Protein AF-A0A923R6X6-F1 (afdb_monomer_lite)

Secondary structure (DSSP, 8-state):
--SHHHHHHHHHTTSS----B-----HHHHHHHHT-SS-S-SS-SSS-BHHHHTT-SEEEEE-S---B-TTGGG-TT-SEEEEE---S--B----TT-TT--EEEEES--S----TT-TT-SEEEEESS-------TT-TT-SEEE--SS--S----TT-TT--EEE--SS--S----TT-TT--EEE--SS--S----TT-TT-SEEE--SS--S----TT-TT--EEE--SS--S----TT-TT--EEE--SS--S----TT-TT--EEE--SS--S----TT-TT-SEEE--SS--S----TT-TT-SEEE--SS--S----TT-TT-SEEE--SS---SEEE-TT-TT--EEEE--TT--EEE-SS----TTEEE-SS-EEESSPPP-----------S--------B----EEE-TTS-EEEEEEEE-TT------TT--EEEEEEEEETTEEEEEEEE-----------PPP---PPPBS-SEE-TT---EEEE----TTEEEEEE--TTEEEES-TTSSEEEEEE-S---EEEEEEEEEEETTEE----EEEEEEEPPPP--EEEE---SSS-PPEEEEEES-SEEEEEES-TTEEES-SBSSSEEEEESSSS-EEEEEEEE-TTS-EEEEEEEEPPP-----EEEEEEE-SSTTEEEEEEES-SGGG--EEEEEETTTTEEEEEEE--TT----SS----EEETTEEEEEESS-SGGGS-EEEEEETTTTEEEEEEE--BTTTBEEE-S-PEEETTEEEEEEEE-STTSS-EEEEEETTTTEEEEEEE--BTTTBB---S--EEETTEEEEEESB-STTSS-EEEEEETTTTEEEEEEE--SSSS-EEE-SPPEEETTEEEEEEEESSGGG--EEEEEETTTTEEEEEEE--GGG-B--SSSS----EEETTEEEEE-SB-SGGG--EEEEEETTTTEEEEEEE-SS-B-S--EEETTEEEEEETTEEEEEETTTTEEEEEE-------EEES---S-B-S-S-PEEEEE--SS--SEEEEE--TTEEEEE-TTSSEEEEEE-TTPPSEEEEEEEEETTEEPPPEEEEE-B-------S---------------------EEEESSS-SSEEEEEESS---EEEEEEETTS-EEEEEE--SSEEEEE-TTSPSS-EEEEEEETTEEEEEEE-

Sequence (1180 aa):
MKTKLWFLGLIFSAFLSQAQIINIPDPVFKNIILTYSPKIDLNNNGEIEVTEAEQVFVLKIYSNGIANFLGLNYFKKLTNLEINGNNQLIANMDLTTMTLLKSLSLIGVTAFLNITKNTALTSLKITGQGIRALDLTNNSNLKILNLSRNQLTSLDITNLLGLTDLNLSDNQITALNTINLQALNFLDVSKNQIKSINVTGNPALLNLKCRDNLLTSIDLSNNSNLEHIELNQNQLTNLDISNLSKLKMLFCARNKLSTLNTTANLALTQLGLGYNLLSILDLSKNINLTNLDIESNNLTSINLSQNNKLELLATPNNLLTNIDLSSNVNLTTFYCSGGNNLLSLDLTKNSKLVSVQAGCPNLTQICVTALQNTTYWLKNAYASWSTTCRPTTIWDGAAWSAGIPNSGSIAIIKANYLTTANGNITCYDLSIGVGATLNVPVGGNVTVANNYVINGTSIKCGTIAVTGTTYGQNTTYQKITSAITGPISVCPYQTNAAFNVTSNPAATYTWTIPSAANIVGNATGNSISVNFNGTTIGSQTVSVIEKNGCGTNNQQVNLAVTVLPAPSVSISAQNPTCGNPPTTLTATGGATYVWSTTSYNVGLSSTTGNPIVATPTSNFGYNVSVKGTGSNGCTASATTSITPGVIGTPVIQNIIPGNSTTKLYGMTIGDGQYNKGTIFEWNLQTNVFTKKQDFNDGFSADDADEELRYYNGKFYGIKSWGGSNNMGILFEWNPTTNIMTKKIDFNGLVNGSYPDGSLLLVNGKFYGMTSAGGNNNLGTLFEWDPSNNVLTKKIDFNGVGNGASPISSLRMQNNICYGTTQGGGSFGAGVLFKYNISTNFLTKSIDFDGISKGSMPNNAPVYLNGKFYGTTRIGGSNDVGVLYEWDPVSNSVIKKVDFSGSAGYYGGVTGLSILTVFNGKLYGVTSSGGTNNSGSIFEYNPSGSLLTTKYNFDGIPTGGLSLVGGKFYGLCKNSIFEWNPTTNVFIKKQFITGAGSLVESLSDSYICYDLIPRNYSATITGSAVSWNWTMPAGANINSGGGTSSISVVYSAAAASGNITLTASNACGISNSVSYPITVNDCNASSGPNPRMDMSSESIIQGSNLIVGFNIYPNPSNGVFNISLENSAPATIVVTNLIGKEVLRTNVQNNTTPINLQDNAKGIYHVKIEGTKFSKVINLQ

pLDDT: mean 75.61, std 19.84, range [24.98, 98.88]

Structure (mmCIF, N/CA/C/O backbone):
data_AF-A0A923R6X6-F1
#
_entry.id   AF-A0A923R6X6-F1
#
loop_
_atom_site.group_PDB
_atom_site.id
_atom_site.type_symbol
_atom_site.label_atom_id
_atom_site.label_alt_id
_atom_site.label_comp_id
_atom_site.label_asym_id
_atom_site.label_entity_id
_atom_site.label_seq_id
_atom_site.pdbx_PDB_ins_code
_atom_site.Cartn_x
_atom_site.Cartn_y
_atom_site.Cartn_z
_atom_site.occupancy
_atom_site.B_iso_or_equiv
_atom_site.auth_seq_id
_atom_site.auth_comp_id
_atom_site.auth_asym_id
_atom_site.auth_atom_id
_atom_site.pdbx_PDB_model_num
ATOM 1 N N . MET A 1 1 ? 66.278 -15.755 -50.890 1.00 49.88 1 MET A N 1
ATOM 2 C CA . MET A 1 1 ? 64.884 -15.320 -50.615 1.00 49.88 1 MET A CA 1
ATOM 3 C C . MET A 1 1 ? 64.228 -15.958 -49.380 1.00 49.88 1 MET A C 1
ATOM 5 O O . MET A 1 1 ? 63.218 -15.428 -48.950 1.00 49.88 1 MET A O 1
ATOM 9 N N . LYS A 1 2 ? 64.773 -17.017 -48.750 1.00 48.47 2 LYS A N 1
ATOM 10 C CA . LYS A 1 2 ? 64.119 -17.673 -47.592 1.00 48.47 2 LYS A CA 1
ATOM 11 C C . LYS A 1 2 ? 64.419 -17.069 -46.206 1.00 48.47 2 LYS A C 1
ATOM 13 O O . LYS A 1 2 ? 63.647 -17.295 -45.288 1.00 48.47 2 LYS A O 1
ATOM 18 N N . THR A 1 3 ? 65.454 -16.241 -46.052 1.00 48.41 3 THR A N 1
ATOM 19 C CA . THR A 1 3 ? 65.794 -15.582 -44.770 1.00 48.41 3 THR A CA 1
ATOM 20 C C . THR A 1 3 ? 65.151 -14.203 -44.575 1.00 48.41 3 THR A C 1
ATOM 22 O O . THR A 1 3 ? 65.041 -13.742 -43.446 1.00 48.41 3 THR A O 1
ATOM 25 N N . LYS A 1 4 ? 64.636 -13.565 -45.640 1.00 46.53 4 LYS A N 1
ATOM 26 C CA . LYS A 1 4 ? 63.873 -12.302 -45.539 1.00 46.53 4 LYS A CA 1
ATOM 27 C C . LYS A 1 4 ? 62.386 -12.497 -45.197 1.00 46.53 4 LYS A C 1
ATOM 29 O O . LYS A 1 4 ? 61.771 -11.560 -44.708 1.00 46.53 4 LYS A O 1
ATOM 34 N N . LEU A 1 5 ? 61.822 -13.698 -45.384 1.00 48.38 5 LEU A N 1
ATOM 35 C CA . LEU A 1 5 ? 60.430 -13.989 -44.996 1.00 48.38 5 LEU A CA 1
ATOM 36 C C . LEU A 1 5 ? 60.259 -14.274 -43.496 1.00 48.38 5 LEU A C 1
ATOM 38 O O . LEU A 1 5 ? 59.205 -13.975 -42.951 1.00 48.38 5 LEU A O 1
ATOM 42 N N . TRP A 1 6 ? 61.285 -14.786 -42.812 1.00 48.75 6 TRP A N 1
ATOM 43 C CA . TRP A 1 6 ? 61.220 -15.009 -41.361 1.00 48.75 6 TRP A CA 1
ATOM 44 C C . TRP A 1 6 ? 61.336 -13.704 -40.566 1.00 48.75 6 TRP A C 1
ATOM 46 O O . TRP A 1 6 ? 60.659 -13.543 -39.558 1.00 48.75 6 TRP A O 1
ATOM 56 N N . PHE A 1 7 ? 62.104 -12.731 -41.067 1.00 48.81 7 PHE A N 1
ATOM 57 C CA . PHE A 1 7 ? 62.164 -11.392 -40.473 1.00 48.81 7 PHE A CA 1
ATOM 58 C C . PHE A 1 7 ? 60.881 -10.581 -40.727 1.00 48.81 7 PHE A C 1
ATOM 60 O O . PHE A 1 7 ? 60.444 -9.863 -39.837 1.00 48.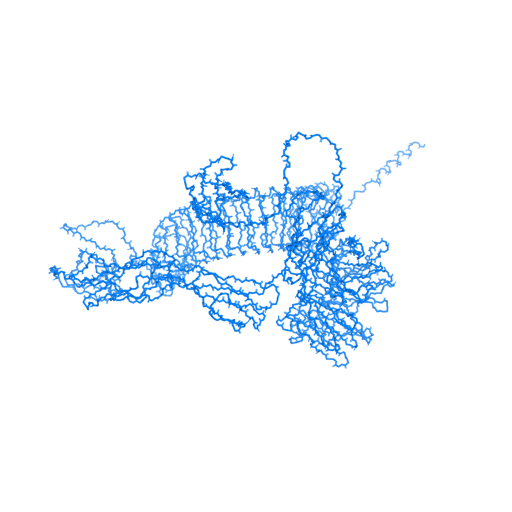81 7 PHE A O 1
ATOM 67 N N . LEU A 1 8 ? 60.217 -10.744 -41.883 1.00 47.03 8 LEU A N 1
ATOM 68 C CA . LEU A 1 8 ? 58.889 -10.151 -42.103 1.00 47.03 8 LEU A CA 1
ATOM 69 C C . LEU A 1 8 ? 57.783 -10.849 -41.293 1.00 47.03 8 LEU A C 1
ATOM 71 O O . LEU A 1 8 ? 56.864 -10.174 -40.848 1.00 47.03 8 LEU A O 1
ATOM 75 N N . GLY A 1 9 ? 57.884 -12.163 -41.061 1.00 48.97 9 GLY A N 1
ATOM 76 C CA . GLY A 1 9 ? 56.950 -12.911 -40.210 1.00 48.97 9 GLY A CA 1
ATOM 77 C C . GLY A 1 9 ? 57.043 -12.532 -38.727 1.00 48.97 9 GLY A C 1
ATOM 78 O O . GLY A 1 9 ? 56.012 -12.385 -38.080 1.00 48.97 9 GLY A O 1
ATOM 79 N N . LEU A 1 10 ? 58.256 -12.284 -38.216 1.00 48.31 10 LEU A N 1
ATOM 80 C CA . LEU A 1 10 ? 58.488 -11.797 -36.847 1.00 48.31 10 LEU A CA 1
ATOM 81 C C . LEU A 1 10 ? 58.120 -10.315 -36.657 1.00 48.31 10 LEU A C 1
ATOM 83 O O . LEU A 1 10 ? 57.727 -9.920 -35.561 1.00 48.31 10 LEU A O 1
ATOM 87 N N . ILE A 1 11 ? 58.189 -9.501 -37.717 1.00 48.09 11 ILE A N 1
ATOM 88 C CA . ILE A 1 11 ? 57.740 -8.099 -37.683 1.00 48.09 11 ILE A CA 1
ATOM 89 C C . ILE A 1 11 ? 56.208 -8.002 -37.834 1.00 48.09 11 ILE A C 1
ATOM 91 O O . ILE A 1 11 ? 55.604 -7.135 -37.213 1.00 48.09 11 ILE A O 1
ATOM 95 N N . PHE A 1 12 ? 55.541 -8.922 -38.545 1.00 43.62 12 PHE A N 1
ATOM 96 C CA . PHE A 1 12 ? 54.068 -8.960 -38.607 1.00 43.62 12 PHE A CA 1
ATOM 97 C C . PHE A 1 12 ? 53.404 -9.565 -37.358 1.00 43.62 12 PHE A C 1
ATOM 99 O O . PHE A 1 12 ? 52.270 -9.205 -37.051 1.00 43.62 12 PHE A O 1
ATOM 106 N N . SER A 1 13 ? 54.098 -10.414 -36.590 1.00 44.44 13 SER A N 1
ATOM 107 C CA . SER A 1 13 ? 53.620 -10.861 -35.270 1.00 44.44 13 SER A CA 1
ATOM 108 C C . SER A 1 13 ? 53.809 -9.818 -34.160 1.00 44.44 13 SER A C 1
ATOM 110 O O . SER A 1 13 ? 53.259 -9.985 -33.077 1.00 44.44 13 SER A O 1
ATOM 112 N N . ALA A 1 14 ? 54.569 -8.745 -34.411 1.00 42.97 14 ALA A N 1
ATOM 113 C CA . ALA A 1 14 ? 54.823 -7.671 -33.447 1.00 42.97 14 ALA A CA 1
ATOM 114 C C . ALA A 1 14 ? 53.847 -6.479 -33.566 1.00 42.97 14 ALA A C 1
ATOM 116 O O . ALA A 1 14 ? 53.934 -5.546 -32.773 1.00 42.97 14 ALA A O 1
ATOM 117 N N . PHE A 1 15 ? 52.910 -6.501 -34.523 1.00 45.09 15 PHE A N 1
ATOM 118 C CA . PHE A 1 15 ? 51.988 -5.383 -34.790 1.00 45.09 15 PHE A CA 1
ATOM 119 C C . PHE A 1 15 ? 50.495 -5.691 -34.587 1.00 45.09 15 PHE A C 1
ATOM 121 O O . PHE A 1 15 ? 49.652 -4.887 -34.976 1.00 45.09 15 PHE A O 1
ATOM 128 N N . LEU A 1 16 ? 50.135 -6.800 -33.931 1.00 44.31 16 LEU A N 1
ATOM 129 C CA . LEU A 1 16 ? 48.736 -7.116 -33.606 1.00 44.31 16 LEU A CA 1
ATOM 130 C C . LEU A 1 16 ? 48.580 -7.734 -32.209 1.00 44.31 16 LEU A C 1
ATOM 132 O O . LEU A 1 16 ? 48.160 -8.875 -32.066 1.00 44.31 16 LEU A O 1
ATOM 136 N N . SER A 1 17 ? 48.874 -6.956 -31.169 1.00 45.78 17 SER A N 1
ATOM 137 C CA . SER A 1 17 ? 48.115 -7.015 -29.911 1.00 45.78 17 SER A CA 1
ATOM 138 C C . SER A 1 17 ? 48.375 -5.745 -29.098 1.00 45.78 17 SER A C 1
ATOM 140 O O . SER A 1 17 ? 48.998 -5.780 -28.038 1.00 45.78 17 SER A O 1
ATOM 142 N N . GLN A 1 18 ? 47.933 -4.586 -29.591 1.00 53.16 18 GLN A N 1
ATOM 143 C CA . GLN A 1 18 ? 47.681 -3.507 -28.638 1.00 53.16 18 GLN A CA 1
ATOM 144 C C . GLN A 1 18 ? 46.533 -3.984 -27.747 1.00 53.16 18 GLN A C 1
ATOM 146 O O . GLN A 1 18 ? 45.474 -4.360 -28.255 1.00 53.16 18 GLN A O 1
ATOM 151 N N . ALA A 1 19 ? 46.782 -4.069 -26.439 1.00 64.88 19 ALA A N 1
ATOM 152 C CA . ALA A 1 19 ? 45.750 -4.409 -25.475 1.00 64.88 19 ALA A CA 1
ATOM 153 C C . ALA A 1 19 ? 44.595 -3.409 -25.637 1.00 64.88 19 ALA A C 1
ATOM 155 O O . ALA A 1 19 ? 44.815 -2.203 -25.758 1.00 64.88 19 ALA A O 1
ATOM 156 N N . GLN A 1 20 ? 43.364 -3.914 -25.741 1.00 87.50 20 GLN A N 1
ATOM 157 C CA . GLN A 1 20 ? 42.203 -3.061 -25.966 1.00 87.50 20 GLN A CA 1
ATOM 158 C C . GLN A 1 20 ? 41.977 -2.195 -24.721 1.00 87.50 20 GLN A C 1
ATOM 160 O O . GLN A 1 20 ? 41.595 -2.714 -23.673 1.00 87.50 20 GLN A O 1
ATOM 165 N N . ILE A 1 21 ? 42.206 -0.887 -24.846 1.00 91.56 21 ILE A N 1
ATOM 166 C CA . ILE A 1 21 ? 41.959 0.091 -23.781 1.00 91.56 21 ILE A CA 1
ATOM 167 C C . ILE A 1 21 ? 40.447 0.292 -23.619 1.00 91.56 21 ILE A C 1
ATOM 169 O O . ILE A 1 21 ? 39.709 0.447 -24.599 1.00 91.56 21 ILE A O 1
ATOM 173 N N . ILE A 1 22 ? 39.978 0.288 -22.375 1.00 93.06 22 ILE A N 1
ATOM 174 C CA . ILE A 1 22 ? 38.586 0.537 -22.008 1.00 93.06 22 ILE A CA 1
ATOM 175 C C . ILE A 1 22 ? 38.335 2.044 -22.003 1.00 93.06 22 ILE A C 1
ATOM 177 O O . ILE A 1 22 ? 39.015 2.808 -21.325 1.00 93.06 22 ILE A O 1
ATOM 181 N N . ASN A 1 23 ? 37.297 2.481 -22.715 1.00 90.56 23 ASN A N 1
ATOM 182 C CA . ASN A 1 23 ? 36.851 3.868 -22.648 1.00 90.56 23 ASN A CA 1
ATOM 183 C C . ASN A 1 23 ? 36.103 4.134 -21.329 1.00 90.56 23 ASN A C 1
ATOM 185 O O . ASN A 1 23 ? 34.959 3.702 -21.175 1.00 90.56 23 ASN A O 1
ATOM 189 N N . ILE A 1 24 ? 36.742 4.867 -20.415 1.00 91.69 24 ILE A N 1
ATOM 190 C CA . ILE A 1 24 ? 36.161 5.344 -19.154 1.00 91.69 24 ILE A CA 1
ATOM 191 C C . ILE A 1 24 ? 36.118 6.884 -19.198 1.00 91.69 24 ILE A C 1
ATOM 193 O O . ILE A 1 24 ? 37.084 7.534 -18.796 1.00 91.69 24 ILE A O 1
ATOM 197 N N . PRO A 1 25 ? 35.043 7.491 -19.738 1.00 88.69 25 PRO A N 1
ATOM 198 C CA . PRO A 1 25 ? 34.986 8.932 -20.001 1.00 88.69 25 PRO A CA 1
ATOM 199 C C . PRO A 1 25 ? 34.747 9.781 -18.748 1.00 88.69 25 PRO A C 1
ATOM 201 O O . PRO A 1 25 ? 35.024 10.978 -18.762 1.00 88.69 25 PRO A O 1
ATOM 204 N N . ASP A 1 26 ? 34.200 9.192 -17.681 1.00 88.94 26 ASP A N 1
ATOM 205 C CA . ASP A 1 26 ? 33.989 9.891 -16.418 1.00 88.94 26 ASP A CA 1
ATOM 206 C C . ASP A 1 26 ? 35.324 9.978 -15.654 1.00 88.94 26 ASP A C 1
ATOM 208 O O . ASP A 1 26 ? 35.896 8.939 -15.307 1.00 88.94 26 ASP A O 1
ATOM 212 N N . PRO A 1 27 ? 35.854 11.188 -15.395 1.00 90.44 27 PRO A N 1
ATOM 213 C CA . PRO A 1 27 ? 37.176 11.351 -14.799 1.00 90.44 27 PRO A CA 1
ATOM 214 C C . PRO A 1 27 ? 37.222 10.903 -13.335 1.00 90.44 27 PRO A C 1
ATOM 216 O O . PRO A 1 27 ? 38.266 10.438 -12.875 1.00 90.44 27 PRO A O 1
ATOM 219 N N . VAL A 1 28 ? 36.104 11.003 -12.605 1.00 90.06 28 VAL A N 1
ATOM 220 C CA . VAL A 1 28 ? 36.013 10.544 -11.214 1.00 90.06 28 VAL A CA 1
ATOM 221 C C . VAL A 1 28 ? 36.048 9.021 -11.194 1.00 90.06 28 VAL A C 1
ATOM 223 O O . VAL A 1 28 ? 36.833 8.436 -10.447 1.00 90.06 28 VAL A O 1
ATOM 226 N N . PHE A 1 29 ? 35.268 8.373 -12.063 1.00 90.25 29 PHE A N 1
ATOM 227 C CA . PHE A 1 29 ? 35.270 6.920 -12.199 1.00 90.25 29 PHE A CA 1
ATOM 228 C C . PHE A 1 29 ? 36.631 6.394 -12.676 1.00 90.25 29 PHE A C 1
ATOM 230 O O . PHE A 1 29 ? 37.175 5.488 -12.045 1.00 90.25 29 PHE A O 1
ATOM 237 N N . LYS A 1 30 ? 37.234 7.001 -13.711 1.00 92.81 30 LYS A N 1
ATOM 238 C CA . LYS A 1 30 ? 38.565 6.613 -14.212 1.00 92.81 30 LYS A CA 1
ATOM 239 C C . LYS A 1 30 ? 39.623 6.706 -13.113 1.00 92.81 30 LYS A C 1
ATOM 241 O O . LYS A 1 30 ? 40.359 5.747 -12.897 1.00 92.81 30 LYS A O 1
ATOM 246 N N . ASN A 1 31 ? 39.658 7.813 -12.368 1.00 92.19 31 ASN A N 1
ATOM 247 C CA . ASN A 1 31 ? 40.614 7.992 -11.275 1.00 92.19 31 ASN A CA 1
ATOM 248 C C . ASN A 1 31 ? 40.424 6.957 -10.153 1.00 92.19 31 ASN A C 1
ATOM 250 O O . ASN A 1 31 ? 41.405 6.438 -9.623 1.00 92.19 31 ASN A O 1
ATOM 254 N N . ILE A 1 32 ? 39.177 6.611 -9.813 1.00 91.12 32 ILE A N 1
ATOM 255 C CA . ILE A 1 32 ? 38.888 5.572 -8.812 1.00 91.12 32 ILE A CA 1
ATOM 256 C C . ILE A 1 32 ? 39.415 4.211 -9.261 1.00 91.12 32 ILE A C 1
ATOM 258 O O . ILE A 1 32 ? 40.013 3.511 -8.451 1.00 91.12 32 ILE A O 1
ATOM 262 N N . ILE A 1 33 ? 39.222 3.839 -10.529 1.00 93.94 33 ILE A N 1
ATOM 263 C CA . ILE A 1 33 ? 39.716 2.559 -11.051 1.00 93.94 33 ILE A CA 1
ATOM 264 C C . ILE A 1 33 ? 41.252 2.530 -11.099 1.00 93.94 33 ILE A C 1
ATOM 266 O O . ILE A 1 33 ? 41.847 1.539 -10.677 1.00 93.94 33 ILE A O 1
ATOM 270 N N . LEU A 1 34 ? 41.901 3.617 -11.532 1.00 93.62 34 LEU A N 1
ATOM 271 C CA . LEU A 1 34 ? 43.369 3.718 -11.587 1.00 93.62 34 LEU A CA 1
ATOM 272 C C . LEU A 1 34 ? 44.026 3.656 -10.199 1.00 93.62 34 LEU A C 1
ATOM 274 O O . LEU A 1 34 ? 45.098 3.077 -10.037 1.00 93.62 34 LEU A O 1
ATOM 278 N N . THR A 1 35 ? 43.377 4.238 -9.189 1.00 90.88 35 THR A N 1
ATOM 279 C CA . THR A 1 35 ? 43.885 4.290 -7.805 1.00 90.88 35 THR A CA 1
ATOM 280 C C . THR A 1 35 ? 43.327 3.181 -6.906 1.00 90.88 35 THR A C 1
ATOM 282 O O . THR A 1 35 ? 43.579 3.179 -5.699 1.00 90.88 35 THR A O 1
ATOM 285 N N . TYR A 1 36 ? 42.577 2.230 -7.475 1.00 93.19 36 TYR A N 1
ATOM 286 C CA . TYR A 1 36 ? 41.908 1.168 -6.726 1.00 93.19 36 TYR A CA 1
ATOM 287 C C . TYR A 1 36 ? 42.906 0.249 -6.002 1.00 93.19 36 TYR A C 1
ATOM 289 O O . TYR A 1 36 ? 44.009 -0.001 -6.487 1.00 93.19 36 TYR A O 1
ATOM 297 N N . SER A 1 37 ? 42.511 -0.283 -4.840 1.00 87.50 37 SER A N 1
ATOM 298 C CA . SER A 1 37 ? 43.300 -1.248 -4.064 1.00 87.50 37 SER A CA 1
ATOM 299 C C . SER A 1 37 ? 42.457 -2.493 -3.760 1.00 87.50 37 SER A C 1
ATOM 301 O O . SER A 1 37 ? 41.418 -2.363 -3.104 1.00 87.50 37 SER A O 1
ATOM 303 N N . PRO A 1 38 ? 42.862 -3.699 -4.211 1.00 88.50 38 PRO A N 1
ATOM 304 C CA . PRO A 1 38 ? 44.100 -4.028 -4.933 1.00 88.50 38 PRO A CA 1
ATOM 305 C C . PRO A 1 38 ? 44.170 -3.399 -6.331 1.00 88.50 38 PRO A C 1
ATOM 307 O O . PRO A 1 38 ? 43.146 -3.113 -6.941 1.00 88.50 38 PRO A O 1
ATOM 310 N N . LYS A 1 39 ? 45.390 -3.184 -6.825 1.00 92.31 39 LYS A N 1
ATOM 311 C CA . LYS A 1 39 ? 45.645 -2.423 -8.051 1.00 92.31 39 LYS A CA 1
ATOM 312 C C . LYS A 1 39 ? 45.024 -3.077 -9.294 1.00 92.31 39 LYS A C 1
ATOM 314 O O . LYS A 1 39 ? 45.233 -4.269 -9.503 1.00 92.31 39 LYS A O 1
ATOM 319 N N . ILE A 1 40 ? 44.291 -2.294 -10.098 1.00 94.88 40 ILE A N 1
ATOM 320 C CA . ILE A 1 40 ? 43.663 -2.750 -11.357 1.00 94.88 40 ILE A CA 1
ATOM 321 C C . ILE A 1 40 ? 44.554 -2.455 -12.568 1.00 94.88 40 ILE A C 1
ATOM 323 O O . ILE A 1 40 ? 44.769 -3.362 -13.356 1.00 94.88 40 ILE A O 1
ATOM 327 N N . ASP A 1 41 ? 45.094 -1.237 -12.693 1.00 92.38 41 ASP A N 1
ATOM 328 C CA . ASP A 1 41 ? 46.138 -0.904 -13.680 1.00 92.38 41 ASP A CA 1
ATOM 329 C C . ASP A 1 41 ? 47.415 -1.672 -13.298 1.00 92.38 41 ASP A C 1
ATOM 331 O O . ASP A 1 41 ? 48.162 -1.262 -12.404 1.00 92.38 41 ASP A O 1
ATOM 335 N N . LEU A 1 42 ? 47.651 -2.839 -13.887 1.00 90.00 42 LEU A N 1
ATOM 336 C CA . LEU A 1 42 ? 48.766 -3.712 -13.521 1.00 90.00 42 LEU A CA 1
ATOM 337 C C . LEU A 1 42 ? 50.076 -3.221 -14.137 1.00 90.00 42 LEU A C 1
ATOM 339 O O . LEU A 1 42 ? 51.143 -3.419 -13.546 1.00 90.00 42 LEU A O 1
ATOM 343 N N . ASN A 1 43 ? 50.005 -2.565 -15.294 1.00 89.31 43 ASN A N 1
ATOM 344 C CA . ASN A 1 43 ? 51.178 -2.167 -16.066 1.00 89.31 43 ASN A CA 1
ATOM 345 C C . ASN A 1 43 ? 51.653 -0.714 -15.805 1.00 89.31 43 ASN A C 1
ATOM 347 O O . ASN A 1 43 ? 52.743 -0.355 -16.252 1.00 89.31 43 ASN A O 1
ATOM 351 N N . ASN A 1 44 ? 50.927 0.065 -14.992 1.00 89.69 44 ASN A N 1
ATOM 352 C CA . ASN A 1 44 ? 51.180 1.477 -14.650 1.00 89.69 44 ASN A CA 1
ATOM 353 C C . ASN A 1 44 ? 51.144 2.446 -15.846 1.00 89.69 44 ASN A C 1
ATOM 355 O O . ASN A 1 44 ? 51.816 3.483 -15.801 1.00 89.69 44 ASN A O 1
ATOM 359 N N . ASN A 1 45 ? 50.421 2.142 -16.922 1.00 90.31 45 ASN A N 1
ATOM 360 C CA . ASN A 1 45 ? 50.388 3.026 -18.090 1.00 90.31 45 ASN A CA 1
ATOM 361 C C . ASN A 1 45 ? 49.340 4.151 -17.989 1.00 90.31 45 ASN A C 1
ATOM 363 O O . ASN A 1 45 ? 49.287 5.000 -18.882 1.00 90.31 45 ASN A O 1
ATOM 367 N N . GLY A 1 46 ? 48.550 4.200 -16.908 1.00 90.19 46 GLY A N 1
ATOM 368 C CA . GLY A 1 46 ? 47.525 5.227 -16.698 1.00 90.19 46 GLY A CA 1
ATOM 369 C C . GLY A 1 46 ? 46.231 4.996 -17.488 1.00 90.19 46 GLY A C 1
ATOM 370 O O . GLY A 1 46 ? 45.339 5.851 -17.476 1.00 90.19 46 GLY A O 1
ATOM 371 N N . GLU A 1 47 ? 46.109 3.849 -18.151 1.00 93.00 47 GLU A N 1
ATOM 372 C CA . GLU A 1 47 ? 44.919 3.363 -18.838 1.00 93.00 47 GLU A CA 1
ATOM 373 C C . GLU A 1 47 ? 44.472 2.028 -18.226 1.00 93.00 47 GLU A C 1
ATOM 375 O O . GLU A 1 47 ? 45.194 1.423 -17.444 1.00 93.00 47 GLU A O 1
ATOM 380 N N . ILE A 1 48 ? 43.245 1.594 -18.526 1.00 94.81 48 ILE A N 1
ATOM 381 C CA . ILE A 1 48 ? 42.743 0.284 -18.088 1.00 94.81 48 ILE A CA 1
ATOM 382 C C . ILE A 1 48 ? 42.438 -0.551 -19.316 1.00 94.81 48 ILE A C 1
ATOM 384 O O . ILE A 1 48 ? 41.660 -0.130 -20.178 1.00 94.81 48 ILE A O 1
ATOM 388 N N . GLU A 1 49 ? 42.995 -1.751 -19.386 1.00 93.94 49 GLU A N 1
ATOM 389 C CA . GLU A 1 49 ? 42.765 -2.665 -20.500 1.00 93.94 49 GLU A CA 1
ATOM 390 C C . GLU A 1 49 ? 41.719 -3.731 -20.178 1.00 93.94 49 GLU A C 1
ATOM 392 O O . GLU A 1 49 ? 41.496 -4.116 -19.028 1.00 93.94 49 GLU A O 1
ATOM 397 N N . VAL A 1 50 ? 41.090 -4.283 -21.221 1.00 93.00 50 VAL A N 1
ATOM 398 C CA . VAL A 1 50 ? 40.115 -5.380 -21.075 1.00 93.00 50 VAL A CA 1
ATOM 399 C C . VAL A 1 50 ? 40.711 -6.561 -20.298 1.00 93.00 50 VAL A C 1
ATOM 401 O O . VAL A 1 50 ? 40.038 -7.144 -19.449 1.00 93.00 50 VAL A O 1
ATOM 404 N N . THR A 1 51 ? 41.986 -6.882 -20.530 1.00 92.00 51 THR A N 1
ATOM 405 C CA . THR A 1 51 ? 42.705 -7.963 -19.835 1.00 92.00 51 THR A CA 1
ATOM 406 C C . THR A 1 51 ? 42.912 -7.708 -18.344 1.00 92.00 51 THR A C 1
ATOM 408 O O . THR A 1 51 ? 43.023 -8.667 -17.580 1.00 92.00 51 THR A O 1
ATOM 411 N N . GLU A 1 52 ? 42.967 -6.448 -17.921 1.00 94.62 52 GLU A N 1
ATOM 412 C CA . GLU A 1 52 ? 43.085 -6.059 -16.515 1.00 94.62 52 GLU A CA 1
ATOM 413 C C . GLU A 1 52 ? 41.715 -6.113 -15.831 1.00 94.62 52 GLU A C 1
ATOM 415 O O . GLU A 1 52 ? 41.557 -6.752 -14.789 1.00 94.62 52 GLU A O 1
ATOM 420 N N . ALA A 1 53 ? 40.681 -5.550 -16.468 1.00 93.56 53 ALA A N 1
ATOM 421 C CA . ALA A 1 53 ? 39.309 -5.594 -15.958 1.00 93.56 53 ALA A CA 1
ATOM 422 C C . ALA A 1 53 ? 38.773 -7.032 -15.799 1.00 93.56 53 ALA A C 1
ATOM 424 O O . ALA A 1 53 ? 38.061 -7.334 -14.838 1.00 93.56 53 ALA A O 1
ATOM 425 N N . GLU A 1 54 ? 39.150 -7.954 -16.694 1.00 91.50 54 GLU A N 1
ATOM 426 C CA . GLU A 1 54 ? 38.762 -9.374 -16.631 1.00 91.50 54 GLU A CA 1
ATOM 427 C C . GLU A 1 54 ? 39.470 -10.182 -15.520 1.00 91.50 54 GLU A C 1
ATOM 429 O O . GLU A 1 54 ? 39.184 -11.376 -15.351 1.00 91.50 54 GLU A O 1
ATOM 434 N N . GLN A 1 55 ? 40.363 -9.563 -14.739 1.00 92.00 55 GLN A N 1
ATOM 435 C CA . GLN A 1 55 ? 40.973 -10.154 -13.536 1.00 92.00 55 GLN A CA 1
ATOM 436 C C . GLN A 1 55 ? 40.290 -9.710 -12.234 1.00 92.00 55 GLN A C 1
ATOM 438 O O . GLN A 1 55 ? 40.576 -10.257 -11.167 1.00 92.00 55 GLN A O 1
ATOM 443 N N . VAL A 1 56 ? 39.363 -8.752 -12.299 1.00 95.62 56 VAL A N 1
ATOM 444 C CA . VAL A 1 56 ? 38.723 -8.177 -11.113 1.00 95.62 56 VAL A CA 1
ATOM 445 C C . VAL A 1 56 ? 37.482 -8.979 -10.719 1.00 95.62 56 VAL A C 1
ATOM 447 O O . VAL A 1 56 ? 36.535 -9.128 -11.491 1.00 95.62 56 VAL A O 1
ATOM 450 N N . PHE A 1 57 ? 37.466 -9.461 -9.474 1.00 96.06 57 PHE A N 1
ATOM 451 C CA . PHE A 1 57 ? 36.346 -10.221 -8.897 1.00 96.06 57 PHE A CA 1
ATOM 452 C C . PHE A 1 57 ? 35.480 -9.403 -7.934 1.00 96.06 57 PHE A C 1
ATOM 454 O O . PHE A 1 57 ? 34.320 -9.756 -7.702 1.00 96.06 57 PHE A O 1
ATOM 461 N N . VAL A 1 58 ? 36.036 -8.334 -7.360 1.00 96.25 58 VAL A N 1
ATOM 462 C CA . VAL A 1 58 ? 35.373 -7.469 -6.380 1.00 96.25 58 VAL A CA 1
ATOM 463 C C . VAL A 1 58 ? 35.696 -6.015 -6.692 1.00 96.25 58 VAL A C 1
ATOM 465 O O . VAL A 1 58 ? 36.870 -5.652 -6.758 1.00 96.25 58 VAL A O 1
ATOM 468 N N . LEU A 1 59 ? 34.663 -5.185 -6.813 1.00 94.50 59 LEU A N 1
ATOM 469 C CA . LEU A 1 59 ? 34.804 -3.749 -7.033 1.00 94.50 59 LEU A CA 1
ATOM 470 C C . LEU A 1 59 ? 33.931 -2.973 -6.043 1.00 94.50 59 LEU A C 1
ATOM 472 O O . LEU A 1 59 ? 32.736 -3.247 -5.918 1.00 94.50 59 LEU A O 1
ATOM 476 N N . LYS A 1 60 ? 34.541 -2.032 -5.318 1.00 93.00 60 LYS A N 1
ATOM 477 C CA . LYS A 1 60 ? 33.892 -1.216 -4.288 1.00 93.00 60 LYS A CA 1
ATOM 478 C C . LYS A 1 60 ? 34.155 0.266 -4.509 1.00 93.00 60 LYS A C 1
ATOM 480 O O . LYS A 1 60 ? 35.277 0.735 -4.374 1.00 93.00 60 LYS A O 1
ATOM 485 N N . ILE A 1 61 ? 33.119 1.023 -4.815 1.00 88.94 61 ILE A N 1
ATOM 486 C CA . ILE A 1 61 ? 33.229 2.430 -5.179 1.00 88.94 61 ILE A CA 1
ATOM 487 C C . ILE A 1 61 ? 32.538 3.254 -4.100 1.00 88.94 61 ILE A C 1
ATOM 489 O O . ILE A 1 61 ? 31.329 3.145 -3.918 1.00 88.94 61 ILE A O 1
ATOM 493 N N . TYR A 1 62 ? 33.311 4.079 -3.395 1.00 87.62 62 TYR A N 1
ATOM 494 C CA . TYR A 1 62 ? 32.824 4.995 -2.363 1.00 87.62 62 TYR A CA 1
ATOM 495 C C . TYR A 1 62 ? 33.139 6.429 -2.785 1.00 87.62 62 TYR A C 1
ATOM 497 O O . TYR A 1 62 ? 34.184 6.969 -2.429 1.00 87.62 62 TYR A O 1
ATOM 505 N N . SER A 1 63 ? 32.281 7.030 -3.605 1.00 78.94 63 SER A N 1
ATOM 506 C CA . SER A 1 63 ? 32.519 8.381 -4.119 1.00 78.94 63 SER A CA 1
ATOM 507 C C . SER A 1 63 ? 31.220 9.098 -4.450 1.00 78.94 63 SER A C 1
ATOM 509 O O . SER A 1 63 ? 30.235 8.452 -4.796 1.00 78.94 63 SER A O 1
ATOM 511 N N . ASN A 1 64 ? 31.255 10.429 -4.363 1.00 74.69 64 ASN A N 1
ATOM 512 C CA . ASN A 1 64 ? 30.216 11.318 -4.873 1.00 74.69 64 ASN A CA 1
ATOM 513 C C . ASN A 1 64 ? 30.654 11.890 -6.225 1.00 74.69 64 ASN A C 1
ATOM 515 O O . ASN A 1 64 ? 31.829 12.191 -6.423 1.00 74.69 64 ASN A O 1
ATOM 519 N N . GLY A 1 65 ? 29.695 12.122 -7.122 1.00 75.88 65 GLY A N 1
ATOM 520 C CA . GLY A 1 65 ? 29.935 12.868 -8.360 1.00 75.88 65 GLY A CA 1
ATOM 521 C C . GLY A 1 65 ? 30.378 12.030 -9.558 1.00 75.88 65 GLY A C 1
ATOM 522 O O . GLY A 1 65 ? 30.860 12.610 -10.525 1.00 75.88 65 GLY A O 1
ATOM 523 N N . ILE A 1 66 ? 30.196 10.704 -9.527 1.00 83.06 66 ILE A N 1
ATOM 524 C CA . ILE A 1 66 ? 30.272 9.887 -10.746 1.00 83.06 66 ILE A CA 1
ATOM 525 C C . ILE A 1 66 ? 28.975 10.102 -11.529 1.00 83.06 66 ILE A C 1
ATOM 527 O O . ILE A 1 66 ? 27.889 9.800 -11.031 1.00 83.06 66 ILE A O 1
ATOM 531 N N . ALA A 1 67 ? 29.085 10.626 -12.745 1.00 76.88 67 ALA A N 1
ATOM 532 C CA . ALA A 1 67 ? 27.954 10.886 -13.629 1.00 76.88 67 ALA A CA 1
ATOM 533 C C . ALA A 1 67 ? 27.638 9.692 -14.549 1.00 76.88 67 ALA A C 1
ATOM 535 O O . ALA A 1 67 ? 26.507 9.560 -15.020 1.00 76.88 67 ALA A O 1
ATOM 536 N N . ASN A 1 68 ? 28.622 8.828 -14.828 1.00 79.25 68 ASN A N 1
ATOM 537 C CA . ASN A 1 68 ? 28.490 7.725 -15.783 1.00 79.25 68 ASN A CA 1
ATOM 538 C C . ASN A 1 68 ? 29.423 6.544 -15.448 1.00 79.25 68 ASN A C 1
ATOM 540 O O . ASN A 1 68 ? 30.588 6.744 -15.114 1.00 79.25 68 ASN A O 1
ATOM 544 N N . PHE A 1 69 ? 28.930 5.314 -15.622 1.00 85.50 69 PHE A N 1
ATOM 545 C CA . PHE A 1 69 ? 29.691 4.067 -15.437 1.00 85.50 69 PHE A CA 1
ATOM 546 C C . PHE A 1 69 ? 30.116 3.392 -16.750 1.00 85.50 69 PHE A C 1
ATOM 548 O O . PHE A 1 69 ? 30.432 2.202 -16.760 1.00 85.50 69 PHE A O 1
ATOM 555 N N . LEU A 1 70 ? 30.138 4.112 -17.876 1.00 87.19 70 LEU A N 1
ATOM 556 C CA . LEU A 1 70 ? 30.656 3.564 -19.131 1.00 87.19 70 LEU A CA 1
ATOM 557 C C . LEU A 1 70 ? 32.072 2.991 -18.924 1.00 87.19 70 LEU A C 1
ATOM 559 O O . LEU A 1 70 ? 32.930 3.637 -18.325 1.00 87.19 70 LEU A O 1
ATOM 563 N N . GLY A 1 71 ? 32.279 1.757 -19.390 1.00 88.69 71 GLY A N 1
ATOM 564 C CA . GLY A 1 71 ? 33.490 0.968 -19.145 1.00 88.69 71 GLY A CA 1
ATOM 565 C C . GLY A 1 71 ? 33.322 -0.111 -18.066 1.00 88.69 71 GLY A C 1
ATOM 566 O O . GLY A 1 71 ? 34.033 -1.114 -18.087 1.00 88.69 71 GLY A O 1
ATOM 567 N N . LEU A 1 72 ? 32.331 0.016 -17.175 1.00 90.62 72 LEU A N 1
ATOM 568 C CA . LEU A 1 72 ? 32.057 -0.969 -16.120 1.00 90.62 72 LEU A CA 1
ATOM 569 C C . LEU A 1 72 ? 31.647 -2.349 -16.680 1.00 90.62 72 LEU A C 1
ATOM 571 O O . LEU A 1 72 ? 31.966 -3.384 -16.099 1.00 90.62 72 LEU A O 1
ATOM 575 N N . ASN A 1 73 ? 31.014 -2.393 -17.853 1.00 90.94 73 ASN A N 1
ATOM 576 C CA . ASN A 1 73 ? 30.584 -3.625 -18.523 1.00 90.94 73 ASN A CA 1
ATOM 577 C C . ASN A 1 73 ? 31.746 -4.545 -18.970 1.00 90.94 73 ASN A C 1
ATOM 579 O O . ASN A 1 73 ? 31.511 -5.704 -19.323 1.00 90.94 73 ASN A O 1
ATOM 583 N N . TYR A 1 74 ? 32.996 -4.076 -18.944 1.00 92.94 74 TYR A N 1
ATOM 584 C CA . TYR A 1 74 ? 34.173 -4.899 -19.251 1.00 92.94 74 TYR A CA 1
ATOM 585 C C . TYR A 1 74 ? 34.657 -5.744 -18.059 1.00 92.94 74 TYR A C 1
ATOM 587 O O . TYR A 1 74 ? 35.407 -6.700 -18.247 1.00 92.94 74 TYR A O 1
ATOM 595 N N . PHE A 1 75 ? 34.168 -5.479 -16.844 1.00 94.62 75 PHE A N 1
ATOM 596 C CA . PHE A 1 75 ? 34.517 -6.211 -15.622 1.00 94.62 75 PHE A CA 1
ATOM 597 C C . PHE A 1 75 ? 33.695 -7.511 -15.473 1.00 94.62 75 PHE A C 1
ATOM 599 O O . PHE A 1 75 ? 32.967 -7.727 -14.503 1.00 94.62 75 PHE A O 1
ATOM 606 N N . LYS A 1 76 ? 33.779 -8.403 -16.469 1.00 94.25 76 LYS A N 1
ATOM 607 C CA . LYS A 1 76 ? 32.876 -9.566 -16.633 1.00 94.25 76 LYS A CA 1
ATOM 608 C C . LYS A 1 76 ? 32.973 -10.627 -15.527 1.00 94.25 76 LYS A C 1
ATOM 610 O O . LYS A 1 76 ? 32.034 -11.400 -15.346 1.00 94.25 76 LYS A O 1
ATOM 615 N N . LYS A 1 77 ? 34.100 -10.695 -14.805 1.00 96.25 77 LYS A N 1
ATOM 616 C CA . LYS A 1 77 ? 34.331 -11.677 -13.727 1.00 96.25 77 LYS A CA 1
ATOM 617 C C . LYS A 1 77 ? 33.928 -11.184 -12.337 1.00 96.25 77 LYS A C 1
ATOM 619 O O . LYS A 1 77 ? 34.163 -11.893 -11.356 1.00 96.25 77 LYS A O 1
ATOM 624 N N . LEU A 1 78 ? 33.298 -10.011 -12.238 1.00 97.25 78 LEU A N 1
ATOM 625 C CA . LEU A 1 78 ? 32.809 -9.514 -10.959 1.00 97.25 78 LEU A CA 1
ATOM 626 C C . LEU A 1 78 ? 31.814 -10.486 -10.327 1.00 97.25 78 LEU A C 1
ATOM 628 O O . LEU A 1 78 ? 30.842 -10.923 -10.936 1.00 97.25 78 LEU A O 1
ATOM 632 N N . THR A 1 79 ? 32.072 -10.778 -9.057 1.00 97.88 79 THR A N 1
ATOM 633 C CA . THR A 1 79 ? 31.199 -11.553 -8.172 1.00 97.88 79 THR A CA 1
ATOM 634 C C . THR A 1 79 ? 30.584 -10.674 -7.088 1.00 97.88 79 THR A C 1
ATOM 636 O O . THR A 1 79 ? 29.503 -10.994 -6.594 1.00 97.88 79 THR A O 1
ATOM 639 N N . ASN A 1 80 ? 31.224 -9.547 -6.753 1.00 97.88 80 ASN A N 1
ATOM 640 C CA . ASN A 1 80 ? 30.708 -8.563 -5.809 1.00 97.88 80 ASN A CA 1
ATOM 641 C C . ASN A 1 80 ? 30.938 -7.136 -6.323 1.00 97.88 80 ASN A C 1
ATOM 643 O O . ASN A 1 80 ? 32.084 -6.740 -6.552 1.00 97.88 80 ASN A O 1
ATOM 647 N N . LEU A 1 81 ? 29.857 -6.370 -6.447 1.00 94.25 81 LEU A N 1
ATOM 648 C CA . LEU A 1 81 ? 29.880 -4.960 -6.823 1.00 94.25 81 LEU A CA 1
ATOM 649 C C . LEU A 1 81 ? 29.185 -4.134 -5.739 1.00 94.25 81 LEU A C 1
ATOM 651 O O . LEU A 1 81 ? 28.022 -4.372 -5.412 1.00 94.25 81 LEU A O 1
ATOM 655 N N . GLU A 1 82 ? 29.903 -3.163 -5.188 1.00 92.81 82 GLU A N 1
ATOM 656 C CA . GLU A 1 82 ? 29.383 -2.212 -4.209 1.00 92.81 82 GLU A CA 1
ATOM 657 C C . GLU A 1 82 ? 29.633 -0.792 -4.708 1.00 92.81 82 GLU A C 1
ATOM 659 O O . GLU A 1 82 ? 30.767 -0.435 -5.020 1.00 92.81 82 GLU A O 1
ATOM 664 N N . ILE A 1 83 ? 28.581 0.014 -4.799 1.00 87.94 83 ILE A N 1
ATOM 665 C CA . ILE A 1 83 ? 28.660 1.414 -5.212 1.00 87.94 83 ILE A CA 1
ATOM 666 C C . ILE A 1 83 ? 27.849 2.236 -4.215 1.00 87.94 83 ILE A C 1
ATOM 668 O O . ILE A 1 83 ? 26.619 2.167 -4.192 1.00 87.94 83 ILE A O 1
ATOM 672 N N . ASN A 1 84 ? 28.546 3.029 -3.407 1.00 84.31 84 ASN A N 1
ATOM 673 C CA . ASN A 1 84 ? 27.958 3.877 -2.380 1.00 84.31 84 ASN A CA 1
ATOM 674 C C . ASN A 1 84 ? 28.393 5.334 -2.579 1.00 84.31 84 ASN A C 1
ATOM 676 O O . ASN A 1 84 ? 29.569 5.619 -2.806 1.00 84.31 84 ASN A O 1
ATOM 680 N N . GLY A 1 85 ? 27.454 6.265 -2.409 1.00 66.38 85 GLY A N 1
ATOM 681 C CA . GLY A 1 85 ? 27.758 7.696 -2.336 1.00 66.38 85 GLY A CA 1
ATOM 682 C C . GLY A 1 85 ? 27.478 8.499 -3.604 1.00 66.38 85 GLY A C 1
ATOM 683 O O . GLY A 1 85 ? 27.851 9.658 -3.648 1.00 66.38 85 GLY A O 1
ATOM 684 N N . ASN A 1 86 ? 26.789 7.967 -4.616 1.00 62.62 86 ASN A N 1
ATOM 685 C CA . ASN A 1 86 ? 26.433 8.759 -5.799 1.00 62.62 86 ASN A CA 1
ATOM 686 C C . ASN A 1 86 ? 25.054 9.412 -5.642 1.00 62.62 86 ASN A C 1
ATOM 688 O O . ASN A 1 86 ? 24.028 8.836 -5.978 1.00 62.62 86 ASN A O 1
ATOM 692 N N . ASN A 1 87 ? 25.026 10.647 -5.141 1.00 55.53 87 ASN A N 1
ATOM 693 C CA . ASN A 1 87 ? 23.786 11.409 -4.924 1.00 55.53 87 ASN A CA 1
ATOM 694 C C . ASN A 1 87 ? 23.152 11.989 -6.212 1.00 55.53 87 ASN A C 1
ATOM 696 O O . ASN A 1 87 ? 22.202 12.764 -6.128 1.00 55.53 87 ASN A O 1
ATOM 700 N N . GLN A 1 88 ? 23.679 11.660 -7.395 1.00 57.12 88 GLN A N 1
ATOM 701 C CA . GLN A 1 88 ? 23.212 12.144 -8.701 1.00 57.12 88 GLN A CA 1
ATOM 702 C C . GLN A 1 88 ? 22.540 10.997 -9.471 1.00 57.12 88 GLN A C 1
ATOM 704 O O . GLN A 1 88 ? 22.905 9.843 -9.277 1.00 57.12 88 GLN A O 1
ATOM 709 N N . LEU A 1 89 ? 21.571 11.311 -10.340 1.00 56.12 89 LEU A N 1
ATOM 710 C CA . LEU A 1 89 ? 20.947 10.343 -11.253 1.00 56.12 89 LEU A CA 1
ATOM 711 C C . LEU A 1 89 ? 22.013 9.724 -12.168 1.00 56.12 89 LEU A C 1
ATOM 713 O O . LEU A 1 89 ? 22.551 10.403 -13.039 1.00 56.12 89 LEU A O 1
ATOM 717 N N . ILE A 1 90 ? 22.295 8.438 -11.988 1.00 60.72 90 ILE A N 1
ATOM 718 C CA . ILE A 1 90 ? 23.243 7.700 -12.820 1.00 60.72 90 ILE A CA 1
ATOM 719 C C . ILE A 1 90 ? 22.528 7.237 -14.097 1.00 60.72 90 ILE A C 1
ATOM 721 O O . ILE A 1 90 ? 21.607 6.418 -14.050 1.00 60.72 90 ILE A O 1
ATOM 725 N N . ALA A 1 91 ? 22.977 7.729 -15.250 1.00 54.31 91 ALA A N 1
ATOM 726 C CA . ALA A 1 91 ? 22.627 7.156 -16.547 1.00 54.31 91 ALA A CA 1
ATOM 727 C C . ALA A 1 91 ? 23.612 6.025 -16.910 1.00 54.31 91 ALA A C 1
ATOM 729 O O . ALA A 1 91 ? 24.795 6.093 -16.582 1.00 54.31 91 ALA A O 1
ATOM 730 N N . ASN A 1 92 ? 23.137 5.007 -17.638 1.00 61.16 92 ASN A N 1
ATOM 731 C CA . ASN A 1 92 ? 23.971 4.007 -18.329 1.00 61.16 92 ASN A CA 1
ATOM 732 C C . ASN A 1 92 ? 24.776 3.020 -17.452 1.00 61.16 92 ASN A C 1
ATOM 734 O O . ASN A 1 92 ? 25.849 2.572 -17.858 1.00 61.16 92 ASN A O 1
ATOM 738 N N . MET A 1 93 ? 24.262 2.616 -16.284 1.00 79.06 93 MET A N 1
ATOM 739 C CA . MET A 1 93 ? 24.814 1.456 -15.568 1.00 79.06 93 MET A CA 1
ATOM 740 C C . MET A 1 93 ? 24.351 0.150 -16.235 1.00 79.06 93 MET A C 1
ATOM 742 O O . MET A 1 93 ? 23.242 -0.323 -15.998 1.00 79.06 93 MET A O 1
ATOM 746 N N . ASP A 1 94 ? 25.207 -0.429 -17.076 1.00 80.62 94 ASP A N 1
ATOM 747 C CA . ASP A 1 94 ? 24.974 -1.732 -17.706 1.00 80.62 94 ASP A CA 1
ATOM 748 C C . ASP A 1 94 ? 25.681 -2.854 -16.930 1.00 80.62 94 ASP A C 1
ATOM 750 O O . ASP A 1 94 ? 26.909 -2.956 -16.929 1.00 80.62 94 ASP A O 1
ATOM 754 N N . LEU A 1 95 ? 24.889 -3.707 -16.273 1.00 89.69 95 LEU A N 1
ATOM 755 C CA . LEU A 1 95 ? 25.361 -4.880 -15.528 1.00 89.69 95 LEU A CA 1
ATOM 756 C C . LEU A 1 95 ? 25.176 -6.194 -16.301 1.00 89.69 95 LEU A C 1
ATOM 758 O O . LEU A 1 95 ? 25.486 -7.267 -15.774 1.00 89.69 95 LEU A O 1
ATOM 762 N N . THR A 1 96 ? 24.667 -6.148 -17.537 1.00 89.12 96 THR A N 1
ATOM 763 C CA . THR A 1 96 ? 24.209 -7.345 -18.262 1.00 89.12 96 THR A CA 1
ATOM 764 C C . THR A 1 96 ? 25.334 -8.319 -18.616 1.00 89.12 96 THR A C 1
ATOM 766 O O . THR A 1 96 ? 25.085 -9.512 -18.794 1.00 89.12 96 THR A O 1
ATOM 769 N N . THR A 1 97 ? 26.577 -7.840 -18.667 1.00 91.75 97 THR A N 1
ATOM 770 C CA . THR A 1 97 ? 27.772 -8.656 -18.920 1.00 91.75 97 THR A CA 1
ATOM 771 C C . THR A 1 97 ? 28.294 -9.373 -17.669 1.00 91.75 97 THR A C 1
ATOM 773 O O . THR A 1 97 ? 29.019 -10.363 -17.788 1.00 91.75 97 THR A O 1
ATOM 776 N N . MET A 1 98 ? 27.906 -8.932 -16.467 1.00 94.06 98 MET A N 1
ATOM 777 C CA . MET A 1 98 ? 28.373 -9.462 -15.177 1.00 94.06 98 MET A CA 1
ATOM 778 C C . MET A 1 98 ? 27.552 -10.678 -14.729 1.00 94.06 98 MET A C 1
ATOM 780 O O . MET A 1 98 ? 26.947 -10.706 -13.656 1.00 94.06 98 MET A O 1
ATOM 784 N N . THR A 1 99 ? 27.500 -11.709 -15.566 1.00 95.56 99 THR A N 1
ATOM 785 C CA . THR A 1 99 ? 26.667 -12.906 -15.332 1.00 95.56 99 THR A CA 1
ATOM 786 C C . THR A 1 99 ? 27.076 -13.720 -14.094 1.00 95.56 99 THR A C 1
ATOM 788 O O . THR A 1 99 ? 26.272 -14.489 -13.572 1.00 95.56 99 THR A O 1
ATOM 791 N N . LEU A 1 100 ? 28.297 -13.519 -13.581 1.00 96.81 100 LEU A N 1
ATOM 792 C CA . LEU A 1 100 ? 28.825 -14.164 -12.370 1.00 96.81 100 LEU A CA 1
ATOM 793 C C . LEU A 1 100 ? 28.557 -13.377 -11.074 1.00 96.81 100 LEU A C 1
ATOM 795 O O . LEU A 1 100 ? 28.997 -13.802 -10.000 1.00 96.81 100 LEU A O 1
ATOM 799 N N . LEU A 1 101 ? 27.854 -12.243 -11.155 1.00 97.81 101 LEU A N 1
ATOM 800 C CA . LEU A 1 101 ? 27.608 -11.366 -10.017 1.00 97.81 101 LEU A CA 1
ATOM 801 C C . LEU A 1 101 ? 26.720 -12.059 -8.976 1.00 97.81 101 LEU A C 1
ATOM 803 O O . LEU A 1 101 ? 25.576 -12.408 -9.255 1.00 97.81 101 LEU A O 1
ATOM 807 N N . LYS A 1 102 ? 27.253 -12.245 -7.764 1.00 98.31 102 LYS A N 1
ATOM 808 C CA . LYS A 1 102 ? 26.566 -12.881 -6.627 1.00 98.31 102 LYS A CA 1
ATOM 809 C C . LYS A 1 102 ? 26.017 -11.864 -5.635 1.00 98.31 102 LYS A C 1
ATOM 811 O O . LYS A 1 102 ? 25.014 -12.127 -4.978 1.00 98.31 102 LYS A O 1
ATOM 816 N N . SER A 1 103 ? 26.668 -10.713 -5.520 1.00 98.19 103 SER A N 1
ATOM 817 C CA . SER A 1 103 ? 26.274 -9.660 -4.594 1.00 98.19 103 SER A CA 1
ATOM 818 C C . SER A 1 103 ? 26.360 -8.293 -5.260 1.00 98.19 103 SER A C 1
ATOM 820 O O . SER A 1 103 ? 27.392 -7.931 -5.831 1.00 98.19 103 SER A O 1
ATOM 822 N N . LEU A 1 104 ? 25.256 -7.553 -5.186 1.00 94.69 104 LEU A N 1
ATOM 823 C CA . LEU A 1 104 ? 25.119 -6.200 -5.709 1.00 94.69 104 LEU A CA 1
ATOM 824 C C . LEU A 1 104 ? 24.585 -5.283 -4.607 1.00 94.69 104 LEU A C 1
ATOM 826 O O . LEU A 1 104 ? 23.519 -5.543 -4.042 1.00 94.69 104 LEU A O 1
ATOM 830 N N . SER A 1 105 ? 25.322 -4.212 -4.318 1.00 92.56 105 SER A N 1
ATOM 831 C CA . SER A 1 105 ? 24.923 -3.170 -3.373 1.00 92.56 105 SER A CA 1
ATOM 832 C C . SER A 1 105 ? 25.018 -1.792 -4.016 1.00 92.56 105 SER A C 1
ATOM 834 O O . SER A 1 105 ? 26.107 -1.388 -4.416 1.00 92.56 105 SER A O 1
ATOM 836 N N . LEU A 1 106 ? 23.898 -1.073 -4.088 1.00 86.88 106 LEU A N 1
ATOM 837 C CA . LEU A 1 106 ? 23.792 0.253 -4.700 1.00 86.88 106 LEU A CA 1
ATOM 838 C C . LEU A 1 106 ? 23.100 1.241 -3.747 1.00 86.88 106 LEU A C 1
ATOM 840 O O . LEU A 1 106 ? 21.945 1.036 -3.358 1.00 86.88 106 LEU A O 1
ATOM 844 N N . ILE A 1 107 ? 23.781 2.338 -3.403 1.00 80.62 107 ILE A N 1
ATOM 845 C CA . ILE A 1 107 ? 23.251 3.428 -2.563 1.00 80.62 107 ILE A CA 1
ATOM 846 C C . ILE A 1 107 ? 23.471 4.778 -3.274 1.00 80.62 107 ILE A C 1
ATOM 848 O O . ILE A 1 107 ? 24.615 5.216 -3.425 1.00 80.62 107 ILE A O 1
ATOM 852 N N . GLY A 1 108 ? 22.380 5.446 -3.678 1.00 65.75 108 GLY A N 1
ATOM 853 C CA . GLY A 1 108 ? 22.380 6.690 -4.474 1.00 65.75 108 GLY A CA 1
ATOM 854 C C . GLY A 1 108 ? 21.968 6.522 -5.957 1.00 65.75 108 GLY A C 1
ATOM 855 O O . GLY A 1 108 ? 22.318 5.521 -6.570 1.00 65.75 108 GLY A O 1
ATOM 856 N N . VAL A 1 109 ? 21.211 7.499 -6.481 1.00 56.56 109 VAL A N 1
ATOM 857 C CA . VAL A 1 109 ? 20.100 7.454 -7.472 1.00 56.56 109 VAL A CA 1
ATOM 858 C C . VAL A 1 109 ? 20.337 6.784 -8.850 1.00 56.56 109 VAL A C 1
ATOM 860 O O . VAL A 1 109 ? 21.170 7.212 -9.641 1.00 56.56 109 VAL A O 1
ATOM 863 N N . THR A 1 110 ? 19.437 5.861 -9.223 1.00 55.53 110 THR A N 1
ATOM 864 C CA . THR A 1 110 ? 19.148 5.343 -10.577 1.00 55.53 110 THR A CA 1
ATOM 865 C C . THR A 1 110 ? 17.633 5.146 -10.712 1.00 55.53 110 THR A C 1
ATOM 867 O O . THR A 1 110 ? 17.014 4.479 -9.889 1.00 55.53 110 THR A O 1
ATOM 870 N N . ALA A 1 111 ? 17.007 5.693 -11.759 1.00 52.62 111 ALA A N 1
ATOM 871 C CA . ALA A 1 111 ? 15.576 5.466 -12.014 1.00 52.62 111 ALA A CA 1
ATOM 872 C C . ALA A 1 111 ? 15.284 4.075 -12.621 1.00 52.62 111 ALA A C 1
ATOM 874 O O . ALA A 1 111 ? 14.131 3.646 -12.656 1.00 52.62 111 ALA A O 1
ATOM 875 N N . PHE A 1 112 ? 16.315 3.377 -13.115 1.00 63.44 112 PHE A N 1
ATOM 876 C CA . PHE A 1 112 ? 16.198 2.093 -13.800 1.00 63.44 112 PHE A CA 1
ATOM 877 C C . PHE A 1 112 ? 17.447 1.234 -13.578 1.00 63.44 112 PHE A C 1
ATOM 879 O O . PHE A 1 112 ? 18.570 1.718 -13.724 1.00 63.44 112 PHE A O 1
ATOM 886 N N . LEU A 1 113 ? 17.241 -0.047 -13.275 1.00 80.50 113 LEU A N 1
ATOM 887 C CA . LEU A 1 113 ? 18.295 -1.038 -13.093 1.00 80.50 113 LEU A CA 1
ATOM 888 C C . LEU A 1 113 ? 17.869 -2.353 -13.755 1.00 80.50 113 LEU A C 1
ATOM 890 O O . LEU A 1 113 ? 16.841 -2.923 -13.396 1.00 80.50 113 LEU A O 1
ATOM 894 N N . ASN A 1 114 ? 18.672 -2.853 -14.696 1.00 84.00 114 ASN A N 1
ATOM 895 C CA . ASN A 1 114 ? 18.440 -4.145 -15.340 1.00 84.00 114 ASN A CA 1
ATOM 896 C C . ASN A 1 114 ? 19.383 -5.208 -14.766 1.00 84.00 114 ASN A C 1
ATOM 898 O O . ASN A 1 114 ? 20.587 -5.164 -15.011 1.00 84.00 114 ASN A O 1
ATOM 902 N N . ILE A 1 115 ? 18.812 -6.183 -14.055 1.00 91.06 115 ILE A N 1
ATOM 903 C CA . ILE A 1 115 ? 19.532 -7.321 -13.457 1.00 91.06 115 ILE A CA 1
ATOM 904 C C . ILE A 1 115 ? 19.107 -8.684 -14.017 1.00 91.06 115 ILE A C 1
ATOM 906 O O . ILE A 1 115 ? 19.446 -9.735 -13.467 1.00 91.06 115 ILE A O 1
ATOM 910 N N . THR A 1 116 ? 18.391 -8.693 -15.143 1.00 90.81 116 THR A N 1
ATOM 911 C CA . THR A 1 116 ? 17.814 -9.916 -15.733 1.00 90.81 116 THR A CA 1
ATOM 912 C C . THR A 1 116 ? 18.861 -10.947 -16.162 1.00 90.81 116 THR A C 1
ATOM 914 O O . THR A 1 116 ? 18.547 -12.130 -16.283 1.00 90.81 116 THR A O 1
ATOM 917 N N . LYS A 1 117 ? 20.110 -10.518 -16.392 1.00 93.75 117 LYS A N 1
ATOM 918 C CA . LYS A 1 117 ? 21.245 -11.392 -16.738 1.00 93.75 117 LYS A CA 1
ATOM 919 C C . LYS A 1 117 ? 22.104 -11.787 -15.535 1.00 93.75 117 LYS A C 1
ATOM 921 O O . LYS A 1 117 ? 22.937 -12.681 -15.659 1.00 93.75 117 LYS A O 1
ATOM 926 N N . ASN A 1 118 ? 21.895 -11.176 -14.370 1.00 95.56 118 ASN A N 1
ATOM 927 C CA . ASN A 1 118 ? 22.651 -11.458 -13.149 1.00 95.56 118 ASN A CA 1
ATOM 928 C C . ASN A 1 118 ? 21.972 -12.589 -12.350 1.00 95.56 118 ASN A C 1
ATOM 930 O O . ASN A 1 118 ? 21.584 -12.433 -11.193 1.00 95.56 118 ASN A O 1
ATOM 934 N N . THR A 1 119 ? 21.795 -13.747 -12.988 1.00 96.19 119 THR A N 1
ATOM 935 C CA . THR A 1 119 ? 21.048 -14.895 -12.433 1.00 96.19 119 THR A CA 1
ATOM 936 C C . THR A 1 119 ? 21.759 -15.575 -11.254 1.00 96.19 119 THR A C 1
ATOM 938 O O . THR A 1 119 ? 21.141 -16.317 -10.488 1.00 96.19 119 THR A O 1
ATOM 941 N N . ALA A 1 120 ? 23.054 -15.297 -11.070 1.00 97.38 120 ALA A N 1
ATOM 942 C CA . ALA A 1 120 ? 23.864 -15.777 -9.954 1.00 97.38 120 ALA A CA 1
ATOM 943 C C . ALA A 1 120 ? 23.676 -14.976 -8.647 1.00 97.38 120 ALA A C 1
ATOM 945 O O . ALA A 1 120 ? 24.275 -15.345 -7.632 1.00 97.38 120 ALA A O 1
ATOM 946 N N . LEU A 1 121 ? 22.872 -13.902 -8.652 1.00 98.25 121 LEU A N 1
ATOM 947 C CA . LEU A 1 121 ? 22.659 -13.053 -7.478 1.00 98.25 121 LEU A CA 1
ATOM 948 C C . LEU A 1 121 ? 22.058 -13.842 -6.308 1.00 98.25 121 LEU A C 1
ATOM 950 O O . LEU A 1 121 ? 20.998 -14.452 -6.424 1.00 98.25 121 LEU A O 1
ATOM 954 N N . THR A 1 122 ? 22.725 -13.767 -5.157 1.00 98.44 122 THR A N 1
ATOM 955 C CA . THR A 1 122 ? 22.256 -14.287 -3.864 1.00 98.44 122 THR A CA 1
ATOM 956 C C . THR A 1 122 ? 21.977 -13.169 -2.859 1.00 98.44 122 THR A C 1
ATOM 958 O O . THR A 1 122 ? 21.215 -13.371 -1.912 1.00 98.44 122 THR A O 1
ATOM 961 N N . SER A 1 123 ? 22.553 -11.981 -3.067 1.00 98.44 123 SER A N 1
ATOM 962 C CA . SER A 1 123 ? 22.324 -10.788 -2.251 1.00 98.44 123 SER A CA 1
ATOM 963 C C . SER A 1 123 ? 22.131 -9.559 -3.135 1.00 98.44 123 SER A C 1
ATOM 965 O O . SER A 1 123 ? 23.025 -9.191 -3.898 1.00 98.44 123 SER A O 1
ATOM 967 N N . LEU A 1 124 ? 20.994 -8.888 -2.976 1.00 96.56 124 LEU A N 1
ATOM 968 C CA . LEU A 1 124 ? 20.673 -7.641 -3.659 1.00 96.56 124 LEU A CA 1
ATOM 969 C C . LEU A 1 124 ? 20.278 -6.575 -2.638 1.00 96.56 124 LEU A C 1
ATOM 971 O O . LEU A 1 124 ? 19.311 -6.742 -1.893 1.00 96.56 124 LEU A O 1
ATOM 975 N N . LYS A 1 125 ? 21.033 -5.478 -2.592 1.00 94.44 125 LYS A N 1
ATOM 976 C CA . LYS A 1 125 ? 20.791 -4.363 -1.672 1.00 94.44 125 LYS A CA 1
ATOM 977 C C . LYS A 1 125 ? 20.762 -3.061 -2.445 1.00 94.44 125 LYS A C 1
ATOM 979 O O . LYS A 1 125 ? 21.781 -2.607 -2.948 1.00 94.44 125 LYS A O 1
ATOM 984 N N . ILE A 1 126 ? 19.592 -2.462 -2.546 1.00 89.25 126 ILE A N 1
ATOM 985 C CA . ILE A 1 126 ? 19.392 -1.249 -3.313 1.00 89.25 126 ILE A CA 1
ATOM 986 C C . ILE A 1 126 ? 18.538 -0.291 -2.492 1.00 89.25 126 ILE A C 1
ATOM 988 O O . ILE A 1 126 ? 17.337 -0.498 -2.346 1.00 89.25 126 ILE A O 1
ATOM 992 N N . THR A 1 127 ? 19.148 0.760 -1.948 1.00 86.44 127 THR A N 1
ATOM 993 C CA . THR A 1 127 ? 18.448 1.696 -1.056 1.00 86.44 127 THR A CA 1
ATOM 994 C C . THR A 1 127 ? 18.541 3.133 -1.550 1.00 86.44 127 THR A C 1
ATOM 996 O O . THR A 1 127 ? 19.570 3.554 -2.084 1.00 86.44 127 THR A O 1
ATOM 999 N N . GLY A 1 128 ? 17.454 3.897 -1.395 1.00 73.88 128 GLY A N 1
ATOM 1000 C CA . GLY A 1 128 ? 17.449 5.325 -1.727 1.00 73.88 128 GLY A CA 1
ATOM 1001 C C . GLY A 1 128 ? 17.528 5.638 -3.224 1.00 73.88 128 GLY A C 1
ATOM 1002 O O . GLY A 1 128 ? 18.076 6.677 -3.583 1.00 73.88 128 GLY A O 1
ATOM 1003 N N . GLN A 1 129 ? 17.039 4.755 -4.103 1.00 69.94 129 GLN A N 1
ATOM 1004 C CA . GLN A 1 129 ? 17.166 4.912 -5.560 1.00 69.94 129 GLN A CA 1
ATOM 1005 C C . GLN A 1 129 ? 15.946 5.543 -6.235 1.00 69.94 129 GLN A C 1
ATOM 1007 O O . GLN A 1 129 ? 16.008 5.899 -7.406 1.00 69.94 129 GLN A O 1
ATOM 1012 N N . GLY A 1 130 ? 14.814 5.647 -5.533 1.00 75.12 130 GLY A N 1
ATOM 1013 C CA . GLY A 1 130 ? 13.548 6.015 -6.171 1.00 75.12 130 GLY A CA 1
ATOM 1014 C C . GLY A 1 130 ? 13.032 4.944 -7.138 1.00 75.12 130 GLY A C 1
ATOM 1015 O O . GLY A 1 130 ? 12.218 5.255 -8.004 1.00 75.12 130 GLY A O 1
ATOM 1016 N N . ILE A 1 131 ? 13.486 3.692 -6.990 1.00 79.56 131 ILE A N 1
ATOM 1017 C CA . ILE A 1 131 ? 13.003 2.566 -7.796 1.00 79.56 131 ILE A CA 1
ATOM 1018 C C . ILE A 1 131 ? 11.497 2.419 -7.594 1.00 79.56 131 ILE A C 1
ATOM 1020 O O . ILE A 1 131 ? 11.022 2.310 -6.464 1.00 79.56 131 ILE A O 1
ATOM 1024 N N . ARG A 1 132 ? 10.760 2.403 -8.705 1.00 83.88 132 ARG A N 1
ATOM 1025 C CA . ARG A 1 132 ? 9.300 2.223 -8.729 1.00 83.88 132 ARG A CA 1
ATOM 1026 C C . ARG A 1 132 ? 8.878 0.803 -9.078 1.00 83.88 132 ARG A C 1
ATOM 1028 O O . ARG A 1 132 ? 7.822 0.359 -8.643 1.00 83.88 132 ARG A O 1
ATOM 1035 N N . ALA A 1 133 ? 9.719 0.099 -9.828 1.00 83.06 133 ALA A N 1
ATOM 1036 C CA . ALA A 1 133 ? 9.542 -1.296 -10.196 1.00 83.06 133 ALA A CA 1
ATOM 1037 C C . ALA A 1 133 ? 10.910 -1.952 -10.400 1.00 83.06 133 ALA A C 1
ATOM 1039 O O . ALA A 1 133 ? 11.868 -1.291 -10.805 1.00 83.06 133 ALA A O 1
ATOM 1040 N N . LEU A 1 134 ? 10.988 -3.253 -10.138 1.00 88.44 134 LEU A N 1
ATOM 1041 C CA . LEU A 1 134 ? 12.181 -4.056 -10.366 1.00 88.44 134 LEU A CA 1
ATOM 1042 C C . LEU A 1 134 ? 11.756 -5.457 -10.801 1.00 88.44 134 LEU A C 1
ATOM 1044 O O . LEU A 1 134 ? 10.959 -6.095 -10.116 1.00 88.44 134 LEU A O 1
ATOM 1048 N N . ASP A 1 135 ? 12.288 -5.921 -11.928 1.00 87.81 135 ASP A N 1
ATOM 1049 C CA . ASP A 1 135 ? 12.073 -7.289 -12.395 1.00 87.81 135 ASP A CA 1
ATOM 1050 C C . ASP A 1 135 ? 13.058 -8.240 -11.701 1.00 87.81 135 ASP A C 1
ATOM 1052 O O . ASP A 1 135 ? 14.275 -8.090 -11.833 1.00 87.81 135 ASP A O 1
ATOM 1056 N N . LEU A 1 136 ? 12.512 -9.208 -10.961 1.00 93.88 136 LEU A N 1
ATOM 1057 C CA . LEU A 1 136 ? 13.248 -10.239 -10.221 1.00 93.88 136 LEU A CA 1
ATOM 1058 C C . LEU A 1 136 ? 13.007 -11.654 -10.769 1.00 93.88 136 LEU A C 1
ATOM 1060 O O . LEU A 1 136 ? 13.439 -12.633 -10.155 1.00 93.88 136 LEU A O 1
ATOM 1064 N N . THR A 1 137 ? 12.345 -11.786 -11.924 1.00 90.56 137 THR A N 1
ATOM 1065 C CA . THR A 1 137 ? 11.881 -13.076 -12.469 1.00 90.56 137 THR A CA 1
ATOM 1066 C C . THR A 1 137 ? 13.017 -14.089 -12.645 1.00 90.56 137 THR A C 1
ATOM 1068 O O . THR A 1 137 ? 12.830 -15.281 -12.416 1.00 90.56 137 THR A O 1
ATOM 1071 N N . ASN A 1 138 ? 14.221 -13.619 -12.990 1.00 91.44 138 ASN A N 1
ATOM 1072 C CA . ASN A 1 138 ? 15.393 -14.467 -13.242 1.00 91.44 138 ASN A CA 1
ATOM 1073 C C . ASN A 1 138 ? 16.374 -14.553 -12.056 1.00 91.44 138 ASN A C 1
ATOM 1075 O O . ASN A 1 138 ? 17.473 -15.093 -12.202 1.00 91.44 138 ASN A O 1
ATOM 1079 N N . ASN A 1 139 ? 16.011 -14.025 -10.883 1.00 95.62 139 ASN A N 1
ATOM 1080 C CA . ASN A 1 139 ? 16.895 -13.931 -9.715 1.00 95.62 139 ASN A CA 1
ATOM 1081 C C . ASN A 1 139 ? 16.468 -14.887 -8.582 1.00 95.62 139 ASN A C 1
ATOM 1083 O O . ASN A 1 139 ? 16.544 -14.547 -7.405 1.00 95.62 139 ASN A O 1
ATOM 1087 N N . SER A 1 140 ? 16.047 -16.109 -8.923 1.00 95.56 140 SER A N 1
ATOM 1088 C CA . SER A 1 140 ? 15.529 -17.113 -7.972 1.00 95.56 140 SER A CA 1
ATOM 1089 C C . SER A 1 140 ? 16.532 -17.584 -6.905 1.00 95.56 140 SER A C 1
ATOM 1091 O O . SER A 1 140 ? 16.130 -18.159 -5.896 1.00 95.56 140 SER A O 1
ATOM 1093 N N . ASN A 1 141 ? 17.829 -17.318 -7.094 1.00 96.56 141 ASN A N 1
ATOM 1094 C CA . ASN A 1 141 ? 18.894 -17.643 -6.139 1.00 96.56 141 ASN A CA 1
ATOM 1095 C C . ASN A 1 141 ? 19.022 -16.637 -4.978 1.00 96.56 141 ASN A C 1
ATOM 1097 O O . ASN A 1 141 ? 19.862 -16.834 -4.091 1.00 96.56 141 ASN A O 1
ATOM 1101 N N . LEU A 1 142 ? 18.223 -15.563 -4.976 1.00 98.38 142 LEU A N 1
ATOM 1102 C CA . LEU A 1 142 ? 18.259 -14.542 -3.935 1.00 98.38 142 LEU A CA 1
ATOM 1103 C C . LEU A 1 142 ? 17.922 -15.123 -2.557 1.00 98.38 142 LEU A C 1
ATOM 1105 O O . LEU A 1 142 ? 16.904 -15.780 -2.361 1.00 98.38 142 LEU A O 1
ATOM 1109 N N . LYS A 1 143 ? 18.789 -14.810 -1.593 1.00 98.44 143 LYS A N 1
ATOM 1110 C CA . LYS A 1 143 ? 18.616 -15.088 -0.161 1.00 98.44 143 LYS A CA 1
ATOM 1111 C C . LYS A 1 143 ? 18.381 -13.806 0.630 1.00 98.44 143 LYS A C 1
ATOM 1113 O O . LYS A 1 143 ? 17.585 -13.795 1.560 1.00 98.44 143 LYS A O 1
ATOM 1118 N N . ILE A 1 144 ? 19.040 -12.721 0.224 1.00 98.69 144 ILE A N 1
ATOM 1119 C CA . ILE A 1 144 ? 18.935 -11.406 0.857 1.00 98.69 144 ILE A CA 1
ATOM 1120 C C . ILE A 1 144 ? 18.435 -10.401 -0.176 1.00 98.69 144 ILE A C 1
ATOM 1122 O O . ILE A 1 144 ? 19.097 -10.180 -1.194 1.00 98.69 144 ILE A O 1
ATOM 1126 N N . LEU A 1 145 ? 17.306 -9.759 0.115 1.00 98.44 145 LEU A N 1
ATOM 1127 C CA . LEU A 1 145 ? 16.736 -8.687 -0.693 1.00 98.44 145 LEU A CA 1
ATOM 1128 C C . LEU A 1 145 ? 16.425 -7.477 0.189 1.00 98.44 145 LEU A C 1
ATOM 1130 O O . LEU A 1 145 ? 15.551 -7.521 1.052 1.00 98.44 145 LEU A O 1
ATOM 1134 N N . ASN A 1 146 ? 17.134 -6.376 -0.040 1.00 97.44 146 ASN A N 1
ATOM 1135 C CA . ASN A 1 146 ? 16.858 -5.098 0.605 1.00 97.44 146 ASN A CA 1
ATOM 1136 C C . ASN A 1 146 ? 16.575 -4.044 -0.463 1.00 97.44 146 ASN A C 1
ATOM 1138 O O . ASN A 1 146 ? 17.497 -3.621 -1.153 1.00 97.44 146 ASN A O 1
ATOM 1142 N N . LEU A 1 147 ? 15.319 -3.616 -0.561 1.00 95.12 147 LEU A N 1
ATOM 1143 C CA . LEU A 1 147 ? 14.861 -2.532 -1.431 1.00 95.12 147 LEU A CA 1
ATOM 1144 C C . LEU A 1 147 ? 14.266 -1.376 -0.612 1.00 95.12 147 LEU A C 1
ATOM 1146 O O . LEU A 1 147 ? 13.330 -0.708 -1.056 1.00 95.12 147 LEU A O 1
ATOM 1150 N N . SER A 1 148 ? 14.769 -1.154 0.603 1.00 95.25 148 SER A N 1
ATOM 1151 C CA . SER A 1 148 ? 14.252 -0.104 1.484 1.00 95.25 148 SER A CA 1
ATOM 1152 C C . SER A 1 148 ? 14.501 1.313 0.957 1.00 95.25 148 SER A C 1
ATOM 1154 O O . SER A 1 148 ? 15.481 1.562 0.249 1.00 95.25 148 SER A O 1
ATOM 1156 N N . ARG A 1 149 ? 13.641 2.265 1.342 1.00 91.81 149 ARG A N 1
ATOM 1157 C CA . ARG A 1 149 ? 13.725 3.686 0.944 1.00 91.81 149 ARG A CA 1
ATOM 1158 C C . ARG A 1 149 ? 13.654 3.872 -0.574 1.00 91.81 149 ARG A C 1
ATOM 1160 O O . ARG A 1 149 ? 14.500 4.542 -1.165 1.00 91.81 149 ARG A O 1
ATOM 1167 N N . ASN A 1 150 ? 12.672 3.245 -1.211 1.00 88.69 150 ASN A N 1
ATOM 1168 C CA . ASN A 1 150 ? 12.395 3.390 -2.642 1.00 88.69 150 ASN A CA 1
ATOM 1169 C C . ASN A 1 150 ? 10.955 3.899 -2.858 1.00 88.69 150 ASN A C 1
ATOM 1171 O O . ASN A 1 150 ? 10.356 4.496 -1.966 1.00 88.69 150 ASN A O 1
ATOM 1175 N N . GLN A 1 151 ? 10.420 3.760 -4.070 1.00 88.06 151 GLN A N 1
ATOM 1176 C CA . GLN A 1 151 ? 9.071 4.200 -4.448 1.00 88.06 151 GLN A CA 1
ATOM 1177 C C . GLN A 1 151 ? 8.237 3.022 -4.982 1.00 88.06 151 GLN A C 1
ATOM 1179 O O . GLN A 1 151 ? 7.383 3.210 -5.847 1.00 88.06 151 GLN A O 1
ATOM 1184 N N . LEU A 1 152 ? 8.503 1.800 -4.505 1.00 89.38 152 LEU A N 1
ATOM 1185 C CA . LEU A 1 152 ? 7.796 0.598 -4.947 1.00 89.38 152 LEU A CA 1
ATOM 1186 C C . LEU A 1 152 ? 6.336 0.648 -4.495 1.00 89.38 152 LEU A C 1
ATOM 1188 O O . LEU A 1 152 ? 6.065 0.805 -3.307 1.00 89.38 152 LEU A O 1
ATOM 1192 N N . THR A 1 153 ? 5.404 0.455 -5.424 1.00 87.25 153 THR A N 1
ATOM 1193 C CA . THR A 1 153 ? 3.969 0.285 -5.123 1.00 87.25 153 THR A CA 1
ATOM 1194 C C . THR A 1 153 ? 3.553 -1.186 -5.079 1.00 87.25 153 THR A C 1
ATOM 1196 O O . THR A 1 153 ? 2.563 -1.547 -4.439 1.00 87.25 153 THR A O 1
ATOM 1199 N N . SER A 1 154 ? 4.332 -2.044 -5.739 1.00 88.81 154 SER A N 1
ATOM 1200 C CA . SER A 1 154 ? 4.192 -3.498 -5.764 1.00 88.81 154 SER A CA 1
ATOM 1201 C C . SER A 1 154 ? 5.549 -4.149 -6.039 1.00 88.81 154 SER A C 1
ATOM 1203 O O . SER A 1 154 ? 6.479 -3.493 -6.514 1.00 88.81 154 SER A O 1
ATOM 1205 N N . LEU A 1 155 ? 5.668 -5.435 -5.716 1.00 94.19 155 LEU A N 1
ATOM 1206 C CA . LEU A 1 155 ? 6.840 -6.244 -6.030 1.00 94.19 155 LEU A CA 1
ATOM 1207 C C . LEU A 1 155 ? 6.428 -7.714 -6.108 1.00 94.19 155 LEU A C 1
ATOM 1209 O O . LEU A 1 155 ? 5.830 -8.232 -5.163 1.00 94.19 155 LEU A O 1
ATOM 1213 N N . ASP A 1 156 ? 6.768 -8.383 -7.208 1.00 90.62 156 ASP A N 1
ATOM 1214 C CA . ASP A 1 156 ? 6.619 -9.833 -7.298 1.00 90.62 156 ASP A CA 1
ATOM 1215 C C . ASP A 1 156 ? 7.873 -10.524 -6.751 1.00 90.62 156 ASP A C 1
ATOM 1217 O O . ASP A 1 156 ? 8.985 -10.340 -7.246 1.00 90.62 156 ASP A O 1
ATOM 1221 N N . ILE A 1 157 ? 7.673 -11.312 -5.699 1.00 95.62 157 ILE A N 1
ATOM 1222 C CA . ILE A 1 157 ? 8.704 -12.101 -5.018 1.00 95.62 157 ILE A CA 1
ATOM 1223 C C . ILE A 1 157 ? 8.329 -13.583 -4.938 1.00 95.62 157 ILE A C 1
ATOM 1225 O O . ILE A 1 157 ? 8.994 -14.353 -4.248 1.00 95.62 157 ILE A O 1
ATOM 1229 N N . THR A 1 158 ? 7.264 -14.002 -5.621 1.00 90.75 158 THR A N 1
ATOM 1230 C CA . THR A 1 158 ? 6.670 -15.338 -5.452 1.00 90.75 158 THR A CA 1
ATOM 1231 C C . THR A 1 158 ? 7.610 -16.479 -5.849 1.00 90.75 158 THR A C 1
ATOM 1233 O O . THR A 1 158 ? 7.520 -17.567 -5.282 1.00 90.75 158 THR A O 1
ATOM 1236 N N . ASN A 1 159 ? 8.557 -16.213 -6.753 1.00 89.62 159 ASN A N 1
ATOM 1237 C CA . ASN A 1 159 ? 9.563 -17.172 -7.218 1.00 89.62 159 ASN A CA 1
ATOM 1238 C C . ASN A 1 159 ? 10.849 -17.199 -6.368 1.00 89.62 159 ASN A C 1
ATOM 1240 O O . ASN A 1 159 ? 11.740 -18.010 -6.626 1.00 89.62 159 ASN A O 1
ATOM 1244 N N . LEU A 1 160 ? 10.974 -16.344 -5.347 1.00 96.44 160 LEU A N 1
ATOM 1245 C CA . LEU A 1 160 ? 12.182 -16.228 -4.517 1.00 96.44 160 LEU A CA 1
ATOM 1246 C C . LEU A 1 160 ? 12.156 -17.211 -3.334 1.00 96.44 160 LEU A C 1
ATOM 1248 O O . LEU A 1 160 ? 12.310 -16.828 -2.179 1.00 96.44 160 LEU A O 1
ATOM 1252 N N . LEU A 1 161 ? 11.947 -18.500 -3.607 1.00 95.38 161 LEU A N 1
ATOM 1253 C CA . LEU A 1 161 ? 11.677 -19.521 -2.579 1.00 95.38 161 LEU A CA 1
ATOM 1254 C C . LEU A 1 161 ? 12.811 -19.703 -1.549 1.00 95.38 161 LEU A C 1
ATOM 1256 O O . LEU A 1 161 ? 12.570 -20.175 -0.440 1.00 95.38 161 LEU A O 1
ATOM 1260 N N . GLY A 1 162 ? 14.044 -19.332 -1.911 1.00 96.31 162 GLY A N 1
ATOM 1261 C CA . GLY A 1 162 ? 15.222 -19.378 -1.039 1.00 96.31 162 GLY A CA 1
ATOM 1262 C C . GLY A 1 162 ? 15.453 -18.122 -0.190 1.00 96.31 162 GLY A C 1
ATOM 1263 O O . GLY A 1 162 ? 16.487 -18.042 0.476 1.00 96.31 162 GLY A O 1
ATOM 1264 N N . LEU A 1 163 ? 14.542 -17.144 -0.228 1.00 98.44 163 LEU A N 1
ATOM 1265 C CA . LEU A 1 163 ? 14.706 -15.859 0.446 1.00 98.44 163 LEU A CA 1
ATOM 1266 C C . LEU A 1 163 ? 14.624 -16.009 1.972 1.00 98.44 163 LEU A C 1
ATOM 1268 O O . LEU A 1 163 ? 13.628 -16.498 2.502 1.00 98.44 163 LEU A O 1
ATOM 1272 N N . THR A 1 164 ? 15.666 -15.558 2.672 1.00 98.56 164 THR A N 1
ATOM 1273 C CA . THR A 1 164 ? 15.777 -15.599 4.139 1.00 98.56 164 THR A CA 1
ATOM 1274 C C . THR A 1 164 ? 15.587 -14.226 4.778 1.00 98.56 164 THR A C 1
ATOM 1276 O O . THR A 1 164 ? 15.054 -14.138 5.885 1.00 98.56 164 THR A O 1
ATOM 1279 N N . ASP A 1 165 ? 15.968 -13.158 4.073 1.00 98.81 165 ASP A N 1
ATOM 1280 C CA . ASP A 1 165 ? 15.973 -11.790 4.586 1.00 98.81 165 ASP A CA 1
ATOM 1281 C C . ASP A 1 165 ? 15.335 -10.844 3.567 1.00 98.81 165 ASP A C 1
ATOM 1283 O O . ASP A 1 165 ? 15.893 -10.605 2.490 1.00 98.81 165 ASP A O 1
ATOM 1287 N N . LEU A 1 166 ? 14.180 -10.279 3.923 1.00 98.69 166 LEU A N 1
ATOM 1288 C CA . LEU A 1 166 ? 13.446 -9.329 3.093 1.00 98.69 166 LEU A CA 1
ATOM 1289 C C . LEU A 1 166 ? 13.251 -8.001 3.824 1.00 98.69 166 LEU A C 1
ATOM 1291 O O . LEU A 1 166 ? 12.597 -7.940 4.863 1.00 98.69 166 LEU A O 1
ATOM 1295 N N . ASN A 1 167 ? 13.779 -6.923 3.248 1.00 98.62 167 ASN A N 1
ATOM 1296 C CA . ASN A 1 167 ? 13.534 -5.562 3.712 1.00 98.62 167 ASN A CA 1
ATOM 1297 C C . ASN A 1 167 ? 12.970 -4.699 2.577 1.00 98.62 167 ASN A C 1
ATOM 1299 O O . ASN A 1 167 ? 13.680 -4.357 1.631 1.00 98.62 167 ASN A O 1
ATOM 1303 N N . LEU A 1 168 ? 11.698 -4.332 2.705 1.00 98.19 168 LEU A N 1
ATOM 1304 C CA . LEU A 1 168 ? 10.952 -3.444 1.812 1.00 98.19 168 LEU A CA 1
ATOM 1305 C C . LEU A 1 168 ? 10.462 -2.186 2.545 1.00 98.19 168 LEU A C 1
ATOM 1307 O O . LEU A 1 168 ? 9.517 -1.534 2.099 1.00 98.19 168 LEU A O 1
ATOM 1311 N N . SER A 1 169 ? 11.078 -1.845 3.678 1.00 98.31 169 SER A N 1
ATOM 1312 C CA . SER A 1 169 ? 10.657 -0.698 4.482 1.00 98.31 169 SER A CA 1
ATOM 1313 C C . SER A 1 169 ? 10.783 0.634 3.735 1.00 98.31 169 SER A C 1
ATOM 1315 O O . SER A 1 169 ? 11.677 0.801 2.906 1.00 98.31 169 SER A O 1
ATOM 1317 N N . ASP A 1 170 ? 9.920 1.600 4.055 1.00 96.69 170 ASP A N 1
ATOM 1318 C CA . ASP A 1 170 ? 9.942 2.953 3.476 1.00 96.69 170 ASP A CA 1
ATOM 1319 C C . ASP A 1 170 ? 9.740 2.918 1.945 1.00 96.69 170 ASP A C 1
ATOM 1321 O O . ASP A 1 170 ? 10.636 3.214 1.151 1.00 96.69 170 ASP A O 1
ATOM 1325 N N . ASN A 1 171 ? 8.559 2.439 1.547 1.00 95.44 171 ASN A N 1
ATOM 1326 C CA . ASN A 1 171 ? 8.081 2.327 0.166 1.00 95.44 171 ASN A CA 1
ATOM 1327 C C . ASN A 1 171 ? 6.585 2.719 0.113 1.00 95.44 171 ASN A C 1
ATOM 1329 O O . ASN A 1 171 ? 6.052 3.348 1.027 1.00 95.44 171 ASN A O 1
ATOM 1333 N N . GLN A 1 172 ? 5.887 2.392 -0.977 1.00 93.69 172 GLN A N 1
ATOM 1334 C CA . GLN A 1 172 ? 4.465 2.689 -1.189 1.00 93.69 172 GLN A CA 1
ATOM 1335 C C . GLN A 1 172 ? 3.649 1.406 -1.432 1.00 93.69 172 GLN A C 1
ATOM 1337 O O . GLN A 1 172 ? 2.625 1.431 -2.116 1.00 93.69 172 GLN A O 1
ATOM 1342 N N . ILE A 1 173 ? 4.102 0.270 -0.891 1.00 94.88 173 ILE A N 1
ATOM 1343 C CA . ILE A 1 173 ? 3.501 -1.043 -1.137 1.00 94.88 173 ILE A CA 1
ATOM 1344 C C . ILE A 1 173 ? 2.135 -1.123 -0.460 1.00 94.88 173 ILE A C 1
ATOM 1346 O O . ILE A 1 173 ? 1.999 -0.844 0.731 1.00 94.88 173 ILE A O 1
ATOM 1350 N N . THR A 1 174 ? 1.120 -1.538 -1.214 1.00 88.12 174 THR A N 1
ATOM 1351 C CA . THR A 1 174 ? -0.259 -1.686 -0.712 1.00 88.12 174 THR A CA 1
ATOM 1352 C C . THR A 1 174 ? -0.632 -3.137 -0.405 1.00 88.1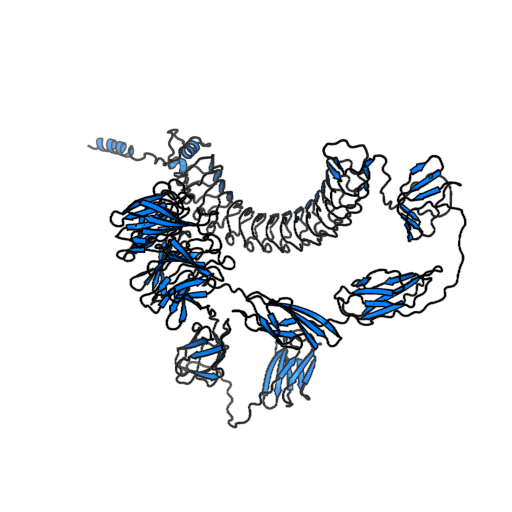2 174 THR A C 1
ATOM 1354 O O . THR A 1 174 ? -1.470 -3.394 0.462 1.00 88.12 174 THR A O 1
ATOM 1357 N N . ALA A 1 175 ? 0.014 -4.090 -1.082 1.00 88.00 175 ALA A N 1
ATOM 1358 C CA . ALA A 1 175 ? -0.149 -5.523 -0.882 1.00 88.00 175 ALA A CA 1
ATOM 1359 C C . ALA A 1 175 ? 1.164 -6.255 -1.188 1.00 88.00 175 ALA A C 1
ATOM 1361 O O . ALA A 1 175 ? 1.899 -5.875 -2.099 1.00 88.00 175 ALA A O 1
ATOM 1362 N N . LEU A 1 176 ? 1.438 -7.320 -0.435 1.00 95.38 176 LEU A N 1
ATOM 1363 C CA . LEU A 1 176 ? 2.614 -8.166 -0.612 1.00 95.38 176 LEU A CA 1
ATOM 1364 C C . LEU A 1 176 ? 2.227 -9.629 -0.401 1.00 95.38 176 LEU A C 1
ATOM 1366 O O . LEU A 1 176 ? 1.566 -9.956 0.585 1.00 95.38 176 LEU A O 1
ATOM 1370 N N . ASN A 1 177 ? 2.655 -10.504 -1.309 1.00 93.19 177 ASN A N 1
ATOM 1371 C CA . ASN A 1 177 ? 2.435 -11.940 -1.188 1.00 93.19 177 ASN A CA 1
ATOM 1372 C C . ASN A 1 177 ? 3.713 -12.644 -0.714 1.00 93.19 177 ASN A C 1
ATOM 1374 O O . ASN A 1 177 ? 4.676 -12.755 -1.470 1.00 93.19 177 ASN A O 1
ATOM 1378 N N . THR A 1 178 ? 3.704 -13.147 0.522 1.00 95.12 178 THR A N 1
ATOM 1379 C CA . THR A 1 178 ? 4.829 -13.883 1.122 1.00 95.12 178 THR A CA 1
ATOM 1380 C C . THR A 1 178 ? 4.539 -15.372 1.318 1.00 95.12 178 THR A C 1
ATOM 1382 O O . THR A 1 178 ? 5.376 -16.077 1.877 1.00 95.12 178 THR A O 1
ATOM 1385 N N . ILE A 1 179 ? 3.388 -15.884 0.861 1.00 92.06 179 ILE A N 1
ATOM 1386 C CA . ILE A 1 179 ? 2.840 -17.176 1.314 1.00 92.06 179 ILE A CA 1
ATOM 1387 C C . ILE A 1 179 ? 3.748 -18.387 1.038 1.00 92.06 179 ILE A C 1
ATOM 1389 O O . ILE A 1 179 ? 3.733 -19.350 1.794 1.00 92.06 179 ILE A O 1
ATOM 1393 N N . ASN A 1 180 ? 4.570 -18.333 -0.013 1.00 90.50 180 ASN A N 1
ATOM 1394 C CA . ASN A 1 180 ? 5.443 -19.441 -0.417 1.00 90.50 180 ASN A CA 1
ATOM 1395 C C . ASN A 1 180 ? 6.890 -19.308 0.094 1.00 90.50 180 ASN A C 1
ATOM 1397 O O . ASN A 1 180 ? 7.729 -20.156 -0.205 1.00 90.50 180 ASN A O 1
ATOM 1401 N N . LEU A 1 181 ? 7.208 -18.261 0.861 1.00 96.31 181 LEU A N 1
ATOM 1402 C CA . LEU A 1 181 ? 8.573 -17.965 1.311 1.00 96.31 181 LEU A CA 1
ATOM 1403 C C . LEU A 1 181 ? 8.885 -18.680 2.634 1.00 96.31 181 LEU A C 1
ATOM 1405 O O . LEU A 1 181 ? 8.996 -18.061 3.693 1.00 96.31 181 LEU A O 1
ATOM 1409 N N . GLN A 1 182 ? 8.994 -20.006 2.585 1.00 96.06 182 GLN A N 1
ATOM 1410 C CA . GLN A 1 182 ? 9.121 -20.845 3.786 1.00 96.06 182 GLN A CA 1
ATOM 1411 C C . GLN A 1 182 ? 10.444 -20.647 4.544 1.00 96.06 182 GLN A C 1
ATOM 1413 O O . GLN A 1 182 ? 10.491 -20.870 5.751 1.00 96.06 182 GLN A O 1
ATOM 1418 N N . ALA A 1 183 ? 11.504 -20.217 3.850 1.00 97.38 183 ALA A N 1
ATOM 1419 C CA . ALA A 1 183 ? 12.826 -19.966 4.427 1.00 97.38 183 ALA A CA 1
ATOM 1420 C C . ALA A 1 183 ? 12.973 -18.569 5.066 1.00 97.38 183 ALA A C 1
ATOM 1422 O O . ALA A 1 183 ? 14.047 -18.242 5.575 1.00 97.38 183 ALA A O 1
ATOM 1423 N N . LEU A 1 184 ? 11.924 -17.739 5.025 1.00 98.44 184 LEU A N 1
ATOM 1424 C CA . LEU A 1 184 ? 11.986 -16.345 5.449 1.00 98.44 184 LEU A CA 1
ATOM 1425 C C . LEU A 1 184 ? 12.130 -16.234 6.974 1.00 98.44 184 LEU A C 1
ATOM 1427 O O . LEU A 1 184 ? 11.220 -16.598 7.717 1.00 98.44 184 LEU A O 1
ATOM 1431 N N . ASN A 1 185 ? 13.262 -15.689 7.425 1.00 98.31 185 ASN A N 1
ATOM 1432 C CA . ASN A 1 185 ? 13.611 -15.500 8.837 1.00 98.31 185 ASN A CA 1
ATOM 1433 C C . ASN A 1 185 ? 13.387 -14.052 9.296 1.00 98.31 185 ASN A C 1
ATOM 1435 O O . ASN A 1 185 ? 13.031 -13.809 10.452 1.00 98.31 185 ASN A O 1
ATOM 1439 N N . PHE A 1 186 ? 13.610 -13.095 8.395 1.00 98.81 186 PHE A N 1
ATOM 1440 C CA . PHE A 1 186 ? 13.488 -11.664 8.649 1.00 98.81 186 PHE A CA 1
ATOM 1441 C C . PHE A 1 186 ? 12.582 -11.018 7.601 1.00 98.81 186 PHE A C 1
ATOM 1443 O O . PHE A 1 186 ? 12.850 -11.115 6.400 1.00 98.81 186 PHE A O 1
ATOM 1450 N N . LEU A 1 187 ? 11.542 -10.324 8.065 1.00 98.75 187 LEU A N 1
ATOM 1451 C CA . LEU A 1 187 ? 10.641 -9.541 7.226 1.00 98.75 187 LEU A CA 1
ATOM 1452 C C . LEU A 1 187 ? 10.457 -8.137 7.804 1.00 98.75 187 LEU A C 1
ATOM 1454 O O . LEU A 1 187 ? 9.907 -7.981 8.892 1.00 98.75 187 LEU A O 1
ATOM 1458 N N . ASP A 1 188 ? 10.861 -7.121 7.044 1.00 98.81 188 ASP A N 1
ATOM 1459 C CA . ASP A 1 188 ? 10.578 -5.718 7.343 1.00 98.81 188 ASP A CA 1
ATOM 1460 C C . ASP A 1 188 ? 9.823 -5.057 6.189 1.00 98.81 188 ASP A C 1
ATOM 1462 O O . ASP A 1 188 ? 10.361 -4.859 5.099 1.00 98.81 188 ASP A O 1
ATOM 1466 N N . VAL A 1 189 ? 8.564 -4.711 6.444 1.00 98.50 189 VAL A N 1
ATOM 1467 C CA . VAL A 1 189 ? 7.662 -3.984 5.536 1.00 98.50 189 VAL A CA 1
ATOM 1468 C C . VAL A 1 189 ? 7.180 -2.676 6.167 1.00 98.50 189 VAL A C 1
ATOM 1470 O O . VAL A 1 189 ? 6.132 -2.140 5.799 1.00 98.50 189 VAL A O 1
ATOM 1473 N N . SER A 1 190 ? 7.926 -2.150 7.139 1.00 98.75 190 SER A N 1
ATOM 1474 C CA . SER A 1 190 ? 7.543 -0.942 7.872 1.00 98.75 190 SER A CA 1
ATOM 1475 C C . SER A 1 190 ? 7.445 0.290 6.962 1.00 98.75 190 SER A C 1
ATOM 1477 O O . SER A 1 190 ? 8.187 0.382 5.989 1.00 98.75 190 SER A O 1
ATOM 1479 N N . LYS A 1 191 ? 6.594 1.271 7.286 1.00 97.81 191 LYS A N 1
ATOM 1480 C CA . LYS A 1 191 ? 6.377 2.497 6.490 1.00 97.81 191 LYS A CA 1
ATOM 1481 C C . LYS A 1 191 ? 5.947 2.192 5.053 1.00 97.81 191 LYS A C 1
ATOM 1483 O O . LYS A 1 191 ? 6.641 2.520 4.091 1.00 97.81 191 LYS A O 1
ATOM 1488 N N . ASN A 1 192 ? 4.815 1.514 4.932 1.00 97.94 192 ASN A N 1
ATOM 1489 C CA . ASN A 1 192 ? 4.151 1.217 3.665 1.00 97.94 192 ASN A CA 1
ATOM 1490 C C . ASN A 1 192 ? 2.648 1.524 3.804 1.00 97.94 192 ASN A C 1
ATOM 1492 O O . ASN A 1 192 ? 2.212 2.173 4.753 1.00 97.94 192 ASN A O 1
ATOM 1496 N N . GLN A 1 193 ? 1.837 1.093 2.840 1.00 94.69 193 GLN A N 1
ATOM 1497 C CA . GLN A 1 193 ? 0.387 1.308 2.819 1.00 94.69 193 GLN A CA 1
ATOM 1498 C C . GLN A 1 193 ? -0.380 -0.022 2.925 1.00 94.69 193 GLN A C 1
ATOM 1500 O O . GLN A 1 193 ? -1.484 -0.162 2.390 1.00 94.69 193 GLN A O 1
ATOM 1505 N N . ILE A 1 194 ? 0.204 -1.018 3.603 1.00 96.44 194 ILE A N 1
ATOM 1506 C CA . ILE A 1 194 ? -0.333 -2.381 3.676 1.00 96.44 194 ILE A CA 1
ATOM 1507 C C . ILE A 1 194 ? -1.525 -2.423 4.632 1.00 96.44 194 ILE A C 1
ATOM 1509 O O . ILE A 1 194 ? -1.413 -2.075 5.807 1.00 96.44 194 ILE A O 1
ATOM 1513 N N . LYS A 1 195 ? -2.670 -2.891 4.128 1.00 93.12 195 LYS A N 1
ATOM 1514 C CA . LYS A 1 195 ? -3.913 -3.059 4.909 1.00 93.12 195 LYS A CA 1
ATOM 1515 C C . LYS A 1 195 ? -4.057 -4.448 5.528 1.00 93.12 195 LYS A C 1
ATOM 1517 O O . LYS A 1 195 ? -4.696 -4.605 6.563 1.00 93.12 195 LYS A O 1
ATOM 1522 N N . SER A 1 196 ? -3.466 -5.451 4.889 1.00 94.12 196 SER A N 1
ATOM 1523 C CA . SER A 1 196 ? -3.459 -6.840 5.341 1.00 94.12 196 SER A CA 1
ATOM 1524 C C . SER A 1 196 ? -2.223 -7.543 4.798 1.00 94.12 196 SER A C 1
ATOM 1526 O O . SER A 1 196 ? -1.883 -7.359 3.629 1.00 94.12 196 SER A O 1
ATOM 1528 N N . ILE A 1 197 ? -1.594 -8.381 5.616 1.00 95.88 197 ILE A N 1
ATOM 1529 C CA . ILE A 1 197 ? -0.483 -9.241 5.207 1.00 95.88 197 ILE A CA 1
ATOM 1530 C C . ILE A 1 197 ? -0.712 -10.648 5.752 1.00 95.88 197 ILE A C 1
ATOM 1532 O O . ILE A 1 197 ? -1.097 -10.809 6.909 1.00 95.88 197 ILE A O 1
ATOM 1536 N N . ASN A 1 198 ? -0.497 -11.660 4.913 1.00 95.50 198 ASN A N 1
ATOM 1537 C CA . ASN A 1 198 ? -0.602 -13.056 5.319 1.00 95.50 198 ASN A CA 1
ATOM 1538 C C . ASN A 1 198 ? 0.798 -13.647 5.505 1.00 95.50 198 ASN A C 1
ATOM 1540 O O . ASN A 1 198 ? 1.474 -13.942 4.523 1.00 95.50 198 ASN A O 1
ATOM 1544 N N . VAL A 1 199 ? 1.197 -13.845 6.761 1.00 97.69 199 VAL A N 1
ATOM 1545 C CA . VAL A 1 199 ? 2.500 -14.418 7.136 1.00 97.69 199 VAL A CA 1
ATOM 1546 C C . VAL A 1 199 ? 2.419 -15.887 7.570 1.00 97.69 199 VAL A C 1
ATOM 1548 O O . VAL A 1 199 ? 3.417 -16.474 7.991 1.00 97.69 199 VAL A O 1
ATOM 1551 N N . THR A 1 200 ? 1.252 -16.526 7.439 1.00 96.88 200 THR A N 1
ATOM 1552 C CA . THR A 1 200 ? 1.027 -17.911 7.901 1.00 96.88 200 THR A CA 1
ATOM 1553 C C . THR A 1 200 ? 1.825 -18.960 7.118 1.00 96.88 200 THR A C 1
ATOM 1555 O O . THR A 1 200 ? 2.025 -20.071 7.606 1.00 96.88 200 THR A O 1
ATOM 1558 N N . GLY A 1 201 ? 2.315 -18.603 5.926 1.00 94.62 201 GLY A N 1
ATOM 1559 C CA . GLY A 1 201 ? 3.215 -19.416 5.104 1.00 94.62 201 GLY A CA 1
ATOM 1560 C C . GLY A 1 201 ? 4.704 -19.259 5.437 1.00 94.62 201 GLY A C 1
ATOM 1561 O O . GLY A 1 201 ? 5.548 -19.843 4.760 1.00 94.62 201 GLY A O 1
ATOM 1562 N N . ASN A 1 202 ? 5.046 -18.481 6.473 1.00 98.00 202 ASN A N 1
ATOM 1563 C CA . ASN A 1 202 ? 6.425 -18.146 6.847 1.00 98.00 202 ASN A CA 1
ATOM 1564 C C . ASN A 1 202 ? 6.802 -18.691 8.249 1.00 98.00 202 ASN A C 1
ATOM 1566 O O . ASN A 1 202 ? 7.078 -17.913 9.169 1.00 98.00 202 ASN A O 1
ATOM 1570 N N . PRO A 1 203 ? 6.822 -20.022 8.461 1.00 97.25 203 PRO A N 1
ATOM 1571 C CA . PRO A 1 203 ? 7.021 -20.624 9.788 1.00 97.25 203 PRO A CA 1
ATOM 1572 C C . PRO A 1 203 ? 8.436 -20.435 10.366 1.00 97.25 203 PRO A C 1
ATOM 1574 O O . PRO A 1 203 ? 8.649 -20.622 11.567 1.00 97.25 203 PRO A O 1
ATOM 1577 N N . ALA A 1 204 ? 9.411 -20.068 9.528 1.00 98.06 204 ALA A N 1
ATOM 1578 C CA . ALA A 1 204 ? 10.786 -19.799 9.938 1.00 98.06 204 ALA A CA 1
ATOM 1579 C C . ALA A 1 204 ? 11.003 -18.378 10.500 1.00 98.06 204 ALA A C 1
ATOM 1581 O O . ALA A 1 204 ? 12.085 -18.098 11.015 1.00 98.06 204 ALA A O 1
ATOM 1582 N N . LEU A 1 205 ? 9.996 -17.490 10.449 1.00 98.62 205 LEU A N 1
ATOM 1583 C CA . LEU A 1 205 ? 10.151 -16.098 10.881 1.00 98.62 205 LEU A CA 1
ATOM 1584 C C . LEU A 1 205 ? 10.620 -15.991 12.338 1.00 98.62 205 LEU A C 1
ATOM 1586 O O . LEU A 1 205 ? 9.986 -16.509 13.257 1.00 98.62 205 LEU A O 1
ATOM 1590 N N . LEU A 1 206 ? 11.706 -15.240 12.527 1.00 98.75 206 LEU A N 1
ATOM 1591 C CA . LEU A 1 206 ? 12.276 -14.858 13.820 1.00 98.75 206 LEU A CA 1
ATOM 1592 C C . LEU A 1 206 ? 11.989 -13.385 14.139 1.00 98.75 206 LEU A C 1
ATOM 1594 O O . LEU A 1 206 ? 11.797 -13.026 15.303 1.00 98.75 206 LEU A O 1
ATOM 1598 N N . ASN A 1 207 ? 11.960 -12.534 13.107 1.00 98.75 207 ASN A N 1
ATOM 1599 C CA . ASN A 1 207 ? 11.765 -11.092 13.223 1.00 98.75 207 ASN A CA 1
ATOM 1600 C C . ASN A 1 207 ? 10.740 -10.595 12.198 1.00 98.75 207 ASN A C 1
ATOM 1602 O O . ASN A 1 207 ? 10.930 -10.769 10.990 1.00 98.75 207 ASN A O 1
ATOM 1606 N N . LEU A 1 208 ? 9.680 -9.961 12.697 1.00 98.75 208 LEU A N 1
ATOM 1607 C CA . LEU A 1 208 ? 8.623 -9.364 11.892 1.00 98.75 208 LEU A CA 1
ATOM 1608 C C . LEU A 1 208 ? 8.461 -7.884 12.237 1.00 98.75 208 LEU A C 1
ATOM 1610 O O . LEU A 1 208 ? 8.100 -7.536 13.364 1.00 98.75 208 LEU A O 1
ATOM 1614 N N . LYS A 1 209 ? 8.655 -7.017 11.244 1.00 98.81 209 LYS A N 1
ATOM 1615 C CA . LYS A 1 209 ? 8.447 -5.573 11.368 1.00 98.81 209 LYS A CA 1
ATOM 1616 C C . LYS A 1 209 ? 7.436 -5.083 10.342 1.00 98.81 209 LYS A C 1
ATOM 1618 O O . LYS A 1 209 ? 7.689 -5.100 9.140 1.00 98.81 209 LYS A O 1
ATOM 1623 N N . CYS A 1 210 ? 6.303 -4.602 10.835 1.00 98.12 210 CYS A N 1
ATOM 1624 C CA . CYS A 1 210 ? 5.219 -4.026 10.041 1.00 98.12 210 CYS A CA 1
ATOM 1625 C C . CYS A 1 210 ? 4.775 -2.670 10.610 1.00 98.12 210 CYS A C 1
ATOM 1627 O O . CYS A 1 210 ? 3.593 -2.322 10.544 1.00 98.12 210 CYS A O 1
ATOM 1629 N N . ARG A 1 211 ? 5.694 -1.903 11.208 1.00 98.31 211 ARG A N 1
ATOM 1630 C CA . ARG A 1 211 ? 5.384 -0.590 11.792 1.00 98.31 211 ARG A CA 1
ATOM 1631 C C . ARG A 1 211 ? 4.863 0.381 10.725 1.00 98.31 211 ARG A C 1
ATOM 1633 O O . ARG A 1 211 ? 5.338 0.330 9.600 1.00 98.31 211 ARG A O 1
ATOM 1640 N N . ASP A 1 212 ? 3.989 1.315 11.097 1.00 98.06 212 ASP A N 1
ATOM 1641 C CA . ASP A 1 212 ? 3.548 2.427 10.235 1.00 98.06 212 ASP A CA 1
ATOM 1642 C C . ASP A 1 212 ? 2.942 1.907 8.921 1.00 98.06 212 ASP A C 1
ATOM 1644 O O . ASP A 1 212 ? 3.507 2.022 7.833 1.00 98.06 212 ASP A O 1
ATOM 1648 N N . ASN A 1 213 ? 1.824 1.204 9.083 1.00 98.25 213 ASN A N 1
ATOM 1649 C CA . ASN A 1 213 ? 1.014 0.616 8.022 1.00 98.25 213 ASN A CA 1
ATOM 1650 C C . ASN A 1 213 ? -0.474 0.811 8.377 1.00 98.25 213 ASN A C 1
ATOM 1652 O O . ASN A 1 213 ? -0.837 1.571 9.278 1.00 98.25 213 ASN A O 1
ATOM 1656 N N . LEU A 1 214 ? -1.367 0.144 7.649 1.00 96.31 214 LEU A N 1
ATOM 1657 C CA . LEU A 1 214 ? -2.816 0.255 7.814 1.00 96.31 214 LEU A CA 1
ATOM 1658 C C . LEU A 1 214 ? -3.444 -1.068 8.285 1.00 96.31 214 LEU A C 1
ATOM 1660 O O . LEU A 1 214 ? -4.613 -1.323 7.988 1.00 96.31 214 LEU A O 1
ATOM 1664 N N . LEU A 1 215 ? -2.688 -1.913 9.000 1.00 97.75 215 LEU A N 1
ATOM 1665 C CA . LEU A 1 215 ? -3.158 -3.230 9.441 1.00 97.75 215 LEU A CA 1
ATOM 1666 C C . LEU A 1 215 ? -4.285 -3.101 10.470 1.00 97.75 215 LEU A C 1
ATOM 1668 O O . LEU A 1 215 ? -4.134 -2.426 11.487 1.00 97.75 215 LEU A O 1
ATOM 1672 N N . THR A 1 216 ? -5.396 -3.797 10.232 1.00 95.50 216 THR A N 1
ATOM 1673 C CA . THR A 1 216 ? -6.515 -3.922 11.187 1.00 95.50 216 THR A CA 1
ATOM 1674 C C . THR A 1 216 ? -6.493 -5.242 11.956 1.00 95.50 216 THR A C 1
ATOM 1676 O O . THR A 1 216 ? -7.035 -5.324 13.056 1.00 95.50 216 THR A O 1
ATOM 1679 N N . SER A 1 217 ? -5.838 -6.260 11.398 1.00 97.06 217 SER A N 1
ATOM 1680 C CA . SER A 1 217 ? -5.593 -7.565 12.014 1.00 97.06 217 SER A CA 1
ATOM 1681 C C . SER A 1 217 ? -4.322 -8.188 11.431 1.00 97.06 217 SER A C 1
ATOM 1683 O O . SER A 1 217 ? -3.854 -7.780 10.363 1.00 97.06 217 SER A O 1
ATOM 1685 N N . ILE A 1 218 ? -3.766 -9.170 12.136 1.00 97.69 218 ILE A N 1
ATOM 1686 C CA . ILE A 1 218 ? -2.675 -10.013 11.651 1.00 97.69 218 ILE A CA 1
ATOM 1687 C C . ILE A 1 218 ? -2.807 -11.407 12.266 1.00 97.69 218 ILE A C 1
ATOM 1689 O O . ILE A 1 218 ? -3.058 -11.532 13.463 1.00 97.69 218 ILE A O 1
ATOM 1693 N N . ASP A 1 219 ? -2.659 -12.443 11.442 1.00 97.44 219 ASP A N 1
ATOM 1694 C CA . ASP A 1 219 ? -2.646 -13.836 11.891 1.00 97.44 219 ASP A CA 1
ATOM 1695 C C . ASP A 1 219 ? -1.197 -14.313 12.040 1.00 97.44 219 ASP A C 1
ATOM 1697 O O . ASP A 1 219 ? -0.434 -14.309 11.072 1.00 97.44 219 ASP A O 1
ATOM 1701 N N . LEU A 1 220 ? -0.835 -14.698 13.265 1.00 98.00 220 LEU A N 1
ATOM 1702 C CA . LEU A 1 220 ? 0.497 -15.174 13.652 1.00 98.00 220 LEU A CA 1
ATOM 1703 C C . LEU A 1 220 ? 0.491 -16.650 14.086 1.00 98.00 220 LEU A C 1
ATOM 1705 O O . LEU A 1 220 ? 1.464 -17.132 14.673 1.00 98.00 220 LEU A O 1
ATOM 1709 N N . SER A 1 221 ? -0.600 -17.377 13.828 1.00 96.06 221 SER A N 1
ATOM 1710 C CA . SER A 1 221 ? -0.835 -18.734 14.344 1.00 96.06 221 SER A CA 1
ATOM 1711 C C . SER A 1 221 ? 0.248 -19.748 13.956 1.00 96.06 221 SER A C 1
ATOM 1713 O O . SER A 1 221 ? 0.574 -20.620 14.762 1.00 96.06 221 SER A O 1
ATOM 1715 N N . ASN A 1 222 ? 0.856 -19.591 12.776 1.00 95.25 222 ASN A N 1
ATOM 1716 C CA . ASN A 1 222 ? 1.905 -20.471 12.249 1.00 95.25 222 ASN A CA 1
ATOM 1717 C C . ASN A 1 222 ? 3.338 -19.946 12.457 1.00 95.25 222 ASN A C 1
ATOM 1719 O O . ASN A 1 222 ? 4.289 -20.543 11.952 1.00 95.25 222 ASN A O 1
ATOM 1723 N N . ASN A 1 223 ? 3.532 -18.850 13.197 1.00 98.12 223 ASN A N 1
ATOM 1724 C CA . ASN A 1 223 ? 4.835 -18.189 13.337 1.00 98.12 223 ASN A CA 1
ATOM 1725 C C . ASN A 1 223 ? 5.467 -18.407 14.726 1.00 98.12 223 ASN A C 1
ATOM 1727 O O . ASN A 1 223 ? 6.004 -17.483 15.332 1.00 98.12 223 ASN A O 1
ATOM 1731 N N . SER A 1 224 ? 5.430 -19.640 15.240 1.00 97.25 224 SER A N 1
ATOM 1732 C CA . SER A 1 224 ? 5.862 -19.997 16.609 1.00 97.25 224 SER A CA 1
ATOM 1733 C C . SER A 1 224 ? 7.349 -19.753 16.922 1.00 97.25 224 SER A C 1
ATOM 1735 O O . SER A 1 224 ? 7.752 -19.798 18.087 1.00 97.25 224 SER A O 1
ATOM 1737 N N . ASN A 1 225 ? 8.173 -19.480 15.905 1.00 98.12 225 ASN A N 1
ATOM 1738 C CA . ASN A 1 225 ? 9.587 -19.141 16.061 1.00 98.12 225 ASN A CA 1
ATOM 1739 C C . ASN A 1 225 ? 9.861 -17.647 16.293 1.00 98.12 225 ASN A C 1
ATOM 1741 O O . ASN A 1 225 ? 11.006 -17.301 16.582 1.00 98.12 225 ASN A O 1
ATOM 1745 N N . LEU A 1 226 ? 8.847 -16.777 16.211 1.00 98.75 226 LEU A N 1
ATOM 1746 C CA . LEU A 1 226 ? 9.028 -15.335 16.370 1.00 98.75 226 LEU A CA 1
ATOM 1747 C C . LEU A 1 226 ? 9.633 -14.980 17.735 1.00 98.75 226 LEU A C 1
ATOM 1749 O O . LEU A 1 226 ? 9.111 -15.350 18.788 1.00 98.75 226 LEU A O 1
ATOM 1753 N N . GLU A 1 227 ? 10.710 -14.196 17.700 1.00 98.75 227 GLU A N 1
ATOM 1754 C CA . GLU A 1 227 ? 11.379 -13.644 18.881 1.00 98.75 227 GLU A CA 1
ATOM 1755 C C . GLU A 1 227 ? 11.180 -12.126 19.004 1.00 98.75 227 GLU A C 1
ATOM 1757 O O . GLU A 1 227 ? 11.195 -11.595 20.118 1.00 98.75 227 GLU A O 1
ATOM 1762 N N . HIS A 1 228 ? 10.984 -11.426 17.881 1.00 98.81 228 HIS A N 1
ATOM 1763 C CA . HIS A 1 228 ? 10.829 -9.972 17.822 1.00 98.81 228 HIS A CA 1
ATOM 1764 C C . HIS A 1 228 ? 9.698 -9.569 16.869 1.00 98.81 228 HIS A C 1
ATOM 1766 O O . HIS A 1 228 ? 9.713 -9.928 15.690 1.00 98.81 228 HIS A O 1
ATOM 1772 N N . ILE A 1 229 ? 8.739 -8.798 17.385 1.00 98.81 229 ILE A N 1
ATOM 1773 C CA . ILE A 1 229 ? 7.614 -8.242 16.632 1.00 98.81 229 ILE A CA 1
ATOM 1774 C C . ILE A 1 229 ? 7.528 -6.719 16.818 1.00 98.81 229 ILE A C 1
ATOM 1776 O O . ILE A 1 229 ? 7.420 -6.230 17.945 1.00 98.81 229 ILE A O 1
ATOM 1780 N N . GLU A 1 230 ? 7.491 -5.979 15.707 1.00 98.75 230 GLU A N 1
ATOM 1781 C CA . GLU A 1 230 ? 7.191 -4.542 15.658 1.00 98.75 230 GLU A CA 1
ATOM 1782 C C . GLU A 1 230 ? 5.917 -4.274 14.835 1.00 98.75 230 GLU A C 1
ATOM 1784 O O . GLU A 1 230 ? 5.917 -4.363 13.609 1.00 98.75 230 GLU A O 1
ATOM 1789 N N . LEU A 1 231 ? 4.830 -3.892 15.507 1.00 98.69 231 LEU A N 1
ATOM 1790 C CA . LEU A 1 231 ? 3.505 -3.583 14.943 1.00 98.69 231 LEU A CA 1
ATOM 1791 C C . LEU A 1 231 ? 3.041 -2.152 15.264 1.00 98.69 231 LEU A C 1
ATOM 1793 O O . LEU A 1 231 ? 1.858 -1.829 15.137 1.00 98.69 231 LEU A O 1
ATOM 1797 N N . ASN A 1 232 ? 3.957 -1.283 15.699 1.00 98.38 232 ASN A N 1
ATOM 1798 C CA . ASN A 1 232 ? 3.637 0.090 16.091 1.00 98.38 232 ASN A CA 1
ATOM 1799 C C . ASN A 1 232 ? 2.927 0.873 14.969 1.00 98.38 232 ASN A C 1
ATOM 1801 O O . ASN A 1 232 ? 3.247 0.670 13.803 1.00 98.38 232 ASN A O 1
ATOM 1805 N N . GLN A 1 233 ? 2.065 1.836 15.309 1.00 98.00 233 GLN A N 1
ATOM 1806 C CA . GLN A 1 233 ? 1.392 2.716 14.336 1.00 98.00 233 GLN A CA 1
ATOM 1807 C C . GLN A 1 233 ? 0.599 1.922 13.285 1.00 98.00 233 GLN A C 1
ATOM 1809 O O . GLN A 1 233 ? 0.867 1.997 12.090 1.00 98.00 233 GLN A O 1
ATOM 1814 N N . ASN A 1 234 ? -0.369 1.139 13.754 1.00 98.44 234 ASN A N 1
ATOM 1815 C CA . ASN A 1 234 ? -1.340 0.428 12.925 1.00 98.44 234 ASN A CA 1
ATOM 1816 C C . ASN A 1 234 ? -2.755 0.680 13.481 1.00 98.44 234 ASN A C 1
ATOM 1818 O O . ASN A 1 234 ? -2.994 1.631 14.229 1.00 98.44 234 ASN A O 1
ATOM 1822 N N . GLN A 1 235 ? -3.730 -0.132 13.081 1.00 97.00 235 GLN A N 1
ATOM 1823 C CA . GLN A 1 235 ? -5.129 -0.012 13.490 1.00 97.00 235 GLN A CA 1
ATOM 1824 C C . GLN A 1 235 ? -5.649 -1.301 14.144 1.00 97.00 235 GLN A C 1
ATOM 1826 O O . GLN A 1 235 ? -6.851 -1.567 14.091 1.00 97.00 235 GLN A O 1
ATOM 1831 N N . LEU A 1 236 ? -4.760 -2.092 14.757 1.00 98.06 236 LEU A N 1
ATOM 1832 C CA . LEU A 1 236 ? -5.092 -3.382 15.363 1.00 98.06 236 LEU A CA 1
ATOM 1833 C C . LEU A 1 236 ? -6.044 -3.202 16.547 1.00 98.06 236 LEU A C 1
ATOM 1835 O O . LEU A 1 236 ? -5.750 -2.444 17.473 1.00 98.06 236 LEU A O 1
ATOM 1839 N N . THR A 1 237 ? -7.165 -3.921 16.535 1.00 95.44 237 THR A N 1
ATOM 1840 C CA . THR A 1 237 ? -8.121 -3.968 17.658 1.00 95.44 237 THR A CA 1
ATOM 1841 C C . THR A 1 237 ? -7.912 -5.179 18.560 1.00 95.44 237 THR A C 1
ATOM 1843 O O . THR A 1 237 ? -8.306 -5.166 19.723 1.00 95.44 237 THR A O 1
ATOM 1846 N N . ASN A 1 238 ? -7.288 -6.227 18.026 1.00 95.25 238 ASN A N 1
ATOM 1847 C CA . ASN A 1 238 ? -6.921 -7.449 18.725 1.00 95.25 238 ASN A CA 1
ATOM 1848 C C . ASN A 1 238 ? -5.552 -7.942 18.236 1.00 95.25 238 ASN A C 1
ATOM 1850 O O . ASN A 1 238 ? -5.089 -7.582 17.153 1.00 95.25 238 ASN A O 1
ATOM 1854 N N . LEU A 1 239 ? -4.897 -8.750 19.065 1.00 98.31 239 LEU A N 1
ATOM 1855 C CA . LEU A 1 239 ? -3.643 -9.406 18.729 1.00 98.31 239 LEU A CA 1
ATOM 1856 C C . LEU A 1 239 ? -3.541 -10.707 19.530 1.00 98.31 239 LEU A C 1
ATOM 1858 O O . LEU A 1 239 ? -3.536 -10.671 20.761 1.00 98.31 239 LEU A O 1
ATOM 1862 N N . ASP A 1 240 ? -3.468 -11.839 18.832 1.00 97.75 240 ASP A N 1
ATOM 1863 C CA . ASP A 1 240 ? -3.224 -13.144 19.448 1.00 97.75 240 ASP A CA 1
ATOM 1864 C C . ASP A 1 240 ? -1.738 -13.503 19.343 1.00 97.75 240 ASP A C 1
ATOM 1866 O O . ASP A 1 240 ? -1.170 -13.580 18.254 1.00 97.75 240 ASP A O 1
ATOM 1870 N N . ILE A 1 241 ? -1.111 -13.704 20.500 1.00 98.31 241 ILE A N 1
ATOM 1871 C CA . ILE A 1 241 ? 0.296 -14.098 20.647 1.00 98.31 241 ILE A CA 1
ATOM 1872 C C . ILE A 1 241 ? 0.449 -15.392 21.456 1.00 98.31 241 ILE A C 1
ATOM 1874 O O . ILE A 1 241 ? 1.555 -15.726 21.882 1.00 98.31 241 ILE A O 1
ATOM 1878 N N . SER A 1 242 ? -0.640 -16.130 21.683 1.00 96.31 242 SER A N 1
ATOM 1879 C CA . SER A 1 242 ? -0.665 -17.304 22.565 1.00 96.31 242 SER A CA 1
ATOM 1880 C C . SER A 1 242 ? 0.291 -18.424 22.131 1.00 96.31 242 SER A C 1
ATOM 1882 O O . SER A 1 242 ? 0.875 -19.097 22.977 1.00 96.31 242 SER A O 1
ATOM 1884 N N . ASN A 1 243 ? 0.534 -18.566 20.825 1.00 94.12 243 ASN A N 1
ATOM 1885 C CA . ASN A 1 243 ? 1.441 -19.577 20.265 1.00 94.12 243 ASN A CA 1
ATOM 1886 C C . ASN A 1 243 ? 2.920 -19.139 20.208 1.00 94.12 243 ASN A C 1
ATOM 1888 O O . ASN A 1 243 ? 3.773 -19.899 19.746 1.00 94.12 243 ASN A O 1
ATOM 1892 N N . LEU A 1 244 ? 3.253 -17.926 20.666 1.00 98.25 244 LEU A N 1
ATOM 1893 C CA . LEU A 1 244 ? 4.576 -17.314 20.485 1.00 98.25 244 LEU A CA 1
ATOM 1894 C C . LEU A 1 244 ? 5.445 -17.441 21.747 1.00 98.25 244 LEU A C 1
ATOM 1896 O O . LEU A 1 244 ? 5.838 -16.452 22.369 1.00 98.25 244 LEU A O 1
ATOM 1900 N N . SER A 1 245 ? 5.749 -18.674 22.153 1.00 96.56 245 SER A N 1
ATOM 1901 C CA . SER A 1 245 ? 6.477 -18.962 23.403 1.00 96.56 245 SER A CA 1
ATOM 1902 C C . SER A 1 245 ? 7.933 -18.470 23.418 1.00 96.56 245 SER A C 1
ATOM 1904 O O . SER A 1 245 ? 8.496 -18.255 24.494 1.00 96.56 245 SER A O 1
ATOM 1906 N N . LYS A 1 246 ? 8.535 -18.249 22.240 1.00 98.50 246 LYS A N 1
ATOM 1907 C CA . LYS A 1 246 ? 9.895 -17.703 22.069 1.00 98.50 246 LYS A CA 1
ATOM 1908 C C . LYS A 1 246 ? 9.947 -16.172 22.000 1.00 98.50 246 LYS A C 1
ATOM 1910 O O . LYS A 1 246 ? 11.042 -15.617 21.911 1.00 98.50 246 LYS A O 1
ATOM 1915 N N . LEU A 1 247 ? 8.801 -15.489 22.056 1.00 98.81 247 LEU A N 1
ATOM 1916 C CA . LEU A 1 247 ? 8.717 -14.039 21.901 1.00 98.81 247 LEU A CA 1
ATOM 1917 C C . LEU A 1 247 ? 9.448 -13.319 23.042 1.00 98.81 247 LEU A C 1
ATOM 1919 O O . LEU A 1 247 ? 9.071 -13.444 24.207 1.00 98.81 247 LEU A O 1
ATOM 1923 N N . LYS A 1 248 ? 10.481 -12.546 22.692 1.00 98.81 248 LYS A N 1
ATOM 1924 C CA . LYS A 1 248 ? 11.300 -11.748 23.619 1.00 98.81 248 LYS A CA 1
ATOM 1925 C C . LYS A 1 248 ? 10.922 -10.270 23.579 1.00 98.81 248 LYS A C 1
ATOM 1927 O O . LYS A 1 248 ? 10.948 -9.608 24.613 1.00 98.81 248 LYS A O 1
ATOM 1932 N N . MET A 1 249 ? 10.568 -9.756 22.400 1.00 98.88 249 MET A N 1
ATOM 1933 C CA . MET A 1 249 ? 10.282 -8.337 22.180 1.00 98.88 249 MET A CA 1
ATOM 1934 C C . MET A 1 249 ? 8.971 -8.148 21.418 1.00 98.88 249 MET A C 1
ATOM 1936 O O . MET A 1 249 ? 8.824 -8.651 20.302 1.00 98.88 249 MET A O 1
ATOM 1940 N N . LEU A 1 250 ? 8.046 -7.391 22.009 1.00 98.81 250 LEU A N 1
ATOM 1941 C CA . LEU A 1 250 ? 6.797 -6.978 21.371 1.00 98.81 250 LEU A CA 1
ATOM 1942 C C . LEU A 1 250 ? 6.620 -5.464 21.484 1.00 98.81 250 LEU A C 1
ATOM 1944 O O . LEU A 1 250 ? 6.428 -4.935 22.579 1.00 98.81 250 LEU A O 1
ATOM 1948 N N . PHE A 1 251 ? 6.607 -4.785 20.340 1.00 98.75 251 PHE A N 1
ATOM 1949 C CA . PHE A 1 251 ? 6.269 -3.369 20.243 1.00 98.75 251 PHE A CA 1
ATOM 1950 C C . PHE A 1 251 ? 5.000 -3.187 19.412 1.00 98.75 251 PHE A C 1
ATOM 1952 O O . PHE A 1 251 ? 5.008 -3.396 18.202 1.00 98.75 251 PHE A O 1
ATOM 1959 N N . CYS A 1 252 ? 3.903 -2.800 20.057 1.00 98.25 252 CYS A N 1
ATOM 1960 C CA . CYS A 1 252 ? 2.576 -2.652 19.456 1.00 98.25 252 CYS A CA 1
ATOM 1961 C C . CYS A 1 252 ? 1.912 -1.315 19.845 1.00 98.25 252 CYS A C 1
ATOM 1963 O O . CYS A 1 252 ? 0.692 -1.213 19.998 1.00 98.25 252 CYS A O 1
ATOM 1965 N N . ALA A 1 253 ? 2.716 -0.269 20.028 1.00 98.44 253 ALA A N 1
ATOM 1966 C CA . ALA A 1 253 ? 2.246 1.053 20.416 1.00 98.44 253 ALA A CA 1
ATOM 1967 C C . ALA A 1 253 ? 1.456 1.758 19.296 1.00 98.44 253 ALA A C 1
ATOM 1969 O O . ALA A 1 253 ? 1.700 1.517 18.114 1.00 98.44 253 ALA A O 1
ATOM 1970 N N . ARG A 1 254 ? 0.557 2.689 19.641 1.00 98.25 254 ARG A N 1
ATOM 1971 C CA . ARG A 1 254 ? -0.304 3.427 18.689 1.00 98.25 254 ARG A CA 1
ATOM 1972 C C . ARG A 1 254 ? -1.159 2.476 17.846 1.00 98.25 254 ARG A C 1
ATOM 1974 O O . ARG A 1 254 ? -1.085 2.486 16.619 1.00 98.25 254 ARG A O 1
ATOM 1981 N N . ASN A 1 255 ? -1.942 1.655 18.537 1.00 98.50 255 ASN A N 1
ATOM 1982 C CA . ASN A 1 255 ? -2.969 0.775 17.979 1.00 98.50 255 ASN A CA 1
ATOM 1983 C C . ASN A 1 255 ? -4.301 1.031 18.712 1.00 98.50 255 ASN A C 1
ATOM 1985 O O . ASN A 1 255 ? -4.489 2.075 19.339 1.00 98.50 255 ASN A O 1
ATOM 1989 N N . LYS A 1 256 ? -5.266 0.117 18.590 1.00 97.56 256 LYS A N 1
ATOM 1990 C CA . LYS A 1 256 ? -6.591 0.201 19.222 1.00 97.56 256 LYS A CA 1
ATOM 1991 C C . LYS A 1 256 ? -6.858 -1.011 20.124 1.00 97.56 256 LYS A C 1
ATOM 1993 O O . LYS A 1 256 ? -8.008 -1.425 20.263 1.00 97.56 256 LYS A O 1
ATOM 1998 N N . LEU A 1 257 ? -5.812 -1.600 20.712 1.00 97.75 257 LEU A N 1
ATOM 1999 C CA . LEU A 1 257 ? -5.942 -2.782 21.566 1.00 97.75 257 LEU A CA 1
ATOM 2000 C C . LEU A 1 257 ? -6.648 -2.419 22.875 1.00 97.75 257 LEU A C 1
ATOM 2002 O O . LEU A 1 257 ? -6.188 -1.541 23.602 1.00 97.75 257 LEU A O 1
ATOM 2006 N N . SER A 1 258 ? -7.740 -3.113 23.192 1.00 94.94 258 SER A N 1
ATOM 2007 C CA . SER A 1 258 ? -8.444 -2.992 24.480 1.00 94.94 258 SER A CA 1
ATOM 2008 C C . SER A 1 258 ? -8.020 -4.050 25.499 1.00 94.94 258 SER A C 1
ATOM 2010 O O . SER A 1 258 ? -8.165 -3.850 26.703 1.00 94.94 258 SER A O 1
ATOM 2012 N N . THR A 1 259 ? -7.463 -5.167 25.025 1.00 94.50 259 THR A N 1
ATOM 2013 C CA . THR A 1 259 ? -6.920 -6.256 25.845 1.00 94.50 259 THR A CA 1
ATOM 2014 C C . THR A 1 259 ? -5.705 -6.878 25.157 1.00 94.50 259 THR A C 1
ATOM 2016 O O . THR A 1 259 ? -5.560 -6.784 23.936 1.00 94.50 259 THR A O 1
ATOM 2019 N N . LEU A 1 260 ? -4.839 -7.524 25.939 1.00 97.75 260 LEU A N 1
ATOM 2020 C CA . LEU A 1 260 ? -3.757 -8.373 25.444 1.00 97.75 260 LEU A CA 1
ATOM 2021 C C . LEU A 1 260 ? -3.460 -9.465 26.477 1.00 97.75 260 LEU A C 1
ATOM 2023 O O . LEU A 1 260 ? -3.285 -9.164 27.656 1.00 97.75 260 LEU A O 1
ATOM 2027 N N . ASN A 1 261 ? -3.386 -10.721 26.035 1.00 95.81 261 ASN A N 1
ATOM 2028 C CA . ASN A 1 261 ? -3.003 -11.847 26.885 1.00 95.81 261 ASN A CA 1
ATOM 2029 C C . ASN A 1 261 ? -1.539 -12.231 26.624 1.00 95.81 261 ASN A C 1
ATOM 2031 O O . ASN A 1 261 ? -1.221 -12.748 25.557 1.00 95.81 261 ASN A O 1
ATOM 2035 N N . THR A 1 262 ? -0.669 -12.010 27.610 1.00 97.00 262 THR A N 1
ATOM 2036 C CA . THR A 1 262 ? 0.776 -12.294 27.539 1.00 97.00 262 THR A CA 1
ATOM 2037 C C . THR A 1 262 ? 1.191 -13.546 28.321 1.00 97.00 262 THR A C 1
ATOM 2039 O O . THR A 1 262 ? 2.386 -13.825 28.462 1.00 97.00 262 THR A O 1
ATOM 2042 N N . THR A 1 263 ? 0.234 -14.310 28.863 1.00 96.12 263 THR A N 1
ATOM 2043 C CA . THR A 1 263 ? 0.505 -15.396 29.827 1.00 96.12 263 THR A CA 1
ATOM 2044 C C . THR A 1 263 ? 1.329 -16.552 29.255 1.00 96.12 263 THR A C 1
ATOM 2046 O O . THR A 1 263 ? 2.059 -17.201 30.003 1.00 96.12 263 THR A O 1
ATOM 2049 N N . ALA A 1 264 ? 1.259 -16.785 27.941 1.00 94.38 264 ALA A N 1
ATOM 2050 C CA . ALA A 1 264 ? 2.036 -17.813 27.246 1.00 94.38 264 ALA A CA 1
ATOM 2051 C C . ALA A 1 264 ? 3.459 -17.354 26.856 1.00 94.38 264 ALA A C 1
ATOM 2053 O O . ALA A 1 264 ? 4.323 -18.177 26.551 1.00 94.38 264 ALA A O 1
ATOM 2054 N N . ASN A 1 265 ? 3.738 -16.047 26.886 1.00 98.25 265 ASN A N 1
ATOM 2055 C CA . ASN A 1 265 ? 4.976 -15.452 26.370 1.00 98.25 265 ASN A CA 1
ATOM 2056 C C . ASN A 1 265 ? 6.017 -15.281 27.489 1.00 98.25 265 ASN A C 1
ATOM 2058 O O . ASN A 1 265 ? 6.421 -14.174 27.855 1.00 98.25 265 ASN A O 1
ATOM 2062 N N . LEU A 1 266 ? 6.445 -16.407 28.062 1.00 97.69 266 LEU A N 1
ATOM 2063 C CA . LEU A 1 266 ? 7.328 -16.459 29.240 1.00 97.69 266 LEU A CA 1
ATOM 2064 C C . LEU A 1 266 ? 8.737 -15.884 28.985 1.00 97.69 266 LEU A C 1
ATOM 2066 O O . LEU A 1 266 ? 9.449 -15.521 29.927 1.00 97.69 266 LEU A O 1
ATOM 2070 N N . ALA A 1 267 ? 9.140 -15.803 27.714 1.00 98.44 267 ALA A N 1
ATOM 2071 C CA . ALA A 1 267 ? 10.428 -15.272 27.280 1.00 98.44 267 ALA A CA 1
ATOM 2072 C C . ALA A 1 267 ? 10.457 -13.738 27.119 1.00 98.44 267 ALA A C 1
ATOM 2074 O O . ALA A 1 267 ? 11.530 -13.202 26.844 1.00 98.44 267 ALA A O 1
ATOM 2075 N N . LEU A 1 268 ? 9.329 -13.030 27.299 1.00 98.75 268 LEU A N 1
ATOM 2076 C CA . LEU A 1 268 ? 9.262 -11.576 27.109 1.00 98.75 268 LEU A CA 1
ATOM 2077 C C . LEU A 1 268 ? 10.236 -10.832 28.032 1.00 98.75 268 LEU A C 1
ATOM 2079 O O . LEU A 1 268 ? 10.181 -10.969 29.256 1.00 98.75 268 LEU A O 1
ATOM 2083 N N . THR A 1 269 ? 11.082 -10.000 27.424 1.00 98.75 269 THR A N 1
ATOM 2084 C CA . THR A 1 269 ? 12.007 -9.077 28.094 1.00 98.75 269 THR A CA 1
ATOM 2085 C C . THR A 1 269 ? 11.653 -7.617 27.822 1.00 98.75 269 THR A C 1
ATOM 2087 O O . THR A 1 269 ? 11.839 -6.778 28.703 1.00 98.75 269 THR A O 1
ATOM 2090 N N . GLN A 1 270 ? 11.082 -7.303 26.653 1.00 98.81 270 GLN A N 1
ATOM 2091 C CA . GLN A 1 270 ? 10.646 -5.947 26.306 1.00 98.81 270 GLN A CA 1
ATOM 2092 C C . GLN A 1 270 ? 9.208 -5.940 25.790 1.00 98.81 270 GLN A C 1
ATOM 2094 O O . GLN A 1 270 ? 8.863 -6.677 24.862 1.00 98.81 270 GLN A O 1
ATOM 2099 N N . LEU A 1 271 ? 8.382 -5.080 26.383 1.00 98.81 271 LEU A N 1
ATOM 2100 C CA . LEU A 1 271 ? 6.974 -4.935 26.034 1.00 98.81 271 LEU A CA 1
ATOM 2101 C C . LEU A 1 271 ? 6.609 -3.453 25.918 1.00 98.81 271 LEU A C 1
ATOM 2103 O O . LEU A 1 271 ? 6.619 -2.730 26.912 1.00 98.81 271 LEU A O 1
ATOM 2107 N N . GLY A 1 272 ? 6.282 -3.011 24.704 1.00 98.62 272 GLY A N 1
ATOM 2108 C CA . GLY A 1 272 ? 5.802 -1.659 24.424 1.00 98.62 272 GLY A CA 1
ATOM 2109 C C . GLY A 1 272 ? 4.381 -1.672 23.875 1.00 98.62 272 GLY A C 1
ATOM 2110 O O . GLY A 1 272 ? 4.144 -2.122 22.757 1.00 98.62 272 GLY A O 1
ATOM 2111 N N . LEU A 1 273 ? 3.436 -1.155 24.653 1.00 98.62 273 LEU A N 1
ATOM 2112 C CA . LEU A 1 273 ? 2.000 -1.102 24.365 1.00 98.62 273 LEU A CA 1
ATOM 2113 C C . LEU A 1 273 ? 1.447 0.326 24.467 1.00 98.62 273 LEU A C 1
ATOM 2115 O O . LEU A 1 273 ? 0.236 0.511 24.605 1.00 98.62 273 LEU A O 1
ATOM 2119 N N . GLY A 1 274 ? 2.315 1.338 24.404 1.00 98.19 274 GLY A N 1
ATOM 2120 C CA . GLY A 1 274 ? 1.914 2.730 24.567 1.00 98.19 274 GLY A CA 1
ATOM 2121 C C . GLY A 1 274 ? 0.843 3.185 23.561 1.00 98.19 274 GLY A C 1
ATOM 2122 O O . GLY A 1 274 ? 0.797 2.684 22.442 1.00 98.19 274 GLY A O 1
ATOM 2123 N N . TYR A 1 275 ? -0.004 4.155 23.904 1.00 98.38 275 TYR A N 1
ATOM 2124 C CA . TYR A 1 275 ? -1.060 4.684 23.025 1.00 98.38 275 TYR A CA 1
ATOM 2125 C C . TYR A 1 275 ? -2.011 3.581 22.514 1.00 98.38 275 TYR A C 1
ATOM 2127 O O . TYR A 1 275 ? -2.140 3.366 21.307 1.00 98.38 275 TYR A O 1
ATOM 2135 N N . ASN A 1 276 ? -2.647 2.868 23.443 1.00 98.50 276 ASN A N 1
ATOM 2136 C CA . ASN A 1 276 ? -3.694 1.872 23.189 1.00 98.50 276 ASN A CA 1
ATOM 2137 C C . ASN A 1 276 ? -4.916 2.165 24.089 1.00 98.50 276 ASN A C 1
ATOM 2139 O O . ASN A 1 276 ? -5.063 3.270 24.608 1.00 98.50 276 ASN A O 1
ATOM 2143 N N . LEU A 1 277 ? -5.835 1.208 24.236 1.00 96.81 277 LEU A N 1
ATOM 2144 C CA . LEU A 1 277 ? -7.076 1.338 25.008 1.00 96.81 277 LEU A CA 1
ATOM 2145 C C . LEU A 1 277 ? -7.146 0.330 26.171 1.00 96.81 277 LEU A C 1
ATOM 2147 O O . LEU A 1 277 ? -8.243 -0.016 26.613 1.00 96.81 277 LEU A O 1
ATOM 2151 N N . LEU A 1 278 ? -6.001 -0.167 26.655 1.00 96.00 278 LEU A N 1
ATOM 2152 C CA . LEU A 1 278 ? -5.942 -1.211 27.682 1.00 96.00 278 LEU A CA 1
ATOM 2153 C C . LEU A 1 278 ? -6.471 -0.692 29.022 1.00 96.00 278 LEU A C 1
ATOM 2155 O O . LEU A 1 278 ? -5.969 0.302 29.540 1.00 96.00 278 LEU A O 1
ATOM 2159 N N . SER A 1 279 ? -7.443 -1.390 29.610 1.00 91.38 279 SER A N 1
ATOM 2160 C CA . SER A 1 279 ? -7.935 -1.116 30.971 1.00 91.38 279 SER A CA 1
ATOM 2161 C C . SER A 1 279 ? -7.397 -2.093 32.017 1.00 91.38 279 SER A C 1
ATOM 2163 O O . SER A 1 279 ? -7.418 -1.796 33.210 1.00 91.38 279 SER A O 1
ATOM 2165 N N . ILE A 1 280 ? -6.909 -3.258 31.579 1.00 88.44 280 ILE A N 1
ATOM 2166 C CA . ILE A 1 280 ? -6.322 -4.313 32.412 1.00 88.44 280 ILE A CA 1
ATOM 2167 C C . ILE A 1 280 ? -5.127 -4.907 31.660 1.00 88.44 280 ILE A C 1
ATOM 2169 O O . ILE A 1 280 ? -5.184 -5.080 30.442 1.00 88.44 280 ILE A O 1
ATOM 2173 N N . LEU A 1 281 ? -4.064 -5.246 32.391 1.00 94.88 281 LEU A N 1
ATOM 2174 C CA . LEU A 1 281 ? -2.908 -5.970 31.873 1.00 94.88 281 LEU A CA 1
ATOM 2175 C C . LEU A 1 281 ? -2.332 -6.872 32.974 1.00 94.88 281 LEU A C 1
ATOM 2177 O O . LEU A 1 281 ? -1.959 -6.381 34.039 1.00 94.88 281 LEU A O 1
ATOM 2181 N N . ASP A 1 282 ? -2.271 -8.181 32.723 1.00 93.69 282 ASP A N 1
ATOM 2182 C CA . ASP A 1 282 ? -1.654 -9.158 33.629 1.00 93.69 282 ASP A CA 1
ATOM 2183 C C . ASP A 1 282 ? -0.241 -9.502 33.148 1.00 93.69 282 ASP A C 1
ATOM 2185 O O . ASP A 1 282 ? -0.069 -10.060 32.069 1.00 93.69 282 ASP A O 1
ATOM 2189 N N . LEU A 1 283 ? 0.766 -9.182 33.964 1.00 97.19 283 LEU A N 1
ATOM 2190 C CA . LEU A 1 283 ? 2.182 -9.454 33.691 1.00 97.19 283 LEU A CA 1
ATOM 2191 C C . LEU A 1 283 ? 2.790 -10.477 34.660 1.00 97.19 283 LEU A C 1
ATOM 2193 O O . LEU A 1 283 ? 4.014 -10.640 34.703 1.00 97.19 283 LEU A O 1
ATOM 2197 N N . SER A 1 284 ? 1.958 -11.191 35.426 1.00 95.50 284 SER A N 1
ATOM 2198 C CA . SER A 1 284 ? 2.390 -12.118 36.484 1.00 95.50 284 SER A CA 1
ATOM 2199 C C . SER A 1 284 ? 3.261 -13.275 35.983 1.00 95.50 284 SER A C 1
ATOM 2201 O O . SER A 1 284 ? 4.047 -13.835 36.747 1.00 95.50 284 SER A O 1
ATOM 2203 N N . LYS A 1 285 ? 3.142 -13.636 34.700 1.00 96.69 285 LYS A N 1
ATOM 2204 C CA . LYS A 1 285 ? 3.940 -14.691 34.054 1.00 96.69 285 LYS A CA 1
ATOM 2205 C C . LYS A 1 285 ? 5.177 -14.167 33.324 1.00 96.69 285 LYS A C 1
ATOM 2207 O O . LYS A 1 285 ? 6.082 -14.945 33.031 1.00 96.69 285 LYS A O 1
ATOM 2212 N N . ASN A 1 286 ? 5.268 -12.863 33.071 1.00 98.25 286 ASN A N 1
ATOM 2213 C CA . ASN A 1 286 ? 6.355 -12.251 32.304 1.00 98.25 286 ASN A CA 1
ATOM 2214 C C . ASN A 1 286 ? 7.508 -11.815 33.231 1.00 98.25 286 ASN A C 1
ATOM 2216 O O . ASN A 1 286 ? 7.940 -10.661 33.244 1.00 98.25 286 ASN A O 1
ATOM 2220 N N . ILE A 1 287 ? 8.016 -12.758 34.029 1.00 97.62 287 ILE A N 1
ATOM 2221 C CA . ILE A 1 287 ? 9.033 -12.529 35.077 1.00 97.62 287 ILE A CA 1
ATOM 2222 C C . ILE A 1 287 ? 10.398 -12.070 34.534 1.00 97.62 287 ILE A C 1
ATOM 2224 O O . ILE A 1 287 ? 11.263 -11.635 35.291 1.00 97.62 287 ILE A O 1
ATOM 2228 N N . ASN A 1 288 ? 10.610 -12.192 33.220 1.00 98.25 288 ASN A N 1
ATOM 2229 C CA . ASN A 1 288 ? 11.845 -11.805 32.544 1.00 98.25 288 ASN A CA 1
ATOM 2230 C C . ASN A 1 288 ? 11.829 -10.370 31.992 1.00 98.25 288 ASN A C 1
ATOM 2232 O O . ASN A 1 288 ? 12.833 -9.955 31.416 1.00 98.25 288 ASN A O 1
ATOM 2236 N N . LEU A 1 289 ? 10.740 -9.612 32.180 1.00 98.62 289 LEU A N 1
ATOM 2237 C CA . LEU A 1 289 ? 10.633 -8.233 31.700 1.00 98.62 289 LEU A CA 1
ATOM 2238 C C . LEU A 1 289 ? 11.704 -7.326 32.319 1.00 98.62 289 LEU A C 1
ATOM 2240 O O . LEU A 1 289 ? 11.794 -7.200 33.540 1.00 98.62 289 LEU A O 1
ATOM 2244 N N . THR A 1 290 ? 12.459 -6.655 31.452 1.00 98.69 290 THR A N 1
ATOM 2245 C CA . THR A 1 290 ? 13.426 -5.600 31.781 1.00 98.69 290 THR A CA 1
ATOM 2246 C C . THR A 1 290 ? 12.912 -4.222 31.362 1.00 98.69 290 THR A C 1
ATOM 2248 O O . THR A 1 290 ? 13.204 -3.232 32.029 1.00 98.69 290 THR A O 1
ATOM 2251 N N . ASN A 1 291 ? 12.096 -4.144 30.303 1.00 98.75 291 ASN A N 1
ATOM 2252 C CA . ASN A 1 291 ? 11.562 -2.888 29.777 1.00 98.75 291 ASN A CA 1
ATOM 2253 C C . ASN A 1 291 ? 10.050 -2.993 29.570 1.00 98.75 291 ASN A C 1
ATOM 2255 O O . ASN A 1 291 ? 9.578 -3.850 28.817 1.00 98.75 291 ASN A O 1
ATOM 2259 N N . LEU A 1 292 ? 9.306 -2.089 30.202 1.00 98.75 292 LEU A N 1
ATOM 2260 C CA . LEU A 1 292 ? 7.860 -1.982 30.052 1.00 98.75 292 LEU A CA 1
ATOM 2261 C C . LEU A 1 292 ? 7.467 -0.545 29.716 1.00 98.75 292 LEU A C 1
ATOM 2263 O O . LEU A 1 292 ? 7.712 0.367 30.504 1.00 98.75 292 LEU A O 1
ATOM 2267 N N . ASP A 1 293 ? 6.819 -0.366 28.571 1.00 98.50 293 ASP A N 1
ATOM 2268 C CA . ASP A 1 293 ? 6.170 0.882 28.176 1.00 98.50 293 ASP A CA 1
ATOM 2269 C C . ASP A 1 293 ? 4.675 0.640 27.953 1.00 98.50 293 ASP A C 1
ATOM 2271 O O . ASP A 1 293 ? 4.268 -0.092 27.053 1.00 98.50 293 ASP A O 1
ATOM 2275 N N . ILE A 1 294 ? 3.857 1.255 28.800 1.00 98.12 294 ILE A N 1
ATOM 2276 C CA . ILE A 1 294 ? 2.391 1.214 28.773 1.00 98.12 294 ILE A CA 1
ATOM 2277 C C . ILE A 1 294 ? 1.810 2.634 28.813 1.00 98.12 294 ILE A C 1
ATOM 2279 O O . ILE A 1 294 ? 0.705 2.840 29.317 1.00 98.12 294 ILE A O 1
ATOM 2283 N N . GLU A 1 295 ? 2.544 3.622 28.292 1.00 97.62 295 GLU A N 1
ATOM 2284 C CA . GLU A 1 295 ? 2.097 5.017 28.187 1.00 97.62 295 GLU A CA 1
ATOM 2285 C C . GLU A 1 295 ? 0.706 5.146 27.535 1.00 97.62 295 GLU A C 1
ATOM 2287 O O . GLU A 1 295 ? 0.371 4.390 26.631 1.00 97.62 295 GLU A O 1
ATOM 2292 N N . SER A 1 296 ? -0.093 6.145 27.916 1.00 97.69 296 SER A N 1
ATOM 2293 C CA . SER A 1 296 ? -1.332 6.520 27.213 1.00 97.69 296 SER A CA 1
ATOM 2294 C C . SER A 1 296 ? -2.277 5.329 26.999 1.00 97.69 296 SER A C 1
ATOM 2296 O O . SER A 1 296 ? -2.577 4.949 25.867 1.00 97.69 296 SER A O 1
ATOM 2298 N N . ASN A 1 297 ? -2.700 4.719 28.104 1.00 97.94 297 ASN A N 1
ATOM 2299 C CA . ASN A 1 297 ? -3.707 3.659 28.173 1.00 97.94 297 ASN A CA 1
ATOM 2300 C C . ASN A 1 297 ? -4.765 4.029 29.236 1.00 97.94 297 ASN A C 1
ATOM 2302 O O . ASN A 1 297 ? -4.735 5.117 29.810 1.00 97.94 297 ASN A O 1
ATOM 2306 N N . ASN A 1 298 ? -5.712 3.132 29.513 1.00 95.38 298 ASN A N 1
ATOM 2307 C CA . ASN A 1 298 ? -6.809 3.347 30.463 1.00 95.38 298 ASN A CA 1
ATOM 2308 C C . ASN A 1 298 ? -6.628 2.540 31.766 1.00 95.38 298 ASN A C 1
ATOM 2310 O O . ASN A 1 298 ? -7.614 2.166 32.404 1.00 95.38 298 ASN A O 1
ATOM 2314 N N . LEU A 1 299 ? -5.387 2.227 32.161 1.00 92.50 299 LEU A N 1
ATOM 2315 C CA . LEU A 1 299 ? -5.109 1.384 33.329 1.00 92.50 299 LEU A CA 1
ATOM 2316 C C . LEU A 1 299 ? -5.381 2.140 34.635 1.00 92.50 299 LEU A C 1
ATOM 2318 O O . LEU A 1 299 ? -4.824 3.214 34.861 1.00 92.50 299 LEU A O 1
ATOM 2322 N N . THR A 1 300 ? -6.180 1.552 35.527 1.00 89.44 300 THR A N 1
ATOM 2323 C CA . THR A 1 300 ? -6.438 2.084 36.883 1.00 89.44 300 THR A CA 1
ATOM 2324 C C . THR A 1 300 ? -5.499 1.509 37.943 1.00 89.44 300 THR A C 1
ATOM 2326 O O . THR A 1 300 ? -5.293 2.108 38.997 1.00 89.44 300 THR A O 1
ATOM 2329 N N . SER A 1 301 ? -4.919 0.342 37.666 1.00 88.25 301 SER A N 1
ATOM 2330 C CA . SER A 1 301 ? -3.944 -0.347 38.511 1.00 88.25 301 SER A CA 1
ATOM 2331 C C . SER A 1 301 ? -3.044 -1.233 37.657 1.00 88.25 301 SER A C 1
ATOM 2333 O O . SER A 1 301 ? -3.475 -1.721 36.611 1.00 88.25 301 SER A O 1
ATOM 2335 N N . ILE A 1 302 ? -1.834 -1.507 38.138 1.00 93.00 302 ILE A N 1
ATOM 2336 C CA . ILE A 1 302 ? -0.918 -2.476 37.535 1.00 93.00 302 ILE A CA 1
ATOM 2337 C C . ILE A 1 302 ? -0.185 -3.233 38.645 1.00 93.00 302 ILE A C 1
ATOM 2339 O O . ILE A 1 302 ? 0.287 -2.622 39.602 1.00 93.00 302 ILE A O 1
ATOM 2343 N N . ASN A 1 303 ? -0.111 -4.562 38.536 1.00 91.94 303 ASN A N 1
ATOM 2344 C CA . ASN A 1 303 ? 0.660 -5.389 39.463 1.00 91.94 303 ASN A CA 1
ATOM 2345 C C . ASN A 1 303 ? 2.009 -5.746 38.830 1.00 91.94 303 ASN A C 1
ATOM 2347 O O . ASN A 1 303 ? 2.046 -6.456 37.828 1.00 91.94 303 ASN A O 1
ATOM 2351 N N . LEU A 1 304 ? 3.096 -5.268 39.438 1.00 95.38 304 LEU A N 1
ATOM 2352 C CA . LEU A 1 304 ? 4.470 -5.476 38.973 1.00 95.38 304 LEU A CA 1
ATOM 2353 C C . LEU A 1 304 ? 5.318 -6.309 39.948 1.00 95.38 304 LEU A C 1
ATOM 2355 O O . LEU A 1 304 ? 6.543 -6.363 39.810 1.00 95.38 304 LEU A O 1
ATOM 2359 N N . SER A 1 305 ? 4.691 -6.975 40.927 1.00 94.25 305 SER A N 1
ATOM 2360 C CA . SER A 1 305 ? 5.398 -7.660 42.020 1.00 94.25 305 SER A CA 1
ATOM 2361 C C . SER A 1 305 ? 6.283 -8.820 41.544 1.00 94.25 305 SER A C 1
ATOM 2363 O O . SER A 1 305 ? 7.268 -9.159 42.192 1.00 94.25 305 SER A O 1
ATOM 2365 N N . GLN A 1 306 ? 5.948 -9.427 40.401 1.00 94.88 306 GLN A N 1
ATOM 2366 C CA . GLN A 1 306 ? 6.702 -10.537 39.805 1.00 94.88 306 GLN A CA 1
ATOM 2367 C C . GLN A 1 306 ? 7.772 -10.070 38.802 1.00 94.88 306 GLN A C 1
ATOM 2369 O O . GLN A 1 306 ? 8.625 -10.856 38.394 1.00 94.88 306 GLN A O 1
ATOM 2374 N N . ASN A 1 307 ? 7.768 -8.794 38.403 1.00 97.81 307 ASN A N 1
ATOM 2375 C CA . ASN A 1 307 ? 8.642 -8.254 37.356 1.00 97.81 307 ASN A CA 1
ATOM 2376 C C . ASN A 1 307 ? 9.903 -7.611 37.970 1.00 97.81 307 ASN A C 1
ATOM 2378 O O . ASN A 1 307 ? 10.243 -6.453 37.720 1.00 97.81 307 ASN A O 1
ATOM 2382 N N . ASN A 1 308 ? 10.603 -8.365 38.820 1.00 96.12 308 ASN A N 1
ATOM 2383 C CA . ASN A 1 308 ? 11.749 -7.885 39.607 1.00 96.12 308 ASN A CA 1
ATOM 2384 C C . ASN A 1 308 ? 13.010 -7.557 38.775 1.00 96.12 308 ASN A C 1
ATOM 2386 O O . ASN A 1 308 ? 13.939 -6.923 39.283 1.00 96.12 308 ASN A O 1
ATOM 2390 N N . LYS A 1 309 ? 13.040 -7.955 37.497 1.00 98.31 309 LYS A N 1
ATOM 2391 C CA . LYS A 1 309 ? 14.097 -7.616 36.533 1.00 98.31 309 LYS A CA 1
ATOM 2392 C C . LYS A 1 309 ? 13.866 -6.292 35.800 1.00 98.31 309 LYS A C 1
ATOM 2394 O O . LYS A 1 309 ? 14.719 -5.920 35.004 1.00 98.31 309 LYS A O 1
ATOM 2399 N N . LEU A 1 310 ? 12.764 -5.579 36.058 1.00 98.44 310 LEU A N 1
ATOM 2400 C CA . LEU A 1 310 ? 12.488 -4.299 35.402 1.00 98.44 310 LEU A CA 1
ATOM 2401 C C . LEU A 1 310 ? 13.595 -3.275 35.680 1.00 98.44 310 LEU A C 1
ATOM 2403 O O . LEU A 1 310 ? 13.906 -2.976 36.832 1.00 98.44 310 LEU A O 1
ATOM 2407 N N . GLU A 1 311 ? 14.131 -2.715 34.601 1.00 98.50 311 GLU A N 1
ATOM 2408 C CA . GLU A 1 311 ? 15.131 -1.646 34.567 1.00 98.50 311 GLU A CA 1
ATOM 2409 C C . GLU A 1 311 ? 14.517 -0.334 34.057 1.00 98.50 311 GLU A C 1
ATOM 2411 O O . GLU A 1 311 ? 14.871 0.739 34.549 1.00 98.50 311 GLU A O 1
ATOM 2416 N N . LEU A 1 312 ? 13.564 -0.412 33.119 1.00 98.31 312 LEU A N 1
ATOM 2417 C CA . LEU A 1 312 ? 12.818 0.731 32.591 1.00 98.31 312 LEU A CA 1
ATOM 2418 C C . LEU A 1 312 ? 11.313 0.496 32.706 1.00 98.31 312 LEU A C 1
ATOM 2420 O O . LEU A 1 312 ? 10.791 -0.502 32.203 1.00 98.31 312 LEU A O 1
ATOM 2424 N N . LEU A 1 313 ? 10.619 1.459 33.310 1.00 98.44 313 LEU A N 1
ATOM 2425 C CA . LEU A 1 313 ? 9.163 1.475 33.411 1.00 98.44 313 LEU A CA 1
ATOM 2426 C C . LEU A 1 313 ? 8.598 2.828 32.963 1.00 98.44 313 LEU A C 1
ATOM 2428 O O . LEU A 1 313 ? 8.843 3.851 33.605 1.00 98.44 313 LEU A O 1
ATOM 2432 N N . ALA A 1 314 ? 7.802 2.825 31.897 1.00 97.94 314 ALA A N 1
ATOM 2433 C CA . ALA A 1 314 ? 7.038 3.972 31.426 1.00 97.94 314 ALA A CA 1
ATOM 2434 C C . ALA A 1 314 ? 5.532 3.704 31.568 1.00 97.94 314 ALA A C 1
ATOM 2436 O O . ALA A 1 314 ? 4.970 2.797 30.962 1.00 97.94 314 ALA A O 1
ATOM 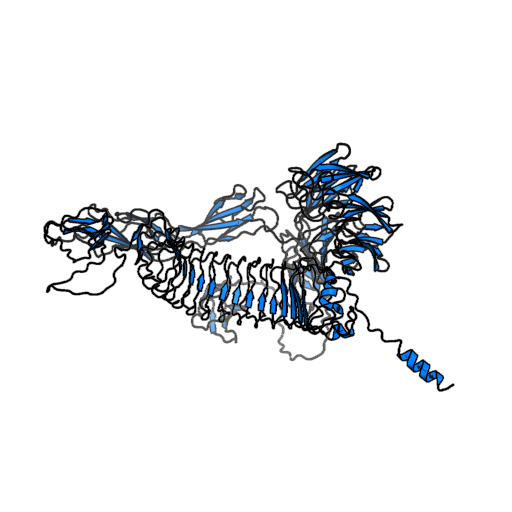2437 N N . THR A 1 315 ? 4.881 4.514 32.397 1.00 96.94 315 THR A N 1
ATOM 2438 C CA . THR A 1 315 ? 3.437 4.506 32.679 1.00 96.94 315 THR A CA 1
ATOM 2439 C C . THR A 1 315 ? 2.728 5.864 32.494 1.00 96.94 315 THR A C 1
ATOM 2441 O O . THR A 1 315 ? 1.637 6.027 33.055 1.00 96.94 315 THR A O 1
ATOM 2444 N N . PRO A 1 316 ? 3.280 6.872 31.776 1.00 96.06 316 PRO A N 1
ATOM 2445 C CA . PRO A 1 316 ? 2.642 8.181 31.717 1.00 96.06 316 PRO A CA 1
ATOM 2446 C C . PRO A 1 316 ? 1.257 8.122 31.061 1.00 96.06 316 PRO A C 1
ATOM 2448 O O . PRO A 1 316 ? 0.976 7.232 30.264 1.00 96.06 316 PRO A O 1
ATOM 2451 N N . ASN A 1 317 ? 0.384 9.069 31.397 1.00 95.38 317 ASN A N 1
ATOM 2452 C CA . ASN A 1 317 ? -0.968 9.205 30.839 1.00 95.38 317 ASN A CA 1
ATOM 2453 C C . ASN A 1 317 ? -1.859 7.953 30.983 1.00 95.38 317 ASN A C 1
ATOM 2455 O O . ASN A 1 317 ? -2.512 7.539 30.033 1.00 95.38 317 ASN A O 1
ATOM 2459 N N . ASN A 1 318 ? -1.895 7.355 32.174 1.00 94.62 318 ASN A N 1
ATOM 2460 C CA . ASN A 1 318 ? -2.883 6.334 32.549 1.00 94.62 318 ASN A CA 1
ATOM 2461 C C . ASN A 1 318 ? -3.869 6.893 33.589 1.00 94.62 318 ASN A C 1
ATOM 2463 O O . ASN A 1 318 ? -3.961 8.104 33.758 1.00 94.62 318 ASN A O 1
ATOM 2467 N N . LEU A 1 319 ? -4.615 6.031 34.285 1.00 92.31 319 LEU A N 1
ATOM 2468 C CA . LEU A 1 319 ? -5.543 6.392 35.362 1.00 92.31 319 LEU A CA 1
ATOM 2469 C C . LEU A 1 319 ? -5.114 5.790 36.713 1.00 92.31 319 LEU A C 1
ATOM 2471 O O . LEU A 1 319 ? -5.955 5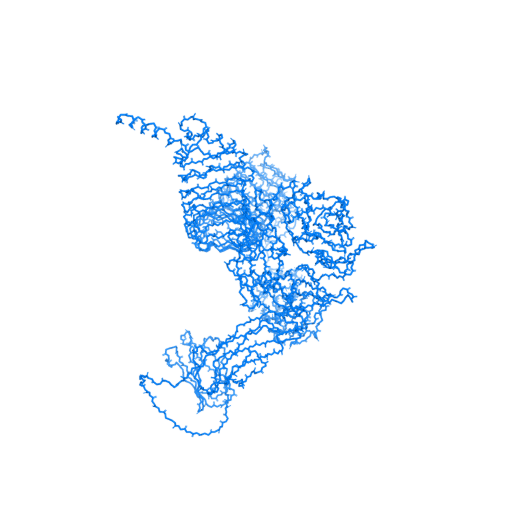.578 37.589 1.00 92.31 319 LEU A O 1
ATOM 2475 N N . LEU A 1 320 ? -3.818 5.506 36.896 1.00 88.81 320 LEU A N 1
ATOM 2476 C CA . LEU A 1 320 ? -3.304 4.809 38.078 1.00 88.81 320 LEU A CA 1
ATOM 2477 C C . LEU A 1 320 ? -3.538 5.629 39.350 1.00 88.81 320 LEU A C 1
ATOM 2479 O O . LEU A 1 320 ? -3.119 6.784 39.431 1.00 88.81 320 LEU A O 1
ATOM 2483 N N . THR A 1 321 ? -4.163 5.029 40.362 1.00 85.88 321 THR A N 1
ATOM 2484 C CA . THR A 1 321 ? -4.357 5.660 41.684 1.00 85.88 321 THR A CA 1
ATOM 2485 C C . THR A 1 321 ? -3.268 5.284 42.686 1.00 85.88 321 THR A C 1
ATOM 2487 O O . THR A 1 321 ? -3.026 6.003 43.654 1.00 85.88 321 THR A O 1
ATOM 2490 N N . ASN A 1 322 ? -2.603 4.152 42.462 1.00 82.31 322 ASN A N 1
ATOM 2491 C CA . ASN A 1 322 ? -1.442 3.694 43.212 1.00 82.31 322 ASN A CA 1
ATOM 2492 C C . ASN A 1 322 ? -0.492 2.920 42.287 1.00 82.31 322 ASN A C 1
ATOM 2494 O O . ASN A 1 322 ? -0.882 2.484 41.202 1.00 82.31 322 ASN A O 1
ATOM 2498 N N . ILE A 1 323 ? 0.757 2.775 42.722 1.00 89.06 323 ILE A N 1
ATOM 2499 C CA . ILE A 1 323 ? 1.735 1.891 42.094 1.00 89.06 323 ILE A CA 1
ATOM 2500 C C . ILE A 1 323 ? 2.704 1.393 43.168 1.00 89.06 323 ILE A C 1
ATOM 2502 O O . ILE A 1 323 ? 3.272 2.195 43.908 1.00 89.06 323 ILE A O 1
ATOM 2506 N N . ASP A 1 324 ? 2.853 0.074 43.280 1.00 89.19 324 ASP A N 1
ATOM 2507 C CA . ASP A 1 324 ? 3.829 -0.555 44.171 1.00 89.19 324 ASP A CA 1
ATOM 2508 C C . ASP A 1 324 ? 5.060 -0.965 43.361 1.00 89.19 324 ASP A C 1
ATOM 2510 O O . ASP A 1 324 ? 4.970 -1.796 42.458 1.00 89.19 324 ASP A O 1
ATOM 2514 N N . LEU A 1 325 ? 6.201 -0.354 43.687 1.00 94.56 325 LEU A N 1
ATOM 2515 C CA . LEU A 1 325 ? 7.493 -0.596 43.042 1.00 94.56 325 LEU A CA 1
ATOM 2516 C C . LEU A 1 325 ? 8.505 -1.267 43.980 1.00 94.56 325 LEU A C 1
ATOM 2518 O O . LEU A 1 325 ? 9.691 -1.358 43.648 1.00 94.56 325 LEU A O 1
ATOM 2522 N N . SER A 1 326 ? 8.061 -1.749 45.146 1.00 92.19 326 SER A N 1
ATOM 2523 C CA . SER A 1 326 ? 8.925 -2.312 46.193 1.00 92.19 326 SER A CA 1
ATOM 2524 C C . SER A 1 326 ? 9.739 -3.524 45.729 1.00 92.19 326 SER A C 1
ATOM 2526 O O . SER A 1 326 ? 10.873 -3.715 46.170 1.00 92.19 326 SER A O 1
ATOM 2528 N N . SER A 1 327 ? 9.182 -4.313 44.806 1.00 93.31 327 SER A N 1
ATOM 2529 C CA . SER A 1 327 ? 9.823 -5.499 44.225 1.00 93.31 327 SER A CA 1
ATOM 2530 C C . SER A 1 327 ? 10.699 -5.182 43.002 1.00 93.31 327 SER A C 1
ATOM 2532 O O . SER A 1 327 ? 11.522 -6.005 42.599 1.00 93.31 327 SER A O 1
ATOM 2534 N N . ASN A 1 328 ? 10.577 -3.988 42.412 1.00 97.12 328 ASN A N 1
ATOM 2535 C CA . ASN A 1 328 ? 11.276 -3.588 41.182 1.00 97.12 328 ASN A CA 1
ATOM 2536 C C . ASN A 1 328 ? 12.605 -2.878 41.502 1.00 97.12 328 ASN A C 1
ATOM 2538 O O . ASN A 1 328 ? 12.900 -1.780 41.026 1.00 97.12 328 ASN A O 1
ATOM 2542 N N . VAL A 1 329 ? 13.424 -3.516 42.339 1.00 95.62 329 VAL A N 1
ATOM 2543 C CA . VAL A 1 329 ? 14.683 -2.964 42.881 1.00 95.62 329 VAL A CA 1
ATOM 2544 C C . VAL A 1 329 ? 15.753 -2.675 41.817 1.00 95.62 329 VAL A C 1
ATOM 2546 O O . VAL A 1 329 ? 16.732 -1.986 42.096 1.00 95.62 329 VAL A O 1
ATOM 2549 N N . ASN A 1 330 ? 15.579 -3.199 40.599 1.00 97.12 330 ASN A N 1
ATOM 2550 C CA . ASN A 1 330 ? 16.496 -3.001 39.479 1.00 97.12 330 ASN A CA 1
ATOM 2551 C C . ASN A 1 330 ? 16.183 -1.775 38.607 1.00 97.12 330 ASN A C 1
ATOM 2553 O O . ASN A 1 330 ? 16.965 -1.486 37.703 1.00 97.12 330 ASN A O 1
ATOM 2557 N N . LEU A 1 331 ? 15.103 -1.033 38.888 1.00 97.38 331 LEU A N 1
ATOM 2558 C CA . LEU A 1 331 ? 14.722 0.135 38.094 1.00 97.38 331 LEU A CA 1
ATOM 2559 C C . LEU A 1 331 ? 15.839 1.184 38.063 1.00 97.38 331 LEU A C 1
ATOM 2561 O O . LEU A 1 331 ? 16.290 1.663 39.102 1.00 97.38 331 LEU A O 1
ATOM 2565 N N . THR A 1 332 ? 16.230 1.573 36.852 1.00 96.25 332 THR A N 1
ATOM 2566 C CA . THR A 1 332 ? 17.150 2.680 36.565 1.00 96.25 332 THR A CA 1
ATOM 2567 C C . THR A 1 332 ? 16.409 3.891 36.003 1.00 96.25 332 THR A C 1
ATOM 2569 O O . THR A 1 332 ? 16.825 5.030 36.223 1.00 96.25 332 THR A O 1
ATOM 2572 N N . THR A 1 333 ? 15.284 3.660 35.321 1.00 95.75 333 THR A N 1
ATOM 2573 C CA . THR A 1 333 ? 14.467 4.700 34.690 1.00 95.75 333 THR A CA 1
ATOM 2574 C C . THR A 1 333 ? 12.987 4.487 34.989 1.00 95.75 333 THR A C 1
ATOM 2576 O O . THR A 1 333 ? 12.446 3.412 34.723 1.00 95.75 333 THR A O 1
ATOM 2579 N N . PHE A 1 334 ? 12.316 5.519 35.506 1.00 95.88 334 PHE A N 1
ATOM 2580 C CA . PHE A 1 334 ? 10.884 5.472 35.801 1.00 95.88 334 PHE A CA 1
ATOM 2581 C C . PHE A 1 334 ? 10.142 6.736 35.351 1.00 95.88 334 PHE A C 1
ATOM 2583 O O . PHE A 1 334 ? 10.415 7.841 35.826 1.00 95.88 334 PHE A O 1
ATOM 2590 N N . TYR A 1 335 ? 9.155 6.569 34.472 1.00 95.62 335 TYR A N 1
ATOM 2591 C CA . TYR A 1 335 ? 8.284 7.639 33.988 1.00 95.62 335 TYR A CA 1
ATOM 2592 C C . TYR A 1 335 ? 6.826 7.347 34.359 1.00 95.62 335 TYR A C 1
ATOM 2594 O O . TYR A 1 335 ? 6.282 6.305 33.995 1.00 95.62 335 TYR A O 1
ATOM 2602 N N . CYS A 1 336 ? 6.172 8.268 35.067 1.00 91.88 336 CYS A N 1
ATOM 2603 C CA . CYS A 1 336 ? 4.759 8.159 35.452 1.00 91.88 336 CYS A CA 1
ATOM 2604 C C . CYS A 1 336 ? 3.972 9.473 35.323 1.00 91.88 336 CYS A C 1
ATOM 2606 O O . CYS A 1 336 ? 2.856 9.572 35.824 1.00 91.88 336 CYS A O 1
ATOM 2608 N N . SER A 1 337 ? 4.532 10.485 34.659 1.00 88.38 337 SER A N 1
ATOM 2609 C CA . SER A 1 337 ? 3.927 11.812 34.472 1.00 88.38 337 SER A CA 1
ATOM 2610 C C . SER A 1 337 ? 2.602 11.798 33.693 1.00 88.38 337 SER A C 1
ATOM 2612 O O . SER A 1 337 ? 2.373 10.928 32.865 1.00 88.38 337 SER A O 1
ATOM 2614 N N . GLY A 1 338 ? 1.744 12.803 33.919 1.00 82.25 338 GLY A N 1
ATOM 2615 C CA . GLY A 1 338 ? 0.512 13.015 33.137 1.00 82.25 338 GLY A CA 1
ATOM 2616 C C . GLY A 1 338 ? -0.581 11.950 33.338 1.00 82.25 338 GLY A C 1
ATOM 2617 O O . GLY A 1 338 ? -0.287 10.779 33.548 1.00 82.25 338 GLY A O 1
ATOM 2618 N N . GLY A 1 339 ? -1.857 12.359 33.318 1.00 83.50 339 GLY A N 1
ATOM 2619 C CA . GLY A 1 339 ? -3.066 11.508 33.407 1.00 83.50 339 GLY A CA 1
ATOM 2620 C C . GLY A 1 339 ? -3.291 10.712 34.707 1.00 83.50 339 GLY A C 1
ATOM 2621 O O . GLY A 1 339 ? -4.428 10.603 35.159 1.00 83.50 339 GLY A O 1
ATOM 2622 N N . ASN A 1 340 ? -2.230 10.194 35.330 1.00 91.12 340 ASN A N 1
ATOM 2623 C CA . ASN A 1 340 ? -2.288 9.353 36.518 1.00 91.12 340 ASN A CA 1
ATOM 2624 C C . ASN A 1 340 ? -2.780 10.128 37.745 1.00 91.12 340 ASN A C 1
ATOM 2626 O O . ASN A 1 340 ? -2.459 11.301 37.949 1.00 91.12 340 ASN A O 1
ATOM 2630 N N . ASN A 1 341 ? -3.486 9.426 38.625 1.00 88.19 341 ASN A N 1
ATOM 2631 C CA . ASN A 1 341 ? -4.122 9.962 39.826 1.00 88.19 341 ASN A CA 1
ATOM 2632 C C . ASN A 1 341 ? -3.382 9.559 41.115 1.00 88.19 341 ASN A C 1
ATOM 2634 O O . ASN A 1 341 ? -4.006 9.369 42.158 1.00 88.19 341 ASN A O 1
ATOM 2638 N N . LEU A 1 342 ? -2.053 9.421 41.053 1.00 86.19 342 LEU A N 1
ATOM 2639 C CA . LEU A 1 342 ? -1.223 9.088 42.213 1.00 86.19 342 LEU A CA 1
ATOM 2640 C C . LEU A 1 342 ? -1.229 10.237 43.232 1.00 86.19 342 LEU A C 1
ATOM 2642 O O . LEU A 1 342 ? -0.932 11.374 42.873 1.00 86.19 342 LEU A O 1
ATOM 2646 N N . LEU A 1 343 ? -1.499 9.930 44.505 1.00 85.31 343 LEU A N 1
ATOM 2647 C CA . LEU A 1 343 ? -1.393 10.892 45.618 1.00 85.31 343 LEU A CA 1
ATOM 2648 C C . LEU A 1 343 ? 0.007 10.916 46.244 1.00 85.31 343 LEU A C 1
ATOM 2650 O O . LEU A 1 343 ? 0.494 11.964 46.678 1.00 85.31 343 LEU A O 1
ATOM 2654 N N . SER A 1 344 ? 0.660 9.757 46.261 1.00 84.19 344 SER A N 1
ATOM 2655 C CA . SER A 1 344 ? 1.976 9.516 46.850 1.00 84.19 344 SER A CA 1
ATOM 2656 C C . SER A 1 344 ? 2.723 8.451 46.053 1.00 84.19 344 SER A C 1
ATOM 2658 O O . SER A 1 344 ? 2.092 7.568 45.469 1.00 84.19 344 SER A O 1
ATOM 2660 N N . LEU A 1 345 ? 4.053 8.499 46.076 1.00 88.94 345 LEU A N 1
ATOM 2661 C CA . LEU A 1 345 ? 4.916 7.554 45.370 1.00 88.94 345 LEU A CA 1
ATOM 2662 C C . LEU A 1 345 ? 6.088 7.130 46.262 1.00 88.94 345 LEU A C 1
ATOM 2664 O O . LEU A 1 345 ? 6.835 7.993 46.716 1.00 88.94 345 LEU A O 1
ATOM 2668 N N . ASP A 1 346 ? 6.263 5.826 46.488 1.00 89.50 346 ASP A N 1
ATOM 2669 C CA . ASP A 1 346 ? 7.389 5.261 47.246 1.00 89.50 346 ASP A CA 1
ATOM 2670 C C . ASP A 1 346 ? 8.462 4.695 46.312 1.00 89.50 346 ASP A C 1
ATOM 2672 O O . ASP A 1 346 ? 8.210 3.747 45.574 1.00 89.50 346 ASP A O 1
ATOM 2676 N N . LEU A 1 347 ? 9.656 5.294 46.354 1.00 91.88 347 LEU A N 1
ATOM 2677 C CA . LEU A 1 347 ? 10.839 4.883 45.594 1.00 91.88 347 LEU A CA 1
ATOM 2678 C C . LEU A 1 347 ? 11.984 4.418 46.511 1.00 91.88 347 LEU A C 1
ATOM 2680 O O . LEU A 1 347 ? 13.124 4.270 46.066 1.00 91.88 347 LEU A O 1
ATOM 2684 N N . THR A 1 348 ? 11.725 4.194 47.804 1.00 90.00 348 THR A N 1
ATOM 2685 C CA . THR A 1 348 ? 12.771 3.894 48.800 1.00 90.00 348 THR A CA 1
ATOM 2686 C C . THR A 1 348 ? 13.499 2.571 48.549 1.00 90.00 348 THR A C 1
ATOM 2688 O O . THR A 1 348 ? 14.626 2.386 49.009 1.00 90.00 348 THR A O 1
ATOM 2691 N N . LYS A 1 349 ? 12.881 1.649 47.802 1.00 91.81 349 LYS A N 1
ATOM 2692 C CA . LYS A 1 349 ? 13.473 0.359 47.412 1.00 91.81 349 LYS A CA 1
ATOM 2693 C C . LYS A 1 349 ? 14.185 0.396 46.058 1.00 91.81 349 LYS A C 1
ATOM 2695 O O . LYS A 1 349 ? 14.887 -0.552 45.719 1.00 91.81 349 LYS A O 1
ATOM 2700 N N . ASN A 1 350 ? 14.061 1.483 45.299 1.00 93.06 350 ASN A N 1
ATOM 2701 C CA . ASN A 1 350 ? 14.553 1.592 43.925 1.00 93.06 350 ASN A CA 1
ATOM 2702 C C . ASN A 1 350 ? 15.879 2.371 43.881 1.00 93.06 350 ASN A C 1
ATOM 2704 O O . ASN A 1 350 ? 16.004 3.405 43.228 1.00 93.06 350 ASN A O 1
ATOM 2708 N N . SER A 1 351 ? 16.890 1.877 44.601 1.00 90.56 351 SER A N 1
ATOM 2709 C CA . SER A 1 351 ? 18.177 2.569 44.800 1.00 90.56 351 SER A CA 1
ATOM 2710 C C . SER A 1 351 ? 19.029 2.733 43.536 1.00 90.56 351 SER A C 1
ATOM 2712 O O . SER A 1 351 ? 19.996 3.490 43.558 1.00 90.56 351 SER A O 1
ATOM 2714 N N . LYS A 1 352 ? 18.685 2.041 42.442 1.00 93.69 352 LYS A N 1
ATOM 2715 C CA . LYS A 1 352 ? 19.373 2.135 41.146 1.00 93.69 352 LYS A CA 1
ATOM 2716 C C . LYS A 1 352 ? 18.808 3.217 40.218 1.00 93.69 352 LYS A C 1
ATOM 2718 O O . LYS A 1 352 ? 19.340 3.386 39.123 1.00 93.69 352 LYS A O 1
ATOM 2723 N N . LEU A 1 353 ? 17.757 3.938 40.622 1.00 92.19 353 LEU A N 1
ATOM 2724 C CA . LEU A 1 353 ? 17.140 4.970 39.791 1.00 92.19 353 LEU A CA 1
ATOM 2725 C C . LEU A 1 353 ? 18.133 6.094 39.466 1.00 92.19 353 LEU A C 1
ATOM 2727 O O . LEU A 1 353 ? 18.711 6.719 40.351 1.00 92.19 353 LEU A O 1
ATOM 2731 N N . VAL A 1 354 ? 18.273 6.383 38.176 1.00 91.50 354 VAL A N 1
ATOM 2732 C CA . VAL A 1 354 ? 19.074 7.485 37.627 1.00 91.50 354 VAL A CA 1
ATOM 2733 C C . VAL A 1 354 ? 18.168 8.561 37.028 1.00 91.50 354 VAL A C 1
ATOM 2735 O O . VAL A 1 354 ? 18.470 9.747 37.155 1.00 91.50 354 VAL A O 1
ATOM 2738 N N . SER A 1 355 ? 17.030 8.179 36.437 1.00 91.12 355 SER A N 1
ATOM 2739 C CA . SER A 1 355 ? 16.059 9.105 35.841 1.00 91.12 355 SER A CA 1
ATOM 2740 C C . SER A 1 355 ? 14.640 8.838 36.341 1.00 91.12 355 SER A C 1
ATOM 2742 O O . SER A 1 355 ? 14.158 7.705 36.296 1.00 91.12 355 SER A O 1
ATOM 2744 N N . VAL A 1 356 ? 13.963 9.898 36.795 1.00 91.50 356 VAL A N 1
ATOM 2745 C CA . VAL A 1 356 ? 12.579 9.842 37.283 1.00 91.50 356 VAL A CA 1
ATOM 2746 C C . VAL A 1 356 ? 11.777 11.002 36.703 1.00 91.50 356 VAL A C 1
ATOM 2748 O O . VAL A 1 356 ? 12.173 12.157 36.831 1.00 91.50 356 VAL A O 1
ATOM 2751 N N . GLN A 1 357 ? 10.619 10.720 36.109 1.00 91.25 357 GLN A N 1
ATOM 2752 C CA . GLN A 1 357 ? 9.642 11.746 35.727 1.00 91.25 357 GLN A CA 1
ATOM 2753 C C . GLN A 1 357 ? 8.289 11.452 36.375 1.00 91.25 357 GLN A C 1
ATOM 2755 O O . GLN A 1 357 ? 7.485 10.684 35.850 1.00 91.25 357 GLN A O 1
ATOM 2760 N N . ALA A 1 358 ? 8.026 12.094 37.512 1.00 86.88 358 ALA A N 1
ATOM 2761 C CA . ALA A 1 358 ? 6.844 11.894 38.349 1.00 86.88 358 ALA A CA 1
ATOM 2762 C C . ALA A 1 358 ? 5.918 13.125 38.368 1.00 86.88 358 ALA A C 1
ATOM 2764 O O . ALA A 1 358 ? 5.443 13.579 39.406 1.00 86.88 358 ALA A O 1
ATOM 2765 N N . GLY A 1 359 ? 5.662 13.710 37.198 1.00 84.44 359 GLY A N 1
ATOM 2766 C CA . GLY A 1 359 ? 4.775 14.867 37.027 1.00 84.44 359 GLY A CA 1
ATOM 2767 C C . GLY A 1 359 ? 3.276 14.530 37.017 1.00 84.44 359 GLY A C 1
ATOM 2768 O O . GLY A 1 359 ? 2.579 14.969 36.107 1.00 84.44 359 GLY A O 1
ATOM 2769 N N . CYS A 1 360 ? 2.769 13.713 37.947 1.00 86.19 360 CYS A N 1
ATOM 2770 C CA . CYS A 1 360 ? 1.323 13.420 38.041 1.00 86.19 360 CYS A CA 1
ATOM 2771 C C . CYS A 1 360 ? 0.558 14.634 38.603 1.00 86.19 360 CYS A C 1
ATOM 2773 O O . CYS A 1 360 ? 1.081 15.241 39.530 1.00 86.19 360 CYS A O 1
ATOM 2775 N N . PRO A 1 361 ? -0.663 14.984 38.162 1.00 85.31 361 PRO A N 1
ATOM 2776 C CA . PRO A 1 361 ? -1.378 16.174 38.652 1.00 85.31 361 PRO A CA 1
ATOM 2777 C C . PRO A 1 361 ? -1.645 16.211 40.167 1.00 85.31 361 PRO A C 1
ATOM 2779 O O . PRO A 1 361 ? -1.518 17.268 40.778 1.00 85.31 361 PRO A O 1
ATOM 2782 N N . ASN A 1 362 ? -1.966 15.063 40.777 1.00 84.75 362 ASN A N 1
ATOM 2783 C CA . ASN A 1 362 ? -2.420 14.971 42.176 1.00 84.75 362 ASN A CA 1
ATOM 2784 C C . ASN A 1 362 ? -1.330 14.523 43.169 1.00 84.75 362 ASN A C 1
ATOM 2786 O O . ASN A 1 362 ? -1.612 14.301 44.346 1.00 84.75 362 ASN A O 1
ATOM 2790 N N . LEU A 1 363 ? -0.087 14.372 42.710 1.00 87.00 363 LEU A N 1
ATOM 2791 C CA . LEU A 1 363 ? 0.999 13.841 43.530 1.00 87.00 363 LEU A CA 1
ATOM 2792 C C . LEU A 1 363 ? 1.502 14.901 44.513 1.00 87.00 363 LEU A C 1
ATOM 2794 O O . LEU A 1 363 ? 1.890 15.995 44.107 1.00 87.00 363 LEU A O 1
ATOM 2798 N N . THR A 1 364 ? 1.523 14.562 45.800 1.00 85.75 364 THR A N 1
ATOM 2799 C CA . THR A 1 364 ? 1.902 15.484 46.890 1.00 85.75 364 THR A CA 1
ATOM 2800 C C . THR A 1 364 ? 3.201 15.084 47.591 1.00 85.75 364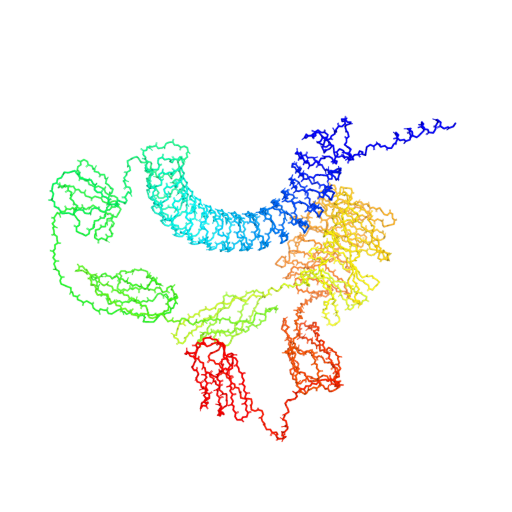 THR A C 1
ATOM 2802 O O . THR A 1 364 ? 3.920 15.940 48.112 1.00 85.75 364 THR A O 1
ATOM 2805 N N . GLN A 1 365 ? 3.562 13.798 47.556 1.00 85.75 365 GLN A N 1
ATOM 2806 C CA . GLN A 1 365 ? 4.745 13.274 48.237 1.00 85.75 365 GLN A CA 1
ATOM 2807 C C . GLN A 1 365 ? 5.460 12.217 47.394 1.00 85.75 365 GLN A C 1
ATOM 2809 O O . GLN A 1 365 ? 4.831 11.287 46.887 1.00 85.75 365 GLN A O 1
ATOM 2814 N N . ILE A 1 366 ? 6.785 12.341 47.294 1.00 89.12 366 ILE A N 1
ATOM 2815 C CA . ILE A 1 366 ? 7.663 11.329 46.704 1.00 89.12 366 ILE A CA 1
ATOM 2816 C C . ILE A 1 366 ? 8.706 10.907 47.731 1.00 89.12 366 ILE A C 1
ATOM 2818 O O . ILE A 1 366 ? 9.430 11.730 48.295 1.00 89.12 366 ILE A O 1
ATOM 2822 N N . CYS A 1 367 ? 8.766 9.605 47.950 1.00 87.38 367 CYS A N 1
ATOM 2823 C CA . CYS A 1 367 ? 9.495 8.963 49.019 1.00 87.38 367 CYS A CA 1
ATOM 2824 C C . CYS A 1 367 ? 10.830 8.399 48.547 1.00 87.38 367 CYS A C 1
ATOM 2826 O O . CYS A 1 367 ? 10.862 7.577 47.636 1.00 87.38 367 CYS A O 1
ATOM 2828 N N . VAL A 1 368 ? 11.929 8.849 49.156 1.00 87.88 368 VAL A N 1
ATOM 2829 C CA . VAL A 1 368 ? 13.307 8.531 48.741 1.00 87.88 368 VAL A CA 1
ATOM 2830 C C . VAL A 1 368 ? 14.214 8.304 49.952 1.00 87.88 368 VAL A C 1
ATOM 2832 O O . VAL A 1 368 ? 13.978 8.851 51.024 1.00 87.88 368 VAL A O 1
ATOM 2835 N N . THR A 1 369 ? 15.281 7.517 49.801 1.00 83.94 369 THR A N 1
ATOM 2836 C CA . THR A 1 369 ? 16.241 7.232 50.893 1.00 83.94 369 THR A CA 1
ATOM 2837 C C . THR A 1 369 ? 17.202 8.387 51.186 1.00 83.94 369 THR A C 1
ATOM 2839 O O . THR A 1 369 ? 17.720 8.491 52.293 1.00 83.94 369 THR A O 1
ATOM 2842 N N . ALA A 1 370 ? 17.421 9.276 50.219 1.00 79.94 370 ALA A N 1
ATOM 2843 C CA . ALA A 1 370 ? 18.188 10.509 50.364 1.00 79.94 370 ALA A CA 1
ATOM 2844 C C . ALA A 1 370 ? 17.614 11.577 49.424 1.00 79.94 370 ALA A C 1
ATOM 2846 O O . ALA A 1 370 ? 17.084 11.232 48.365 1.00 79.94 370 ALA A O 1
ATOM 2847 N N . LEU A 1 371 ? 17.716 12.860 49.796 1.00 68.56 371 LEU A N 1
ATOM 2848 C CA . LEU A 1 371 ? 17.294 13.971 48.938 1.00 68.56 371 LEU A CA 1
ATOM 2849 C C . LEU A 1 371 ? 18.120 13.956 47.646 1.00 68.56 371 LEU A C 1
ATOM 2851 O O . LEU A 1 371 ? 19.333 14.148 47.674 1.00 68.56 371 LEU A O 1
ATOM 2855 N N . GLN A 1 372 ? 17.453 13.697 46.524 1.00 65.12 372 GLN A N 1
ATOM 2856 C CA . GLN A 1 372 ? 18.095 13.591 45.219 1.00 65.12 372 GLN A CA 1
ATOM 2857 C C . GLN A 1 372 ? 18.211 14.981 44.592 1.00 65.12 372 GLN A C 1
ATOM 2859 O O . GLN A 1 372 ? 17.204 15.657 44.385 1.00 65.12 372 GLN A O 1
ATOM 2864 N N . ASN A 1 373 ? 19.435 15.404 44.281 1.00 55.38 373 ASN A N 1
ATOM 2865 C CA . ASN A 1 373 ? 19.696 16.577 43.452 1.00 55.38 373 ASN A CA 1
ATOM 2866 C C . ASN A 1 373 ? 20.352 16.107 42.156 1.00 55.38 373 ASN A C 1
ATOM 2868 O O . ASN A 1 373 ? 21.573 15.978 42.077 1.00 55.38 373 ASN A O 1
ATOM 2872 N N . THR A 1 374 ? 19.535 15.775 41.162 1.00 58.34 374 THR A N 1
ATOM 2873 C CA . THR A 1 374 ? 20.031 15.328 39.862 1.00 58.34 374 THR A CA 1
ATOM 2874 C C . THR A 1 374 ? 19.214 15.965 38.745 1.00 58.34 374 THR A C 1
ATOM 2876 O O . THR A 1 374 ? 18.002 16.157 38.843 1.00 58.34 374 THR A O 1
ATOM 2879 N N . THR A 1 375 ? 19.898 16.286 37.650 1.00 72.44 375 THR A N 1
ATOM 2880 C CA . THR A 1 375 ? 19.366 16.950 36.449 1.00 72.44 375 THR A CA 1
ATOM 2881 C C . THR A 1 375 ? 18.187 16.211 35.792 1.00 72.44 375 THR A C 1
ATOM 2883 O O . THR A 1 375 ? 17.477 16.797 34.982 1.00 72.44 375 THR A O 1
ATOM 2886 N N . TYR A 1 376 ? 17.947 14.942 36.142 1.00 77.38 376 TYR A N 1
ATOM 2887 C CA . TYR A 1 376 ? 16.999 14.047 35.464 1.00 77.38 376 TYR A CA 1
ATOM 2888 C C . TYR A 1 376 ? 15.846 13.555 36.350 1.00 77.38 376 TYR A C 1
ATOM 2890 O O . TYR A 1 376 ? 15.169 12.590 35.985 1.00 77.38 376 TYR A O 1
ATOM 2898 N N . TRP A 1 377 ? 15.637 14.186 37.511 1.00 86.81 377 TRP A N 1
ATOM 2899 C CA . TRP A 1 377 ? 14.534 13.887 38.426 1.00 86.81 377 TRP A CA 1
ATOM 2900 C C . TRP A 1 377 ? 13.522 15.033 38.414 1.00 86.81 377 TRP A C 1
ATOM 2902 O O . TRP A 1 377 ? 13.731 16.090 39.008 1.00 86.81 377 TRP A O 1
ATOM 2912 N N . LEU A 1 378 ? 12.412 14.817 37.713 1.00 86.50 378 LEU A N 1
ATOM 2913 C CA . LEU A 1 378 ? 11.346 15.793 37.516 1.00 86.50 378 LEU A CA 1
ATOM 2914 C C . LEU A 1 378 ? 10.089 15.380 38.285 1.00 86.50 378 LEU A C 1
ATOM 2916 O O . LEU A 1 378 ? 9.695 14.215 38.296 1.00 86.50 378 LEU A O 1
ATOM 2920 N N . LYS A 1 379 ? 9.426 16.361 38.895 1.00 87.50 379 LYS A N 1
ATOM 2921 C CA . LYS A 1 379 ? 8.156 16.218 39.621 1.00 87.50 379 LYS A CA 1
ATOM 2922 C C . LYS A 1 379 ? 7.235 17.393 39.294 1.00 87.50 379 LYS A C 1
ATOM 2924 O O . LYS A 1 379 ? 7.677 18.381 38.711 1.00 87.50 379 LYS A O 1
ATOM 2929 N N . ASN A 1 380 ? 5.969 17.307 39.694 1.00 85.19 380 ASN A N 1
ATOM 2930 C CA . ASN A 1 380 ? 5.064 18.454 39.608 1.00 85.19 380 ASN A CA 1
ATOM 2931 C C . ASN A 1 380 ? 5.455 19.565 40.627 1.00 85.19 380 ASN A C 1
ATOM 2933 O O . ASN A 1 380 ? 6.318 19.376 41.496 1.00 85.19 380 ASN A O 1
ATOM 2937 N N . ALA A 1 381 ? 4.796 20.725 40.539 1.00 84.56 381 ALA A N 1
ATOM 2938 C CA . ALA A 1 381 ? 5.055 21.871 41.417 1.00 84.56 381 ALA A CA 1
ATOM 2939 C C . ALA A 1 381 ? 4.666 21.648 42.897 1.00 84.56 381 ALA A C 1
ATOM 2941 O O . ALA A 1 381 ? 5.302 22.216 43.780 1.00 84.56 381 ALA A O 1
ATOM 2942 N N . TYR A 1 382 ? 3.662 20.812 43.174 1.00 82.56 382 TYR A N 1
ATOM 2943 C CA . TYR A 1 382 ? 3.071 20.571 44.499 1.00 82.56 382 TYR A CA 1
ATOM 2944 C C . TYR A 1 382 ? 3.699 19.397 45.271 1.00 82.56 382 TYR A C 1
ATOM 2946 O O . TYR A 1 382 ? 3.591 19.327 46.492 1.00 82.56 382 TYR A O 1
ATOM 2954 N N . ALA A 1 383 ? 4.361 18.472 44.578 1.00 84.62 383 ALA A N 1
ATOM 2955 C CA . ALA A 1 383 ? 4.971 17.288 45.155 1.00 84.62 383 ALA A CA 1
ATOM 2956 C C . ALA A 1 383 ? 6.219 17.667 45.955 1.00 84.62 383 ALA A C 1
ATOM 2958 O O . ALA A 1 383 ? 7.032 18.474 45.505 1.00 84.62 383 ALA A O 1
ATOM 2959 N N . SER A 1 384 ? 6.424 17.052 47.114 1.00 84.69 384 SER A N 1
ATOM 2960 C CA . SER A 1 384 ? 7.623 17.239 47.938 1.00 84.69 384 SER A CA 1
ATOM 2961 C C . SER A 1 384 ? 8.477 15.971 47.974 1.00 84.69 384 SER A C 1
ATOM 2963 O O . SER A 1 384 ? 7.950 14.860 48.025 1.00 84.69 384 SER A O 1
ATOM 2965 N N . TRP A 1 385 ? 9.803 16.134 47.938 1.00 86.44 385 TRP A N 1
ATOM 2966 C CA . TRP A 1 385 ? 10.732 15.040 48.224 1.00 86.44 385 TRP A CA 1
ATOM 2967 C C . TRP A 1 385 ? 10.772 14.810 49.732 1.00 86.44 385 TRP A C 1
ATOM 2969 O O . TRP A 1 385 ? 10.944 15.760 50.496 1.00 86.44 385 TRP A O 1
ATOM 2979 N N . SER A 1 386 ? 10.619 13.562 50.163 1.00 83.88 386 SER A N 1
ATOM 2980 C CA . SER A 1 386 ? 10.547 13.208 51.577 1.00 83.88 386 SER A CA 1
ATOM 2981 C C . SER A 1 386 ? 11.432 12.001 51.872 1.00 83.88 386 SER A C 1
ATOM 2983 O O . SER A 1 386 ? 11.298 10.953 51.246 1.00 83.88 386 SER A O 1
ATOM 2985 N N . THR A 1 387 ? 12.343 12.164 52.834 1.00 78.00 387 THR A N 1
ATOM 2986 C CA . THR A 1 387 ? 13.110 11.069 53.455 1.00 78.00 387 THR A CA 1
ATOM 2987 C C . THR A 1 387 ? 12.406 10.512 54.694 1.00 78.00 387 THR A C 1
ATOM 2989 O O . THR A 1 387 ? 12.639 9.379 55.101 1.00 78.00 387 THR A O 1
ATOM 2992 N N . THR A 1 388 ? 11.492 11.291 55.274 1.00 69.00 388 THR A N 1
ATOM 2993 C CA . THR A 1 388 ? 10.564 10.904 56.341 1.00 69.00 388 THR A CA 1
ATOM 2994 C C . THR A 1 388 ? 9.261 10.409 55.734 1.00 69.00 388 THR A C 1
ATOM 2996 O O . THR A 1 388 ? 8.183 10.987 55.888 1.00 69.00 388 THR A O 1
ATOM 2999 N N . CYS A 1 389 ? 9.385 9.317 54.995 1.00 60.88 389 CYS A N 1
ATOM 3000 C CA . CYS A 1 389 ? 8.256 8.656 54.381 1.00 60.88 389 CYS A CA 1
ATOM 3001 C C . CYS A 1 389 ? 7.249 8.218 55.431 1.00 60.88 389 CYS A C 1
ATOM 3003 O O . CYS A 1 389 ? 7.551 7.392 56.289 1.00 60.88 389 CYS A O 1
ATOM 3005 N N . ARG A 1 390 ? 6.029 8.751 55.341 1.00 50.72 390 ARG A N 1
ATOM 3006 C CA . ARG A 1 390 ? 4.887 8.080 55.953 1.00 50.72 390 ARG A CA 1
ATOM 3007 C C . ARG A 1 390 ? 4.647 6.825 55.112 1.00 50.72 390 ARG A C 1
ATOM 3009 O O . ARG A 1 390 ? 4.409 6.977 53.914 1.00 50.72 390 ARG A O 1
ATOM 3016 N N . PRO A 1 391 ? 4.796 5.616 55.673 1.00 40.88 391 PRO A N 1
ATOM 3017 C CA . PRO A 1 391 ? 4.741 4.393 54.892 1.00 40.88 391 PRO A CA 1
ATOM 3018 C C . PRO A 1 391 ? 3.427 4.317 54.110 1.00 40.88 391 PRO A C 1
ATOM 3020 O O . PRO A 1 391 ? 2.342 4.231 54.669 1.00 40.88 391 PRO A O 1
ATOM 3023 N N . THR A 1 392 ? 3.489 4.315 52.784 1.00 38.25 392 THR A N 1
ATOM 3024 C CA . THR A 1 392 ? 2.312 3.981 51.964 1.00 38.25 392 THR A CA 1
ATOM 3025 C C . THR A 1 392 ? 2.101 2.471 51.884 1.00 38.25 392 THR A C 1
ATOM 3027 O O . THR A 1 392 ? 1.249 2.011 51.128 1.00 38.25 392 THR A O 1
ATOM 3030 N N . THR A 1 393 ? 2.808 1.689 52.713 1.00 34.03 393 THR A N 1
ATOM 3031 C CA . THR A 1 393 ? 2.572 0.256 52.840 1.00 34.03 393 THR A CA 1
ATOM 3032 C C . THR A 1 393 ? 1.124 0.017 53.246 1.00 34.03 393 THR A C 1
ATOM 3034 O O . THR A 1 393 ? 0.712 0.218 54.390 1.00 34.03 393 THR A O 1
ATOM 3037 N N . ILE A 1 394 ? 0.357 -0.502 52.295 1.00 33.31 394 ILE A N 1
ATOM 3038 C CA . ILE A 1 394 ? -0.582 -1.571 52.587 1.00 33.31 394 ILE A CA 1
ATOM 3039 C C . ILE A 1 394 ? 0.275 -2.703 53.160 1.00 33.31 394 ILE A C 1
ATOM 3041 O O . ILE A 1 394 ? 0.934 -3.417 52.417 1.00 33.31 394 ILE A O 1
ATOM 3045 N N . TRP A 1 395 ? 0.378 -2.762 54.487 1.00 27.67 395 TRP A N 1
ATOM 3046 C CA . TRP A 1 395 ? 1.101 -3.819 55.178 1.00 27.67 395 TRP A CA 1
ATOM 3047 C C . TRP A 1 395 ? 0.221 -5.071 55.165 1.00 27.67 395 TRP A C 1
ATOM 3049 O O . TRP A 1 395 ? -0.836 -5.108 55.793 1.00 27.67 395 TRP A O 1
ATOM 3059 N N . ASP A 1 396 ? 0.649 -6.063 54.400 1.00 33.84 396 ASP A N 1
ATOM 3060 C CA . ASP A 1 396 ? 0.237 -7.458 54.492 1.00 33.84 396 ASP A CA 1
ATOM 3061 C C . ASP A 1 396 ? 1.298 -8.164 55.364 1.00 33.84 396 ASP A C 1
ATOM 3063 O O . ASP A 1 396 ? 2.442 -8.310 54.949 1.00 33.84 396 ASP A O 1
ATOM 3067 N N . GLY A 1 397 ? 0.929 -8.452 56.620 1.00 33.12 397 GLY A N 1
ATOM 3068 C CA . GLY A 1 397 ? 1.497 -9.467 57.525 1.00 33.12 397 GLY A CA 1
ATOM 3069 C C . GLY A 1 397 ? 3.018 -9.567 57.771 1.00 33.12 397 GLY A C 1
ATOM 3070 O O . GLY A 1 397 ? 3.738 -10.162 56.982 1.00 33.12 397 GLY A O 1
ATOM 3071 N N . ALA A 1 398 ? 3.481 -9.193 58.979 1.00 29.47 398 ALA A N 1
ATOM 3072 C CA . ALA A 1 398 ? 3.915 -10.120 60.056 1.00 29.47 398 ALA A CA 1
ATOM 3073 C C . ALA A 1 398 ? 4.966 -9.514 61.030 1.00 29.47 398 ALA A C 1
ATOM 3075 O O . ALA A 1 398 ? 6.040 -9.084 60.632 1.00 29.47 398 ALA A O 1
ATOM 3076 N N . ALA A 1 399 ? 4.614 -9.555 62.325 1.00 39.66 399 ALA A N 1
ATOM 3077 C CA . ALA A 1 399 ? 5.407 -9.575 63.570 1.00 39.66 399 ALA A CA 1
ATOM 3078 C C . ALA A 1 399 ? 6.721 -8.761 63.728 1.00 39.66 399 ALA A C 1
ATOM 3080 O O . ALA A 1 399 ? 7.761 -9.104 63.178 1.00 39.66 399 ALA A O 1
ATOM 3081 N N . TRP A 1 400 ? 6.733 -7.852 64.719 1.00 25.48 400 TRP A N 1
ATOM 3082 C CA . TRP A 1 400 ? 7.851 -7.761 65.672 1.00 25.48 400 TRP A CA 1
ATOM 3083 C C . TRP A 1 400 ? 7.350 -7.465 67.091 1.00 25.48 400 TRP A C 1
ATOM 3085 O O . TRP A 1 400 ? 6.602 -6.521 67.335 1.00 25.48 400 TRP A O 1
ATOM 3095 N N . SER A 1 401 ? 7.774 -8.316 68.020 1.00 40.09 401 SER A N 1
ATOM 3096 C CA . SER A 1 401 ? 7.509 -8.296 69.455 1.00 40.09 401 SER A CA 1
ATOM 3097 C C . SER A 1 401 ? 8.579 -7.508 70.213 1.00 40.09 401 SER A C 1
ATOM 3099 O O . SER A 1 401 ? 9.764 -7.812 70.079 1.00 40.09 401 SER A O 1
ATOM 3101 N N . ALA A 1 402 ? 8.170 -6.594 71.094 1.00 25.33 402 ALA A N 1
ATOM 3102 C CA . ALA A 1 402 ? 8.970 -6.197 72.252 1.00 25.33 402 ALA A CA 1
ATOM 3103 C C . ALA A 1 402 ? 8.053 -5.751 73.410 1.00 25.33 402 ALA A C 1
ATOM 3105 O O . ALA A 1 402 ? 7.610 -4.612 73.454 1.00 25.33 402 ALA A O 1
ATOM 3106 N N . GLY A 1 403 ? 7.776 -6.695 74.322 1.00 35.25 403 GLY A N 1
ATOM 3107 C CA . GLY A 1 403 ? 7.469 -6.478 75.745 1.00 35.25 403 GLY A CA 1
ATOM 3108 C C . GLY A 1 403 ? 6.158 -5.784 76.142 1.00 35.25 403 GLY A C 1
ATOM 3109 O O . GLY A 1 403 ? 6.143 -4.568 76.256 1.00 35.25 403 GLY A O 1
ATOM 3110 N N . ILE A 1 404 ? 5.116 -6.575 76.459 1.00 29.23 404 ILE A N 1
ATOM 3111 C CA . ILE A 1 404 ? 4.235 -6.546 77.665 1.00 29.23 404 ILE A CA 1
ATOM 3112 C C . ILE A 1 404 ? 3.177 -7.679 77.504 1.00 29.23 404 ILE A C 1
ATOM 3114 O O . ILE A 1 404 ? 2.748 -7.932 76.376 1.00 29.23 404 ILE A O 1
ATOM 3118 N N . PRO A 1 405 ? 2.782 -8.426 78.562 1.00 31.11 405 PRO A N 1
ATOM 3119 C CA . PRO A 1 405 ? 2.117 -9.725 78.428 1.00 31.11 405 PRO A CA 1
ATOM 3120 C C . PRO A 1 405 ? 0.578 -9.664 78.344 1.00 31.11 405 PRO A C 1
ATOM 3122 O O . PRO A 1 405 ? -0.073 -8.964 79.110 1.00 31.11 405 PRO A O 1
ATOM 3125 N N . ASN A 1 406 ? 0.039 -10.510 77.457 1.00 30.80 406 ASN A N 1
ATOM 3126 C CA . ASN A 1 406 ? -1.273 -11.180 77.451 1.00 30.80 406 ASN A CA 1
ATOM 3127 C C . ASN A 1 406 ? -2.566 -10.362 77.670 1.00 30.80 406 ASN A C 1
ATOM 3129 O O . ASN A 1 406 ? -3.041 -10.203 78.789 1.00 30.80 406 ASN A O 1
ATOM 3133 N N . SER A 1 407 ? -3.275 -10.059 76.576 1.00 29.12 407 SER A N 1
ATOM 3134 C CA . SER A 1 407 ? -4.536 -10.747 76.212 1.00 29.12 407 SER A CA 1
ATOM 3135 C C . SER A 1 407 ? -5.134 -10.186 74.907 1.00 29.12 407 SER A C 1
ATOM 3137 O O . SER A 1 407 ? -5.400 -8.999 74.794 1.00 29.12 407 SER A O 1
ATOM 3139 N N . GLY A 1 408 ? -5.341 -11.074 73.927 1.00 29.83 408 GLY A N 1
ATOM 3140 C CA . GLY A 1 408 ? -6.421 -11.011 72.931 1.00 29.83 408 GLY A CA 1
ATOM 3141 C C . GLY A 1 408 ? -6.461 -9.858 71.916 1.00 29.83 408 GLY A C 1
ATOM 3142 O O . GLY A 1 408 ? -7.084 -8.838 72.164 1.00 29.83 408 GLY A O 1
ATOM 3143 N N . SER A 1 409 ? -5.948 -10.137 70.713 1.00 32.19 409 SER A N 1
ATOM 3144 C CA . SER A 1 409 ? -6.435 -9.643 69.408 1.00 32.19 409 SER A CA 1
ATOM 3145 C C . SER A 1 409 ? -6.500 -8.126 69.170 1.00 32.19 409 SER A C 1
ATOM 3147 O O . SER A 1 409 ? -7.533 -7.493 69.359 1.00 32.19 409 SER A O 1
ATOM 3149 N N . ILE A 1 410 ? -5.437 -7.568 68.579 1.00 30.02 410 ILE A N 1
ATOM 3150 C CA . ILE A 1 410 ? -5.471 -6.244 67.939 1.00 30.02 410 ILE A CA 1
ATOM 3151 C C . ILE A 1 410 ? -5.169 -6.418 66.445 1.00 30.02 410 ILE A C 1
ATOM 3153 O O . ILE A 1 410 ? -4.032 -6.678 66.060 1.00 30.02 410 ILE A O 1
ATOM 3157 N N . ALA A 1 411 ? -6.193 -6.265 65.601 1.00 30.06 411 ALA A N 1
ATOM 3158 C CA . ALA A 1 411 ? -6.050 -6.120 64.154 1.00 30.06 411 ALA A CA 1
ATOM 3159 C C . ALA A 1 411 ? -6.178 -4.632 63.786 1.00 30.06 411 ALA A C 1
ATOM 3161 O O . ALA A 1 411 ? -7.279 -4.120 63.592 1.00 30.06 411 ALA A O 1
ATOM 3162 N N . ILE A 1 412 ? -5.045 -3.929 63.706 1.00 35.72 412 ILE A N 1
ATOM 3163 C CA . ILE A 1 412 ? -4.956 -2.618 63.046 1.00 35.72 412 ILE A CA 1
ATOM 3164 C C . ILE A 1 412 ? -4.621 -2.895 61.579 1.00 35.72 412 ILE A C 1
ATOM 3166 O O . ILE A 1 412 ? -3.557 -3.429 61.285 1.00 35.72 412 ILE A O 1
ATOM 3170 N N . ILE A 1 413 ? -5.537 -2.569 60.661 1.00 42.44 413 ILE A N 1
ATOM 3171 C CA . ILE A 1 413 ? -5.419 -2.962 59.243 1.00 42.44 413 ILE A CA 1
ATOM 3172 C C . ILE A 1 413 ? -4.656 -1.911 58.411 1.00 42.44 413 ILE A C 1
ATOM 3174 O O . ILE A 1 413 ? -4.131 -2.255 57.358 1.00 42.44 413 ILE A O 1
ATOM 3178 N N . LYS A 1 414 ? -4.543 -0.647 58.861 1.00 39.38 414 LYS A N 1
ATOM 3179 C CA . LYS A 1 414 ? -3.724 0.413 58.224 1.00 39.38 414 LYS A CA 1
ATOM 3180 C C . LYS A 1 414 ? -3.708 1.697 59.043 1.00 39.38 414 LYS A C 1
ATOM 3182 O O . LYS A 1 414 ? -4.783 2.167 59.410 1.00 39.38 414 LYS A O 1
ATOM 3187 N N . ALA A 1 415 ? -2.538 2.319 59.202 1.00 35.28 415 ALA A N 1
ATOM 3188 C CA . ALA A 1 415 ? -2.461 3.747 59.500 1.00 35.28 415 ALA A CA 1
ATOM 3189 C C . ALA A 1 415 ? -1.059 4.354 59.310 1.00 35.28 415 ALA A C 1
ATOM 3191 O O . ALA A 1 415 ? -0.041 3.724 59.583 1.00 35.28 415 ALA A O 1
ATOM 3192 N N . ASN A 1 416 ? -1.048 5.628 58.901 1.00 36.09 416 ASN A N 1
ATOM 3193 C CA . ASN A 1 416 ? 0.109 6.521 58.875 1.00 36.09 416 ASN A CA 1
ATOM 3194 C C . ASN A 1 416 ? -0.045 7.580 59.972 1.00 36.09 416 ASN A C 1
ATOM 3196 O O . ASN A 1 416 ? -0.949 8.412 59.878 1.00 36.09 416 ASN A O 1
ATOM 3200 N N . TYR A 1 417 ? 0.826 7.584 60.985 1.00 40.72 417 TYR A N 1
ATOM 3201 C CA . TYR A 1 417 ? 0.709 8.477 62.148 1.00 40.72 417 TYR A CA 1
ATOM 3202 C C . TYR A 1 417 ? 1.888 9.467 62.277 1.00 40.72 417 TYR A C 1
ATOM 3204 O O . TYR A 1 417 ? 2.994 9.204 61.813 1.00 40.72 417 TYR A O 1
ATOM 3212 N N . LEU A 1 418 ? 1.654 10.618 62.924 1.00 35.97 418 LEU A N 1
ATOM 3213 C CA . LEU A 1 418 ? 2.670 11.388 63.666 1.00 35.97 418 LEU A CA 1
ATOM 3214 C C . LEU A 1 418 ? 2.172 11.472 65.110 1.00 35.97 418 LEU A C 1
ATOM 3216 O O . LEU A 1 418 ? 1.015 11.835 65.329 1.00 35.97 418 LEU A O 1
ATOM 3220 N N . THR A 1 419 ? 3.044 11.197 66.073 1.00 39.66 419 THR A N 1
ATOM 3221 C CA . THR A 1 419 ? 2.813 11.508 67.486 1.00 39.66 419 THR A CA 1
ATOM 3222 C C . THR A 1 419 ? 3.386 12.885 67.798 1.00 39.66 419 THR A C 1
ATOM 3224 O O . THR A 1 419 ? 4.533 13.171 67.458 1.00 39.66 419 THR A O 1
ATOM 3227 N N . THR A 1 420 ? 2.612 13.734 68.471 1.00 43.16 420 THR A N 1
ATOM 3228 C CA . THR A 1 420 ? 3.150 14.929 69.145 1.00 43.16 420 THR A CA 1
ATOM 3229 C C . THR A 1 420 ? 3.377 14.618 70.626 1.00 43.16 420 THR A C 1
ATOM 3231 O O . THR A 1 420 ? 2.769 13.688 71.156 1.00 43.16 420 THR A O 1
ATOM 3234 N N . ALA A 1 421 ? 4.247 15.381 71.298 1.00 39.03 421 ALA A N 1
ATOM 3235 C CA . ALA A 1 421 ? 4.731 15.136 72.667 1.00 39.03 421 ALA A CA 1
ATOM 3236 C C . ALA A 1 421 ? 3.644 15.032 73.767 1.00 39.03 421 ALA A C 1
ATOM 3238 O O . ALA A 1 421 ? 3.961 14.691 74.901 1.00 39.03 421 ALA A O 1
ATOM 3239 N N . ASN A 1 422 ? 2.368 15.261 73.434 1.00 44.22 422 ASN A N 1
ATOM 3240 C CA . ASN A 1 422 ? 1.239 15.297 74.367 1.00 44.22 422 ASN A CA 1
ATOM 3241 C C . ASN A 1 422 ? 0.240 14.131 74.181 1.00 44.22 422 ASN A C 1
ATOM 3243 O O . ASN A 1 422 ? -0.884 14.212 74.663 1.00 44.22 422 ASN A O 1
ATOM 3247 N N . GLY A 1 423 ? 0.599 13.062 73.455 1.00 47.84 423 GLY A N 1
ATOM 3248 C CA . GLY A 1 423 ? -0.235 11.850 73.346 1.00 47.84 423 GLY A CA 1
ATOM 3249 C C . GLY A 1 423 ? -1.416 11.920 72.362 1.00 47.84 423 GLY A C 1
ATOM 3250 O O . GLY A 1 423 ? -2.202 10.979 72.296 1.00 47.84 423 GLY A O 1
ATOM 3251 N N . ASN A 1 424 ? -1.528 12.992 71.568 1.00 46.03 424 ASN A N 1
ATOM 3252 C CA . ASN A 1 424 ? -2.521 13.123 70.493 1.00 46.03 424 ASN A CA 1
ATOM 3253 C C . ASN A 1 424 ? -2.039 12.464 69.190 1.00 46.03 424 ASN A C 1
ATOM 3255 O O . ASN A 1 424 ? -0.861 12.577 68.828 1.00 46.03 424 ASN A O 1
ATOM 3259 N N . ILE A 1 425 ? -2.964 11.824 68.468 1.00 51.06 425 ILE A N 1
ATOM 3260 C CA . ILE A 1 425 ? -2.687 11.006 67.278 1.00 51.06 425 ILE A CA 1
ATOM 3261 C C . ILE A 1 425 ? -3.410 11.587 66.051 1.00 51.06 425 ILE A C 1
ATOM 3263 O O . ILE A 1 425 ? -4.632 11.723 66.059 1.00 51.06 425 ILE A O 1
ATOM 3267 N N . THR A 1 426 ? -2.679 11.868 64.964 1.00 48.38 426 THR A N 1
ATOM 3268 C CA . THR A 1 426 ? -3.262 12.395 63.708 1.00 48.38 426 THR A CA 1
ATOM 3269 C C . THR A 1 426 ? -3.017 11.457 62.518 1.00 48.38 426 THR A C 1
ATOM 3271 O O . THR A 1 426 ? -1.859 11.172 62.189 1.00 48.38 426 THR A O 1
ATOM 3274 N N . CYS A 1 427 ? -4.088 11.025 61.837 1.00 45.78 427 CYS A N 1
ATOM 3275 C CA . CYS A 1 427 ? -4.083 10.099 60.687 1.00 45.78 427 CYS A CA 1
ATOM 3276 C C . CYS A 1 427 ? -4.621 10.769 59.416 1.00 45.78 427 CYS A C 1
ATOM 3278 O O . CYS A 1 427 ? -5.452 11.669 59.499 1.00 45.78 427 CYS A O 1
ATOM 3280 N N . TYR A 1 428 ? -4.223 10.283 58.236 1.00 44.09 428 TYR A N 1
ATOM 3281 C CA . TYR A 1 428 ? -4.863 10.688 56.975 1.00 44.09 428 TYR A CA 1
ATOM 3282 C C . TYR A 1 428 ? -6.129 9.870 56.687 1.00 44.09 428 TYR A C 1
ATOM 3284 O O . TYR A 1 428 ? -7.183 10.468 56.508 1.00 44.09 428 TYR A O 1
ATOM 3292 N N . ASP A 1 429 ? -6.050 8.537 56.775 1.00 45.59 429 ASP A N 1
ATOM 3293 C CA . ASP A 1 429 ? -7.196 7.619 56.719 1.00 45.59 429 ASP A CA 1
ATOM 3294 C C . ASP A 1 429 ? -7.103 6.581 57.854 1.00 45.59 429 ASP A C 1
ATOM 3296 O O . ASP A 1 429 ? -5.999 6.159 58.213 1.00 45.59 429 ASP A O 1
ATOM 3300 N N . LEU A 1 430 ? -8.240 6.177 58.436 1.00 48.94 430 LEU A N 1
ATOM 3301 C CA . LEU A 1 430 ? -8.309 5.251 59.583 1.00 48.94 430 LEU A CA 1
ATOM 3302 C C . LEU A 1 430 ? -9.344 4.145 59.331 1.00 48.94 430 LEU A C 1
ATOM 3304 O O . LEU A 1 430 ? -10.501 4.451 59.074 1.00 48.94 430 LEU A O 1
ATOM 3308 N N . SER A 1 431 ? -8.974 2.865 59.434 1.00 47.41 431 SER A N 1
ATOM 3309 C CA . SER A 1 431 ? -9.909 1.744 59.225 1.00 47.41 431 SER A CA 1
ATOM 3310 C C . SER A 1 431 ? -9.860 0.747 60.386 1.00 47.41 431 SER A C 1
ATOM 3312 O O . SER A 1 431 ? -8.815 0.148 60.642 1.00 47.41 431 SER A O 1
ATOM 3314 N N . ILE A 1 432 ? -10.981 0.593 61.100 1.00 50.06 432 ILE A N 1
ATOM 3315 C CA . ILE A 1 432 ? -11.128 -0.268 62.284 1.00 50.06 432 ILE A CA 1
ATOM 3316 C C . ILE A 1 432 ? -12.109 -1.399 61.952 1.00 50.06 432 ILE A C 1
ATOM 3318 O O . ILE A 1 432 ? -13.271 -1.157 61.609 1.00 50.06 432 ILE A O 1
ATOM 3322 N N . GLY A 1 433 ? -11.617 -2.637 62.023 1.00 42.28 433 GLY A N 1
ATOM 3323 C CA . GLY A 1 433 ? -12.405 -3.845 61.781 1.00 42.28 433 GLY A CA 1
ATOM 3324 C C . GLY A 1 433 ? -13.342 -4.195 62.940 1.00 42.28 433 GLY A C 1
ATOM 3325 O O . GLY A 1 433 ? -13.164 -3.737 64.070 1.00 42.28 433 GLY A O 1
ATOM 3326 N N . VAL A 1 434 ? -14.330 -5.048 62.660 1.00 39.75 434 VAL A N 1
ATOM 3327 C CA . VAL A 1 434 ? -15.306 -5.519 63.655 1.00 39.75 434 VAL A CA 1
ATOM 3328 C C . VAL A 1 434 ? -14.585 -6.256 64.786 1.00 39.75 434 VAL A C 1
ATOM 3330 O O . VAL A 1 434 ? -13.923 -7.261 64.546 1.00 39.75 434 VAL A O 1
ATOM 3333 N N . GLY A 1 435 ? -14.716 -5.745 66.015 1.00 39.41 435 GLY A N 1
ATOM 3334 C CA . GLY A 1 435 ? -14.109 -6.323 67.220 1.00 39.41 435 GLY A CA 1
ATOM 3335 C C . GLY A 1 435 ? -12.698 -5.826 67.567 1.00 39.41 435 GLY A C 1
ATOM 3336 O O . GLY A 1 435 ? -12.115 -6.340 68.516 1.00 39.41 435 GLY A O 1
ATOM 3337 N N . ALA A 1 436 ? -12.145 -4.841 66.847 1.00 40.44 436 ALA A N 1
ATOM 3338 C CA . ALA A 1 436 ? -10.833 -4.263 67.152 1.00 40.44 436 ALA A CA 1
ATOM 3339 C C . ALA A 1 436 ? -10.917 -3.087 68.149 1.00 40.44 436 ALA A C 1
ATOM 3341 O O . ALA A 1 436 ? -11.784 -2.219 68.032 1.00 40.44 436 ALA A O 1
ATOM 3342 N N . THR A 1 437 ? -9.981 -3.027 69.101 1.00 40.78 437 THR A N 1
ATOM 3343 C CA . THR A 1 437 ? -9.838 -1.945 70.093 1.00 40.78 437 THR A CA 1
ATOM 3344 C C . THR A 1 437 ? -8.625 -1.059 69.791 1.00 40.78 437 THR A C 1
ATOM 3346 O O . THR A 1 437 ? -7.520 -1.547 69.560 1.00 40.78 437 THR A O 1
ATOM 3349 N N . LEU A 1 438 ? -8.829 0.264 69.813 1.00 44.22 438 LEU A N 1
ATOM 3350 C CA . LEU A 1 438 ? -7.779 1.283 69.691 1.00 44.22 438 LEU A CA 1
ATOM 3351 C C . LEU A 1 438 ? -7.562 1.940 71.064 1.00 44.22 438 LEU A C 1
ATOM 3353 O O . LEU A 1 438 ? -8.428 2.676 71.531 1.00 44.22 438 LEU A O 1
ATOM 3357 N N . ASN A 1 439 ? -6.419 1.683 71.706 1.00 45.56 439 ASN A N 1
ATOM 3358 C CA . ASN A 1 439 ? -6.090 2.258 73.015 1.00 45.56 439 ASN A CA 1
ATOM 3359 C C . ASN A 1 439 ? -5.332 3.585 72.857 1.00 45.56 439 ASN A C 1
ATOM 3361 O O . ASN A 1 439 ? -4.251 3.620 72.271 1.00 45.56 439 ASN A O 1
ATOM 3365 N N . VAL A 1 440 ? -5.888 4.664 73.412 1.00 44.97 440 VAL A N 1
ATOM 3366 C CA . VAL A 1 440 ? -5.295 6.013 73.441 1.00 44.97 440 VAL A CA 1
ATOM 3367 C C . VAL A 1 440 ? -5.052 6.398 74.910 1.00 44.97 440 VAL A C 1
ATOM 3369 O O . VAL A 1 440 ? -5.893 6.062 75.748 1.00 44.97 440 VAL A O 1
ATOM 3372 N N . PRO A 1 441 ? -3.933 7.062 75.270 1.00 43.38 441 PRO A N 1
ATOM 3373 C CA . PRO A 1 441 ? -3.700 7.521 76.640 1.00 43.38 441 PRO A CA 1
ATOM 3374 C C . PRO A 1 441 ? -4.840 8.419 77.136 1.00 43.38 441 PRO A C 1
ATOM 3376 O O . PRO A 1 441 ? -5.412 9.185 76.361 1.00 43.38 441 PRO A O 1
ATOM 3379 N N . VAL A 1 442 ? -5.164 8.339 78.429 1.00 42.22 442 VAL A N 1
ATOM 3380 C CA . VAL A 1 442 ? -6.252 9.117 79.044 1.00 42.22 442 VAL A CA 1
ATOM 3381 C C . VAL A 1 442 ? -6.034 10.614 78.784 1.00 42.22 442 VAL A C 1
ATOM 3383 O O . VAL A 1 442 ? -5.044 11.184 79.234 1.00 42.22 442 VAL A O 1
ATOM 3386 N N . GLY A 1 443 ? -6.957 11.234 78.039 1.00 44.66 443 GLY A N 1
ATOM 3387 C CA . GLY A 1 443 ? -6.904 12.648 77.640 1.00 44.66 443 GLY A CA 1
ATOM 3388 C C . GLY A 1 443 ? -6.373 12.928 76.224 1.00 44.66 443 GLY A C 1
ATOM 3389 O O . GLY A 1 443 ? -6.353 14.089 75.822 1.00 44.66 443 GLY A O 1
ATOM 3390 N N . GLY A 1 444 ? -5.967 11.905 75.463 1.00 44.56 444 GLY A N 1
ATOM 3391 C CA . GLY A 1 444 ? -5.524 12.042 74.071 1.00 44.56 444 GLY A CA 1
ATOM 3392 C C . GLY A 1 444 ? -6.674 12.013 73.052 1.00 44.56 444 GLY A C 1
ATOM 3393 O O . GLY A 1 444 ? -7.607 11.222 73.173 1.00 44.56 444 GLY A O 1
ATOM 3394 N N . ASN A 1 445 ? -6.587 12.851 72.017 1.00 50.72 445 ASN A N 1
ATOM 3395 C CA . ASN A 1 445 ? -7.535 12.934 70.901 1.00 50.72 445 ASN A CA 1
ATOM 3396 C C . ASN A 1 445 ? -6.984 12.256 69.634 1.00 50.72 445 ASN A C 1
ATOM 3398 O O . ASN A 1 445 ? -5.782 12.334 69.353 1.00 50.72 445 ASN A O 1
ATOM 3402 N N . VAL A 1 446 ? -7.880 11.650 68.842 1.00 50.31 446 VAL A N 1
ATOM 3403 C CA . VAL A 1 446 ? -7.567 11.101 67.512 1.00 50.31 446 VAL A CA 1
ATOM 3404 C C . VAL A 1 446 ? -8.222 11.957 66.430 1.00 50.31 446 VAL A C 1
ATOM 3406 O O . VAL A 1 446 ? -9.445 12.112 66.398 1.00 50.31 446 VAL A O 1
ATOM 3409 N N . THR A 1 447 ? -7.407 12.490 65.523 1.00 51.19 447 THR A N 1
ATOM 3410 C CA . THR A 1 447 ? -7.855 13.371 64.434 1.00 51.19 447 THR A CA 1
ATOM 3411 C C . THR A 1 447 ? -7.591 12.708 63.082 1.00 51.19 447 THR A C 1
ATOM 3413 O O . THR A 1 447 ? -6.448 12.353 62.789 1.00 51.19 447 THR A O 1
ATOM 3416 N N . VAL A 1 448 ? -8.623 12.548 62.241 1.00 50.88 448 VAL A N 1
ATOM 3417 C CA . VAL A 1 448 ? -8.511 11.923 60.905 1.00 50.88 448 VAL A CA 1
ATOM 3418 C C . VAL A 1 448 ? -8.801 12.947 59.810 1.00 50.88 448 VAL A C 1
ATOM 3420 O O . VAL A 1 448 ? -9.853 13.583 59.827 1.00 50.88 448 VAL A O 1
ATOM 3423 N N . ALA A 1 449 ? -7.868 13.114 58.871 1.00 41.47 449 ALA A N 1
ATOM 3424 C CA . ALA A 1 449 ? -7.879 14.216 57.909 1.00 41.47 449 ALA A CA 1
ATOM 3425 C C . ALA A 1 449 ? -8.723 13.978 56.644 1.00 41.47 449 ALA A C 1
ATOM 3427 O O . ALA A 1 449 ? -9.171 14.968 56.074 1.00 41.47 449 ALA A O 1
ATOM 3428 N N . ASN A 1 450 ? -8.963 12.725 56.223 1.00 47.59 450 ASN A N 1
ATOM 3429 C CA . ASN A 1 450 ? -9.722 12.396 55.005 1.00 47.59 450 ASN A CA 1
ATOM 3430 C C . ASN A 1 450 ? -10.922 11.470 55.286 1.00 47.59 450 ASN A C 1
ATOM 3432 O O . ASN A 1 450 ? -12.049 11.943 55.416 1.00 47.59 450 ASN A O 1
ATOM 3436 N N . ASN A 1 451 ? -10.723 10.153 55.387 1.00 45.47 451 ASN A N 1
ATOM 3437 C CA . ASN A 1 451 ? -11.818 9.213 55.631 1.00 45.47 451 ASN A CA 1
ATOM 3438 C C . ASN A 1 451 ? -11.504 8.298 56.813 1.00 45.47 451 ASN A C 1
ATOM 3440 O O . ASN A 1 451 ? -10.397 7.775 56.946 1.00 45.47 451 ASN A O 1
ATOM 3444 N N . TYR A 1 452 ? -12.502 8.041 57.656 1.00 44.38 452 TYR A N 1
ATOM 3445 C CA . TYR A 1 452 ? -12.422 6.940 58.610 1.00 44.38 452 TYR A CA 1
ATOM 3446 C C . TYR A 1 452 ? -13.534 5.921 58.362 1.00 44.38 452 TYR A C 1
ATOM 3448 O O . TYR A 1 452 ? -14.634 6.264 57.926 1.00 44.38 452 TYR A O 1
ATOM 3456 N N . VAL A 1 453 ? -13.208 4.649 58.585 1.00 46.75 453 VAL A N 1
ATOM 3457 C CA . VAL A 1 453 ? -14.070 3.493 58.362 1.00 46.75 453 VAL A CA 1
ATOM 3458 C C . VAL A 1 453 ? -14.161 2.713 59.662 1.00 46.75 453 VAL A C 1
ATOM 3460 O O . VAL A 1 453 ? -13.175 2.130 60.107 1.00 46.75 453 VAL A O 1
ATOM 3463 N N . ILE A 1 454 ? -15.346 2.682 60.263 1.00 49.62 454 ILE A N 1
ATOM 3464 C CA . ILE A 1 454 ? -15.645 1.816 61.410 1.00 49.62 454 ILE A CA 1
ATOM 3465 C C . ILE A 1 454 ? -16.600 0.746 60.906 1.00 49.62 454 ILE A C 1
ATOM 3467 O O . ILE A 1 454 ? -17.647 1.071 60.342 1.00 49.62 454 ILE A O 1
ATOM 3471 N N . ASN A 1 455 ? -16.234 -0.528 61.064 1.00 45.94 455 ASN A N 1
ATOM 3472 C CA . ASN A 1 455 ? -17.083 -1.663 60.683 1.00 45.94 455 ASN A CA 1
ATOM 3473 C C . ASN A 1 455 ? -17.610 -1.572 59.234 1.00 45.94 455 ASN A C 1
ATOM 3475 O O . ASN A 1 455 ? -18.763 -1.900 58.958 1.00 45.94 455 ASN A O 1
ATOM 3479 N N . GLY A 1 456 ? -16.771 -1.087 58.310 1.00 45.22 456 GLY A N 1
ATOM 3480 C CA . GLY A 1 456 ? -17.078 -1.028 56.877 1.00 45.22 456 GLY A CA 1
ATOM 3481 C C . GLY A 1 456 ? -17.887 0.185 56.399 1.00 45.22 456 GLY A C 1
ATOM 3482 O O . GLY A 1 456 ? -18.284 0.202 55.239 1.00 45.22 456 GLY A O 1
ATOM 3483 N N . THR A 1 457 ? -18.118 1.204 57.237 1.00 36.66 457 THR A N 1
ATOM 3484 C CA . THR A 1 457 ? -18.847 2.429 56.837 1.00 36.66 457 THR A CA 1
ATOM 3485 C C . THR A 1 457 ? -17.898 3.625 56.712 1.00 36.66 457 THR A C 1
ATOM 3487 O O . THR A 1 457 ? -17.295 4.007 57.710 1.00 36.66 457 THR A O 1
ATOM 3490 N N . SER A 1 458 ? -17.766 4.226 55.521 1.00 33.62 458 SER A N 1
ATOM 3491 C CA . SER A 1 458 ? -16.972 5.453 55.306 1.00 33.62 458 SER A CA 1
ATOM 3492 C C . SER A 1 458 ? -17.699 6.704 55.800 1.00 33.62 458 SER A C 1
ATOM 3494 O O . SER A 1 458 ? -18.841 6.951 55.415 1.00 33.62 458 SER A O 1
ATOM 3496 N N . ILE A 1 459 ? -17.010 7.524 56.596 1.00 39.34 459 ILE A N 1
ATOM 3497 C CA . ILE A 1 459 ? -17.510 8.800 57.129 1.00 39.34 459 ILE A CA 1
ATOM 3498 C C . ILE A 1 459 ? -16.483 9.912 56.824 1.00 39.34 459 ILE A C 1
ATOM 3500 O O . ILE A 1 459 ? -15.276 9.659 56.840 1.00 39.34 459 ILE A O 1
ATOM 3504 N N . LYS A 1 460 ? -16.952 11.139 56.531 1.00 34.16 460 LYS A N 1
ATOM 3505 C CA . LYS A 1 460 ? -16.094 12.325 56.304 1.00 34.16 460 LYS A CA 1
ATOM 3506 C C . LYS A 1 460 ? -15.455 12.841 57.608 1.00 34.16 460 LYS A C 1
ATOM 3508 O O . LYS A 1 460 ? -16.024 12.679 58.684 1.00 34.16 460 LYS A O 1
ATOM 3513 N N . CYS A 1 461 ? -14.284 13.468 57.473 1.00 31.97 461 CYS A N 1
ATOM 3514 C CA . CYS A 1 461 ? -13.345 13.915 58.516 1.00 31.97 461 CYS A CA 1
ATOM 3515 C C . CYS A 1 461 ? -13.968 14.573 59.770 1.00 31.97 461 CYS A C 1
ATOM 3517 O O . CYS A 1 461 ? -14.855 15.419 59.657 1.00 31.97 461 CYS A O 1
ATOM 3519 N N . GLY A 1 462 ? -13.411 14.268 60.954 1.00 43.34 462 GLY A N 1
ATOM 3520 C CA . GLY A 1 462 ? -13.750 14.891 62.243 1.00 43.34 462 GLY A CA 1
ATOM 3521 C C . GLY A 1 462 ? -12.870 14.401 63.407 1.00 43.34 462 GLY A C 1
ATOM 3522 O O . GLY A 1 462 ? -12.147 13.411 63.275 1.00 43.34 462 GLY A O 1
ATOM 3523 N N . THR A 1 463 ? -12.912 15.102 64.546 1.00 37.69 463 THR A N 1
ATOM 3524 C CA . THR A 1 463 ? -12.207 14.721 65.787 1.00 37.69 463 THR A CA 1
ATOM 3525 C C . THR A 1 463 ? -13.023 13.674 66.544 1.00 37.69 463 THR A C 1
ATOM 3527 O O . THR A 1 463 ? -14.179 13.931 66.882 1.00 37.69 463 THR A O 1
ATOM 3530 N N . ILE A 1 464 ? -12.441 12.507 66.831 1.00 44.41 464 ILE A N 1
ATOM 3531 C CA . ILE A 1 464 ? -13.111 11.447 67.597 1.00 44.41 464 ILE A CA 1
ATOM 3532 C C . ILE A 1 464 ? -12.680 11.566 69.062 1.00 44.41 464 ILE A C 1
ATOM 3534 O O . ILE A 1 464 ? -11.525 11.303 69.398 1.00 44.41 464 ILE A O 1
ATOM 3538 N N . ALA A 1 465 ? -13.613 11.960 69.933 1.00 38.41 465 ALA A N 1
ATOM 3539 C CA . ALA A 1 465 ? -13.434 11.912 71.382 1.00 38.41 465 ALA A CA 1
ATOM 3540 C C . ALA A 1 465 ? -13.895 10.540 71.895 1.00 38.41 465 ALA A C 1
ATOM 3542 O O . ALA A 1 465 ? -15.075 10.204 71.801 1.00 38.41 465 ALA A O 1
ATOM 3543 N N . VAL A 1 466 ? -12.969 9.732 72.413 1.00 37.38 466 VAL A N 1
ATOM 3544 C CA . VAL A 1 466 ? -13.290 8.410 72.965 1.00 37.38 466 VAL A CA 1
ATOM 3545 C C . VAL A 1 466 ? -13.541 8.552 74.465 1.00 37.38 466 VAL A C 1
ATOM 3547 O O . VAL A 1 466 ? -12.601 8.628 75.253 1.00 37.38 466 VAL A O 1
ATOM 3550 N N . THR A 1 467 ? -14.807 8.575 74.878 1.00 33.66 467 THR A N 1
ATOM 3551 C CA . THR A 1 467 ? -15.196 8.320 76.271 1.00 33.66 467 THR A CA 1
ATOM 3552 C C . THR A 1 467 ? -15.629 6.862 76.381 1.00 33.66 467 THR A C 1
ATOM 3554 O O . THR A 1 467 ? -16.557 6.411 75.716 1.00 33.66 467 THR A O 1
ATOM 3557 N N . GLY A 1 468 ? -14.875 6.084 77.158 1.00 35.44 468 GLY A N 1
ATOM 3558 C CA . GLY A 1 468 ? -15.050 4.639 77.244 1.00 35.44 468 GLY A CA 1
ATOM 3559 C C . GLY A 1 468 ? -16.433 4.240 77.751 1.00 35.44 468 GLY A C 1
ATOM 3560 O O . GLY A 1 468 ? -16.886 4.744 78.773 1.00 35.44 468 GLY A O 1
ATOM 3561 N N . THR A 1 469 ? -17.090 3.317 77.048 1.00 29.77 469 THR A N 1
ATOM 3562 C CA . THR A 1 469 ? -17.899 2.223 77.616 1.00 29.77 469 THR A CA 1
ATOM 3563 C C . THR A 1 469 ? -18.402 1.300 76.503 1.00 29.77 469 THR A C 1
ATOM 3565 O O . THR A 1 469 ? -18.780 1.727 75.415 1.00 29.77 469 THR A O 1
ATOM 3568 N N . THR A 1 470 ? -18.355 0.003 76.789 1.00 33.06 470 THR A N 1
ATOM 3569 C CA . THR A 1 470 ? -18.890 -1.123 76.017 1.00 33.06 470 THR A CA 1
ATOM 3570 C C . THR A 1 470 ? -20.384 -0.956 75.719 1.00 33.06 470 THR A C 1
ATOM 3572 O O . THR A 1 470 ? -21.151 -0.618 76.615 1.00 33.06 470 THR A O 1
ATOM 3575 N N . TYR A 1 471 ? -20.819 -1.271 74.493 1.00 26.27 471 TYR A N 1
ATOM 3576 C CA . TYR A 1 471 ? -22.244 -1.357 74.151 1.00 26.27 471 TYR A CA 1
ATOM 3577 C C . TYR A 1 471 ? -22.573 -2.715 73.530 1.00 26.27 471 TYR A C 1
ATOM 3579 O O . TYR A 1 471 ? -22.225 -3.003 72.387 1.00 26.27 471 TYR A O 1
ATOM 3587 N N . GLY A 1 472 ? -23.269 -3.541 74.305 1.00 34.84 472 GLY A N 1
ATOM 3588 C CA . GLY A 1 472 ? -24.099 -4.625 73.805 1.00 34.84 472 GLY A CA 1
ATOM 3589 C C . GLY A 1 472 ? -25.510 -4.418 74.338 1.00 34.84 472 GLY A C 1
ATOM 3590 O O . GLY A 1 472 ? -25.663 -4.224 75.538 1.00 34.84 472 GLY A O 1
ATOM 3591 N N . GLN A 1 473 ? -26.521 -4.458 73.470 1.00 26.64 473 GLN A N 1
ATOM 3592 C CA . GLN A 1 473 ? -27.894 -4.813 73.835 1.00 26.64 473 GLN A CA 1
ATOM 3593 C C . GLN A 1 473 ? -28.654 -5.338 72.609 1.00 26.64 473 GLN A C 1
ATOM 3595 O O . GLN A 1 473 ? -28.585 -4.778 71.516 1.00 26.64 473 GLN A O 1
ATOM 3600 N N . ASN A 1 474 ? -29.382 -6.427 72.852 1.00 30.92 474 ASN A N 1
ATOM 3601 C CA . ASN A 1 474 ? -30.358 -7.071 71.978 1.00 30.92 474 ASN A CA 1
ATOM 3602 C C . ASN A 1 474 ? -31.583 -6.168 71.768 1.00 30.92 474 ASN A C 1
ATOM 3604 O O . ASN A 1 474 ? -32.156 -5.696 72.747 1.00 30.92 474 ASN A O 1
ATOM 3608 N N . THR A 1 475 ? -32.072 -6.041 70.530 1.00 28.48 475 THR A N 1
ATOM 3609 C CA . THR A 1 475 ? -33.488 -5.729 70.260 1.00 28.48 475 THR A CA 1
ATOM 3610 C C . THR A 1 475 ? -34.008 -6.565 69.093 1.00 28.48 475 THR A C 1
ATOM 3612 O O . THR A 1 475 ? -33.328 -6.806 68.099 1.00 28.48 475 THR A O 1
ATOM 3615 N N . THR A 1 476 ? -35.213 -7.086 69.287 1.00 29.91 476 THR A N 1
ATOM 3616 C CA . THR A 1 476 ? -35.871 -8.136 68.514 1.00 29.91 476 THR A CA 1
ATOM 3617 C C . THR A 1 476 ? -36.341 -7.645 67.143 1.00 29.91 476 THR A C 1
ATOM 3619 O O . THR A 1 476 ? -36.955 -6.590 67.011 1.00 29.91 476 THR A O 1
ATOM 3622 N N . TYR A 1 477 ? -36.071 -8.462 66.125 1.00 30.81 477 TYR A N 1
ATOM 3623 C CA . TYR A 1 477 ? -36.320 -8.216 64.706 1.00 30.81 477 TYR A CA 1
ATOM 3624 C C . TYR A 1 477 ? -37.820 -8.337 64.356 1.00 30.81 477 TYR A C 1
ATOM 3626 O O . TYR A 1 477 ? -38.388 -9.425 64.459 1.00 30.81 477 TYR A O 1
ATOM 3634 N N . GLN A 1 478 ? -38.475 -7.256 63.913 1.00 38.12 478 GLN A N 1
ATOM 3635 C CA . GLN A 1 478 ? -39.800 -7.328 63.275 1.00 38.12 478 GLN A CA 1
ATOM 3636 C C . GLN A 1 478 ? -39.636 -7.494 61.758 1.00 38.12 478 GLN A C 1
ATOM 3638 O O . GLN A 1 478 ? -39.007 -6.686 61.080 1.00 38.12 478 GLN A O 1
ATOM 3643 N N . LYS A 1 479 ? -40.186 -8.597 61.247 1.00 42.94 479 LYS A N 1
ATOM 3644 C CA . LYS A 1 479 ? -40.100 -9.066 59.863 1.00 42.94 479 LYS A CA 1
ATOM 3645 C C . LYS A 1 479 ? -40.991 -8.220 58.944 1.00 42.94 479 LYS A C 1
ATOM 3647 O O . LYS A 1 479 ? -42.211 -8.335 59.016 1.00 42.94 479 LYS A O 1
ATOM 3652 N N . ILE A 1 480 ? -40.399 -7.449 58.033 1.00 43.47 480 ILE A N 1
ATOM 3653 C CA . ILE A 1 480 ? -41.119 -6.817 56.915 1.00 43.47 480 ILE A CA 1
ATOM 3654 C C . ILE A 1 480 ? -40.958 -7.710 55.675 1.00 43.47 480 ILE A C 1
ATOM 3656 O O . ILE A 1 480 ? -39.861 -8.150 55.343 1.00 43.47 480 ILE A O 1
ATOM 3660 N N . THR A 1 481 ? -42.083 -8.071 55.055 1.00 53.25 481 THR A N 1
ATOM 3661 C CA . THR A 1 481 ? -42.208 -9.019 53.924 1.00 53.25 481 THR A CA 1
ATOM 3662 C C . THR A 1 481 ? -42.790 -8.330 52.691 1.00 53.25 481 THR A C 1
ATOM 3664 O O . THR A 1 481 ? -43.623 -8.893 51.984 1.00 53.25 481 THR A O 1
ATOM 3667 N N . SER A 1 482 ? -42.405 -7.080 52.430 1.00 61.88 482 SER A N 1
ATOM 3668 C CA . SER A 1 482 ? -42.859 -6.405 51.216 1.00 61.88 482 SER A CA 1
ATOM 3669 C C . SER A 1 482 ? -42.204 -7.060 49.995 1.00 61.88 482 SER A C 1
ATOM 3671 O O . SER A 1 482 ? -40.983 -7.112 49.860 1.00 61.88 482 SER A O 1
ATOM 3673 N N . ALA A 1 483 ? -43.032 -7.618 49.110 1.00 75.62 483 ALA A N 1
ATOM 3674 C CA . ALA A 1 483 ? -42.576 -8.150 47.833 1.00 75.62 483 ALA A CA 1
ATOM 3675 C C . ALA A 1 483 ? -42.043 -7.009 46.951 1.00 75.62 483 ALA A C 1
ATOM 3677 O O . ALA A 1 483 ? -42.581 -5.899 46.966 1.00 75.62 483 ALA A O 1
ATOM 3678 N N . ILE A 1 484 ? -41.005 -7.286 46.157 1.00 86.50 484 ILE A N 1
ATOM 3679 C CA . ILE A 1 484 ? -40.547 -6.349 45.128 1.00 86.50 484 ILE A CA 1
ATOM 3680 C C . ILE A 1 484 ? -41.654 -6.232 44.073 1.00 86.50 484 ILE A C 1
ATOM 3682 O O . ILE A 1 484 ? -42.108 -7.231 43.518 1.00 86.50 484 ILE A O 1
ATOM 3686 N N . THR A 1 485 ? -42.064 -5.004 43.777 1.00 84.56 485 THR A N 1
ATOM 3687 C CA . THR A 1 485 ? -43.005 -4.665 42.704 1.00 84.56 485 THR A CA 1
ATOM 3688 C C . THR A 1 485 ? -42.247 -4.033 41.543 1.00 84.56 485 THR A C 1
ATOM 3690 O O . THR A 1 485 ? -41.446 -3.119 41.733 1.00 84.56 485 THR A O 1
ATOM 3693 N N . GLY A 1 486 ? -42.469 -4.535 40.333 1.00 85.50 486 GLY A N 1
ATOM 3694 C CA . GLY A 1 486 ? -41.780 -4.097 39.122 1.00 85.50 486 GLY A CA 1
ATOM 3695 C C . GLY A 1 486 ? -42.097 -5.020 37.943 1.00 85.50 486 GLY A C 1
ATOM 3696 O O . GLY A 1 486 ? -42.856 -5.981 38.104 1.00 85.50 486 GLY A O 1
ATOM 3697 N N . PRO A 1 487 ? -41.553 -4.745 36.748 1.00 82.44 487 PRO A N 1
ATOM 3698 C CA . PRO A 1 487 ? -41.792 -5.579 35.578 1.00 82.44 487 PRO A CA 1
ATOM 3699 C C . PRO A 1 487 ? -41.179 -6.977 35.761 1.00 82.44 487 PRO A C 1
ATOM 3701 O O . PRO A 1 487 ? -39.974 -7.113 35.959 1.00 82.44 487 PRO A O 1
ATOM 3704 N N . ILE A 1 488 ? -42.007 -8.022 35.652 1.00 82.94 488 ILE A N 1
ATOM 3705 C CA . ILE A 1 488 ? -41.574 -9.438 35.674 1.00 82.94 488 ILE A CA 1
ATOM 3706 C C . ILE A 1 488 ? -40.981 -9.906 34.336 1.00 82.94 488 ILE A C 1
ATOM 3708 O O . ILE A 1 488 ? -40.384 -10.977 34.242 1.00 82.94 488 ILE A O 1
ATOM 3712 N N . SER A 1 489 ? -41.136 -9.091 33.296 1.00 80.56 489 SER A N 1
ATOM 3713 C CA . SER A 1 489 ? -40.608 -9.321 31.958 1.00 80.56 489 SER A CA 1
ATOM 3714 C C . SER A 1 489 ? -40.095 -8.009 31.379 1.00 80.56 489 SER A C 1
ATOM 3716 O O . SER A 1 489 ? -40.819 -7.011 31.382 1.00 80.56 489 SER A O 1
ATOM 3718 N N . VAL A 1 490 ? -38.858 -8.015 30.887 1.00 82.25 490 VAL A N 1
ATOM 3719 C CA . VAL A 1 490 ? -38.184 -6.843 30.306 1.00 82.25 490 VAL A CA 1
ATOM 3720 C C . VAL A 1 490 ? -37.517 -7.212 28.985 1.00 82.25 490 VAL A C 1
ATOM 3722 O O . VAL A 1 490 ? -37.227 -8.383 28.731 1.00 82.25 490 VAL A O 1
ATOM 3725 N N . CYS A 1 491 ? -37.263 -6.219 28.139 1.00 81.81 491 CYS A N 1
ATOM 3726 C CA . CYS A 1 491 ? -36.537 -6.417 26.886 1.00 81.81 491 CYS A CA 1
ATOM 3727 C C . CYS A 1 491 ? -35.031 -6.143 27.061 1.00 81.81 491 CYS A C 1
ATOM 3729 O O . CYS A 1 491 ? -34.643 -5.368 27.941 1.00 81.81 491 CYS A O 1
ATOM 3731 N N . PRO A 1 492 ? -34.164 -6.726 26.212 1.00 76.94 492 PRO A N 1
ATOM 3732 C CA . PRO A 1 492 ? -32.756 -6.356 26.139 1.00 76.94 492 PRO A CA 1
ATOM 3733 C C . PRO A 1 492 ? -32.619 -4.846 25.914 1.00 76.94 492 PRO A C 1
ATOM 3735 O O . PRO A 1 492 ? -33.364 -4.279 25.113 1.00 76.94 492 PRO A O 1
ATOM 3738 N N . TYR A 1 493 ? -31.683 -4.198 26.611 1.00 78.31 493 TYR A N 1
ATOM 3739 C CA . TYR A 1 493 ? -31.449 -2.745 26.534 1.00 78.31 493 TYR A CA 1
ATOM 3740 C C . TYR A 1 493 ? -32.582 -1.866 27.086 1.00 78.31 493 TYR A C 1
ATOM 3742 O O . TYR A 1 493 ? -32.586 -0.655 26.860 1.00 78.31 493 TYR A O 1
ATOM 3750 N N . GLN A 1 494 ? -33.541 -2.431 27.829 1.00 81.69 494 GLN A N 1
ATOM 3751 C CA . GLN A 1 494 ? -34.583 -1.639 28.480 1.00 81.69 494 GLN A CA 1
ATOM 3752 C C . GLN A 1 494 ? -33.986 -0.736 29.570 1.00 81.69 494 GLN A C 1
ATOM 3754 O O . GLN A 1 494 ? -33.348 -1.205 30.515 1.00 81.69 494 GLN A O 1
ATOM 3759 N N . THR A 1 495 ? -34.232 0.570 29.447 1.00 83.12 495 THR A N 1
ATOM 3760 C CA . THR A 1 495 ? -33.787 1.598 30.396 1.00 83.12 495 THR A CA 1
ATOM 3761 C C . THR A 1 495 ? -34.897 2.003 31.362 1.00 83.12 495 THR A C 1
ATOM 3763 O O . THR A 1 495 ? -36.069 2.019 30.984 1.00 83.12 495 THR A O 1
ATOM 3766 N N . ASN A 1 496 ? -34.521 2.420 32.571 1.00 84.06 496 ASN A N 1
ATOM 3767 C CA . ASN A 1 496 ? -35.404 2.967 33.606 1.00 84.06 496 ASN A CA 1
ATOM 3768 C C . ASN A 1 496 ? -36.543 2.023 34.041 1.00 84.06 496 ASN A C 1
ATOM 3770 O O . ASN A 1 496 ? -37.646 2.475 34.350 1.00 84.06 496 ASN A O 1
ATOM 3774 N N . ALA A 1 497 ? -36.297 0.710 34.090 1.00 84.88 497 ALA A N 1
ATOM 3775 C CA . ALA A 1 497 ? -37.245 -0.225 34.691 1.00 84.88 497 ALA A CA 1
ATOM 3776 C C . ALA A 1 497 ? -37.300 0.009 36.210 1.00 84.88 497 ALA A C 1
ATOM 3778 O O . ALA A 1 497 ? -36.300 -0.180 36.904 1.00 84.88 497 ALA A O 1
ATOM 3779 N N . ALA A 1 498 ? -38.451 0.453 36.717 1.00 88.75 498 ALA A N 1
ATOM 3780 C CA . ALA A 1 498 ? -38.624 0.785 38.127 1.00 88.75 498 ALA A CA 1
ATOM 3781 C C . ALA A 1 498 ? -38.972 -0.459 38.959 1.00 88.75 498 ALA A C 1
ATOM 3783 O O . ALA A 1 498 ? -39.960 -1.143 38.678 1.00 88.75 498 ALA A O 1
ATOM 3784 N N . PHE A 1 499 ? -38.190 -0.709 40.009 1.00 89.12 499 PHE A N 1
ATOM 3785 C CA . PHE A 1 499 ? -38.454 -1.732 41.020 1.00 89.12 499 PHE A CA 1
ATOM 3786 C C . PHE A 1 499 ? -38.606 -1.073 42.387 1.00 89.12 499 PHE A C 1
ATOM 3788 O O . PHE A 1 499 ? -37.808 -0.216 42.761 1.00 89.12 499 PHE A O 1
ATOM 3795 N N . ASN A 1 500 ? -39.634 -1.466 43.133 1.00 88.56 500 ASN A N 1
ATOM 3796 C CA . ASN A 1 500 ? -40.022 -0.812 44.377 1.00 88.56 500 ASN A CA 1
ATOM 3797 C C . ASN A 1 500 ? -40.339 -1.838 45.462 1.00 88.56 500 ASN A C 1
ATOM 3799 O O . ASN A 1 500 ? -40.947 -2.874 45.191 1.00 88.56 500 ASN A O 1
ATOM 3803 N N . VAL A 1 501 ? -40.017 -1.496 46.701 1.00 84.25 501 VAL A N 1
ATOM 3804 C CA . VAL A 1 501 ? -40.585 -2.113 47.903 1.00 84.25 501 VAL A CA 1
ATOM 3805 C C . VAL A 1 501 ? -41.288 -1.049 48.740 1.00 84.25 501 VAL A C 1
ATOM 3807 O O . VAL A 1 501 ? -41.012 0.150 48.622 1.00 84.25 501 VAL A O 1
ATOM 3810 N N . THR A 1 502 ? -42.241 -1.472 49.568 1.00 80.31 502 THR A N 1
ATOM 3811 C CA . THR A 1 502 ? -42.964 -0.575 50.477 1.00 80.31 502 THR A CA 1
ATOM 3812 C C . THR A 1 502 ? -41.974 0.184 51.362 1.00 80.31 502 THR A C 1
ATOM 3814 O O . THR A 1 502 ? -41.099 -0.426 51.968 1.00 80.31 502 THR A O 1
ATOM 3817 N N . SER A 1 503 ? -42.101 1.512 51.417 1.00 71.81 503 SER A N 1
ATOM 3818 C CA . SER A 1 503 ? -41.175 2.377 52.153 1.00 71.81 503 SER A CA 1
ATOM 3819 C C . SER A 1 503 ? -41.278 2.181 53.668 1.00 71.81 503 SER A C 1
ATOM 3821 O O . SER A 1 503 ? -42.347 2.359 54.251 1.00 71.81 503 SER A O 1
ATOM 3823 N N . ASN A 1 504 ? -40.149 1.866 54.297 1.00 69.12 504 ASN A N 1
ATOM 3824 C CA . ASN A 1 504 ? -39.910 1.932 55.736 1.00 69.12 504 ASN A CA 1
ATOM 3825 C C . ASN A 1 504 ? -38.947 3.100 56.051 1.00 69.12 504 ASN A C 1
ATOM 3827 O O . ASN A 1 504 ? -37.771 3.018 55.685 1.00 69.12 504 ASN A O 1
ATOM 3831 N N . PRO A 1 505 ? -39.405 4.162 56.746 1.00 61.97 505 PRO A N 1
ATOM 3832 C CA . PRO A 1 505 ? -38.606 5.356 57.048 1.00 61.97 505 PRO A CA 1
ATOM 3833 C C . PRO A 1 505 ? -37.349 5.107 57.897 1.00 61.97 505 PRO A C 1
ATOM 3835 O O . PRO A 1 505 ? -36.458 5.951 57.919 1.00 61.97 505 PRO A O 1
ATOM 3838 N N . ALA A 1 506 ? -37.279 3.977 58.610 1.00 58.66 506 ALA A N 1
ATOM 3839 C CA . ALA A 1 506 ? -36.173 3.631 59.506 1.00 58.66 506 ALA A CA 1
ATOM 3840 C C . ALA A 1 506 ? -35.178 2.618 58.901 1.00 58.66 506 ALA A C 1
ATOM 3842 O O . ALA A 1 506 ? -34.302 2.115 59.613 1.00 58.66 506 ALA A O 1
ATOM 3843 N N . ALA A 1 507 ? -35.317 2.291 57.611 1.00 65.69 507 ALA A N 1
ATOM 3844 C CA . ALA A 1 507 ? -34.521 1.273 56.937 1.00 65.69 507 ALA A CA 1
ATOM 3845 C C . ALA A 1 507 ? -33.731 1.809 55.736 1.00 65.69 507 ALA A C 1
ATOM 3847 O O . ALA A 1 507 ? -34.134 2.732 55.034 1.00 65.69 507 ALA A O 1
ATOM 3848 N N . THR A 1 508 ? -32.597 1.165 55.494 1.00 69.44 508 THR A N 1
ATOM 3849 C CA . THR A 1 508 ? -31.751 1.295 54.307 1.00 69.44 508 THR A CA 1
ATOM 3850 C C . THR A 1 508 ? -31.880 0.027 53.471 1.00 69.44 508 THR A C 1
ATOM 3852 O O . THR A 1 508 ? -32.002 -1.068 54.023 1.00 69.44 508 THR A O 1
ATOM 3855 N N . TYR A 1 509 ? -31.858 0.154 52.147 1.00 79.19 509 TYR A N 1
ATOM 3856 C CA . TYR A 1 509 ? -32.068 -0.969 51.231 1.00 79.19 509 TYR A CA 1
ATOM 3857 C C . TYR A 1 509 ? -30.786 -1.251 50.463 1.00 79.19 509 TYR A C 1
ATOM 3859 O O . TYR A 1 509 ? -30.145 -0.336 49.950 1.00 79.19 509 TYR A O 1
ATOM 3867 N N . THR A 1 510 ? -30.408 -2.522 50.382 1.00 82.62 510 THR A N 1
ATOM 3868 C CA . THR A 1 510 ? -29.305 -2.989 49.540 1.00 82.62 510 THR A CA 1
ATOM 3869 C C . THR A 1 510 ? -29.887 -3.800 48.401 1.00 82.62 510 THR A C 1
ATOM 3871 O O . THR A 1 510 ? -30.382 -4.908 48.607 1.00 82.62 510 THR A O 1
ATOM 3874 N N . TRP A 1 511 ? -29.842 -3.241 47.198 1.00 86.56 511 TRP A N 1
ATOM 3875 C CA . TRP A 1 511 ? -30.334 -3.902 45.999 1.00 86.56 511 TRP A CA 1
ATOM 3876 C C . TRP A 1 511 ? -29.230 -4.717 45.328 1.00 86.56 511 TRP A C 1
ATOM 3878 O O . TRP A 1 511 ? -28.098 -4.260 45.190 1.00 86.56 511 TRP A O 1
ATOM 3888 N N . THR A 1 512 ? -29.573 -5.921 44.882 1.00 86.00 512 THR A N 1
ATOM 3889 C CA . THR A 1 512 ? -28.741 -6.751 44.006 1.00 86.00 512 THR A CA 1
ATOM 3890 C C . THR A 1 512 ? -29.461 -6.909 42.677 1.00 86.00 512 THR A C 1
ATOM 3892 O O . THR A 1 512 ? -30.644 -7.237 42.631 1.00 86.00 512 THR A O 1
ATOM 3895 N N . ILE A 1 513 ? -28.747 -6.652 41.592 1.00 87.50 513 ILE A N 1
ATOM 3896 C CA . ILE A 1 513 ? -29.256 -6.717 40.222 1.00 87.50 513 ILE A CA 1
ATOM 3897 C C . ILE A 1 513 ? -28.400 -7.698 39.409 1.00 87.50 513 ILE A C 1
ATOM 3899 O O . ILE A 1 513 ? -27.285 -8.027 39.826 1.00 87.50 513 ILE A O 1
ATOM 3903 N N . PRO A 1 514 ? -28.872 -8.152 38.239 1.00 81.94 514 PRO A N 1
ATOM 3904 C CA . PRO A 1 514 ? -28.081 -9.008 37.361 1.00 81.94 514 PRO A CA 1
ATOM 3905 C C . PRO A 1 514 ? -26.786 -8.326 36.890 1.00 81.94 514 PRO A C 1
ATOM 3907 O O . PRO A 1 514 ? -26.767 -7.120 36.665 1.00 81.94 514 PRO A O 1
ATOM 3910 N N . SER A 1 515 ? -25.722 -9.104 36.656 1.00 76.31 515 SER A N 1
ATOM 3911 C CA . SER A 1 515 ? -24.396 -8.602 36.238 1.00 76.31 515 SER A CA 1
ATOM 3912 C C . SER A 1 515 ? -24.396 -7.826 34.915 1.00 76.31 515 SER A C 1
ATOM 3914 O O . SER A 1 515 ? -23.512 -7.009 34.677 1.00 76.31 515 SER A O 1
ATOM 3916 N N . ALA A 1 516 ? -25.398 -8.059 34.064 1.00 73.19 516 ALA A N 1
ATOM 3917 C CA . ALA A 1 516 ? -25.611 -7.355 32.802 1.00 73.19 516 ALA A CA 1
ATOM 3918 C C . ALA A 1 516 ? -26.532 -6.119 32.931 1.00 73.19 516 ALA A C 1
ATOM 3920 O O . ALA A 1 516 ? -27.056 -5.639 31.925 1.00 73.19 516 ALA A O 1
ATOM 3921 N N . ALA A 1 517 ? -26.770 -5.616 34.146 1.00 82.19 517 ALA A N 1
ATOM 3922 C CA . ALA A 1 517 ? -27.599 -4.447 34.430 1.00 82.19 517 ALA A CA 1
ATOM 3923 C C . ALA A 1 517 ? -26.870 -3.445 35.344 1.00 82.19 517 ALA A C 1
ATOM 3925 O O . ALA A 1 517 ? -25.905 -3.796 36.020 1.00 82.19 517 ALA A O 1
ATOM 3926 N N . ASN A 1 518 ? -27.338 -2.195 35.388 1.00 87.56 518 ASN A N 1
ATOM 3927 C CA . ASN A 1 518 ? -26.870 -1.187 36.344 1.00 87.56 518 ASN A CA 1
ATOM 3928 C C . ASN A 1 518 ? -28.044 -0.403 36.952 1.00 87.56 518 ASN A C 1
ATOM 3930 O O . ASN A 1 518 ? -29.040 -0.139 36.280 1.00 87.56 518 ASN A O 1
ATOM 3934 N N . ILE A 1 519 ? -27.909 0.006 38.215 1.00 87.56 519 ILE A N 1
ATOM 3935 C CA . ILE A 1 519 ? -28.840 0.948 38.851 1.00 87.56 519 ILE A CA 1
ATOM 3936 C C . ILE A 1 519 ? -28.527 2.366 38.357 1.00 87.56 519 ILE A C 1
ATOM 3938 O O . ILE A 1 519 ? -27.363 2.739 38.196 1.00 87.56 519 ILE A O 1
ATOM 3942 N N . VAL A 1 520 ? -29.575 3.149 38.110 1.00 80.75 520 VAL A N 1
ATOM 3943 C CA . VAL A 1 520 ? -29.517 4.567 37.749 1.00 80.75 520 VAL A CA 1
ATOM 3944 C C . VAL A 1 520 ? -29.967 5.388 38.957 1.00 80.75 520 VAL A C 1
ATOM 3946 O O . VAL A 1 520 ? -31.104 5.262 39.408 1.00 80.75 520 VAL A O 1
ATOM 3949 N N . GLY A 1 521 ? -29.083 6.238 39.484 1.00 74.56 521 GLY A N 1
ATOM 3950 C CA . GLY A 1 521 ? -29.382 7.110 40.627 1.00 74.56 521 GLY A CA 1
ATOM 3951 C C . GLY A 1 521 ? -29.087 6.483 41.997 1.00 74.56 521 GLY A C 1
ATOM 3952 O O . GLY A 1 521 ? -28.124 5.735 42.152 1.00 74.56 521 GLY A O 1
ATOM 3953 N N . ASN A 1 522 ? -29.871 6.845 43.020 1.00 69.12 522 ASN A N 1
ATOM 3954 C CA . ASN A 1 522 ? -29.616 6.449 44.410 1.00 69.12 522 ASN A CA 1
ATOM 3955 C C . ASN A 1 522 ? -29.975 4.972 44.661 1.00 69.12 522 ASN A C 1
ATOM 3957 O O . ASN A 1 522 ? -31.147 4.612 44.683 1.00 69.12 522 ASN A O 1
ATOM 3961 N N . ALA A 1 523 ? -28.967 4.139 44.929 1.00 70.81 523 ALA A N 1
ATOM 3962 C CA . ALA A 1 523 ? -29.125 2.705 45.177 1.00 70.81 523 ALA A CA 1
ATOM 3963 C C . ALA A 1 523 ? -29.551 2.334 46.614 1.00 70.81 523 ALA A C 1
ATOM 3965 O O . ALA A 1 523 ? -29.683 1.150 46.911 1.00 70.81 523 ALA A O 1
ATOM 3966 N N . THR A 1 524 ? -29.739 3.312 47.510 1.00 72.81 524 THR A N 1
ATOM 3967 C CA . THR A 1 524 ? -30.015 3.069 48.944 1.00 72.81 524 THR A CA 1
ATOM 3968 C C . THR A 1 524 ? -31.477 3.278 49.361 1.00 72.81 524 THR A C 1
ATOM 3970 O O . THR A 1 524 ? -31.835 3.003 50.508 1.00 72.81 524 THR A O 1
ATOM 3973 N N . GLY A 1 525 ? -32.331 3.753 48.446 1.00 78.88 525 GLY A N 1
ATOM 3974 C CA . GLY A 1 525 ? -33.758 3.994 48.688 1.00 78.88 525 GLY A CA 1
ATOM 3975 C C . GLY A 1 525 ? -34.640 2.748 48.530 1.00 78.88 525 GLY A C 1
ATOM 3976 O O . GLY A 1 525 ? -34.212 1.716 48.015 1.00 78.88 525 GLY A O 1
ATOM 3977 N N . ASN A 1 526 ? -35.917 2.861 48.914 1.00 84.25 526 ASN A N 1
ATOM 3978 C CA . ASN A 1 526 ? -36.924 1.796 48.762 1.00 84.25 526 ASN A CA 1
ATOM 3979 C C . ASN A 1 526 ? -37.381 1.584 47.296 1.00 84.25 526 ASN A C 1
ATOM 3981 O O . ASN A 1 526 ? -38.290 0.800 47.030 1.00 84.25 526 ASN A O 1
ATOM 3985 N N . SER A 1 527 ? -36.770 2.294 46.348 1.00 85.75 527 SER A N 1
ATOM 3986 C CA . SER A 1 527 ? -37.020 2.225 44.909 1.00 85.75 527 SER A CA 1
ATOM 3987 C C . SER A 1 527 ? -35.704 2.373 44.157 1.00 85.75 527 SER A C 1
ATOM 3989 O O . SER A 1 527 ? -34.869 3.202 44.527 1.00 85.75 527 SER A O 1
ATOM 3991 N N . ILE A 1 528 ? -35.541 1.588 43.095 1.00 88.56 528 ILE A N 1
ATOM 3992 C CA . ILE A 1 528 ? -34.441 1.716 42.140 1.00 88.56 528 ILE A CA 1
ATOM 3993 C C . ILE A 1 528 ? -34.968 1.769 40.708 1.00 88.56 528 ILE A C 1
ATOM 3995 O O . ILE A 1 528 ? -35.975 1.151 40.365 1.00 88.56 528 ILE A O 1
ATOM 3999 N N . SER A 1 529 ? -34.235 2.476 39.852 1.00 88.81 529 SER A N 1
ATOM 4000 C CA . SER A 1 529 ? -34.369 2.374 38.398 1.00 88.81 529 SER A CA 1
ATOM 4001 C C . SER A 1 529 ? -33.213 1.548 37.851 1.00 88.81 529 SER A C 1
ATOM 4003 O O . SER A 1 529 ? -32.058 1.824 38.173 1.00 88.81 529 SER A O 1
ATOM 4005 N N . VAL A 1 530 ? -33.510 0.533 37.042 1.00 87.75 530 VAL A N 1
ATOM 4006 C CA . VAL A 1 530 ? -32.510 -0.389 36.486 1.00 87.75 530 VAL A CA 1
ATOM 4007 C C . VAL A 1 530 ? -32.461 -0.260 34.967 1.00 87.75 530 VAL A C 1
ATOM 4009 O O . VAL A 1 530 ? -33.496 -0.300 34.297 1.00 87.75 530 VAL A O 1
ATOM 4012 N N . ASN A 1 531 ? -31.248 -0.141 34.430 1.00 86.00 531 ASN A N 1
ATOM 4013 C CA . ASN A 1 531 ? -30.960 -0.284 33.007 1.00 86.00 531 ASN A CA 1
ATOM 4014 C C . ASN A 1 531 ? -30.399 -1.685 32.749 1.00 86.00 531 ASN A C 1
ATOM 4016 O O . ASN A 1 531 ? -29.387 -2.066 33.337 1.00 86.00 531 ASN A O 1
ATOM 4020 N N . PHE A 1 532 ? -31.046 -2.453 31.877 1.00 83.88 532 PHE A N 1
ATOM 4021 C CA . PHE A 1 532 ? -30.587 -3.782 31.471 1.00 83.88 532 PHE A CA 1
ATOM 4022 C C . PHE A 1 532 ? -29.709 -3.646 30.225 1.00 83.88 532 PHE A C 1
ATOM 4024 O O . PHE A 1 532 ? -30.237 -3.470 29.140 1.00 83.88 532 PHE A O 1
ATOM 4031 N N . ASN A 1 533 ? -28.383 -3.732 30.343 1.00 71.69 533 ASN A N 1
ATOM 4032 C CA . ASN A 1 533 ? -27.433 -3.368 29.277 1.00 71.69 533 ASN A CA 1
ATOM 4033 C C . ASN A 1 533 ? -26.868 -4.557 28.475 1.00 71.69 533 ASN A C 1
ATOM 4035 O O . ASN A 1 533 ? -25.847 -4.408 27.804 1.00 71.69 533 ASN A O 1
ATOM 4039 N N . GLY A 1 534 ? -27.479 -5.743 28.548 1.00 65.50 534 GLY A N 1
ATOM 4040 C CA . GLY A 1 534 ? -26.915 -6.961 27.957 1.00 65.50 534 GLY A CA 1
ATOM 4041 C C . GLY A 1 534 ? -27.867 -7.775 27.088 1.00 65.50 534 GLY A C 1
ATOM 4042 O O . GLY A 1 534 ? -29.080 -7.578 27.091 1.00 65.50 534 GLY A O 1
ATOM 4043 N N . THR A 1 535 ? -27.279 -8.734 26.370 1.00 61.41 535 THR A N 1
ATOM 4044 C CA . THR A 1 535 ? -27.955 -9.723 25.514 1.00 61.41 535 THR A CA 1
ATOM 4045 C C . THR A 1 535 ? -28.350 -11.003 26.253 1.00 61.41 535 THR A C 1
ATOM 4047 O O . THR A 1 535 ? -28.853 -11.926 25.622 1.00 61.41 535 THR A O 1
ATOM 4050 N N . THR A 1 536 ? -28.112 -11.107 27.564 1.00 64.25 536 THR A N 1
ATOM 4051 C CA . THR A 1 536 ? -28.386 -12.324 28.340 1.00 64.25 536 THR A CA 1
ATOM 4052 C C . THR A 1 536 ? -29.893 -12.591 28.405 1.00 64.25 536 THR A C 1
ATOM 4054 O O . THR A 1 536 ? -30.623 -11.889 29.102 1.00 64.25 536 THR A O 1
ATOM 4057 N N . ILE A 1 537 ? -30.354 -13.596 27.658 1.00 69.19 537 ILE A N 1
ATOM 4058 C CA . ILE A 1 537 ? -31.761 -14.012 27.569 1.00 69.19 537 ILE A CA 1
ATOM 4059 C C . ILE A 1 537 ? -32.045 -15.052 28.655 1.00 69.19 537 ILE A C 1
ATOM 4061 O O . ILE A 1 537 ? -31.229 -15.945 28.880 1.00 69.19 537 ILE A O 1
ATOM 4065 N N . GLY A 1 538 ? -33.206 -14.959 29.305 1.00 71.31 538 GLY A N 1
ATOM 4066 C CA . GLY A 1 538 ? -33.631 -15.917 30.329 1.00 71.31 538 GLY A CA 1
ATOM 4067 C C . GLY A 1 538 ? -34.028 -15.272 31.655 1.00 71.31 538 GLY A C 1
ATOM 4068 O O . GLY A 1 538 ? -34.144 -14.051 31.767 1.00 71.31 538 GLY A O 1
ATOM 4069 N N . SER A 1 539 ? -34.298 -16.116 32.652 1.00 75.81 539 SER A N 1
ATOM 4070 C CA . SER A 1 539 ? -34.738 -15.687 33.982 1.00 75.81 539 SER A CA 1
ATOM 4071 C C . SER A 1 539 ? -33.574 -15.103 34.774 1.00 75.81 539 SER A C 1
ATOM 4073 O O . SER A 1 539 ? -32.644 -15.817 35.137 1.00 75.81 539 SER A O 1
ATOM 4075 N N . GLN A 1 540 ? -33.668 -13.818 35.087 1.00 81.50 540 GLN A N 1
ATOM 4076 C CA . GLN A 1 540 ? -32.752 -13.088 35.952 1.00 81.50 540 GLN A CA 1
ATOM 4077 C C . GLN A 1 540 ? -33.422 -12.812 37.304 1.00 81.50 540 GLN A C 1
ATOM 4079 O O . GLN A 1 540 ? -34.633 -12.978 37.445 1.00 81.50 540 GLN A O 1
ATOM 4084 N N . THR A 1 541 ? -32.658 -12.354 38.296 1.00 85.06 541 THR A N 1
ATOM 4085 C CA . THR A 1 541 ? -33.203 -12.029 39.622 1.00 85.06 541 THR A CA 1
ATOM 4086 C C . THR A 1 541 ? -32.832 -10.606 40.015 1.00 85.06 541 THR A C 1
ATOM 4088 O O . THR A 1 541 ? -31.658 -10.238 39.986 1.00 85.06 541 THR A O 1
ATOM 4091 N N . VAL A 1 542 ? -33.835 -9.813 40.393 1.00 86.75 542 VAL A N 1
ATOM 4092 C CA . VAL A 1 542 ? -33.649 -8.563 41.139 1.00 86.75 542 VAL A CA 1
ATOM 4093 C C . VAL A 1 542 ? -33.949 -8.860 42.595 1.00 86.75 542 VAL A C 1
ATOM 4095 O O . VAL A 1 542 ? -34.974 -9.466 42.908 1.00 86.75 542 VAL A O 1
ATOM 4098 N N . SER A 1 543 ? -33.065 -8.435 43.483 1.00 85.81 543 SER A N 1
ATOM 4099 C CA . SER A 1 543 ? -33.176 -8.738 44.900 1.00 85.81 543 SER A CA 1
ATOM 4100 C C . SER A 1 543 ? -32.963 -7.518 45.767 1.00 85.81 543 SER A C 1
ATOM 4102 O O . SER A 1 543 ? -32.239 -6.599 45.389 1.00 85.81 543 SER A O 1
ATOM 4104 N N . VAL A 1 544 ? -33.538 -7.535 46.963 1.00 86.12 544 VAL A N 1
ATOM 4105 C CA . VAL A 1 544 ? -33.323 -6.484 47.955 1.00 86.12 544 VAL A CA 1
ATOM 4106 C C . VAL A 1 544 ? -33.182 -7.072 49.350 1.00 86.12 544 VAL A C 1
ATOM 4108 O O . VAL A 1 544 ? -33.854 -8.041 49.712 1.00 86.12 544 VAL A O 1
ATOM 4111 N N . ILE A 1 545 ? -32.283 -6.471 50.121 1.00 79.81 545 ILE A N 1
ATOM 4112 C CA . ILE A 1 545 ? -32.099 -6.717 51.547 1.00 79.81 545 ILE A CA 1
ATOM 4113 C C . ILE A 1 545 ? -32.396 -5.410 52.282 1.00 79.81 545 ILE A C 1
ATOM 4115 O O . ILE A 1 545 ? -31.789 -4.379 51.996 1.00 79.81 545 ILE A O 1
ATOM 4119 N N . GLU A 1 546 ? -33.326 -5.455 53.231 1.00 73.00 546 GLU A N 1
ATOM 4120 C CA . GLU A 1 546 ? -33.647 -4.333 54.114 1.00 73.00 546 GLU A CA 1
ATOM 4121 C C . GLU A 1 546 ? -32.774 -4.392 55.381 1.00 73.00 546 GLU A C 1
ATOM 4123 O O . GLU A 1 546 ? -32.627 -5.445 56.013 1.00 73.00 546 GLU A O 1
ATOM 4128 N N . LYS A 1 547 ? -32.180 -3.255 55.757 1.00 67.00 547 LYS A N 1
ATOM 4129 C CA . LYS A 1 547 ? -31.346 -3.091 56.953 1.00 67.00 547 LYS A CA 1
ATOM 4130 C C . LYS A 1 547 ? -31.811 -1.880 57.750 1.00 67.00 547 LYS A C 1
ATOM 4132 O O . LYS A 1 547 ? -31.743 -0.757 57.255 1.00 67.00 547 LYS A O 1
ATOM 4137 N N . ASN A 1 548 ? -32.211 -2.084 58.999 1.00 54.97 548 ASN A N 1
ATOM 4138 C CA . ASN A 1 548 ? -32.517 -1.000 59.934 1.00 54.97 548 ASN A CA 1
ATOM 4139 C C . ASN A 1 548 ? -31.476 -0.943 61.068 1.00 54.97 548 ASN A C 1
ATOM 4141 O O . ASN A 1 548 ? -30.531 -1.737 61.112 1.00 54.97 548 ASN A O 1
ATOM 4145 N N . GLY A 1 549 ? -31.653 -0.002 61.999 1.00 43.69 549 GLY A N 1
ATOM 4146 C CA . GLY A 1 549 ? -30.775 0.181 63.162 1.00 43.69 549 GLY A CA 1
ATOM 4147 C C . GLY A 1 549 ? -30.672 -1.019 64.121 1.00 43.69 549 GLY A C 1
ATOM 4148 O O . GLY A 1 549 ? -29.835 -0.984 65.016 1.00 43.69 549 GLY A O 1
ATOM 4149 N N . CYS A 1 550 ? -31.468 -2.078 63.930 1.00 39.22 550 CYS A N 1
ATOM 4150 C CA . CYS A 1 550 ? -31.494 -3.291 64.756 1.00 39.22 550 CYS A CA 1
ATOM 4151 C C . CYS A 1 550 ? -30.793 -4.507 64.097 1.00 39.22 550 CYS A C 1
ATOM 4153 O O . CYS A 1 550 ? -30.723 -5.567 64.717 1.00 39.22 550 CYS A O 1
ATOM 4155 N N . GLY A 1 551 ? -30.269 -4.389 62.864 1.00 48.56 551 GLY A N 1
ATOM 4156 C CA . GLY A 1 551 ? -29.515 -5.441 62.150 1.00 48.56 551 GLY A CA 1
ATOM 4157 C C . GLY A 1 551 ? -29.956 -5.658 60.691 1.00 48.56 551 GLY A C 1
ATOM 4158 O O . GLY A 1 551 ? -30.898 -5.025 60.216 1.00 48.56 551 GLY A O 1
ATOM 4159 N N . THR A 1 552 ? -29.284 -6.559 59.963 1.00 47.59 552 THR A N 1
ATOM 4160 C CA . THR A 1 552 ? -29.612 -6.956 58.573 1.00 47.59 552 THR A CA 1
ATOM 4161 C C . THR A 1 552 ? -30.529 -8.178 58.546 1.00 47.59 552 THR A C 1
ATOM 4163 O O . THR A 1 552 ? -30.254 -9.167 59.225 1.00 47.59 552 THR A O 1
ATOM 4166 N N . ASN A 1 553 ? -31.584 -8.151 57.730 1.00 50.97 553 ASN A N 1
ATOM 4167 C CA . ASN A 1 553 ? -32.408 -9.327 57.499 1.00 50.97 553 ASN A CA 1
ATOM 4168 C C . ASN A 1 553 ? -31.641 -10.196 56.504 1.00 50.97 553 ASN A C 1
ATOM 4170 O O . ASN A 1 553 ? -31.547 -9.839 55.335 1.00 50.97 553 ASN A O 1
ATOM 4174 N N . ASN A 1 554 ? -31.074 -11.328 56.922 1.00 54.38 554 ASN A N 1
ATOM 4175 C CA . ASN A 1 554 ? -30.384 -12.224 55.982 1.00 54.38 554 ASN A CA 1
ATOM 4176 C C . ASN A 1 554 ? -31.351 -12.923 54.996 1.00 54.38 554 ASN A C 1
ATOM 4178 O O . ASN A 1 554 ? -30.921 -13.758 54.204 1.00 54.38 554 ASN A O 1
ATOM 4182 N N . GLN A 1 555 ? -32.652 -12.611 55.030 1.00 57.78 555 GLN A N 1
ATOM 4183 C CA . GLN A 1 555 ? -33.628 -13.080 54.050 1.00 57.78 555 GLN A CA 1
ATOM 4184 C C . GLN A 1 555 ? -33.739 -12.085 52.890 1.00 57.78 555 GLN A C 1
ATOM 4186 O O . GLN A 1 555 ? -34.442 -11.081 52.963 1.00 57.78 555 GLN A O 1
ATOM 4191 N N . GLN A 1 556 ? -33.025 -12.394 51.813 1.00 72.38 556 GLN A N 1
ATOM 4192 C CA . GLN A 1 556 ? -33.084 -11.698 50.533 1.00 72.38 556 GLN A CA 1
ATOM 4193 C C . GLN A 1 556 ? -34.465 -11.895 49.883 1.00 72.38 556 GLN A C 1
ATOM 4195 O O . GLN A 1 556 ? -34.881 -13.029 49.635 1.00 72.38 556 GLN A O 1
ATOM 4200 N N . VAL A 1 557 ? -35.174 -10.802 49.588 1.00 81.50 557 VAL A N 1
ATOM 4201 C CA . VAL A 1 557 ? -36.408 -10.854 48.788 1.00 81.50 557 VAL A CA 1
ATOM 4202 C C . VAL A 1 557 ? -36.010 -10.856 47.319 1.00 81.50 557 VAL A C 1
ATOM 4204 O O . VAL A 1 557 ? -35.204 -10.026 46.910 1.00 81.50 557 VAL A O 1
ATOM 4207 N N . ASN A 1 558 ? -36.564 -11.781 46.535 1.00 85.25 558 ASN A N 1
ATOM 4208 C CA . ASN A 1 558 ? -36.218 -11.994 45.131 1.00 85.25 558 ASN A CA 1
ATOM 4209 C C . ASN A 1 558 ? -37.438 -11.785 44.232 1.00 85.25 558 ASN A C 1
ATOM 4211 O O . ASN A 1 558 ? -38.515 -12.305 44.515 1.00 85.25 558 ASN A O 1
ATOM 4215 N N . LEU A 1 559 ? -37.238 -11.094 43.115 1.00 86.44 559 LEU A N 1
ATOM 4216 C CA . LEU A 1 559 ? -38.162 -11.041 41.992 1.00 86.44 559 LEU A CA 1
ATOM 4217 C C . LEU A 1 559 ? -37.476 -11.648 40.776 1.00 86.44 559 LEU A C 1
ATOM 4219 O O . LEU A 1 559 ? -36.441 -11.150 40.327 1.00 86.44 559 LEU A O 1
ATOM 4223 N N . ALA A 1 560 ? -38.063 -12.717 40.245 1.00 84.06 560 ALA A N 1
ATOM 4224 C CA . ALA A 1 560 ? -37.655 -13.254 38.959 1.00 84.06 560 ALA A CA 1
ATOM 4225 C C . ALA A 1 560 ? -38.101 -12.289 37.850 1.00 84.06 560 ALA A C 1
ATOM 4227 O O . ALA A 1 560 ? -39.282 -11.958 37.737 1.00 84.06 560 ALA A O 1
ATOM 4228 N N . VAL A 1 561 ? -37.146 -11.840 37.044 1.00 83.44 561 VAL A N 1
ATOM 4229 C CA . VAL A 1 561 ? -37.350 -10.953 35.901 1.00 83.44 561 VAL A CA 1
ATOM 4230 C C . VAL A 1 561 ? -36.852 -11.678 34.661 1.00 83.44 561 VAL A C 1
ATOM 4232 O O . VAL A 1 561 ? -35.659 -11.938 34.524 1.00 83.44 561 VAL A O 1
ATOM 4235 N N . THR A 1 562 ? -37.751 -12.020 33.744 1.00 81.12 562 THR A N 1
ATOM 4236 C CA . THR A 1 562 ? -37.375 -12.709 32.503 1.00 81.12 562 THR A CA 1
ATOM 4237 C C . THR A 1 562 ? -37.007 -11.693 31.429 1.00 81.12 562 THR A C 1
ATOM 4239 O O . THR A 1 562 ? -37.839 -10.875 31.033 1.00 81.12 562 THR A O 1
ATOM 4242 N N . VAL A 1 563 ? -35.772 -11.755 30.928 1.00 79.56 563 VAL A N 1
ATOM 4243 C CA . VAL A 1 563 ? -35.367 -10.983 29.747 1.00 79.56 563 VAL A CA 1
ATOM 4244 C C . VAL A 1 563 ? -35.870 -11.723 28.513 1.00 79.56 563 VAL A C 1
ATOM 4246 O O . VAL A 1 563 ? -35.384 -12.810 28.187 1.00 79.56 563 VAL A O 1
ATOM 4249 N N . LEU A 1 564 ? -36.886 -11.160 27.864 1.00 78.75 564 LEU A N 1
ATOM 4250 C CA . LEU A 1 564 ? -37.534 -11.759 26.703 1.00 78.75 564 LEU A CA 1
ATOM 4251 C C . LEU A 1 564 ? -36.658 -11.588 25.452 1.00 78.75 564 LEU A C 1
ATOM 4253 O O . LEU A 1 564 ? -36.068 -10.526 25.265 1.00 78.75 564 LEU A O 1
ATOM 4257 N N . PRO A 1 565 ? -36.573 -12.589 24.560 1.00 75.38 565 PRO A N 1
ATOM 4258 C CA . PRO A 1 565 ? -35.807 -12.449 23.329 1.00 75.38 565 PRO A CA 1
ATOM 4259 C C . PRO A 1 565 ? -36.367 -11.306 22.476 1.00 75.38 565 PRO A C 1
ATOM 4261 O O . PRO A 1 565 ? -37.565 -11.263 22.187 1.00 75.38 565 PRO A O 1
ATOM 4264 N N . ALA A 1 566 ? -35.500 -10.379 22.065 1.00 72.19 566 ALA A N 1
ATOM 4265 C CA . ALA A 1 566 ? -35.869 -9.368 21.085 1.00 72.19 566 ALA A CA 1
ATOM 4266 C C . ALA A 1 566 ? -36.024 -10.017 19.694 1.00 72.19 566 ALA A C 1
ATOM 4268 O O . ALA A 1 566 ? -35.275 -10.945 19.373 1.00 72.19 566 ALA A O 1
ATOM 4269 N N . PRO A 1 567 ? -36.966 -9.548 18.856 1.00 77.88 567 PRO A N 1
ATOM 4270 C CA . PRO A 1 567 ? -37.082 -10.018 17.479 1.00 77.88 567 PRO A CA 1
ATOM 4271 C C . PRO A 1 567 ? -35.782 -9.762 16.698 1.00 77.88 567 PRO A C 1
ATOM 4273 O O . PRO A 1 567 ? -35.192 -8.687 16.807 1.00 77.88 567 PRO A O 1
ATOM 4276 N N . SER A 1 568 ? -35.344 -10.712 15.870 1.00 78.94 568 SER A N 1
ATOM 4277 C CA . SER A 1 568 ? -34.203 -10.513 14.964 1.00 78.94 568 SER A CA 1
ATOM 4278 C C . SER A 1 568 ? -34.639 -9.725 13.731 1.00 78.94 568 SER A C 1
ATOM 4280 O O . SER A 1 568 ? -34.889 -10.287 12.667 1.00 78.94 568 SER A O 1
ATOM 4282 N N . VAL A 1 569 ? -34.780 -8.411 13.894 1.00 81.12 569 VAL A N 1
ATOM 4283 C CA . VAL A 1 569 ? -35.257 -7.527 12.829 1.00 81.12 569 VAL A CA 1
ATOM 4284 C C . VAL A 1 569 ? -34.143 -7.281 11.817 1.00 81.12 569 VAL A C 1
ATOM 4286 O O . VAL A 1 569 ? -33.047 -6.863 12.181 1.00 81.12 569 VAL A O 1
ATOM 4289 N N . SER A 1 570 ? -34.431 -7.511 10.539 1.00 79.94 570 SER A N 1
ATOM 4290 C CA . SER A 1 570 ? -33.525 -7.189 9.432 1.00 79.94 570 SER A CA 1
ATOM 4291 C C . SER A 1 570 ? -34.278 -6.469 8.318 1.00 79.94 570 SER A C 1
ATOM 4293 O O . SER A 1 570 ? -35.484 -6.665 8.160 1.00 79.94 570 SER A O 1
ATOM 4295 N N . ILE A 1 571 ? -33.573 -5.621 7.564 1.00 80.88 571 ILE A N 1
ATOM 4296 C CA . ILE A 1 571 ? -34.095 -4.963 6.361 1.00 80.88 571 ILE A CA 1
ATOM 4297 C C . ILE A 1 571 ? -33.436 -5.619 5.154 1.00 80.88 571 ILE A C 1
ATOM 4299 O O . ILE A 1 571 ? -32.212 -5.625 5.044 1.00 80.88 571 ILE A O 1
ATOM 4303 N N . SER A 1 572 ? -34.249 -6.118 4.231 1.00 74.19 572 SER A N 1
ATOM 4304 C CA . SER A 1 572 ? -33.812 -6.455 2.881 1.00 74.19 572 SER A CA 1
ATOM 4305 C C . SER A 1 572 ? -34.217 -5.334 1.926 1.00 74.19 572 SER A C 1
ATOM 4307 O O . SER A 1 572 ? -35.354 -4.852 1.942 1.00 74.19 572 SER A O 1
ATOM 4309 N N . ALA A 1 573 ? -33.261 -4.902 1.112 1.00 61.47 573 ALA A N 1
ATOM 4310 C CA . ALA A 1 573 ? -33.459 -3.945 0.039 1.00 61.47 573 ALA A CA 1
ATOM 4311 C C . ALA A 1 573 ? -32.727 -4.467 -1.200 1.00 61.47 573 ALA A C 1
ATOM 4313 O O . ALA A 1 573 ? -31.585 -4.919 -1.108 1.00 61.47 573 ALA A O 1
ATOM 4314 N N . GLN A 1 574 ? -33.376 -4.409 -2.359 1.00 53.62 574 GLN A N 1
ATOM 4315 C CA . GLN A 1 574 ? -32.682 -4.537 -3.638 1.00 53.62 574 GLN A CA 1
ATOM 4316 C C . GLN A 1 574 ? -31.934 -3.219 -3.857 1.00 53.62 574 GLN A C 1
ATOM 4318 O O . GLN A 1 574 ? -32.574 -2.212 -4.148 1.00 53.62 574 GLN A O 1
ATOM 4323 N N . ASN A 1 575 ? -30.613 -3.189 -3.653 1.00 43.66 575 ASN A N 1
ATOM 4324 C CA . ASN A 1 575 ? -29.831 -1.970 -3.881 1.00 43.66 575 ASN A CA 1
ATOM 4325 C C . ASN A 1 575 ? -29.882 -1.606 -5.375 1.00 43.66 575 ASN A C 1
ATOM 4327 O O . ASN A 1 575 ? -29.388 -2.386 -6.195 1.00 43.66 575 ASN A O 1
ATOM 4331 N N . PRO A 1 576 ? -30.453 -0.449 -5.758 1.00 43.38 576 PRO A N 1
ATOM 4332 C CA . PRO A 1 576 ? -30.459 -0.042 -7.151 1.00 43.38 576 PRO A CA 1
ATOM 4333 C C . PRO A 1 576 ? -29.034 0.306 -7.593 1.00 43.38 576 PRO A C 1
ATOM 4335 O O . PRO A 1 576 ? -28.311 1.053 -6.934 1.00 43.38 576 PRO A O 1
ATOM 4338 N N . THR A 1 577 ? -28.621 -0.250 -8.728 1.00 44.44 577 THR A N 1
ATOM 4339 C CA . THR A 1 577 ? -27.269 -0.086 -9.282 1.00 44.44 577 THR A CA 1
ATOM 4340 C C . THR A 1 577 ? -27.165 1.065 -10.287 1.00 44.44 577 THR A C 1
ATOM 4342 O O . THR A 1 577 ? -26.097 1.290 -10.851 1.00 44.44 577 THR A O 1
ATOM 4345 N N . CYS A 1 578 ? -28.248 1.825 -10.510 1.00 33.81 578 CYS A N 1
ATOM 4346 C CA . CYS A 1 578 ? -28.255 2.986 -11.398 1.00 33.81 578 CYS A CA 1
ATOM 4347 C C . CYS A 1 578 ? -29.370 3.988 -11.041 1.00 33.81 578 CYS A C 1
ATOM 4349 O O . CYS A 1 578 ? -30.553 3.652 -11.094 1.00 33.81 578 CYS A O 1
ATOM 4351 N N . GLY A 1 579 ? -28.992 5.233 -10.729 1.00 45.34 579 GLY A N 1
ATOM 4352 C CA . GLY A 1 579 ? -29.916 6.297 -10.319 1.00 45.34 579 GLY A CA 1
ATOM 4353 C C . GLY A 1 579 ? -30.534 6.077 -8.934 1.00 45.34 579 GLY A C 1
ATOM 4354 O O . GLY A 1 579 ? -30.157 5.160 -8.210 1.00 45.34 579 GLY A O 1
ATOM 4355 N N . ASN A 1 580 ? -31.496 6.932 -8.579 1.00 49.72 580 ASN A N 1
ATOM 4356 C CA . ASN A 1 580 ? -32.227 6.877 -7.314 1.00 49.72 580 ASN A CA 1
ATOM 4357 C C . ASN A 1 580 ? -33.714 6.518 -7.564 1.00 49.72 580 ASN A C 1
ATOM 4359 O O . ASN A 1 580 ? -34.585 7.378 -7.443 1.00 49.72 580 ASN A O 1
ATOM 4363 N N . PRO A 1 581 ? -34.042 5.280 -8.000 1.00 54.97 581 PRO A N 1
ATOM 4364 C CA . PRO A 1 581 ? -35.431 4.859 -8.163 1.00 54.97 581 PRO A CA 1
ATOM 4365 C C . PRO A 1 581 ? -36.098 4.564 -6.802 1.00 54.97 581 PRO A C 1
ATOM 4367 O O . PRO A 1 581 ? -35.405 4.248 -5.828 1.00 54.97 581 PRO A O 1
ATOM 4370 N N . PRO A 1 582 ? -37.444 4.607 -6.722 1.00 65.81 582 PRO A N 1
ATOM 4371 C CA . PRO A 1 582 ? -38.180 4.111 -5.563 1.00 65.81 582 PRO A CA 1
ATOM 4372 C C . PRO A 1 582 ? -37.768 2.670 -5.229 1.00 65.81 582 PRO A C 1
ATOM 4374 O O . PRO A 1 582 ? -37.910 1.765 -6.050 1.00 65.81 582 PRO A O 1
ATOM 4377 N N . THR A 1 583 ? -37.233 2.455 -4.031 1.00 70.12 583 THR A N 1
ATOM 4378 C CA . THR A 1 583 ? -36.706 1.162 -3.580 1.00 70.12 583 THR A CA 1
ATOM 4379 C C . THR A 1 583 ? -37.707 0.494 -2.648 1.00 70.12 583 THR A C 1
ATOM 4381 O O . THR A 1 583 ? -38.113 1.085 -1.648 1.00 70.12 583 THR A O 1
ATOM 4384 N N . THR A 1 584 ? -38.101 -0.745 -2.948 1.00 82.94 584 THR A N 1
ATOM 4385 C CA . THR A 1 584 ? -38.965 -1.526 -2.050 1.00 82.94 584 THR A CA 1
ATOM 4386 C C . THR A 1 584 ? -38.133 -2.090 -0.902 1.00 82.94 584 THR A C 1
ATOM 4388 O O . THR A 1 584 ? -37.153 -2.801 -1.126 1.00 82.94 584 THR A O 1
ATOM 4391 N N . LEU A 1 585 ? -38.528 -1.769 0.325 1.00 82.25 585 LEU A N 1
ATOM 4392 C CA . LEU A 1 585 ? -37.912 -2.231 1.561 1.00 82.25 585 LEU A CA 1
ATOM 4393 C C . LEU A 1 585 ? -38.815 -3.276 2.203 1.00 82.25 585 LEU A C 1
ATOM 4395 O O . LEU A 1 585 ? -39.994 -3.018 2.456 1.00 82.25 585 LEU A O 1
ATOM 4399 N N . THR A 1 586 ? -38.245 -4.444 2.491 1.00 86.00 586 THR A N 1
ATOM 4400 C CA . THR A 1 586 ? -38.951 -5.525 3.184 1.00 86.00 586 THR A CA 1
ATOM 4401 C C . THR A 1 586 ? -38.225 -5.843 4.480 1.00 86.00 586 THR A C 1
ATOM 4403 O O . THR A 1 586 ? -37.047 -6.206 4.462 1.00 86.00 586 THR A O 1
ATOM 4406 N N . ALA A 1 587 ? -38.918 -5.711 5.606 1.00 83.69 587 ALA A N 1
ATOM 4407 C CA . ALA A 1 587 ? -38.418 -6.104 6.914 1.00 83.69 587 ALA A CA 1
ATOM 4408 C C . ALA A 1 587 ? -38.815 -7.550 7.251 1.00 83.69 587 ALA A C 1
ATOM 4410 O O . ALA A 1 587 ? -39.857 -8.036 6.817 1.00 83.69 587 ALA A O 1
ATOM 4411 N N . THR A 1 588 ? -38.006 -8.247 8.044 1.00 82.94 588 THR A N 1
ATOM 4412 C CA . THR A 1 588 ? -38.332 -9.587 8.573 1.00 82.94 588 THR A CA 1
ATOM 4413 C C . THR A 1 588 ? -38.076 -9.652 10.079 1.00 82.94 588 THR A C 1
ATOM 4415 O O . THR A 1 588 ? -37.531 -8.710 10.652 1.00 82.94 588 THR A O 1
ATOM 4418 N N . GLY A 1 589 ? -38.560 -10.703 10.746 1.00 77.31 589 GLY A N 1
ATOM 4419 C CA . GLY A 1 589 ? -38.252 -10.991 12.151 1.00 77.31 589 GLY A CA 1
ATOM 4420 C C . GLY A 1 589 ? -39.143 -10.346 13.222 1.00 77.31 589 GLY A C 1
ATOM 4421 O O . GLY A 1 589 ? -38.927 -10.631 14.393 1.00 77.31 589 GLY A O 1
ATOM 4422 N N . GLY A 1 590 ? -40.149 -9.535 12.869 1.00 80.62 590 GLY A N 1
ATOM 4423 C CA . GLY A 1 590 ? -41.113 -8.918 13.794 1.00 80.62 590 GLY A CA 1
ATOM 4424 C C . GLY A 1 590 ? -42.567 -9.226 13.404 1.00 80.62 590 GLY A C 1
ATOM 4425 O O . GLY A 1 590 ? -42.838 -9.619 12.276 1.00 80.62 590 GLY A O 1
ATOM 4426 N N . ALA A 1 591 ? -43.507 -9.054 14.333 1.00 77.94 591 ALA A N 1
ATOM 4427 C CA . ALA A 1 591 ? -44.946 -9.193 14.088 1.00 77.94 591 ALA A CA 1
ATOM 4428 C C . ALA A 1 591 ? -45.570 -7.907 13.511 1.00 77.94 591 ALA A C 1
ATOM 4430 O O . ALA A 1 591 ? -46.479 -7.976 12.688 1.00 77.94 591 ALA A O 1
ATOM 4431 N N . THR A 1 592 ? -45.071 -6.731 13.909 1.00 83.25 592 THR A N 1
ATOM 4432 C CA . THR A 1 592 ? -45.437 -5.428 13.321 1.00 83.25 592 THR A CA 1
ATOM 4433 C C . THR A 1 592 ? -44.201 -4.569 13.067 1.00 83.25 592 THR A C 1
ATOM 4435 O O . THR A 1 592 ? -43.161 -4.767 13.702 1.00 83.25 592 THR A O 1
ATOM 4438 N N . TYR A 1 593 ? -44.313 -3.605 12.146 1.00 87.88 593 TYR A N 1
ATOM 4439 C CA . TYR A 1 593 ? -43.196 -2.777 11.684 1.00 87.88 593 TYR A CA 1
ATOM 4440 C C . TYR A 1 593 ? -43.569 -1.296 11.604 1.00 87.88 593 TYR A C 1
ATOM 4442 O O . TYR A 1 593 ? -44.607 -0.941 11.038 1.00 87.88 593 TYR A O 1
ATOM 4450 N N . VAL A 1 594 ? -42.688 -0.447 12.138 1.00 89.50 594 VAL A N 1
ATOM 4451 C CA . VAL A 1 594 ? -42.754 1.017 12.036 1.00 89.50 594 VAL A CA 1
ATOM 4452 C C . VAL A 1 594 ? -41.466 1.523 11.397 1.00 89.50 594 VAL A C 1
ATOM 4454 O O . VAL A 1 594 ? -40.374 1.196 11.862 1.00 89.50 594 VAL A O 1
ATOM 4457 N N . TRP A 1 595 ? -41.589 2.317 10.340 1.00 89.31 595 TRP A N 1
ATOM 4458 C CA . TRP A 1 595 ? -40.471 2.817 9.542 1.00 89.31 595 TRP A CA 1
ATOM 4459 C C . TRP A 1 595 ? -40.224 4.304 9.798 1.00 89.31 595 TRP A C 1
ATOM 4461 O O . TRP A 1 595 ? -41.161 5.079 9.988 1.00 89.31 595 TRP A O 1
ATOM 4471 N N . SER A 1 596 ? -38.956 4.709 9.773 1.00 85.75 596 SER A N 1
ATOM 4472 C CA . SER A 1 596 ? -38.531 6.099 9.972 1.00 85.75 596 SER A CA 1
ATOM 4473 C C . SER A 1 596 ? -37.279 6.425 9.159 1.00 85.75 596 SER A C 1
ATOM 4475 O O . SER A 1 596 ? -36.468 5.540 8.881 1.00 85.75 596 SER A O 1
ATOM 4477 N N . THR A 1 597 ? -37.084 7.700 8.826 1.00 79.25 597 THR A N 1
ATOM 4478 C CA . THR A 1 597 ? -35.892 8.198 8.124 1.00 79.25 597 THR A CA 1
ATOM 4479 C C . THR A 1 597 ? -35.235 9.312 8.939 1.00 79.25 597 THR A C 1
ATOM 4481 O O . THR A 1 597 ? -35.908 10.055 9.650 1.00 79.25 597 THR A O 1
ATOM 4484 N N . THR A 1 598 ? -33.907 9.422 8.867 1.00 64.81 598 THR A N 1
ATOM 4485 C CA . THR A 1 598 ? -33.133 10.519 9.491 1.00 64.81 598 THR A CA 1
ATOM 4486 C C . THR A 1 598 ? -32.581 11.507 8.460 1.00 64.81 598 THR A C 1
ATOM 4488 O O . THR A 1 598 ? -31.919 12.478 8.814 1.00 64.81 598 THR A O 1
ATOM 4491 N N . SER A 1 599 ? -32.845 11.267 7.171 1.00 61.47 599 SER A N 1
ATOM 4492 C CA . SER A 1 599 ? -32.358 12.060 6.041 1.00 61.47 599 SER A CA 1
ATOM 4493 C C . SER A 1 599 ? -33.511 12.833 5.391 1.00 61.47 599 SER A C 1
ATOM 4495 O O . SER A 1 599 ? -34.516 12.230 5.027 1.00 61.47 599 SER A O 1
ATOM 4497 N N . TYR A 1 600 ? -33.345 14.141 5.158 1.00 56.75 600 TYR A N 1
ATOM 4498 C CA . TYR A 1 600 ? -34.347 15.006 4.499 1.00 56.75 600 TYR A CA 1
ATOM 4499 C C . TYR A 1 600 ? -34.590 14.682 3.009 1.00 56.75 600 TYR A C 1
ATOM 4501 O O . TYR A 1 600 ? -35.445 15.290 2.371 1.00 56.75 600 TYR A O 1
ATOM 4509 N N . ASN A 1 601 ? -33.848 13.718 2.455 1.00 64.25 601 ASN A N 1
ATOM 4510 C CA . ASN A 1 601 ? -33.770 13.436 1.024 1.00 64.25 601 ASN A CA 1
ATOM 4511 C C . ASN A 1 601 ? -34.491 12.135 0.596 1.00 64.25 601 ASN A C 1
ATOM 4513 O O . ASN A 1 601 ? -34.125 11.544 -0.419 1.00 64.25 601 ASN A O 1
ATOM 4517 N N . VAL A 1 602 ? -35.459 11.631 1.374 1.00 76.62 602 VAL A N 1
ATOM 4518 C CA . VAL A 1 602 ? -36.213 10.401 1.056 1.00 76.62 602 VAL A CA 1
ATOM 4519 C C . VAL A 1 602 ? -37.647 10.453 1.603 1.00 76.62 602 VAL A C 1
ATOM 4521 O O . VAL A 1 602 ? -37.862 10.734 2.780 1.00 76.62 602 VAL A O 1
ATOM 4524 N N . GLY A 1 603 ? -38.633 10.169 0.751 1.00 79.94 603 GLY A N 1
ATOM 4525 C CA . GLY A 1 603 ? -40.045 10.013 1.113 1.00 79.94 603 GLY A CA 1
ATOM 4526 C C . GLY A 1 603 ? -40.444 8.539 1.213 1.00 79.94 603 GLY A C 1
ATOM 4527 O O . GLY A 1 603 ? -40.109 7.748 0.335 1.00 79.94 603 GLY A O 1
ATOM 4528 N N . LEU A 1 604 ? -41.163 8.152 2.269 1.00 83.81 604 LEU A N 1
ATOM 4529 C CA . LEU A 1 604 ? -41.681 6.789 2.443 1.00 83.81 604 LEU A CA 1
ATOM 4530 C C . LEU A 1 604 ? -43.142 6.701 1.988 1.00 83.81 604 LEU A C 1
ATOM 4532 O O . LEU A 1 604 ? -43.932 7.596 2.281 1.00 83.81 604 LEU A O 1
ATOM 4536 N N . SER A 1 605 ? -43.521 5.602 1.333 1.00 84.38 605 SER A N 1
ATOM 4537 C CA . SER A 1 605 ? -44.912 5.351 0.928 1.00 84.38 605 SER A CA 1
ATOM 4538 C C . SER A 1 605 ? -45.854 5.110 2.114 1.00 84.38 605 SER A C 1
ATOM 4540 O O . SER A 1 605 ? -47.058 5.301 1.988 1.00 84.38 605 SER A O 1
ATOM 4542 N N . SER A 1 606 ? -45.316 4.664 3.255 1.00 84.19 606 SER A N 1
ATOM 4543 C CA . SER A 1 606 ? -46.017 4.496 4.531 1.00 84.19 606 SER A CA 1
ATOM 4544 C C . SER A 1 606 ? -45.006 4.470 5.684 1.00 84.19 606 SER A C 1
ATOM 4546 O O . SER A 1 606 ? -43.863 4.052 5.500 1.00 84.19 606 SER A O 1
ATOM 4548 N N . THR A 1 607 ? -45.424 4.878 6.885 1.00 85.25 607 THR A N 1
ATOM 4549 C CA . THR A 1 607 ? -44.640 4.749 8.131 1.00 85.25 607 THR A CA 1
ATOM 4550 C C . THR A 1 607 ? -44.952 3.464 8.905 1.00 85.25 607 THR A C 1
ATOM 4552 O O . THR A 1 607 ? -44.280 3.160 9.889 1.00 85.25 607 THR A O 1
ATOM 4555 N N . THR A 1 608 ? -45.940 2.676 8.465 1.00 83.38 608 THR A N 1
ATOM 4556 C CA . THR A 1 608 ? -46.326 1.387 9.067 1.00 83.38 608 THR A CA 1
ATOM 4557 C C . THR A 1 608 ? -46.579 0.322 7.994 1.00 83.38 608 THR A C 1
ATOM 4559 O O . THR A 1 608 ? -46.952 0.648 6.865 1.00 83.38 608 THR A O 1
ATOM 4562 N N . GLY A 1 609 ? -46.373 -0.954 8.333 1.00 76.69 609 GLY A N 1
ATOM 4563 C CA . GLY A 1 609 ? -46.594 -2.086 7.418 1.00 76.69 609 GLY A CA 1
ATOM 4564 C C . GLY A 1 609 ? -45.316 -2.638 6.774 1.00 76.69 609 GLY A C 1
ATOM 4565 O O . GLY A 1 609 ? -44.211 -2.195 7.079 1.00 76.69 609 GLY A O 1
ATOM 4566 N N . ASN A 1 610 ? -45.459 -3.669 5.938 1.00 84.25 610 ASN A N 1
ATOM 4567 C CA . ASN A 1 610 ? -44.351 -4.378 5.291 1.00 84.25 610 ASN A CA 1
ATOM 4568 C C . ASN A 1 610 ? -44.866 -5.163 4.062 1.00 84.25 610 ASN A C 1
ATOM 4570 O O . ASN A 1 610 ? -45.791 -5.958 4.246 1.00 84.25 610 ASN A O 1
ATOM 4574 N N . PRO A 1 611 ? -44.301 -4.997 2.849 1.00 83.88 611 PRO A N 1
ATOM 4575 C CA . PRO A 1 611 ? -43.200 -4.095 2.483 1.00 83.88 611 PRO A CA 1
ATOM 4576 C C . PRO A 1 611 ? -43.635 -2.622 2.348 1.00 83.88 611 PRO A C 1
ATOM 4578 O O . PRO A 1 611 ? -44.825 -2.325 2.254 1.00 83.88 611 PRO A O 1
ATOM 4581 N N . ILE A 1 612 ? -42.669 -1.697 2.319 1.00 85.31 612 ILE A N 1
ATOM 4582 C CA . ILE A 1 612 ? -42.889 -0.272 1.991 1.00 85.31 612 ILE A CA 1
ATOM 4583 C C . ILE A 1 612 ? -41.967 0.175 0.851 1.00 85.31 612 ILE A C 1
ATOM 4585 O O . ILE A 1 612 ? -40.993 -0.502 0.537 1.00 85.31 612 ILE A O 1
ATOM 4589 N N . VAL A 1 613 ? -42.230 1.336 0.250 1.00 82.75 613 VAL A N 1
ATOM 4590 C CA . VAL A 1 613 ? -41.383 1.916 -0.802 1.00 82.75 613 VAL A CA 1
ATOM 4591 C C . VAL A 1 613 ? -40.719 3.195 -0.294 1.00 82.75 613 VAL A C 1
ATOM 4593 O O . VAL A 1 613 ? -41.396 4.103 0.187 1.00 82.75 613 VAL A O 1
ATOM 4596 N N . ALA A 1 614 ? -39.396 3.281 -0.419 1.00 78.31 614 ALA A N 1
ATOM 4597 C CA . ALA A 1 614 ? -38.605 4.474 -0.137 1.00 78.31 614 ALA A CA 1
ATOM 4598 C C . ALA A 1 614 ? -38.229 5.179 -1.446 1.00 78.31 614 ALA A C 1
ATOM 4600 O O . ALA A 1 614 ? -37.522 4.617 -2.279 1.00 78.31 614 ALA A O 1
ATOM 4601 N N . THR A 1 615 ? -38.697 6.411 -1.623 1.00 78.12 615 THR A N 1
ATOM 4602 C CA . THR A 1 615 ? -38.479 7.230 -2.819 1.00 78.12 615 THR A CA 1
ATOM 4603 C C . THR A 1 615 ? -37.491 8.352 -2.508 1.00 78.12 615 THR A C 1
ATOM 4605 O O . THR A 1 615 ? -37.844 9.281 -1.779 1.00 78.12 615 THR A O 1
ATOM 4608 N N . PRO A 1 616 ? -36.251 8.296 -3.007 1.00 66.94 616 PRO A N 1
ATOM 4609 C CA . PRO A 1 616 ? -35.277 9.364 -2.798 1.00 66.94 616 PRO A CA 1
ATOM 4610 C C . PRO A 1 616 ? -35.682 10.663 -3.514 1.00 66.94 616 PRO A C 1
ATOM 4612 O O . PRO A 1 616 ? -36.243 10.641 -4.607 1.00 66.94 616 PRO A O 1
ATOM 4615 N N . THR A 1 617 ? -35.370 11.807 -2.906 1.00 58.91 617 THR A N 1
ATOM 4616 C CA . THR A 1 617 ? -35.607 13.158 -3.450 1.00 58.91 617 THR A CA 1
ATOM 4617 C C . THR A 1 617 ? -34.310 13.887 -3.838 1.00 58.91 617 THR A C 1
ATOM 4619 O O . THR A 1 617 ? -34.364 14.991 -4.375 1.00 58.91 617 THR A O 1
ATOM 4622 N N . SER A 1 618 ? -33.135 13.279 -3.616 1.00 54.78 618 SER A N 1
ATOM 4623 C CA . SER A 1 618 ? -31.818 13.752 -4.088 1.00 54.78 618 SER A CA 1
ATOM 4624 C C . SER A 1 618 ? -30.880 12.571 -4.360 1.00 54.78 618 SER A C 1
ATOM 4626 O O . SER A 1 618 ? -31.202 11.473 -3.939 1.00 54.78 618 SER A O 1
ATOM 4628 N N . ASN A 1 619 ? -29.730 12.768 -5.023 1.00 53.66 619 ASN A N 1
ATOM 4629 C CA . ASN A 1 619 ? -28.803 11.699 -5.461 1.00 53.66 619 ASN A CA 1
ATOM 4630 C C . ASN A 1 619 ? -27.772 11.230 -4.405 1.00 53.66 619 ASN A C 1
ATOM 4632 O O . ASN A 1 619 ? -26.784 10.582 -4.750 1.00 53.66 619 ASN A O 1
ATOM 4636 N N . PHE A 1 620 ? -27.961 11.563 -3.127 1.00 52.44 620 PHE A N 1
ATOM 4637 C CA . PHE A 1 620 ? -27.079 11.110 -2.045 1.00 52.44 620 PHE A CA 1
ATOM 4638 C C . PHE A 1 620 ? -27.597 9.810 -1.415 1.00 52.44 620 PHE A C 1
ATOM 4640 O O . PHE A 1 620 ? -28.789 9.513 -1.485 1.00 52.44 620 PHE A O 1
ATOM 4647 N N . GLY A 1 621 ? -26.705 9.039 -0.784 1.00 59.91 621 GLY A N 1
ATOM 4648 C CA . GLY A 1 621 ? -27.121 7.893 0.024 1.00 59.91 621 GLY A CA 1
ATOM 4649 C C . GLY A 1 621 ? -28.009 8.328 1.191 1.00 59.91 621 GLY A C 1
ATOM 4650 O O . GLY A 1 621 ? -27.795 9.394 1.774 1.00 59.91 621 GLY A O 1
ATOM 4651 N N . TYR A 1 622 ? -29.009 7.518 1.520 1.00 70.56 622 TYR A N 1
ATOM 4652 C CA . TYR A 1 622 ? -29.978 7.800 2.577 1.00 70.56 622 TYR A CA 1
ATOM 4653 C C . TYR A 1 622 ? -30.106 6.615 3.532 1.00 70.56 622 TYR A C 1
ATOM 4655 O O . TYR A 1 622 ? -29.906 5.459 3.159 1.00 70.56 622 TYR A O 1
ATOM 4663 N N . ASN A 1 623 ? -30.448 6.910 4.784 1.00 79.50 623 ASN A N 1
ATOM 4664 C CA . ASN A 1 623 ? -30.645 5.892 5.810 1.00 79.50 623 ASN A CA 1
ATOM 4665 C C . ASN A 1 623 ? -32.136 5.681 6.057 1.00 79.50 623 ASN A C 1
ATOM 4667 O O . ASN A 1 623 ? -32.879 6.645 6.273 1.00 79.50 623 ASN A O 1
ATOM 4671 N N . VAL A 1 624 ? -32.556 4.417 6.073 1.00 81.31 624 VAL A N 1
ATOM 4672 C CA . VAL A 1 624 ? -33.903 4.026 6.496 1.00 81.31 624 VAL A CA 1
ATOM 4673 C C . VAL A 1 624 ? -33.790 3.063 7.667 1.00 81.31 624 VAL A C 1
ATOM 4675 O O . VAL A 1 624 ? -33.041 2.084 7.622 1.00 81.31 624 VAL A O 1
ATOM 4678 N N . SER A 1 625 ? -34.548 3.352 8.717 1.00 87.94 625 SER A N 1
ATOM 4679 C CA . SER A 1 625 ? -34.636 2.526 9.914 1.00 87.94 625 SER A CA 1
ATOM 4680 C C . SER A 1 625 ? -36.022 1.901 10.016 1.00 87.94 625 SER A C 1
ATOM 4682 O O . SER A 1 625 ? -37.029 2.549 9.724 1.00 87.94 625 SER A O 1
ATOM 4684 N N . VAL A 1 626 ? -36.074 0.653 10.470 1.00 90.50 626 VAL A N 1
ATOM 4685 C CA . VAL A 1 626 ? -37.308 -0.034 10.853 1.00 90.50 626 VAL A CA 1
ATOM 4686 C C . VAL A 1 626 ? -37.209 -0.468 12.302 1.00 90.50 626 VAL A C 1
ATOM 4688 O O . VAL A 1 626 ? -36.200 -1.031 12.726 1.00 90.50 626 VAL A O 1
ATOM 4691 N N . LYS A 1 627 ? -38.276 -0.235 13.056 1.00 89.19 627 LYS A N 1
ATOM 4692 C CA . LYS A 1 627 ? -38.499 -0.803 14.379 1.00 89.19 627 LYS A CA 1
ATOM 4693 C C . LYS A 1 627 ? -39.523 -1.927 14.246 1.00 89.19 627 LYS A C 1
ATOM 4695 O O . LYS A 1 627 ? -40.683 -1.671 13.921 1.00 89.19 627 LYS A O 1
ATOM 4700 N N . GLY A 1 628 ? -39.092 -3.165 14.469 1.00 85.81 628 GLY A N 1
ATOM 4701 C CA . GLY A 1 628 ? -39.958 -4.343 14.483 1.00 85.81 628 GLY A CA 1
ATOM 4702 C C . GLY A 1 628 ? -40.344 -4.725 15.909 1.00 85.81 628 GLY A C 1
ATOM 4703 O O . GLY A 1 628 ? -39.487 -4.737 16.794 1.00 85.81 628 GLY A O 1
ATOM 4704 N N . THR A 1 629 ? -41.618 -5.042 16.135 1.00 83.56 629 THR A N 1
ATOM 4705 C CA . THR A 1 629 ? -42.140 -5.498 17.436 1.00 83.56 629 THR A CA 1
ATOM 4706 C C . THR A 1 629 ? -42.477 -6.978 17.349 1.00 83.56 629 THR A C 1
ATOM 4708 O O . THR A 1 629 ? -43.252 -7.374 16.484 1.00 83.56 629 THR A O 1
ATOM 4711 N N . GLY A 1 630 ? -41.869 -7.805 18.198 1.00 79.06 630 GLY A N 1
ATOM 4712 C CA . GLY A 1 630 ? -42.121 -9.244 18.267 1.00 79.06 630 GLY A CA 1
ATOM 4713 C C . GLY A 1 630 ? -43.467 -9.564 18.919 1.00 79.06 630 GLY A C 1
ATOM 4714 O O . GLY A 1 630 ? -44.091 -8.709 19.545 1.00 79.06 630 GLY A O 1
ATOM 4715 N N . SER A 1 631 ? -43.905 -10.819 18.821 1.00 74.50 631 SER A N 1
ATOM 4716 C CA . SER A 1 631 ? -45.155 -11.302 19.438 1.00 74.50 631 SER A CA 1
ATOM 4717 C C . SER A 1 631 ? -45.178 -11.192 20.969 1.00 74.50 631 SER A C 1
ATOM 4719 O O . SER A 1 631 ? -46.244 -11.182 21.572 1.00 74.50 631 SER A O 1
ATOM 4721 N N . ASN A 1 632 ? -44.008 -11.074 21.597 1.00 73.44 632 ASN A N 1
ATOM 4722 C CA . ASN A 1 632 ? -43.820 -10.880 23.033 1.00 73.44 632 ASN A CA 1
ATOM 4723 C C . ASN A 1 632 ? -43.741 -9.395 23.453 1.00 73.44 632 ASN A C 1
ATOM 4725 O O . ASN A 1 632 ? -43.407 -9.104 24.598 1.00 73.44 632 ASN A O 1
ATOM 4729 N N . GLY A 1 633 ? -44.000 -8.456 22.533 1.00 73.88 633 GLY A N 1
ATOM 4730 C CA . GLY A 1 633 ? -43.987 -7.012 22.789 1.00 73.88 633 GLY A CA 1
ATOM 4731 C C . GLY A 1 633 ? -42.599 -6.359 22.781 1.00 73.88 633 GLY A C 1
ATOM 4732 O O . GLY A 1 633 ? -42.515 -5.131 22.795 1.00 73.88 633 GLY A O 1
ATOM 4733 N N . CYS A 1 634 ? -41.510 -7.134 22.704 1.00 78.75 634 CYS A N 1
ATOM 4734 C CA . CYS A 1 634 ? -40.165 -6.573 22.609 1.00 78.75 634 CYS A CA 1
ATOM 4735 C C . CYS A 1 634 ? -39.866 -6.032 21.218 1.00 78.75 634 CYS A C 1
ATOM 4737 O O . CYS A 1 634 ? -40.265 -6.603 20.203 1.00 78.75 634 CYS A O 1
ATOM 4739 N N . THR A 1 635 ? -39.128 -4.925 21.171 1.00 81.50 635 THR A N 1
ATOM 4740 C CA . THR A 1 635 ? -38.827 -4.229 19.921 1.00 81.50 635 THR A CA 1
ATOM 4741 C C . THR A 1 635 ? -37.342 -4.262 19.621 1.00 81.50 635 THR A C 1
ATOM 4743 O O . THR A 1 635 ? -36.543 -3.981 20.511 1.00 81.50 635 THR A O 1
ATOM 4746 N N . ALA A 1 636 ? -36.978 -4.513 18.370 1.00 80.38 636 ALA A N 1
ATOM 4747 C CA . ALA A 1 636 ? -35.624 -4.313 17.870 1.00 80.38 636 ALA A CA 1
ATOM 4748 C C . ALA A 1 636 ? -35.663 -3.359 16.680 1.00 80.38 636 ALA A C 1
ATOM 4750 O O . ALA A 1 636 ? -36.675 -3.260 15.983 1.00 80.38 636 ALA A O 1
ATOM 4751 N N . SER A 1 637 ? -34.567 -2.638 16.462 1.00 84.62 637 SER A N 1
ATOM 4752 C CA . SER A 1 637 ? -34.442 -1.741 15.318 1.00 84.62 637 SER A CA 1
ATOM 4753 C C . SER A 1 637 ? -33.317 -2.207 14.413 1.00 84.62 637 SER A C 1
ATOM 4755 O O . SER A 1 637 ? -32.257 -2.598 14.893 1.00 84.62 637 SER A O 1
ATOM 4757 N N . ALA A 1 638 ? -33.550 -2.132 13.111 1.00 80.94 638 ALA A N 1
ATOM 4758 C CA . ALA A 1 638 ? -32.523 -2.283 12.098 1.00 80.94 638 ALA A CA 1
ATOM 4759 C C . ALA A 1 638 ? -32.448 -0.989 11.294 1.00 80.94 638 ALA A C 1
ATOM 4761 O O . ALA A 1 638 ? -33.472 -0.372 11.002 1.00 80.94 638 ALA A O 1
ATOM 4762 N N . THR A 1 639 ? -31.238 -0.587 10.930 1.00 82.12 639 THR A N 1
ATOM 4763 C CA . THR A 1 639 ? -31.003 0.543 10.033 1.00 82.12 639 THR A CA 1
ATOM 4764 C C . THR A 1 639 ? -30.197 0.040 8.857 1.00 82.12 639 THR A C 1
ATOM 4766 O O . THR A 1 639 ? -29.186 -0.633 9.053 1.00 82.12 639 THR A O 1
ATOM 4769 N N . THR A 1 640 ? -30.638 0.375 7.650 1.00 75.69 640 THR A N 1
ATOM 4770 C CA . THR A 1 640 ? -29.861 0.143 6.436 1.00 75.69 640 THR A CA 1
ATOM 4771 C C . THR A 1 640 ? -29.528 1.473 5.778 1.00 75.69 640 THR A C 1
ATOM 4773 O O . THR A 1 640 ? -30.352 2.395 5.738 1.00 75.69 640 THR A O 1
ATOM 4776 N N . SER A 1 641 ? -28.299 1.569 5.287 1.00 68.75 641 SER A N 1
ATOM 4777 C CA . SER A 1 641 ? -27.841 2.671 4.453 1.00 68.75 641 SER A CA 1
ATOM 4778 C C . SER A 1 641 ? -27.988 2.252 3.001 1.00 68.75 641 SER A C 1
ATOM 4780 O O . SER A 1 641 ? -27.339 1.305 2.559 1.00 68.75 641 SER A O 1
ATOM 4782 N N . ILE A 1 642 ? -28.834 2.965 2.263 1.00 63.75 642 ILE A N 1
ATOM 4783 C CA . ILE A 1 642 ? -28.944 2.804 0.817 1.00 63.75 642 ILE A CA 1
ATOM 4784 C C . ILE A 1 642 ? -28.060 3.862 0.182 1.00 63.75 642 ILE A C 1
ATOM 4786 O O . ILE A 1 642 ? -28.417 5.034 0.073 1.00 63.75 642 ILE A O 1
ATOM 4790 N N . THR A 1 643 ? -26.858 3.441 -0.184 1.00 51.53 643 THR A N 1
ATOM 4791 C CA . THR A 1 643 ? -25.907 4.217 -0.972 1.00 51.53 643 THR A CA 1
ATOM 4792 C C . THR A 1 643 ? -25.980 3.764 -2.429 1.00 51.53 643 THR A C 1
ATOM 4794 O O . THR A 1 643 ? -26.000 2.557 -2.676 1.00 51.53 643 THR A O 1
ATOM 4797 N N . PRO A 1 644 ? -25.984 4.690 -3.408 1.00 49.09 644 PRO A N 1
ATOM 4798 C CA . PRO A 1 644 ? -25.835 4.317 -4.809 1.00 49.09 644 PRO A CA 1
ATOM 4799 C C . PRO A 1 644 ? -24.572 3.466 -4.974 1.00 49.09 644 PRO A C 1
ATOM 4801 O O . PRO A 1 644 ? -23.479 3.888 -4.585 1.00 49.09 644 PRO A O 1
ATOM 4804 N N . GLY A 1 645 ? -24.723 2.250 -5.497 1.00 37.16 645 GLY A N 1
ATOM 4805 C CA . GLY A 1 645 ? -23.602 1.334 -5.680 1.00 37.16 645 GLY A CA 1
ATOM 4806 C C . GLY A 1 645 ? -22.583 1.908 -6.664 1.00 37.16 645 GLY A C 1
ATOM 4807 O O . GLY A 1 645 ? -22.911 2.172 -7.818 1.00 37.16 645 GLY A O 1
ATOM 4808 N N . VAL A 1 646 ? -21.337 2.088 -6.220 1.00 30.97 646 VAL A N 1
ATOM 4809 C CA . VAL A 1 646 ? -20.206 2.378 -7.110 1.00 30.97 646 VAL A CA 1
ATOM 4810 C C . VAL A 1 646 ? -19.677 1.042 -7.621 1.00 30.97 646 VAL A C 1
ATOM 4812 O O . VAL A 1 646 ? -18.965 0.337 -6.911 1.00 30.97 646 VAL A O 1
ATOM 4815 N N . ILE A 1 647 ? -20.052 0.685 -8.846 1.00 35.22 647 ILE A N 1
ATOM 4816 C CA . ILE A 1 647 ? -19.425 -0.406 -9.595 1.00 35.22 647 ILE A CA 1
ATOM 4817 C C . ILE A 1 647 ? -18.201 0.183 -10.306 1.00 35.22 647 ILE A C 1
ATOM 4819 O O . ILE A 1 647 ? -18.281 1.277 -10.868 1.00 35.22 647 ILE A O 1
ATOM 4823 N N . GLY A 1 648 ? -17.064 -0.518 -10.247 1.00 34.28 648 GLY A N 1
ATOM 4824 C CA . GLY A 1 648 ? -15.897 -0.216 -11.074 1.00 34.28 648 GLY A CA 1
ATOM 4825 C C . GLY A 1 648 ? -16.292 -0.345 -12.540 1.00 34.28 648 GLY A C 1
ATOM 4826 O O . GLY A 1 648 ? -16.568 -1.438 -13.020 1.00 34.28 648 GLY A O 1
ATOM 4827 N N . THR A 1 649 ? -16.408 0.787 -13.215 1.00 35.47 649 THR A N 1
ATOM 4828 C CA . THR A 1 649 ? -16.838 0.888 -14.609 1.00 35.47 649 THR A CA 1
ATOM 4829 C C . THR A 1 649 ? -15.745 1.565 -15.431 1.00 35.47 649 THR A C 1
ATOM 4831 O O . THR A 1 649 ? -15.041 2.423 -14.890 1.00 35.47 649 THR A O 1
ATOM 4834 N N . PRO A 1 650 ? -15.618 1.214 -16.724 1.00 36.28 650 PRO A N 1
ATOM 4835 C CA . PRO A 1 650 ? -14.594 1.739 -17.621 1.00 36.28 650 PRO A CA 1
ATOM 4836 C C . PRO A 1 650 ? -14.531 3.264 -17.581 1.00 36.28 650 PRO A C 1
ATOM 4838 O O . PRO A 1 650 ? -15.514 3.954 -17.869 1.00 36.28 650 PRO A O 1
ATOM 4841 N N . VAL A 1 651 ? -13.349 3.793 -17.283 1.00 33.66 651 VAL A N 1
ATOM 4842 C CA . VAL A 1 651 ? -13.025 5.200 -17.501 1.00 33.66 651 VAL A CA 1
ATOM 4843 C C . VAL A 1 651 ? -12.725 5.353 -18.986 1.00 33.66 651 VAL A C 1
ATOM 4845 O O . VAL A 1 651 ? -11.680 4.951 -19.478 1.00 33.66 651 VAL A O 1
ATOM 4848 N N . ILE A 1 652 ? -13.687 5.850 -19.746 1.00 44.69 652 ILE A N 1
ATOM 4849 C CA . ILE A 1 652 ? -13.571 6.000 -21.201 1.00 44.69 652 ILE A CA 1
ATOM 4850 C C . ILE A 1 652 ? -12.811 7.284 -21.486 1.00 44.69 652 ILE A C 1
ATOM 4852 O O . ILE A 1 652 ? -13.087 8.251 -20.785 1.00 44.69 652 ILE A O 1
ATOM 4856 N N . GLN A 1 653 ? -11.914 7.326 -22.482 1.00 45.06 653 GLN A N 1
ATOM 4857 C CA . GLN A 1 653 ? -11.038 8.495 -22.657 1.00 45.06 653 GLN A CA 1
ATOM 4858 C C . GLN A 1 653 ? -11.133 9.313 -23.948 1.00 45.06 653 GLN A C 1
ATOM 4860 O O . GLN A 1 653 ? -10.770 10.474 -23.870 1.00 45.06 653 GLN A O 1
ATOM 4865 N N . ASN A 1 654 ? -11.648 8.823 -25.086 1.00 51.78 654 ASN A N 1
ATOM 4866 C CA . ASN A 1 654 ? -11.901 9.661 -26.281 1.00 51.78 654 ASN A CA 1
ATOM 4867 C C . ASN A 1 654 ? -12.823 8.961 -27.297 1.00 51.78 654 ASN A C 1
ATOM 4869 O O . ASN A 1 654 ? -12.974 7.740 -27.244 1.00 51.78 654 ASN A O 1
ATOM 4873 N N . ILE A 1 655 ? -13.426 9.722 -28.224 1.00 53.44 655 ILE A N 1
ATOM 4874 C CA . ILE A 1 655 ? -14.337 9.204 -29.255 1.00 53.44 655 ILE A CA 1
ATOM 4875 C C . ILE A 1 655 ? -14.031 9.806 -30.641 1.00 53.44 655 ILE A C 1
ATOM 4877 O O . ILE A 1 655 ? -14.206 10.999 -30.841 1.00 53.44 655 ILE A O 1
ATOM 4881 N N . ILE A 1 656 ? -13.670 9.000 -31.640 1.00 58.78 656 ILE A N 1
ATOM 4882 C CA . ILE A 1 656 ? -13.377 9.470 -33.010 1.00 58.78 656 ILE A CA 1
ATOM 4883 C C . ILE A 1 656 ? -14.378 8.932 -34.043 1.00 58.78 656 ILE A C 1
ATOM 4885 O O . ILE A 1 656 ? -14.817 7.786 -33.925 1.00 58.78 656 ILE A O 1
ATOM 4889 N N . PRO A 1 657 ? -14.722 9.701 -35.093 1.00 56.62 657 PRO A N 1
ATOM 4890 C CA . PRO A 1 657 ? -15.461 9.168 -36.231 1.00 56.62 657 PRO A CA 1
ATOM 4891 C C . PRO A 1 657 ? -14.593 8.184 -37.031 1.00 56.62 657 PRO A C 1
ATOM 4893 O O . PRO A 1 657 ? -13.420 8.445 -37.297 1.00 56.62 657 PRO A O 1
ATOM 4896 N N . GLY A 1 658 ? -15.171 7.041 -37.412 1.00 56.88 658 GLY A N 1
ATOM 4897 C CA . GLY A 1 658 ? -14.569 6.131 -38.396 1.00 56.88 658 GLY A CA 1
ATOM 4898 C C . GLY A 1 658 ? -14.782 6.620 -39.838 1.00 56.88 658 GLY A C 1
ATOM 4899 O O . GLY A 1 658 ? -14.920 7.811 -40.099 1.00 56.88 658 GLY A O 1
ATOM 4900 N N . ASN A 1 659 ? -14.901 5.691 -40.793 1.00 52.44 659 ASN A N 1
ATOM 4901 C CA . ASN A 1 659 ? -15.298 5.993 -42.182 1.00 52.44 659 ASN A CA 1
ATOM 4902 C C . ASN A 1 659 ? -16.804 6.285 -42.363 1.00 52.44 659 ASN A C 1
ATOM 4904 O O . ASN A 1 659 ? -17.269 6.461 -43.487 1.00 52.44 659 ASN A O 1
ATOM 4908 N N . SER A 1 660 ? -17.572 6.302 -41.273 1.00 55.81 660 SER A N 1
ATOM 4909 C CA . SER A 1 660 ? -19.015 6.517 -41.265 1.00 55.81 660 SER A CA 1
ATOM 4910 C C . SER A 1 660 ? -19.366 7.628 -40.284 1.00 55.81 660 SER A C 1
ATOM 4912 O O . SER A 1 660 ? -18.919 7.613 -39.140 1.00 55.81 660 SER A O 1
ATOM 4914 N N . THR A 1 661 ? -20.241 8.548 -40.694 1.00 58.41 661 THR A N 1
ATOM 4915 C CA . THR A 1 661 ? -20.810 9.596 -39.826 1.00 58.41 661 THR A CA 1
ATOM 4916 C C . THR A 1 661 ? -21.723 9.041 -38.730 1.00 58.41 661 THR A C 1
ATOM 4918 O O . THR A 1 661 ? -22.167 9.789 -37.865 1.00 58.41 661 THR A O 1
ATOM 4921 N N . THR A 1 662 ? -22.008 7.735 -38.764 1.00 64.31 662 THR A N 1
ATOM 4922 C CA . THR A 1 662 ? -22.914 7.051 -37.834 1.00 64.31 662 THR A CA 1
ATOM 4923 C C . THR A 1 662 ? -22.187 6.227 -36.776 1.00 64.31 662 THR A C 1
ATOM 4925 O O . THR A 1 662 ? -22.849 5.688 -35.896 1.00 64.31 662 THR A O 1
ATOM 4928 N N . LYS A 1 663 ? -20.852 6.103 -36.832 1.00 72.62 663 LYS A N 1
ATOM 4929 C CA . LYS A 1 663 ? -20.082 5.273 -35.896 1.00 72.62 663 LYS A CA 1
ATOM 4930 C C . LYS A 1 663 ? -18.893 6.009 -35.304 1.00 72.62 663 LYS A C 1
ATOM 4932 O O . LYS A 1 663 ? -18.129 6.674 -36.002 1.00 72.62 663 LYS A O 1
ATOM 4937 N N . LEU A 1 664 ? -18.736 5.808 -34.011 1.00 74.00 664 LEU A N 1
ATOM 4938 C CA . LEU A 1 664 ? -17.760 6.432 -33.150 1.00 74.00 664 LEU A CA 1
ATOM 4939 C C . LEU A 1 664 ? -16.919 5.351 -32.465 1.00 74.00 664 LEU A C 1
ATOM 4941 O O . LEU A 1 664 ? -17.468 4.362 -32.003 1.00 74.00 664 LEU A O 1
ATOM 4945 N N . TYR A 1 665 ? -15.603 5.512 -32.403 1.00 76.06 665 TYR A N 1
ATOM 4946 C CA . TYR A 1 665 ? -14.690 4.529 -31.811 1.00 76.06 665 TYR A CA 1
ATOM 4947 C C . TYR A 1 665 ? -13.883 5.156 -30.686 1.00 76.06 665 TYR A C 1
ATOM 4949 O O . TYR A 1 665 ? -13.564 6.339 -30.749 1.00 76.06 665 TYR A O 1
ATOM 4957 N N . GLY A 1 666 ? -13.513 4.375 -29.679 1.00 73.44 666 GLY A N 1
ATOM 4958 C CA . GLY A 1 666 ? -12.708 4.885 -28.575 1.00 73.44 666 GLY A CA 1
ATOM 4959 C C . GLY A 1 666 ? -12.054 3.794 -27.746 1.00 73.44 666 GLY A C 1
ATOM 4960 O O . GLY A 1 666 ? -12.193 2.606 -28.043 1.00 73.44 666 GLY A O 1
ATOM 4961 N N . MET A 1 667 ? -11.341 4.217 -26.702 1.00 72.44 667 MET A N 1
ATOM 4962 C CA . MET A 1 667 ? -10.679 3.330 -25.745 1.00 72.44 667 MET A CA 1
ATOM 4963 C C . MET A 1 667 ? -11.158 3.574 -24.308 1.00 72.44 667 MET A C 1
ATOM 4965 O O . MET A 1 667 ? -11.501 4.703 -23.942 1.00 72.44 667 MET A O 1
ATOM 4969 N N . THR A 1 668 ? -11.174 2.513 -23.500 1.00 62.75 668 THR A N 1
ATOM 4970 C CA . THR A 1 668 ? -11.463 2.538 -22.059 1.00 62.75 668 THR A CA 1
ATOM 4971 C C . THR A 1 668 ? -10.213 2.256 -21.221 1.00 62.75 668 THR A C 1
ATOM 4973 O O . THR A 1 668 ? -9.273 1.628 -21.701 1.00 62.75 668 THR A O 1
ATOM 4976 N N . ILE A 1 669 ? -10.222 2.703 -19.964 1.00 54.12 669 ILE A N 1
ATOM 4977 C CA . ILE A 1 669 ? -9.246 2.435 -18.898 1.00 54.12 669 ILE A CA 1
ATOM 4978 C C . ILE A 1 669 ? -9.952 1.647 -17.792 1.00 54.12 669 ILE A C 1
ATOM 4980 O O . ILE A 1 669 ? -11.095 1.959 -17.446 1.00 54.12 669 ILE A O 1
ATOM 4984 N N . GLY A 1 670 ? -9.273 0.650 -17.219 1.00 44.00 670 GLY A N 1
ATOM 4985 C CA . GLY A 1 670 ? -9.753 -0.042 -16.019 1.00 44.00 670 GLY A CA 1
ATOM 4986 C C . GLY A 1 670 ? -10.891 -1.047 -16.238 1.00 44.00 670 GLY A C 1
ATOM 4987 O O . GLY A 1 670 ? -11.484 -1.486 -15.262 1.00 44.00 670 GLY A O 1
ATOM 4988 N N . ASP A 1 671 ? -11.202 -1.407 -17.486 1.00 43.53 671 ASP A N 1
ATOM 4989 C CA . ASP A 1 671 ? -12.129 -2.496 -17.864 1.00 43.53 671 ASP A CA 1
ATOM 4990 C C . ASP A 1 671 ? -11.386 -3.522 -18.746 1.00 43.53 671 ASP A C 1
ATOM 4992 O O . ASP A 1 671 ? -10.224 -3.304 -19.068 1.00 43.53 671 ASP A O 1
ATOM 4996 N N . GLY A 1 672 ? -11.997 -4.640 -19.131 1.00 42.81 672 GLY A N 1
ATOM 4997 C CA . GLY A 1 672 ? -11.341 -5.720 -19.880 1.00 42.81 672 GLY A CA 1
ATOM 4998 C C . GLY A 1 672 ? -10.555 -6.694 -18.995 1.00 42.81 672 GLY A C 1
ATOM 4999 O O . GLY A 1 672 ? -10.561 -6.596 -17.765 1.00 42.81 672 GLY A O 1
ATOM 5000 N N . GLN A 1 673 ? -9.899 -7.685 -19.610 1.00 37.84 673 GLN A N 1
ATOM 5001 C CA . GLN A 1 673 ? -9.135 -8.701 -18.877 1.00 37.84 673 GLN A CA 1
ATOM 5002 C C . GLN A 1 673 ? -8.044 -8.008 -18.031 1.00 37.84 673 GLN A C 1
ATOM 5004 O O . GLN A 1 673 ? -7.268 -7.202 -18.535 1.00 37.84 673 GLN A O 1
ATOM 5009 N N . TYR A 1 674 ? -8.024 -8.262 -16.718 1.00 43.91 674 TYR A N 1
ATOM 5010 C CA . TYR A 1 674 ? -7.052 -7.685 -15.772 1.00 43.91 674 TYR A CA 1
ATOM 5011 C C . TYR A 1 674 ? -7.054 -6.141 -15.640 1.00 43.91 674 TYR A C 1
ATOM 5013 O O . TYR A 1 674 ? -6.033 -5.564 -15.259 1.00 43.91 674 TYR A O 1
ATOM 5021 N N . ASN A 1 675 ? -8.186 -5.467 -15.907 1.00 49.88 675 ASN A N 1
ATOM 5022 C CA . ASN A 1 675 ? -8.353 -4.000 -15.833 1.00 49.88 675 ASN A CA 1
ATOM 5023 C C . ASN A 1 675 ? -7.480 -3.203 -16.826 1.00 49.88 675 ASN A C 1
ATOM 5025 O O . ASN A 1 675 ? -7.147 -2.045 -16.571 1.00 49.88 675 ASN A O 1
ATOM 5029 N N . LYS A 1 676 ? -7.090 -3.799 -17.960 1.00 53.81 676 LYS A N 1
ATOM 5030 C CA . LYS A 1 676 ? -6.133 -3.201 -18.910 1.00 53.81 676 LYS A CA 1
ATOM 5031 C C . LYS A 1 676 ? -6.751 -2.371 -20.041 1.00 53.81 676 LYS A C 1
ATOM 5033 O O . LYS A 1 676 ? -6.032 -1.946 -20.934 1.00 53.81 676 LYS A O 1
ATOM 5038 N N . GLY A 1 677 ? -8.040 -2.057 -19.978 1.00 62.06 677 GLY A N 1
ATOM 5039 C CA . GLY A 1 677 ? -8.782 -1.251 -20.950 1.00 62.06 677 GLY A CA 1
ATOM 5040 C C . GLY A 1 677 ? -9.340 -2.047 -22.140 1.00 62.06 677 GLY A C 1
ATOM 5041 O O . GLY A 1 677 ? -9.000 -3.211 -22.356 1.00 62.06 677 GLY A O 1
ATOM 5042 N N . THR A 1 678 ? -10.173 -1.402 -22.963 1.00 66.25 678 THR A N 1
ATOM 5043 C CA . THR A 1 678 ? -10.800 -2.010 -24.156 1.00 66.25 678 THR A CA 1
ATOM 5044 C C . THR A 1 678 ? -10.942 -1.003 -25.304 1.00 66.25 678 THR A C 1
ATOM 5046 O O . THR A 1 678 ? -11.022 0.197 -25.056 1.00 66.25 678 THR A O 1
ATOM 5049 N N . ILE A 1 679 ? -11.018 -1.461 -26.557 1.00 75.50 679 ILE A N 1
ATOM 5050 C CA . ILE A 1 679 ? -11.522 -0.684 -27.702 1.00 75.50 679 ILE A CA 1
ATOM 5051 C C . ILE A 1 679 ? -13.029 -0.908 -27.829 1.00 75.50 679 ILE A C 1
ATOM 5053 O O . ILE A 1 679 ? -13.496 -2.049 -27.760 1.00 75.50 679 ILE A O 1
ATOM 5057 N N . PHE A 1 680 ? -13.786 0.154 -28.098 1.00 74.62 680 PHE A N 1
ATOM 5058 C CA . PHE A 1 680 ? -15.226 0.090 -28.342 1.00 74.62 680 PHE A CA 1
ATOM 5059 C C . PHE A 1 680 ? -15.659 0.796 -29.632 1.00 74.62 680 PHE A C 1
ATOM 5061 O O . PHE A 1 680 ? -14.954 1.645 -30.177 1.00 74.62 680 PHE A O 1
ATOM 5068 N N . GLU A 1 681 ? -16.860 0.444 -30.088 1.00 79.06 681 GLU A N 1
ATOM 5069 C CA . GLU A 1 681 ? -17.623 1.088 -31.157 1.00 79.06 681 GLU A CA 1
ATOM 5070 C C . GLU A 1 681 ? -18.958 1.593 -30.584 1.00 79.06 681 GLU A C 1
ATOM 5072 O O . GLU A 1 681 ? -19.615 0.895 -29.817 1.00 79.06 681 GLU A O 1
ATOM 5077 N N . TRP A 1 682 ? -19.390 2.786 -30.974 1.00 72.69 682 TRP A N 1
ATOM 5078 C CA . TRP A 1 682 ? -20.688 3.363 -30.656 1.00 72.69 682 TRP A CA 1
ATOM 5079 C C . TRP A 1 682 ? -21.397 3.782 -31.940 1.00 72.69 682 TRP A C 1
ATOM 5081 O O . TRP A 1 682 ? -20.912 4.621 -32.698 1.00 72.69 682 TRP A O 1
ATOM 5091 N N . ASN A 1 683 ? -22.559 3.192 -32.190 1.00 72.31 683 ASN A N 1
ATOM 5092 C CA . ASN A 1 683 ? -23.413 3.552 -33.309 1.00 72.31 683 ASN A CA 1
ATOM 5093 C C . ASN A 1 683 ? -24.352 4.697 -32.899 1.00 72.31 683 ASN A C 1
ATOM 5095 O O . ASN A 1 683 ? -25.230 4.523 -32.057 1.00 72.31 683 ASN A O 1
ATOM 5099 N N . LEU A 1 684 ? -24.184 5.862 -33.518 1.00 66.00 684 LEU A N 1
ATOM 5100 C CA . LEU A 1 684 ? -24.952 7.081 -33.267 1.00 66.00 684 LEU A CA 1
ATOM 5101 C C . LEU A 1 684 ? -26.416 6.991 -33.718 1.00 66.00 684 LEU A C 1
ATOM 5103 O O . LEU A 1 684 ? -27.249 7.727 -33.197 1.00 66.00 684 LEU A O 1
ATOM 5107 N N . GLN A 1 685 ? -26.743 6.109 -34.667 1.00 66.50 685 GLN A N 1
ATOM 5108 C CA . GLN A 1 685 ? -28.102 5.956 -35.191 1.00 66.50 685 GLN A CA 1
ATOM 5109 C C . GLN A 1 685 ? -28.948 5.025 -34.320 1.00 66.50 685 GLN A C 1
ATOM 5111 O O . GLN A 1 685 ? -30.097 5.333 -34.018 1.00 66.50 685 GLN A O 1
ATOM 5116 N N . THR A 1 686 ? -28.384 3.890 -33.907 1.00 59.75 686 THR A N 1
ATOM 5117 C CA . THR A 1 686 ? -29.075 2.915 -33.045 1.00 59.75 686 THR A CA 1
ATOM 5118 C C . THR A 1 686 ? -28.840 3.169 -31.558 1.00 59.75 686 THR A C 1
ATOM 5120 O O . THR A 1 686 ? -29.476 2.542 -30.717 1.00 59.75 686 THR A O 1
ATOM 5123 N N . ASN A 1 687 ? -27.919 4.078 -31.232 1.00 59.94 687 ASN A N 1
ATOM 5124 C CA . ASN A 1 687 ? -27.421 4.338 -29.886 1.00 59.94 687 ASN A CA 1
ATOM 5125 C C . ASN A 1 687 ? -26.801 3.099 -29.201 1.00 59.94 687 ASN A C 1
ATOM 5127 O O . ASN A 1 687 ? -26.747 3.035 -27.975 1.00 59.94 687 ASN A O 1
ATOM 5131 N N . VAL A 1 688 ? -26.332 2.118 -29.981 1.00 59.38 688 VAL A N 1
ATOM 5132 C CA . VAL A 1 688 ? -25.759 0.860 -29.475 1.00 59.38 688 VAL A CA 1
ATOM 5133 C C . VAL A 1 688 ? -24.255 0.999 -29.265 1.00 59.38 688 VAL A C 1
ATOM 5135 O O . VAL A 1 688 ? -23.533 1.400 -30.178 1.00 59.38 688 VAL A O 1
ATOM 5138 N N . PHE A 1 689 ? -23.788 0.629 -28.074 1.00 63.16 689 PHE A N 1
ATOM 5139 C CA . PHE A 1 689 ? -22.372 0.498 -27.736 1.00 63.16 689 PHE A CA 1
ATOM 5140 C C . PHE A 1 689 ? -21.940 -0.962 -27.871 1.00 63.16 689 PHE A C 1
ATOM 5142 O O . PHE A 1 689 ? -22.651 -1.870 -27.451 1.00 63.16 689 PHE A O 1
ATOM 5149 N N . THR A 1 690 ? -20.769 -1.203 -28.441 1.00 66.69 690 THR A N 1
ATOM 5150 C CA . THR A 1 690 ? -20.228 -2.543 -28.659 1.00 66.69 690 THR A CA 1
ATOM 5151 C C . THR A 1 690 ? -18.774 -2.560 -28.223 1.00 66.69 690 THR A C 1
ATOM 5153 O O . THR A 1 690 ? -17.938 -1.868 -28.807 1.00 66.69 690 THR A O 1
ATOM 5156 N N . LYS A 1 691 ? -18.450 -3.375 -27.214 1.00 73.44 691 LYS A N 1
ATOM 5157 C CA . LYS A 1 691 ? -17.052 -3.684 -26.898 1.00 73.44 691 LYS A CA 1
ATOM 5158 C C . LYS A 1 691 ? -16.459 -4.454 -28.075 1.00 73.44 691 LYS A C 1
ATOM 5160 O O . LYS A 1 691 ? -17.043 -5.440 -28.520 1.00 73.44 691 LYS A O 1
ATOM 5165 N N . LYS A 1 692 ? -15.324 -3.992 -28.592 1.00 77.31 692 LYS A N 1
ATOM 5166 C CA . LYS A 1 692 ? -14.660 -4.597 -29.747 1.00 77.31 692 LYS A CA 1
ATOM 5167 C C . LYS A 1 692 ? -13.500 -5.478 -29.310 1.00 77.31 692 LYS A C 1
ATOM 5169 O O . LYS A 1 692 ? -13.502 -6.653 -29.644 1.00 77.31 692 LYS A O 1
ATOM 5174 N N . GLN A 1 693 ? -12.556 -4.956 -28.534 1.00 74.25 693 GLN A N 1
ATOM 5175 C CA . GLN A 1 693 ? -11.322 -5.679 -28.217 1.00 74.25 693 GLN A CA 1
ATOM 5176 C C . GLN A 1 693 ? -10.843 -5.372 -26.797 1.00 74.25 693 GLN A C 1
ATOM 5178 O O . GLN A 1 693 ? -10.769 -4.204 -26.436 1.00 74.25 693 GLN A O 1
ATOM 5183 N N . ASP A 1 694 ? -10.491 -6.394 -26.017 1.00 70.69 694 ASP A N 1
ATOM 5184 C CA . ASP A 1 694 ? -9.810 -6.233 -24.724 1.00 70.69 694 ASP A CA 1
ATOM 5185 C C . ASP A 1 694 ? -8.291 -6.074 -24.933 1.00 70.69 694 ASP A C 1
ATOM 5187 O O . ASP A 1 694 ? -7.723 -6.662 -25.864 1.00 70.69 694 ASP A O 1
ATOM 5191 N N . PHE A 1 695 ? -7.628 -5.292 -24.079 1.00 66.50 695 PHE A N 1
ATOM 5192 C CA . PHE A 1 695 ? -6.168 -5.335 -23.949 1.00 66.50 695 PHE A CA 1
ATOM 5193 C C . PHE A 1 695 ? -5.789 -6.490 -22.990 1.00 66.50 695 PHE A C 1
ATOM 5195 O O . PHE A 1 695 ? -6.322 -6.563 -21.888 1.00 66.50 695 PHE A O 1
ATOM 5202 N N . ASN A 1 696 ? -4.893 -7.398 -23.408 1.00 58.19 696 ASN A N 1
ATOM 5203 C CA . ASN A 1 696 ? -4.455 -8.591 -22.644 1.00 58.19 696 ASN A CA 1
ATOM 5204 C C . ASN A 1 696 ? -2.941 -8.521 -22.312 1.00 58.19 696 ASN A C 1
ATOM 5206 O O . ASN A 1 696 ? -2.304 -7.547 -22.701 1.00 58.19 696 ASN A O 1
ATOM 5210 N N . ASP A 1 697 ? -2.365 -9.555 -21.666 1.00 47.66 697 ASP A N 1
ATOM 5211 C CA . ASP A 1 697 ? -1.011 -9.712 -21.046 1.00 47.66 697 ASP A CA 1
ATOM 5212 C C . ASP A 1 697 ? 0.268 -9.380 -21.874 1.00 47.66 697 ASP A C 1
ATOM 5214 O O . ASP A 1 697 ? 1.357 -9.885 -21.614 1.00 47.66 697 ASP A O 1
ATOM 5218 N N . GLY A 1 698 ? 0.183 -8.489 -22.859 1.00 46.88 698 GLY A N 1
ATOM 5219 C CA . GLY A 1 698 ? 1.302 -7.746 -23.451 1.00 46.88 698 GLY A CA 1
ATOM 5220 C C . GLY A 1 698 ? 1.041 -6.235 -23.581 1.00 46.88 698 GLY A C 1
ATOM 5221 O O . GLY A 1 698 ? 1.875 -5.514 -24.133 1.00 46.88 698 GLY A O 1
ATOM 5222 N N . PHE A 1 699 ? -0.112 -5.761 -23.097 1.00 48.41 699 PHE A N 1
ATOM 5223 C CA . PHE A 1 699 ? -0.660 -4.419 -23.286 1.00 48.41 699 PHE A CA 1
ATOM 5224 C C . PHE A 1 699 ? -1.230 -3.942 -21.939 1.00 48.41 699 PHE A C 1
ATOM 5226 O O . PHE A 1 699 ? -2.255 -4.450 -21.491 1.00 48.41 699 PHE A O 1
ATOM 5233 N N . SER A 1 700 ? -0.561 -3.017 -21.244 1.00 44.12 700 SER A N 1
ATOM 5234 C CA . SER A 1 700 ? -1.068 -2.449 -19.987 1.00 44.12 700 SER A CA 1
ATOM 5235 C C . SER A 1 700 ? -1.809 -1.132 -20.252 1.00 44.12 700 SER A C 1
ATOM 5237 O O . SER A 1 700 ? -1.369 -0.328 -21.069 1.00 44.12 700 SER A O 1
ATOM 5239 N N . ALA A 1 701 ? -2.934 -0.894 -19.569 1.00 43.19 701 ALA A N 1
ATOM 5240 C CA . ALA A 1 701 ? -3.493 0.448 -19.420 1.00 43.19 701 ALA A CA 1
ATOM 5241 C C . ALA A 1 701 ? -3.236 0.918 -18.005 1.00 43.19 701 ALA A C 1
ATOM 5243 O O . ALA A 1 701 ? -3.864 0.403 -17.090 1.00 43.19 701 ALA A O 1
ATOM 5244 N N . ASP A 1 702 ? -2.346 1.888 -17.865 1.00 47.44 702 ASP A N 1
ATOM 5245 C CA . ASP A 1 702 ? -2.317 2.800 -16.734 1.00 47.44 702 ASP A CA 1
ATOM 5246 C C . ASP A 1 702 ? -1.796 4.139 -17.289 1.00 47.44 702 ASP A C 1
ATOM 5248 O O . ASP A 1 702 ? -0.691 4.201 -17.795 1.00 47.44 702 ASP A O 1
ATOM 5252 N N . ASP A 1 703 ? -2.634 5.175 -17.253 1.00 42.91 703 ASP A N 1
ATOM 5253 C CA . ASP A 1 703 ? -2.366 6.600 -17.530 1.00 42.91 703 ASP A CA 1
ATOM 5254 C C . ASP A 1 703 ? -2.155 7.137 -18.979 1.00 42.91 703 ASP A C 1
ATOM 5256 O O . ASP A 1 703 ? -1.106 6.986 -19.596 1.00 42.91 703 ASP A O 1
ATOM 5260 N N . ALA A 1 704 ? -3.188 7.905 -19.385 1.00 41.41 704 ALA A N 1
ATOM 5261 C CA . ALA A 1 704 ? -3.253 9.181 -20.128 1.00 41.41 704 ALA A CA 1
ATOM 5262 C C . ALA A 1 704 ? -3.061 9.277 -21.672 1.00 41.41 704 ALA A C 1
ATOM 5264 O O . ALA A 1 704 ? -2.017 8.972 -22.227 1.00 41.41 704 ALA A O 1
ATOM 5265 N N . ASP A 1 705 ? -4.105 9.833 -22.320 1.00 50.97 705 ASP A N 1
ATOM 5266 C CA . ASP A 1 705 ? -4.088 10.708 -23.519 1.00 50.97 705 ASP A CA 1
ATOM 5267 C C . ASP A 1 705 ? -3.976 10.128 -24.939 1.00 50.97 705 ASP A C 1
ATOM 5269 O O . ASP A 1 705 ? -3.682 10.841 -25.904 1.00 50.97 705 ASP A O 1
ATOM 5273 N N . GLU A 1 706 ? -4.326 8.863 -25.128 1.00 61.34 706 GLU A N 1
ATOM 5274 C CA . GLU A 1 706 ? -4.123 8.205 -26.421 1.00 61.34 706 GLU A CA 1
ATOM 5275 C C . GLU A 1 706 ? -5.395 8.227 -27.289 1.00 61.34 706 GLU A C 1
ATOM 5277 O O . GLU A 1 706 ? -6.388 7.547 -27.017 1.00 61.34 706 GLU A O 1
ATOM 5282 N N . GLU A 1 707 ? -5.384 9.002 -28.377 1.00 67.62 707 GLU A N 1
ATOM 5283 C CA . GLU A 1 707 ? -6.407 8.905 -29.429 1.00 67.62 707 GLU A CA 1
ATOM 5284 C C . GLU A 1 707 ? -6.035 7.817 -30.441 1.00 67.62 707 GLU A C 1
ATOM 5286 O O . GLU A 1 707 ? -4.903 7.756 -30.931 1.00 67.62 707 GLU A O 1
ATOM 5291 N N . LEU A 1 708 ? -7.022 7.009 -30.840 1.00 76.12 708 LEU A N 1
ATOM 5292 C CA . LEU A 1 708 ? -6.893 6.203 -32.048 1.00 76.12 708 LEU A CA 1
ATOM 5293 C C . LEU A 1 708 ? -6.861 7.125 -33.283 1.00 76.12 708 LEU A C 1
ATOM 5295 O O . LEU A 1 708 ? -7.503 8.175 -33.338 1.00 76.12 708 LEU A O 1
ATOM 5299 N N . ARG A 1 709 ? -6.141 6.719 -34.323 1.00 80.62 709 ARG A N 1
ATOM 5300 C CA . ARG A 1 709 ? -6.150 7.379 -35.632 1.00 80.62 709 ARG A CA 1
ATOM 5301 C C . ARG A 1 709 ? -6.595 6.410 -36.701 1.00 80.62 709 ARG A C 1
ATOM 5303 O O . ARG A 1 709 ? -5.973 5.371 -36.892 1.00 80.62 709 ARG A O 1
ATOM 5310 N N . TYR A 1 710 ? -7.662 6.766 -37.407 1.00 81.56 710 TYR A N 1
ATOM 5311 C CA . TYR A 1 710 ? -8.132 6.003 -38.554 1.00 81.56 710 TYR A CA 1
ATOM 5312 C C . TYR A 1 710 ? -7.275 6.295 -39.791 1.00 81.56 710 TYR A C 1
ATOM 5314 O O . TYR A 1 710 ? -7.089 7.455 -40.161 1.00 81.56 710 TYR A O 1
ATOM 5322 N N . TYR A 1 711 ? -6.786 5.246 -40.449 1.00 83.56 711 TYR A N 1
ATOM 5323 C CA . TYR A 1 711 ? -6.088 5.332 -41.730 1.00 83.56 711 TYR A CA 1
ATOM 5324 C C . TYR A 1 711 ? -6.233 4.012 -42.499 1.00 83.56 711 TYR A C 1
ATOM 5326 O O . TYR A 1 711 ? -6.053 2.937 -41.932 1.00 83.56 711 TYR A O 1
ATOM 5334 N N . ASN A 1 712 ? -6.583 4.079 -43.789 1.00 85.38 712 ASN A N 1
ATOM 5335 C CA . ASN A 1 712 ? -6.700 2.921 -44.692 1.00 85.38 712 ASN A CA 1
ATOM 5336 C C . ASN A 1 712 ? -7.464 1.711 -44.113 1.00 85.38 712 ASN A C 1
ATOM 5338 O O . ASN A 1 712 ? -7.009 0.571 -44.194 1.00 85.38 712 ASN A O 1
ATOM 5342 N N . GLY A 1 713 ? -8.638 1.945 -43.520 1.00 80.94 713 GLY A N 1
ATOM 5343 C CA . GLY A 1 713 ? -9.477 0.857 -43.005 1.00 80.94 713 GLY A CA 1
ATOM 5344 C C . GLY A 1 713 ? -9.080 0.321 -41.632 1.00 80.94 713 GLY A C 1
ATOM 5345 O O . GLY A 1 713 ? -9.764 -0.568 -41.135 1.00 80.94 713 GLY A O 1
ATOM 5346 N N . LYS A 1 714 ? -8.028 0.854 -41.004 1.00 87.31 714 LYS A N 1
ATOM 5347 C CA . LYS A 1 714 ? -7.528 0.422 -39.694 1.00 87.31 714 LYS A CA 1
ATOM 5348 C C . LYS A 1 714 ? -7.392 1.598 -38.732 1.00 87.31 714 LYS A C 1
ATOM 5350 O O . LYS A 1 714 ? -7.420 2.757 -39.142 1.00 87.31 714 LYS A O 1
ATOM 5355 N N . PHE A 1 715 ? -7.237 1.285 -37.453 1.00 86.81 715 PHE A N 1
ATOM 5356 C CA . PHE A 1 715 ? -6.961 2.244 -36.393 1.00 86.81 715 PHE A CA 1
ATOM 5357 C C . PHE A 1 715 ? -5.560 2.035 -35.831 1.00 86.81 715 PHE A C 1
ATOM 5359 O O . PHE A 1 715 ? -5.113 0.904 -35.662 1.00 86.81 715 PHE A O 1
ATOM 5366 N N . TYR A 1 716 ? -4.888 3.131 -35.517 1.00 87.75 716 TYR A N 1
ATOM 5367 C CA . TYR A 1 716 ? -3.531 3.148 -34.987 1.00 87.75 716 TYR A CA 1
ATOM 5368 C C . TYR A 1 716 ? -3.510 3.905 -33.670 1.00 87.75 716 TYR A C 1
ATOM 5370 O O . TYR A 1 716 ? -4.170 4.934 -33.550 1.00 87.75 716 TYR A O 1
ATOM 5378 N N . GLY A 1 717 ? -2.755 3.412 -32.699 1.00 86.12 717 GLY A N 1
ATOM 5379 C CA . GLY A 1 717 ? -2.611 4.053 -31.398 1.00 86.12 717 GLY A CA 1
ATOM 5380 C C . GLY A 1 717 ? -1.216 3.846 -30.832 1.00 86.12 717 GLY A C 1
ATOM 5381 O O . GLY A 1 717 ? -0.487 2.942 -31.246 1.00 86.12 717 GLY A O 1
ATOM 5382 N N . ILE A 1 718 ? -0.853 4.701 -29.887 1.00 83.44 718 ILE A N 1
ATOM 5383 C CA . ILE A 1 718 ? 0.309 4.517 -29.020 1.00 83.44 718 ILE A CA 1
ATOM 5384 C C . ILE A 1 718 ? -0.170 4.189 -27.614 1.00 83.44 718 ILE A C 1
ATOM 5386 O O . ILE A 1 718 ? -1.322 4.466 -27.301 1.00 83.44 718 ILE A O 1
ATOM 5390 N N . LYS A 1 719 ? 0.690 3.539 -26.831 1.00 79.38 719 LYS A N 1
ATOM 5391 C CA . LYS A 1 719 ? 0.501 3.268 -25.409 1.00 79.38 719 LYS A CA 1
ATOM 5392 C C . LYS A 1 719 ? 1.718 3.749 -24.641 1.00 79.38 719 LYS A C 1
ATOM 5394 O O . LYS A 1 719 ? 2.811 3.275 -24.954 1.00 79.38 719 LYS A O 1
ATOM 5399 N N . SER A 1 720 ? 1.537 4.605 -23.640 1.00 76.44 720 SER A N 1
ATOM 5400 C CA . SER A 1 720 ? 2.620 5.073 -22.763 1.00 76.44 720 SER A CA 1
ATOM 5401 C C . SER A 1 720 ? 3.293 3.915 -22.022 1.00 76.44 720 SER A C 1
ATOM 5403 O O . SER A 1 720 ? 4.495 3.954 -21.774 1.00 76.44 720 SER A O 1
ATOM 5405 N N . TRP A 1 721 ? 2.545 2.847 -21.738 1.00 70.81 721 TRP A N 1
ATOM 5406 C CA . TRP A 1 721 ? 2.999 1.690 -20.970 1.00 70.81 721 TRP A CA 1
ATOM 5407 C C . TRP A 1 721 ? 2.707 0.378 -21.711 1.00 70.81 721 TRP A C 1
ATOM 5409 O O . TRP A 1 721 ? 1.895 0.315 -22.633 1.00 70.81 721 TRP A O 1
ATOM 5419 N N . GLY A 1 722 ? 3.411 -0.685 -21.343 1.00 70.81 722 GLY A N 1
ATOM 5420 C CA . GLY A 1 722 ? 3.407 -1.971 -22.038 1.00 70.81 722 GLY A CA 1
ATOM 5421 C C . GLY A 1 722 ? 4.610 -2.142 -22.965 1.00 70.81 722 GLY A C 1
ATOM 5422 O O . GLY A 1 722 ? 5.517 -1.308 -23.002 1.00 70.81 722 GLY A O 1
ATOM 5423 N N . GLY A 1 723 ? 4.642 -3.257 -23.697 1.00 68.56 723 GLY A N 1
ATOM 5424 C CA . GLY A 1 723 ? 5.783 -3.600 -24.549 1.00 68.56 723 GLY A CA 1
ATOM 5425 C C . GLY A 1 723 ? 7.040 -4.015 -23.786 1.00 68.56 723 GLY A C 1
ATOM 5426 O O . GLY A 1 723 ? 7.021 -4.274 -22.581 1.00 68.56 723 GLY A O 1
ATOM 5427 N N . SER A 1 724 ? 8.155 -4.096 -24.508 1.00 70.19 724 SER A N 1
ATOM 5428 C CA . SER A 1 724 ? 9.458 -4.448 -23.931 1.00 70.19 724 SER A CA 1
ATOM 5429 C C . SER A 1 724 ? 9.880 -3.421 -22.865 1.00 70.19 724 SER A C 1
ATOM 5431 O O . SER A 1 724 ? 9.968 -2.230 -23.146 1.00 70.19 724 SER A O 1
ATOM 5433 N N . ASN A 1 725 ? 10.154 -3.872 -21.635 1.00 65.31 725 ASN A N 1
ATOM 5434 C CA . ASN A 1 725 ? 10.517 -3.027 -20.480 1.00 65.31 725 ASN A CA 1
ATOM 5435 C C . ASN A 1 725 ? 9.446 -2.009 -20.038 1.00 65.31 725 ASN A C 1
ATOM 5437 O O . ASN A 1 725 ? 9.776 -1.059 -19.329 1.00 65.31 725 ASN A O 1
ATOM 5441 N N . ASN A 1 726 ? 8.180 -2.197 -20.433 1.00 76.56 726 ASN A N 1
ATOM 5442 C CA . ASN A 1 726 ? 7.064 -1.316 -20.067 1.00 76.56 726 ASN A CA 1
ATOM 5443 C C . ASN A 1 726 ? 7.254 0.153 -20.514 1.00 76.56 726 ASN A C 1
ATOM 5445 O O . ASN A 1 726 ? 6.708 1.064 -19.900 1.00 76.56 726 ASN A O 1
ATOM 5449 N N . MET A 1 727 ? 8.051 0.380 -21.565 1.00 78.88 727 MET A N 1
ATOM 5450 C CA . MET A 1 727 ? 8.401 1.709 -22.090 1.00 78.88 727 MET A CA 1
ATOM 5451 C C . MET A 1 727 ? 7.403 2.237 -23.130 1.00 78.88 727 MET A C 1
ATOM 5453 O O . MET A 1 727 ? 7.631 3.301 -23.709 1.00 78.88 727 MET A O 1
ATOM 5457 N N . GLY A 1 728 ? 6.326 1.493 -23.375 1.00 83.38 728 GLY A N 1
ATOM 5458 C CA . GLY A 1 728 ? 5.261 1.839 -24.296 1.00 83.38 728 GLY A CA 1
ATOM 5459 C C . GLY A 1 728 ? 5.353 1.130 -25.641 1.00 83.38 728 GLY A C 1
ATOM 5460 O O . GLY A 1 728 ? 6.376 0.546 -26.016 1.00 83.38 728 GLY A O 1
ATOM 5461 N N . ILE A 1 729 ? 4.258 1.186 -26.395 1.00 86.12 729 ILE A N 1
ATOM 5462 C CA . ILE A 1 729 ? 4.139 0.539 -27.708 1.00 86.12 729 ILE A CA 1
ATOM 5463 C C . ILE A 1 729 ? 3.416 1.419 -28.724 1.00 86.12 729 ILE A C 1
ATOM 5465 O O . ILE A 1 729 ? 2.690 2.343 -28.374 1.00 86.12 729 ILE A O 1
ATOM 5469 N N . LEU A 1 730 ? 3.556 1.068 -29.999 1.00 90.44 730 LEU A N 1
ATOM 5470 C CA . LEU A 1 730 ? 2.646 1.476 -31.069 1.00 90.44 730 LEU A CA 1
ATOM 5471 C C . LEU A 1 730 ? 1.895 0.235 -31.553 1.00 90.44 730 LEU A C 1
ATOM 5473 O O . LEU A 1 730 ? 2.519 -0.803 -31.800 1.00 90.44 730 LEU A O 1
ATOM 5477 N N . PHE A 1 731 ? 0.577 0.324 -31.705 1.00 88.12 731 PHE A N 1
ATOM 5478 C CA . PHE A 1 731 ? -0.265 -0.785 -32.152 1.00 88.12 731 PHE A CA 1
ATOM 5479 C C . PHE A 1 731 ? -1.188 -0.402 -33.316 1.00 88.12 731 PHE A C 1
ATOM 5481 O O . PHE A 1 731 ? -1.499 0.764 -33.560 1.00 88.12 731 PHE A O 1
ATOM 5488 N N . GLU A 1 732 ? -1.623 -1.428 -34.039 1.00 90.81 732 GLU A N 1
ATOM 5489 C CA . GLU A 1 732 ? -2.618 -1.385 -35.108 1.00 90.81 732 GLU A CA 1
ATOM 5490 C C . GLU A 1 732 ? -3.828 -2.232 -34.691 1.00 90.81 732 GLU A C 1
ATOM 5492 O O . GLU A 1 732 ? -3.665 -3.318 -34.135 1.00 90.81 732 GLU A O 1
ATOM 5497 N N . TRP A 1 733 ? -5.039 -1.771 -34.988 1.00 88.19 733 TRP A N 1
ATOM 5498 C CA . TRP A 1 733 ? -6.281 -2.521 -34.826 1.00 88.19 733 TRP A CA 1
ATOM 5499 C C . TRP A 1 733 ? -7.100 -2.492 -36.118 1.00 88.19 733 TRP A C 1
ATOM 5501 O O . TRP A 1 733 ? -7.370 -1.432 -36.688 1.00 88.19 733 TRP A O 1
ATOM 5511 N N . ASN A 1 734 ? -7.505 -3.668 -36.591 1.00 86.31 734 ASN A N 1
ATOM 5512 C CA . ASN A 1 734 ? -8.375 -3.815 -37.750 1.00 86.31 734 ASN A CA 1
ATOM 5513 C C . ASN A 1 734 ? -9.835 -3.988 -37.283 1.00 86.31 734 ASN A C 1
ATOM 5515 O O . ASN A 1 734 ? -10.164 -5.035 -36.727 1.00 86.31 734 ASN A O 1
ATOM 5519 N N . PRO A 1 735 ? -10.732 -3.018 -37.536 1.00 79.31 735 PRO A N 1
ATOM 5520 C CA . PRO A 1 735 ? -12.121 -3.071 -37.078 1.00 79.31 735 PRO A CA 1
ATOM 5521 C C . PRO A 1 735 ? -12.970 -4.140 -37.786 1.00 79.31 735 PRO A C 1
ATOM 5523 O O . PRO A 1 735 ? -13.994 -4.554 -37.237 1.00 79.31 735 PRO A O 1
ATOM 5526 N N . THR A 1 736 ? -12.557 -4.596 -38.976 1.00 80.81 736 THR A N 1
ATOM 5527 C CA . THR A 1 736 ? -13.262 -5.612 -39.774 1.00 80.81 736 THR A CA 1
ATOM 5528 C C . THR A 1 736 ? -12.966 -7.021 -39.275 1.00 80.81 736 THR A C 1
ATOM 5530 O O . THR A 1 736 ? -13.884 -7.817 -39.109 1.00 80.81 736 THR A O 1
ATOM 5533 N N . THR A 1 737 ? -11.692 -7.336 -39.018 1.00 82.12 737 THR A N 1
ATOM 5534 C CA . THR A 1 737 ? -11.284 -8.654 -38.492 1.00 82.12 737 THR A CA 1
ATOM 5535 C C . THR A 1 737 ? -11.267 -8.706 -36.968 1.00 82.12 737 THR A C 1
ATOM 5537 O O . THR A 1 737 ? -11.144 -9.782 -36.395 1.00 82.12 737 THR A O 1
ATOM 5540 N N . ASN A 1 738 ? -11.368 -7.544 -36.319 1.00 79.94 738 ASN A N 1
ATOM 5541 C CA . ASN A 1 738 ? -11.200 -7.345 -34.885 1.00 79.94 738 ASN A CA 1
ATOM 5542 C C . ASN A 1 738 ? -9.823 -7.771 -34.339 1.00 79.94 738 ASN A C 1
ATOM 5544 O O . ASN A 1 738 ? -9.679 -8.037 -33.154 1.00 79.94 738 ASN A O 1
ATOM 5548 N N . ILE A 1 739 ? -8.798 -7.827 -35.193 1.00 81.00 739 ILE A N 1
ATOM 5549 C CA . ILE A 1 739 ? -7.441 -8.218 -34.796 1.00 81.00 739 ILE A CA 1
ATOM 5550 C C . ILE A 1 739 ? -6.648 -6.978 -34.382 1.00 81.00 739 ILE A C 1
ATOM 5552 O O . ILE A 1 739 ? -6.600 -5.989 -35.119 1.00 81.00 739 ILE A O 1
ATOM 5556 N N . MET A 1 740 ? -5.988 -7.057 -33.226 1.00 83.00 740 MET A N 1
ATOM 5557 C CA . MET A 1 740 ? -4.997 -6.087 -32.763 1.00 83.00 740 MET A CA 1
ATOM 5558 C C . MET A 1 740 ? -3.583 -6.640 -32.952 1.00 83.00 740 MET A C 1
ATOM 5560 O O . MET A 1 740 ? -3.327 -7.823 -32.737 1.00 83.00 740 MET A O 1
ATOM 5564 N N . THR A 1 741 ? -2.644 -5.796 -33.366 1.00 86.06 741 THR A N 1
ATOM 5565 C CA . THR A 1 741 ? -1.253 -6.180 -33.611 1.00 86.06 741 THR A CA 1
ATOM 5566 C C . THR A 1 741 ? -0.315 -5.107 -33.082 1.00 86.06 741 THR A C 1
ATOM 5568 O O . THR A 1 741 ? -0.404 -3.943 -33.469 1.00 86.06 741 THR A O 1
ATOM 5571 N N . LYS A 1 742 ? 0.627 -5.503 -32.221 1.00 88.44 742 LYS A N 1
ATOM 5572 C CA . LYS A 1 742 ? 1.735 -4.636 -31.812 1.00 88.44 742 LYS A CA 1
ATOM 5573 C C . LYS A 1 742 ? 2.660 -4.391 -33.004 1.00 88.44 742 LYS A C 1
ATOM 5575 O O . LYS A 1 742 ? 3.056 -5.335 -33.684 1.00 88.44 742 LYS A O 1
ATOM 5580 N N . LYS A 1 743 ? 3.002 -3.130 -33.255 1.00 92.56 743 LYS A N 1
ATOM 5581 C CA . LYS A 1 743 ? 3.820 -2.699 -34.397 1.00 92.56 743 LYS A CA 1
ATOM 5582 C C . LYS A 1 743 ? 5.229 -2.310 -33.973 1.00 92.56 743 LYS A C 1
ATOM 5584 O O . LYS A 1 743 ? 6.175 -2.744 -34.626 1.00 92.56 743 LYS A O 1
ATOM 5589 N N . ILE A 1 744 ? 5.357 -1.549 -32.884 1.00 91.81 744 ILE A N 1
ATOM 5590 C CA . ILE A 1 744 ? 6.638 -1.069 -32.348 1.00 91.81 744 ILE A CA 1
ATOM 5591 C C . ILE A 1 744 ? 6.675 -1.258 -30.828 1.00 91.81 744 ILE A C 1
ATOM 5593 O O . ILE A 1 744 ? 5.683 -0.979 -30.158 1.00 91.81 744 ILE A O 1
ATOM 5597 N N . ASP A 1 745 ? 7.826 -1.688 -30.306 1.00 90.06 745 ASP A N 1
ATOM 5598 C CA . ASP A 1 745 ? 8.208 -1.530 -28.898 1.00 90.06 745 ASP A CA 1
ATOM 5599 C C . ASP A 1 745 ? 9.116 -0.299 -28.764 1.00 90.06 745 ASP A C 1
ATOM 5601 O O . ASP A 1 745 ? 10.122 -0.172 -29.478 1.00 90.06 745 ASP A O 1
ATOM 5605 N N . PHE A 1 746 ? 8.774 0.600 -27.847 1.00 89.12 746 PHE A N 1
ATOM 5606 C CA . PHE A 1 746 ? 9.666 1.684 -27.446 1.00 89.12 746 PHE A CA 1
ATOM 5607 C C . PHE A 1 746 ? 10.752 1.139 -26.503 1.00 89.12 746 PHE A C 1
ATOM 5609 O O . PHE A 1 746 ? 10.519 0.184 -25.764 1.00 89.12 746 PHE A O 1
ATOM 5616 N N . ASN A 1 747 ? 11.970 1.677 -26.575 1.00 87.31 747 ASN A N 1
ATOM 5617 C CA . ASN A 1 747 ? 13.155 1.091 -25.931 1.00 87.31 747 ASN A CA 1
ATOM 5618 C C . ASN A 1 747 ? 14.119 2.121 -25.310 1.00 87.31 747 ASN A C 1
ATOM 5620 O O . ASN A 1 747 ? 15.276 1.803 -25.024 1.00 87.31 747 ASN A O 1
ATOM 5624 N N . GLY A 1 748 ? 13.664 3.357 -25.109 1.00 87.62 748 GLY A N 1
ATOM 5625 C CA . GLY A 1 748 ? 14.438 4.403 -24.449 1.00 87.62 748 GLY A CA 1
ATOM 5626 C C . GLY A 1 748 ? 15.360 5.138 -25.397 1.00 87.62 748 GLY A C 1
ATOM 5627 O O . GLY A 1 748 ? 14.940 6.077 -26.072 1.00 87.62 748 GLY A O 1
ATOM 5628 N N . LEU A 1 749 ? 16.639 4.774 -25.413 1.00 83.88 749 LEU A N 1
ATOM 5629 C CA . LEU A 1 749 ? 17.673 5.580 -26.070 1.00 83.88 749 LEU A CA 1
ATOM 5630 C C . LEU A 1 749 ? 17.474 5.681 -27.595 1.00 83.88 749 LEU A C 1
ATOM 5632 O O . LEU A 1 749 ? 17.702 6.743 -28.187 1.00 83.88 749 LEU A O 1
ATOM 5636 N N . VAL A 1 750 ? 17.040 4.591 -28.239 1.00 82.88 750 VAL A N 1
ATOM 5637 C CA . VAL A 1 750 ? 17.006 4.499 -29.708 1.00 82.88 750 VAL A CA 1
ATOM 5638 C C . VAL A 1 750 ? 15.759 5.165 -30.290 1.00 82.88 750 VAL A C 1
ATOM 5640 O O . VAL A 1 750 ? 15.884 5.937 -31.240 1.00 82.88 750 VAL A O 1
ATOM 5643 N N . ASN A 1 751 ? 14.575 4.913 -29.725 1.00 85.75 751 ASN A N 1
ATOM 5644 C CA . ASN A 1 751 ? 13.302 5.410 -30.268 1.00 85.75 751 ASN A CA 1
ATOM 5645 C C . ASN A 1 751 ? 12.380 6.111 -29.251 1.00 85.75 751 ASN A C 1
ATOM 5647 O O . ASN A 1 751 ? 11.247 6.429 -29.605 1.00 85.75 751 ASN A O 1
ATOM 5651 N N . GLY A 1 752 ? 12.862 6.392 -28.037 1.00 90.62 752 GLY A N 1
ATOM 5652 C CA . GLY A 1 752 ? 12.094 7.053 -26.980 1.00 90.62 752 GLY A CA 1
ATOM 5653 C C . GLY A 1 752 ? 11.435 6.083 -25.990 1.00 90.62 752 GLY A C 1
ATOM 5654 O O . GLY A 1 752 ? 11.482 4.869 -26.172 1.00 90.62 752 GLY A O 1
ATOM 5655 N N . SER A 1 753 ? 10.836 6.626 -24.928 1.00 90.50 753 SER A N 1
ATOM 5656 C CA . SER A 1 753 ? 10.044 5.908 -23.913 1.00 90.50 753 SER A CA 1
ATOM 5657 C C . SER A 1 753 ? 8.837 6.732 -23.485 1.00 90.50 753 SER A C 1
ATOM 5659 O O . SER A 1 753 ? 8.919 7.959 -23.422 1.00 90.50 753 SER A O 1
ATOM 5661 N N . TYR A 1 754 ? 7.756 6.049 -23.119 1.00 86.00 754 TYR A N 1
ATOM 5662 C CA . TYR A 1 754 ? 6.494 6.646 -22.685 1.00 86.00 754 TYR A CA 1
ATOM 5663 C C . TYR A 1 754 ? 5.911 7.563 -23.782 1.00 86.00 754 TYR A C 1
ATOM 5665 O O . TYR A 1 754 ? 5.900 8.790 -23.626 1.00 86.00 754 TYR A O 1
ATOM 5673 N N . PRO A 1 755 ? 5.544 6.996 -24.954 1.00 87.50 755 PRO A N 1
ATOM 5674 C CA . PRO A 1 755 ? 4.879 7.733 -26.024 1.00 87.50 755 PRO A CA 1
ATOM 5675 C C . PRO A 1 755 ? 3.536 8.272 -25.527 1.00 87.50 755 PRO A C 1
ATOM 5677 O O . PRO A 1 755 ? 2.667 7.492 -25.164 1.00 87.50 755 PRO A O 1
ATOM 5680 N N . ASP A 1 756 ? 3.375 9.592 -25.546 1.00 76.12 756 ASP A N 1
ATOM 5681 C CA . ASP A 1 756 ? 2.251 10.285 -24.910 1.00 76.12 756 ASP A CA 1
ATOM 5682 C C . ASP A 1 756 ? 1.567 11.233 -25.919 1.00 76.12 756 ASP A C 1
ATOM 5684 O O . ASP A 1 756 ? 2.220 11.801 -26.808 1.00 76.12 756 ASP A O 1
ATOM 5688 N N . GLY A 1 757 ? 0.245 11.376 -25.821 1.00 72.12 757 GLY A N 1
ATOM 5689 C CA . GLY A 1 757 ? -0.618 12.081 -26.775 1.00 72.12 757 GLY A CA 1
ATOM 5690 C C . GLY A 1 757 ? -1.105 11.237 -27.969 1.00 72.12 757 GLY A C 1
ATOM 5691 O O . GLY A 1 757 ? -1.169 10.011 -27.933 1.00 72.12 757 GLY A O 1
ATOM 5692 N N . SER A 1 758 ? -1.489 11.901 -29.071 1.00 74.38 758 SER A N 1
ATOM 5693 C CA . SER A 1 758 ? -1.984 11.250 -30.296 1.00 74.38 758 SER A CA 1
ATOM 5694 C C . SER A 1 758 ? -0.970 11.265 -31.437 1.00 74.38 758 SER A C 1
ATOM 5696 O O . SER A 1 758 ? -0.155 12.182 -31.574 1.00 74.38 758 SER A O 1
ATOM 5698 N N . LEU A 1 759 ? -1.081 10.270 -32.320 1.00 86.38 759 LEU A N 1
ATOM 5699 C CA . LEU A 1 759 ? -0.345 10.250 -33.579 1.00 86.38 759 LEU A CA 1
ATOM 5700 C C . LEU A 1 759 ? -0.916 11.290 -34.554 1.00 86.38 759 LEU A C 1
ATOM 5702 O O . LEU A 1 759 ? -2.125 11.375 -34.753 1.00 86.38 759 LEU A O 1
ATOM 5706 N N . LEU A 1 760 ? -0.058 12.051 -35.223 1.00 87.75 760 LEU A N 1
ATOM 5707 C CA . LEU A 1 760 ? -0.428 12.961 -36.306 1.00 87.75 760 LEU A CA 1
ATOM 5708 C C . LEU A 1 760 ? -0.149 12.287 -37.655 1.00 87.75 760 LEU A C 1
ATOM 5710 O O . LEU A 1 760 ? 1.000 11.985 -37.963 1.00 87.75 760 LEU A O 1
ATOM 5714 N N . LEU A 1 761 ? -1.180 12.071 -38.475 1.00 87.94 761 LEU A N 1
ATOM 5715 C CA . LEU A 1 761 ? -1.021 11.528 -39.827 1.00 87.94 761 LEU A CA 1
ATOM 5716 C C . LEU A 1 761 ? -0.692 12.650 -40.824 1.00 87.94 761 LEU A C 1
ATOM 5718 O O . LEU A 1 761 ? -1.492 13.567 -41.013 1.00 87.94 761 LEU A O 1
ATOM 5722 N N . VAL A 1 762 ? 0.451 12.545 -41.503 1.00 87.88 762 VAL A N 1
ATOM 5723 C CA . VAL A 1 762 ? 0.879 13.454 -42.576 1.00 87.88 762 VAL A CA 1
ATOM 5724 C C . VAL A 1 762 ? 1.454 12.639 -43.727 1.00 87.88 762 VAL A C 1
ATOM 5726 O O . VAL A 1 762 ? 2.371 11.848 -43.529 1.00 87.88 762 VAL A O 1
ATOM 5729 N N . ASN A 1 763 ? 0.929 12.832 -44.941 1.00 87.88 763 ASN A N 1
ATOM 5730 C CA . ASN A 1 763 ? 1.419 12.177 -46.164 1.00 87.88 763 ASN A CA 1
ATOM 5731 C C . ASN A 1 763 ? 1.578 10.647 -46.031 1.00 87.88 763 ASN A C 1
ATOM 5733 O O . ASN A 1 763 ? 2.549 10.069 -46.510 1.00 87.88 763 ASN A O 1
ATOM 5737 N N . GLY A 1 764 ? 0.636 9.993 -45.343 1.00 88.19 764 GLY A N 1
ATOM 5738 C CA . GLY A 1 764 ? 0.631 8.541 -45.139 1.00 88.19 764 GLY A CA 1
ATOM 5739 C C . GLY A 1 764 ? 1.559 8.019 -44.036 1.00 88.19 764 GLY A C 1
ATOM 5740 O O . GLY A 1 764 ? 1.599 6.810 -43.824 1.00 88.19 764 GLY A O 1
ATOM 5741 N N . LYS A 1 765 ? 2.261 8.903 -43.317 1.00 93.12 765 LYS A N 1
ATOM 5742 C CA . LYS A 1 765 ? 3.131 8.578 -42.179 1.00 93.12 765 LYS A CA 1
ATOM 5743 C C . LYS A 1 765 ? 2.608 9.186 -40.884 1.00 93.12 765 LYS A C 1
ATOM 5745 O O . LYS A 1 765 ? 1.970 10.238 -40.899 1.00 93.12 765 LYS A O 1
ATOM 5750 N N . PHE A 1 766 ? 2.899 8.544 -39.762 1.00 93.81 766 PHE A N 1
ATOM 5751 C CA . PHE A 1 766 ? 2.503 9.008 -38.439 1.00 93.81 766 PHE A CA 1
ATOM 5752 C C . PHE A 1 766 ? 3.661 9.693 -37.724 1.00 93.81 766 PHE A C 1
ATOM 5754 O O . PHE A 1 766 ? 4.773 9.181 -37.703 1.00 93.81 766 PHE A O 1
ATOM 5761 N N . TYR A 1 767 ? 3.390 10.823 -37.091 1.00 93.12 767 TYR A N 1
ATOM 5762 C CA . TYR A 1 767 ? 4.335 11.534 -36.241 1.00 93.12 767 TYR A CA 1
ATOM 5763 C C . TYR A 1 767 ? 3.834 11.503 -34.805 1.00 93.12 767 TYR A C 1
ATOM 5765 O O . TYR A 1 767 ? 2.644 11.696 -34.560 1.00 93.12 767 TYR A O 1
ATOM 5773 N N . GLY A 1 768 ? 4.735 11.273 -33.862 1.00 92.25 768 GLY A N 1
ATOM 5774 C CA . GLY A 1 768 ? 4.414 11.233 -32.441 1.00 92.25 768 GLY A CA 1
ATOM 5775 C C . GLY A 1 768 ? 5.595 11.676 -31.595 1.00 92.25 768 GLY A C 1
ATOM 5776 O O . GLY A 1 768 ? 6.673 11.987 -32.114 1.00 92.25 768 GLY A O 1
ATOM 5777 N N . MET A 1 769 ? 5.375 11.734 -30.287 1.00 91.81 769 MET A N 1
ATOM 5778 C CA . MET A 1 769 ? 6.400 12.114 -29.326 1.00 91.81 769 MET A CA 1
ATOM 5779 C C . MET A 1 769 ? 6.437 11.147 -28.153 1.00 91.81 769 MET A C 1
ATOM 5781 O O . MET A 1 769 ? 5.457 10.468 -27.861 1.00 91.81 769 MET A O 1
ATOM 5785 N N . THR A 1 770 ? 7.589 11.087 -27.496 1.00 92.00 770 THR A N 1
ATOM 5786 C CA . THR A 1 770 ? 7.802 10.326 -26.268 1.00 92.00 770 THR A CA 1
ATOM 5787 C C . THR A 1 770 ? 8.211 11.270 -25.155 1.00 92.00 770 THR A C 1
ATOM 5789 O O . THR A 1 770 ? 9.078 12.116 -25.371 1.00 92.00 770 THR A O 1
ATOM 5792 N N . SER A 1 771 ? 7.612 11.137 -23.974 1.00 90.19 771 SER A N 1
ATOM 5793 C CA . SER A 1 771 ? 7.876 12.040 -22.846 1.00 90.19 771 SER A CA 1
ATOM 5794 C C . SER A 1 771 ? 9.231 11.788 -22.177 1.00 90.19 771 SER A C 1
ATOM 5796 O O . SER A 1 771 ? 9.778 12.679 -21.522 1.00 90.19 771 SER A O 1
ATOM 5798 N N . ALA A 1 772 ? 9.813 10.607 -22.399 1.00 89.56 772 ALA A N 1
ATOM 5799 C CA . ALA A 1 772 ? 11.164 10.253 -21.989 1.00 89.56 772 ALA A CA 1
ATOM 5800 C C . ALA A 1 772 ? 11.902 9.472 -23.094 1.00 89.56 772 ALA A C 1
ATOM 5802 O O . ALA A 1 772 ? 11.437 9.342 -24.233 1.00 89.56 772 ALA A O 1
ATOM 5803 N N . GLY A 1 773 ? 13.092 8.970 -22.774 1.00 88.25 773 GLY A N 1
ATOM 5804 C CA . GLY A 1 773 ? 14.009 8.353 -23.729 1.00 88.25 773 GLY A CA 1
ATOM 5805 C C . GLY A 1 773 ? 14.757 9.377 -24.589 1.00 88.25 773 GLY A C 1
ATOM 5806 O O . GLY A 1 773 ? 14.734 10.583 -24.323 1.00 88.25 773 GLY A O 1
ATOM 5807 N N . GLY A 1 774 ? 15.471 8.888 -25.600 1.00 87.69 774 GLY A N 1
ATOM 5808 C CA . GLY A 1 774 ? 16.438 9.690 -26.351 1.00 87.69 774 GLY A CA 1
ATOM 5809 C C . GLY A 1 774 ? 17.734 9.968 -25.581 1.00 87.69 774 GLY A C 1
ATOM 5810 O O . GLY A 1 774 ? 17.930 9.481 -24.467 1.00 87.69 774 GLY A O 1
ATOM 5811 N N . ASN A 1 775 ? 18.631 10.760 -26.171 1.00 83.94 775 ASN A N 1
ATOM 5812 C CA . ASN A 1 775 ? 20.022 10.917 -25.704 1.00 83.94 775 ASN A CA 1
ATOM 5813 C C . ASN A 1 775 ? 20.160 11.463 -24.271 1.00 83.94 775 ASN A C 1
ATOM 5815 O O . ASN A 1 775 ? 21.148 11.169 -23.607 1.00 83.94 775 ASN A O 1
ATOM 5819 N N . ASN A 1 776 ? 19.176 12.233 -23.795 1.00 83.56 776 ASN A N 1
ATOM 5820 C CA . ASN A 1 776 ? 19.174 12.834 -22.455 1.00 83.56 776 ASN A CA 1
ATOM 5821 C C . ASN A 1 776 ? 17.999 12.364 -21.584 1.00 83.56 776 ASN A C 1
ATOM 5823 O O . ASN A 1 776 ? 17.756 12.937 -20.526 1.00 83.56 776 ASN A O 1
ATOM 5827 N N . ASN A 1 777 ? 17.235 11.364 -22.035 1.00 90.00 777 ASN A N 1
ATOM 5828 C CA . ASN A 1 777 ? 15.988 10.939 -21.394 1.00 90.00 777 ASN A CA 1
ATOM 5829 C C . ASN A 1 777 ? 14.927 12.058 -21.252 1.00 90.00 777 ASN A C 1
ATOM 5831 O O . ASN A 1 777 ? 14.066 11.996 -20.379 1.00 90.00 777 ASN A O 1
ATOM 5835 N N . LEU A 1 778 ? 14.991 13.091 -22.099 1.00 90.31 778 LEU A N 1
ATOM 5836 C CA . LEU A 1 778 ? 14.075 14.241 -22.081 1.00 90.31 778 LEU A CA 1
ATOM 5837 C C . LEU A 1 778 ? 12.959 14.131 -23.128 1.00 90.31 778 LEU A C 1
ATOM 5839 O O . LEU A 1 778 ? 12.195 15.081 -23.302 1.00 90.31 778 LEU A O 1
ATOM 5843 N N . GLY A 1 779 ? 12.874 12.995 -23.822 1.00 93.31 779 GLY A N 1
ATOM 5844 C CA . GLY A 1 779 ? 11.865 12.731 -24.834 1.00 93.31 779 GLY A CA 1
ATOM 5845 C C . GLY A 1 779 ? 12.389 12.788 -26.261 1.00 93.31 779 GLY A C 1
ATOM 5846 O O . GLY A 1 779 ? 13.478 13.301 -26.541 1.00 93.31 779 GLY A O 1
ATOM 5847 N N . THR A 1 780 ? 11.585 12.278 -27.191 1.00 94.56 780 THR A N 1
ATOM 5848 C CA . THR A 1 780 ? 11.904 12.264 -28.625 1.00 94.56 780 THR A CA 1
ATOM 5849 C C . THR A 1 780 ? 10.698 12.658 -29.471 1.00 94.56 780 THR A C 1
ATOM 5851 O O . THR A 1 780 ? 9.556 12.489 -29.051 1.00 94.56 780 THR A O 1
ATOM 5854 N N . LEU A 1 781 ? 10.947 13.180 -30.673 1.00 95.12 781 LEU A N 1
ATOM 5855 C CA . LEU A 1 781 ? 9.961 13.253 -31.756 1.00 95.12 781 LEU A CA 1
ATOM 5856 C C . LEU A 1 781 ? 10.302 12.159 -32.765 1.00 95.12 781 LEU A C 1
ATOM 5858 O O . LEU A 1 781 ? 11.455 12.065 -33.200 1.00 95.12 781 LEU A O 1
ATOM 5862 N N . PHE A 1 782 ? 9.317 11.355 -33.160 1.00 94.94 782 PHE A N 1
ATOM 5863 C CA . PHE A 1 782 ? 9.497 10.262 -34.113 1.00 94.94 782 PHE A CA 1
ATOM 5864 C C . PHE A 1 782 ? 8.541 10.353 -35.307 1.00 94.94 782 PHE A C 1
ATOM 5866 O O . PHE A 1 782 ? 7.470 10.955 -35.241 1.00 94.94 782 PHE A O 1
ATOM 5873 N N . GLU A 1 783 ? 8.950 9.715 -36.400 1.00 95.62 783 GLU A N 1
ATOM 5874 C CA . GLU A 1 783 ? 8.145 9.416 -37.584 1.00 95.62 783 GLU A CA 1
ATOM 5875 C C . GLU A 1 783 ? 8.015 7.895 -37.699 1.00 95.62 783 GLU A C 1
ATOM 5877 O O . GLU A 1 783 ? 9.011 7.184 -37.590 1.00 95.62 783 GLU A O 1
ATOM 5882 N N . TRP A 1 784 ? 6.817 7.388 -37.947 1.00 95.94 784 TRP A N 1
ATOM 5883 C CA . TRP A 1 784 ? 6.549 5.982 -38.210 1.00 95.94 784 TRP A CA 1
ATOM 5884 C C . TRP A 1 784 ? 5.831 5.819 -39.547 1.00 95.94 784 TRP A C 1
ATOM 5886 O O . TRP A 1 784 ? 4.810 6.461 -39.809 1.00 95.94 784 TRP A O 1
ATOM 5896 N N . ASP A 1 785 ? 6.370 4.952 -40.396 1.00 95.00 785 ASP A N 1
ATOM 5897 C CA . ASP A 1 785 ? 5.794 4.615 -41.690 1.00 95.00 785 ASP A CA 1
ATOM 5898 C C . ASP A 1 785 ? 5.029 3.280 -41.590 1.00 95.00 785 ASP A C 1
ATOM 5900 O O . ASP A 1 785 ? 5.639 2.214 -41.438 1.00 95.00 785 ASP A O 1
ATOM 5904 N N . PRO A 1 786 ? 3.686 3.302 -41.673 1.00 93.12 786 PRO A N 1
ATOM 5905 C CA . PRO A 1 786 ? 2.876 2.097 -41.534 1.00 93.12 786 PRO A CA 1
ATOM 5906 C C . PRO A 1 786 ? 3.042 1.114 -42.705 1.00 93.12 786 PRO A C 1
ATOM 5908 O O . PRO A 1 786 ? 2.688 -0.056 -42.550 1.00 93.12 786 PRO A O 1
ATOM 5911 N N . SER A 1 787 ? 3.567 1.549 -43.859 1.00 90.62 787 SER A N 1
ATOM 5912 C CA . SER A 1 787 ? 3.695 0.706 -45.060 1.00 90.62 787 SER A CA 1
ATOM 5913 C C . SER A 1 787 ? 4.821 -0.327 -44.960 1.00 90.62 787 SER A C 1
ATOM 5915 O O . SER A 1 787 ? 4.693 -1.435 -45.477 1.00 90.62 787 SER A O 1
ATOM 5917 N N . ASN A 1 788 ? 5.901 0.015 -44.254 1.00 92.12 788 ASN A N 1
ATOM 5918 C CA . ASN A 1 788 ? 7.086 -0.826 -44.052 1.00 92.12 788 ASN A CA 1
ATOM 5919 C C . ASN A 1 788 ? 7.376 -1.107 -42.565 1.00 92.12 788 ASN A C 1
ATOM 5921 O O . ASN A 1 788 ? 8.315 -1.834 -42.248 1.00 92.12 788 ASN A O 1
ATOM 5925 N N . ASN A 1 789 ? 6.553 -0.568 -41.660 1.00 93.31 789 ASN A N 1
ATOM 5926 C CA . ASN A 1 789 ? 6.681 -0.685 -40.210 1.00 93.31 789 ASN A CA 1
ATOM 5927 C C . ASN A 1 789 ? 7.990 -0.111 -39.631 1.00 93.31 789 ASN A C 1
ATOM 5929 O O . ASN A 1 789 ? 8.473 -0.592 -38.605 1.00 93.31 789 ASN A O 1
ATOM 5933 N N . VAL A 1 790 ? 8.568 0.913 -40.260 1.00 94.12 790 VAL A N 1
ATOM 5934 C CA . VAL A 1 790 ? 9.815 1.539 -39.796 1.00 94.12 790 VAL A CA 1
ATOM 5935 C C . VAL A 1 790 ? 9.510 2.774 -38.953 1.00 94.12 790 VAL A C 1
ATOM 5937 O O . VAL A 1 790 ? 8.851 3.705 -39.416 1.00 94.12 790 VAL A O 1
ATOM 5940 N N . LEU A 1 791 ? 10.022 2.804 -37.718 1.00 95.62 791 LEU A N 1
ATOM 5941 C CA . LEU A 1 791 ? 10.030 3.995 -36.864 1.00 95.62 791 LEU A CA 1
ATOM 5942 C C . LEU A 1 791 ? 11.411 4.656 -36.912 1.00 95.62 791 LEU A C 1
ATOM 5944 O O . LEU A 1 791 ? 12.425 4.026 -36.623 1.00 95.62 791 LEU A O 1
ATOM 5948 N N . THR A 1 792 ? 11.438 5.941 -37.256 1.00 94.69 792 THR A N 1
ATOM 5949 C CA . THR A 1 792 ? 12.634 6.784 -37.308 1.00 94.69 792 THR A CA 1
ATOM 5950 C C . THR A 1 792 ? 12.551 7.875 -36.245 1.00 94.69 792 THR A C 1
ATOM 5952 O O . THR A 1 792 ? 11.663 8.730 -36.292 1.00 94.69 792 THR A O 1
ATOM 5955 N N . LYS A 1 793 ? 13.505 7.893 -35.308 1.00 94.56 793 LYS A N 1
ATOM 5956 C CA . LYS A 1 793 ? 13.690 9.024 -34.391 1.00 94.56 793 LYS A CA 1
ATOM 5957 C C . LYS A 1 793 ? 14.140 10.249 -35.192 1.00 94.56 793 LYS A C 1
ATOM 5959 O O . LYS A 1 793 ? 15.119 10.176 -35.932 1.00 94.56 793 LYS A O 1
ATOM 5964 N N . LYS A 1 794 ? 13.416 11.360 -35.068 1.00 95.19 794 LYS A N 1
ATOM 5965 C CA . LYS A 1 794 ? 13.685 12.605 -35.801 1.00 95.19 794 LYS A CA 1
ATOM 5966 C C . LYS A 1 794 ? 14.453 13.611 -34.962 1.00 95.19 794 LYS A C 1
ATOM 5968 O O . LYS A 1 794 ? 15.405 14.197 -35.465 1.00 95.19 794 LYS A O 1
ATOM 5973 N N . ILE A 1 795 ? 14.031 13.807 -33.711 1.00 94.88 795 ILE A N 1
ATOM 5974 C CA . ILE A 1 795 ? 14.603 14.801 -32.796 1.00 94.88 795 ILE A CA 1
ATOM 5975 C C . ILE A 1 795 ? 14.764 14.194 -31.402 1.00 94.88 795 ILE A C 1
ATOM 5977 O O . ILE A 1 795 ? 13.847 13.540 -30.905 1.00 94.88 795 ILE A O 1
ATOM 5981 N N . ASP A 1 796 ? 15.899 14.472 -30.762 1.00 94.62 796 ASP A N 1
ATOM 5982 C CA . ASP A 1 796 ? 16.094 14.323 -29.320 1.00 94.62 796 ASP A CA 1
ATOM 5983 C C . ASP A 1 796 ? 15.849 15.674 -28.628 1.00 94.62 796 ASP A C 1
ATOM 5985 O O . ASP A 1 796 ? 16.417 16.708 -29.011 1.00 94.62 796 ASP A O 1
ATOM 5989 N N . PHE A 1 797 ? 15.010 15.673 -27.596 1.00 94.50 797 PHE A N 1
ATOM 5990 C CA . PHE A 1 797 ? 14.820 16.844 -26.747 1.00 94.50 797 PHE A CA 1
ATOM 5991 C C . PHE A 1 797 ? 16.014 17.010 -25.781 1.00 94.50 797 PHE A C 1
ATOM 5993 O O . PHE A 1 797 ? 16.640 16.037 -25.352 1.00 94.50 797 PHE A O 1
ATOM 6000 N N . ASN A 1 798 ? 16.392 18.254 -25.480 1.00 93.44 798 ASN A N 1
ATOM 6001 C CA . ASN A 1 798 ? 17.643 18.614 -24.797 1.00 93.44 798 ASN A CA 1
ATOM 6002 C C . ASN A 1 798 ? 17.474 19.661 -23.679 1.00 93.44 798 ASN A C 1
ATOM 6004 O O . ASN A 1 798 ? 18.457 20.212 -23.184 1.00 93.44 798 ASN A O 1
ATOM 6008 N N . GLY A 1 799 ? 16.238 19.943 -23.268 1.00 92.81 799 GLY A N 1
ATOM 6009 C CA . GLY A 1 799 ? 15.936 20.847 -22.164 1.00 92.81 799 GLY A CA 1
ATOM 6010 C C . GLY A 1 799 ? 15.931 22.303 -22.603 1.00 92.81 799 GLY A C 1
ATOM 6011 O O . GLY A 1 799 ? 14.943 22.787 -23.154 1.00 92.81 799 GLY A O 1
ATOM 6012 N N . VAL A 1 800 ? 17.007 23.036 -22.324 1.00 91.88 800 VAL A N 1
ATOM 6013 C CA . VAL A 1 800 ? 17.046 24.498 -22.524 1.00 91.88 800 VAL A CA 1
ATOM 6014 C C . VAL A 1 800 ? 16.933 24.881 -24.008 1.00 91.88 800 VAL A C 1
ATOM 6016 O O . VAL A 1 800 ? 16.302 25.889 -24.341 1.00 91.88 800 VAL A O 1
ATOM 6019 N N . GLY A 1 801 ? 17.506 24.077 -24.908 1.00 88.75 801 GLY A N 1
ATOM 6020 C CA . GLY A 1 801 ? 17.572 24.379 -26.340 1.00 88.75 801 GLY A CA 1
ATOM 6021 C C . GLY A 1 801 ? 16.249 24.176 -27.079 1.00 88.75 801 GLY A C 1
ATOM 6022 O O . GLY A 1 801 ? 15.857 25.039 -27.865 1.00 88.75 801 GLY A O 1
ATOM 6023 N N . ASN A 1 802 ? 15.548 23.067 -26.826 1.00 91.81 802 ASN A N 1
ATOM 6024 C CA . ASN A 1 802 ? 14.334 22.698 -27.566 1.00 91.81 802 ASN A CA 1
ATOM 6025 C C . ASN A 1 802 ? 13.183 22.118 -26.718 1.00 91.81 802 ASN A C 1
ATOM 6027 O O . ASN A 1 802 ? 12.176 21.711 -27.293 1.00 91.81 802 ASN A O 1
ATOM 6031 N N . GLY A 1 803 ? 13.293 22.135 -25.387 1.00 93.88 803 GLY A N 1
ATOM 6032 C CA . GLY A 1 803 ? 12.277 21.626 -24.461 1.00 93.88 803 GLY A CA 1
ATOM 6033 C C . GLY A 1 803 ? 12.621 20.266 -23.849 1.00 93.88 803 GLY A C 1
ATOM 6034 O O . GLY A 1 803 ? 13.611 19.637 -24.214 1.00 93.88 803 GLY A O 1
ATOM 6035 N N . ALA A 1 804 ? 11.815 19.828 -22.884 1.00 93.88 804 ALA A N 1
ATOM 6036 C CA . ALA A 1 804 ? 11.904 18.529 -22.218 1.00 93.88 804 ALA A CA 1
ATOM 6037 C C . ALA A 1 804 ? 10.518 18.000 -21.828 1.00 93.88 804 ALA A C 1
ATOM 6039 O O . ALA A 1 804 ? 9.628 18.775 -21.471 1.00 93.88 804 ALA A O 1
ATOM 6040 N N . SER A 1 805 ? 10.356 16.679 -21.855 1.00 90.31 805 SER A N 1
ATOM 6041 C CA . SER A 1 805 ? 9.108 15.979 -21.539 1.00 90.31 805 SER A CA 1
ATOM 6042 C C . SER A 1 805 ? 7.923 16.467 -22.384 1.00 90.31 805 SER A C 1
ATOM 6044 O O . SER A 1 805 ? 7.006 17.121 -21.874 1.00 90.31 805 SER A O 1
ATOM 6046 N N . PRO A 1 806 ? 7.940 16.215 -23.707 1.00 89.75 806 PRO A N 1
ATOM 6047 C CA . PRO A 1 806 ? 6.759 16.401 -24.540 1.00 89.75 806 PRO A CA 1
ATOM 6048 C C . PRO A 1 806 ? 5.694 15.364 -24.158 1.00 89.75 806 PRO A C 1
ATOM 6050 O O . PRO A 1 806 ? 5.937 14.167 -24.239 1.00 89.75 806 PRO A O 1
ATOM 6053 N N . ILE A 1 807 ? 4.514 15.826 -23.757 1.00 73.44 807 ILE A N 1
ATOM 6054 C CA . ILE A 1 807 ? 3.386 14.964 -23.354 1.00 73.44 807 ILE A CA 1
ATOM 6055 C C . ILE A 1 807 ? 2.116 15.266 -24.170 1.00 73.44 807 ILE A C 1
ATOM 6057 O O . ILE A 1 807 ? 1.001 15.143 -23.690 1.00 73.44 807 ILE A O 1
ATOM 6061 N N . SER A 1 808 ? 2.277 15.811 -25.381 1.00 72.00 808 SER A N 1
ATOM 6062 C CA . SER A 1 808 ? 1.160 16.359 -26.159 1.00 72.00 808 SER A CA 1
ATOM 6063 C C . SER A 1 808 ? 1.138 15.871 -27.601 1.00 72.00 808 SER A C 1
ATOM 6065 O O . SER A 1 808 ? 2.155 15.474 -28.160 1.00 72.00 808 SER A O 1
ATOM 6067 N N . SER A 1 809 ? -0.029 15.953 -28.241 1.00 77.38 809 SER A N 1
ATOM 6068 C CA . SER A 1 809 ? -0.163 15.701 -29.683 1.00 77.38 809 SER A CA 1
ATOM 6069 C C . SER A 1 809 ? 0.518 16.790 -30.513 1.00 77.38 809 SER A C 1
ATOM 6071 O O . SER A 1 809 ? 0.557 17.942 -30.093 1.00 77.38 809 SER A O 1
ATOM 6073 N N . LEU A 1 810 ? 0.962 16.474 -31.731 1.00 87.56 810 LEU A N 1
ATOM 6074 C CA . LEU A 1 810 ? 1.380 17.481 -32.715 1.00 87.56 810 LEU A CA 1
ATOM 6075 C C . LEU A 1 810 ? 0.176 18.001 -33.513 1.00 87.56 810 LEU A C 1
ATOM 6077 O O . LEU A 1 810 ? -0.733 17.242 -33.851 1.00 87.56 810 LEU A O 1
ATOM 6081 N N . ARG A 1 811 ? 0.195 19.284 -33.888 1.00 86.06 811 ARG A N 1
ATOM 6082 C CA . ARG A 1 811 ? -0.770 19.868 -34.837 1.00 86.06 811 ARG A CA 1
ATOM 6083 C C . ARG A 1 811 ? -0.062 20.417 -36.058 1.00 86.06 811 ARG A C 1
ATOM 6085 O O . ARG A 1 811 ? 0.929 21.120 -35.919 1.00 86.06 811 ARG A O 1
ATOM 6092 N N . MET A 1 812 ? -0.583 20.134 -37.246 1.00 86.31 812 MET A N 1
ATOM 6093 C CA . MET A 1 812 ? -0.010 20.643 -38.490 1.00 86.31 812 MET A CA 1
ATOM 6094 C C . MET A 1 812 ? -0.766 21.869 -38.994 1.00 86.31 812 MET A C 1
ATOM 6096 O O . MET A 1 812 ? -1.994 21.867 -39.033 1.00 86.31 812 MET A O 1
ATOM 6100 N N . GLN A 1 813 ? -0.019 22.876 -39.440 1.00 85.19 813 GLN A N 1
ATOM 6101 C CA . GLN A 1 813 ? -0.521 23.984 -40.248 1.00 85.19 813 GLN A CA 1
ATOM 6102 C C . GLN A 1 813 ? 0.558 24.358 -41.272 1.00 85.19 813 GLN A C 1
ATOM 6104 O O . GLN A 1 813 ? 1.707 24.580 -40.901 1.00 85.19 813 GLN A O 1
ATOM 6109 N N . ASN A 1 814 ? 0.209 24.413 -42.562 1.00 82.94 814 ASN A N 1
ATOM 6110 C CA . ASN A 1 814 ? 1.123 24.785 -43.656 1.00 82.94 814 ASN A CA 1
ATOM 6111 C C . ASN A 1 814 ? 2.479 24.032 -43.637 1.00 82.94 814 ASN A C 1
ATOM 6113 O O . ASN A 1 814 ? 3.535 24.658 -43.671 1.00 82.94 814 ASN A O 1
ATOM 6117 N N . ASN A 1 815 ? 2.462 22.692 -43.561 1.00 81.00 815 ASN A N 1
ATOM 6118 C CA . ASN A 1 815 ? 3.650 21.811 -43.485 1.00 81.00 815 ASN A CA 1
ATOM 6119 C C . ASN A 1 815 ? 4.570 22.003 -42.263 1.00 81.00 815 ASN A C 1
ATOM 6121 O O . ASN A 1 815 ? 5.662 21.429 -42.209 1.00 81.00 815 ASN A O 1
ATOM 6125 N N . ILE A 1 816 ? 4.135 22.766 -41.262 1.00 89.12 816 ILE A N 1
ATOM 6126 C CA . ILE A 1 816 ? 4.835 22.919 -39.990 1.00 89.12 816 ILE A CA 1
ATOM 6127 C C . ILE A 1 816 ? 4.011 22.227 -38.908 1.00 89.12 816 ILE A C 1
ATOM 6129 O O . ILE A 1 816 ? 2.815 22.485 -38.758 1.00 89.12 816 ILE A O 1
ATOM 6133 N N . CYS A 1 817 ? 4.657 21.340 -38.158 1.00 90.75 817 CYS A N 1
ATOM 6134 C CA . CYS A 1 817 ? 4.116 20.770 -36.935 1.00 90.75 817 CYS A CA 1
ATOM 6135 C C . CYS A 1 817 ? 4.382 21.712 -35.767 1.00 90.75 817 CYS A C 1
ATOM 6137 O O . CYS A 1 817 ? 5.492 22.206 -35.590 1.00 90.75 817 CYS A O 1
ATOM 6139 N N . TYR A 1 818 ? 3.376 21.916 -34.938 1.00 90.25 818 TYR A N 1
ATOM 6140 C CA . TYR A 1 818 ? 3.435 22.710 -33.726 1.00 90.25 818 TYR A CA 1
ATOM 6141 C C . TYR A 1 818 ? 3.200 21.783 -32.543 1.00 90.25 818 TYR A C 1
ATOM 6143 O O . TYR A 1 818 ? 2.305 20.933 -32.581 1.00 90.25 818 TYR A O 1
ATOM 6151 N N . GLY A 1 819 ? 4.006 21.953 -31.504 1.00 90.88 819 GLY A N 1
ATOM 6152 C CA . GLY A 1 819 ? 3.919 21.160 -30.290 1.00 90.88 819 GLY A CA 1
ATOM 6153 C C . GLY A 1 819 ? 4.470 21.908 -29.090 1.00 90.88 819 GLY A C 1
ATOM 6154 O O . GLY A 1 819 ? 5.046 22.995 -29.213 1.00 90.88 819 GLY A O 1
ATOM 6155 N N . THR A 1 820 ? 4.263 21.319 -27.919 1.00 90.75 820 THR A N 1
ATOM 6156 C CA . THR A 1 820 ? 4.706 21.880 -26.646 1.00 90.75 820 THR A CA 1
ATOM 6157 C C . THR A 1 820 ? 5.390 20.829 -25.787 1.00 90.75 820 THR A C 1
ATOM 6159 O O . THR A 1 820 ? 5.065 19.643 -25.869 1.00 90.75 820 THR A O 1
ATOM 6162 N N . THR A 1 821 ? 6.307 21.271 -24.931 1.00 92.31 821 THR A N 1
ATOM 6163 C CA . THR A 1 821 ? 6.933 20.442 -23.895 1.00 92.31 821 THR A CA 1
ATOM 6164 C C . THR A 1 821 ? 6.576 20.983 -22.516 1.00 92.31 821 THR A C 1
ATOM 6166 O O . THR A 1 821 ? 6.498 22.200 -22.346 1.00 92.31 821 THR A O 1
ATOM 6169 N N . GLN A 1 822 ? 6.362 20.115 -21.527 1.00 89.25 822 GLN A N 1
ATOM 6170 C CA . GLN A 1 822 ? 6.000 20.569 -20.177 1.00 89.25 822 GLN A CA 1
ATOM 6171 C C . GLN A 1 822 ? 7.173 21.158 -19.399 1.00 89.25 822 GLN A C 1
ATOM 6173 O O . GLN A 1 822 ? 6.964 22.029 -18.559 1.00 89.25 822 GLN A O 1
ATOM 6178 N N . GLY A 1 823 ? 8.384 20.676 -19.671 1.00 89.38 823 GLY A N 1
ATOM 6179 C CA . GLY A 1 823 ? 9.617 21.143 -19.054 1.00 89.38 823 GLY A CA 1
ATOM 6180 C C . GLY A 1 823 ? 10.609 21.678 -20.082 1.00 89.38 823 GLY A C 1
ATOM 6181 O O . GLY A 1 823 ? 10.367 21.676 -21.293 1.00 89.38 823 GLY A O 1
ATOM 6182 N N . GLY A 1 824 ? 11.760 22.133 -19.593 1.00 90.56 824 GLY A N 1
ATOM 6183 C CA . GLY A 1 824 ? 12.802 22.741 -20.419 1.00 90.56 824 GLY A CA 1
ATOM 6184 C C . GLY A 1 824 ? 12.533 24.214 -20.732 1.00 90.56 824 GLY A C 1
ATOM 6185 O O . GLY A 1 824 ? 11.709 24.864 -20.087 1.00 90.56 824 GLY A O 1
ATOM 6186 N N . GLY A 1 825 ? 13.272 24.752 -21.700 1.00 89.94 825 GLY A N 1
ATOM 6187 C CA . GLY A 1 825 ? 13.327 26.194 -21.938 1.00 89.94 825 GLY A CA 1
ATOM 6188 C C . GLY A 1 825 ? 14.128 26.952 -20.877 1.00 89.94 825 GLY A C 1
ATOM 6189 O O . GLY A 1 825 ? 14.619 26.371 -19.909 1.00 89.94 825 GLY A O 1
ATOM 6190 N N . SER A 1 826 ? 14.270 28.264 -21.061 1.00 90.06 826 SER A N 1
ATOM 6191 C CA . SER A 1 826 ? 15.143 29.117 -20.229 1.00 90.06 826 SER A CA 1
ATOM 6192 C C . SER A 1 826 ? 14.727 29.196 -18.751 1.00 90.06 826 SER A C 1
ATOM 6194 O O . SER A 1 826 ? 15.547 29.523 -17.899 1.00 90.06 826 SER A O 1
ATOM 6196 N N . PHE A 1 827 ? 13.468 28.869 -18.446 1.00 86.88 827 PHE A N 1
ATOM 6197 C CA . PHE A 1 827 ? 12.890 28.917 -17.098 1.00 86.88 827 PHE A CA 1
ATOM 6198 C C . PHE A 1 827 ? 12.466 27.538 -16.573 1.00 86.88 827 PHE A C 1
ATOM 6200 O O . PHE A 1 827 ? 11.869 27.446 -15.506 1.00 86.88 827 PHE A O 1
ATOM 6207 N N . GLY A 1 828 ? 12.700 26.463 -17.335 1.00 89.81 828 GLY A N 1
ATOM 6208 C CA . GLY A 1 828 ? 12.224 25.118 -16.989 1.00 89.81 828 GLY A CA 1
ATOM 6209 C C . GLY A 1 828 ? 10.700 24.925 -17.063 1.00 89.81 828 GLY A C 1
ATOM 6210 O O . GLY A 1 828 ? 10.229 23.825 -16.797 1.00 89.81 828 GLY A O 1
ATOM 6211 N N . ALA A 1 829 ? 9.937 25.956 -17.439 1.00 88.94 829 ALA A N 1
ATOM 6212 C CA . ALA A 1 829 ? 8.472 25.978 -17.444 1.00 88.94 829 ALA A CA 1
ATOM 6213 C C . ALA A 1 829 ? 7.825 25.419 -18.730 1.00 88.94 829 ALA A C 1
ATOM 6215 O O . ALA A 1 829 ? 6.601 25.480 -18.881 1.00 88.94 829 ALA A O 1
ATOM 6216 N N . GLY A 1 830 ? 8.630 24.895 -19.660 1.00 92.75 830 GLY A N 1
ATOM 6217 C CA . GLY A 1 830 ? 8.166 24.345 -20.931 1.00 92.75 830 GLY A CA 1
ATOM 6218 C C . GLY A 1 830 ? 8.419 25.259 -22.126 1.00 92.75 830 GLY A C 1
ATOM 6219 O O . GLY A 1 830 ? 8.721 26.449 -21.983 1.00 92.75 830 GLY A O 1
ATOM 6220 N N . VAL A 1 831 ? 8.283 24.706 -23.333 1.00 93.38 831 VAL A N 1
ATOM 6221 C CA . VAL A 1 831 ? 8.448 25.465 -24.584 1.00 93.38 831 VAL A CA 1
ATOM 6222 C C . VAL A 1 831 ? 7.329 25.182 -25.576 1.00 93.38 831 VAL A C 1
ATOM 6224 O O . VAL A 1 831 ? 6.735 24.105 -25.573 1.00 93.38 831 VAL A O 1
ATOM 6227 N N . LEU A 1 832 ? 7.088 26.140 -26.471 1.00 92.88 832 LEU A N 1
ATOM 6228 C CA . LEU A 1 832 ? 6.376 25.925 -27.731 1.00 92.88 832 LEU A CA 1
ATOM 6229 C C . LEU A 1 832 ? 7.411 25.814 -28.849 1.00 92.88 832 LEU A C 1
ATOM 6231 O O . LEU A 1 832 ? 8.269 26.692 -28.994 1.00 92.88 832 LEU A O 1
ATOM 6235 N N . PHE A 1 833 ? 7.322 24.765 -29.663 1.00 92.75 833 PHE A N 1
ATOM 6236 C CA . PHE A 1 833 ? 8.226 24.543 -30.789 1.00 92.75 833 PHE A CA 1
ATOM 6237 C C . PHE A 1 833 ? 7.482 24.379 -32.120 1.00 92.75 833 PHE A C 1
ATOM 6239 O O . PHE A 1 833 ? 6.300 24.032 -32.177 1.00 92.75 833 PHE A O 1
ATOM 6246 N N . LYS A 1 834 ? 8.221 24.629 -33.204 1.00 92.12 834 LYS A N 1
ATOM 6247 C CA . LYS A 1 834 ? 7.844 24.367 -34.596 1.00 92.12 834 LYS A CA 1
ATOM 6248 C C . LYS A 1 834 ? 8.763 23.280 -35.142 1.00 92.12 834 LYS A C 1
ATOM 6250 O O . LYS A 1 834 ? 9.972 23.384 -34.976 1.00 92.12 834 LYS A O 1
ATOM 6255 N N . TYR A 1 835 ? 8.227 22.281 -35.822 1.00 93.44 835 TYR A N 1
ATOM 6256 C CA . TYR A 1 835 ? 8.987 21.253 -36.523 1.00 93.44 835 TYR A CA 1
ATOM 6257 C C . TYR A 1 835 ? 8.609 21.260 -38.002 1.00 93.44 835 TYR A C 1
ATOM 6259 O O . TYR A 1 835 ? 7.447 21.062 -38.358 1.00 93.44 835 TYR A O 1
ATOM 6267 N N . ASN A 1 836 ? 9.583 21.519 -38.869 1.00 91.81 836 ASN A N 1
ATOM 6268 C CA . ASN A 1 836 ? 9.388 21.470 -40.311 1.00 91.81 836 ASN A CA 1
ATOM 6269 C C . ASN A 1 836 ? 9.693 20.055 -40.811 1.00 91.81 836 ASN A C 1
ATOM 6271 O O . ASN A 1 836 ? 10.840 19.606 -40.786 1.00 91.81 836 ASN A O 1
ATOM 6275 N N . ILE A 1 837 ? 8.655 19.371 -41.292 1.00 89.69 837 ILE A N 1
ATOM 6276 C CA . ILE A 1 837 ? 8.746 17.975 -41.735 1.00 89.69 837 ILE A CA 1
ATOM 6277 C C . ILE A 1 837 ? 9.655 17.836 -42.967 1.00 89.69 837 ILE A C 1
ATOM 6279 O O . ILE A 1 837 ? 10.333 16.824 -43.123 1.00 89.69 837 ILE A O 1
ATOM 6283 N N . SER A 1 838 ? 9.704 18.855 -43.832 1.00 87.50 838 SER A N 1
ATOM 6284 C CA . SER A 1 838 ? 10.481 18.807 -45.079 1.00 87.50 838 SER A CA 1
ATOM 6285 C C . SER A 1 838 ? 11.982 18.951 -44.837 1.00 87.50 838 SER A C 1
ATOM 6287 O O . SER A 1 838 ? 12.776 18.309 -45.515 1.00 87.50 838 SER A O 1
ATOM 6289 N N . THR A 1 839 ? 12.382 19.780 -43.869 1.00 90.25 839 THR A N 1
ATOM 6290 C CA . THR A 1 839 ? 13.802 20.018 -43.551 1.00 90.25 839 THR A CA 1
ATOM 6291 C C . THR A 1 839 ? 14.306 19.192 -42.369 1.00 90.25 839 THR A C 1
ATOM 6293 O O . THR A 1 839 ? 15.497 19.223 -42.074 1.00 90.25 839 THR A O 1
ATOM 6296 N N . ASN A 1 840 ? 13.415 18.469 -41.683 1.00 89.81 840 ASN A N 1
ATOM 6297 C CA . ASN A 1 840 ? 13.688 17.774 -40.425 1.00 89.81 840 ASN A CA 1
ATOM 6298 C C . ASN A 1 840 ? 14.295 18.691 -39.342 1.00 89.81 840 ASN A C 1
ATOM 6300 O O . ASN A 1 840 ? 15.141 18.269 -38.557 1.00 89.81 840 ASN A O 1
ATOM 6304 N N . PHE A 1 841 ? 13.876 19.958 -39.305 1.00 91.69 841 PHE A N 1
ATOM 6305 C CA . PHE A 1 841 ? 14.415 20.949 -38.376 1.00 91.69 841 PHE A CA 1
ATOM 6306 C C . PHE A 1 841 ? 13.370 21.364 -37.340 1.00 91.69 841 PHE A C 1
ATOM 6308 O O . PHE A 1 841 ? 12.240 21.711 -37.696 1.00 91.69 841 PHE A O 1
ATOM 6315 N N . LEU A 1 842 ? 13.756 21.344 -36.060 1.00 94.25 842 LEU A N 1
ATOM 6316 C CA . LEU A 1 842 ? 12.930 21.803 -34.944 1.00 94.25 842 LEU A CA 1
ATOM 6317 C C . LEU A 1 842 ? 13.454 23.141 -34.413 1.00 94.25 842 LEU A C 1
ATOM 6319 O O . LEU A 1 842 ? 14.607 23.253 -34.007 1.00 94.25 842 LEU A O 1
ATOM 6323 N N . THR A 1 843 ? 12.570 24.135 -34.360 1.00 91.88 843 THR A N 1
ATOM 6324 C CA . THR A 1 843 ? 12.839 25.474 -33.833 1.00 91.88 843 THR A CA 1
ATOM 6325 C C . THR A 1 843 ? 12.034 25.714 -32.561 1.00 91.88 843 THR A C 1
ATOM 6327 O O . THR A 1 843 ? 10.797 25.723 -32.588 1.00 91.88 843 THR A O 1
ATOM 6330 N N . LYS A 1 844 ? 12.722 25.993 -31.448 1.00 92.75 844 LYS A N 1
ATOM 6331 C CA . LYS A 1 844 ? 12.087 26.547 -30.247 1.00 92.75 844 LYS A CA 1
ATOM 6332 C C . LYS A 1 844 ? 11.550 27.943 -30.564 1.00 92.75 844 LYS A C 1
ATOM 6334 O O . LYS A 1 844 ? 12.312 28.812 -30.977 1.00 92.75 844 LYS A O 1
ATOM 6339 N N . SER A 1 845 ? 10.245 28.148 -30.404 1.00 89.50 845 SER A N 1
ATOM 6340 C CA . SER A 1 845 ? 9.595 29.429 -30.708 1.00 89.50 845 SER A CA 1
ATOM 6341 C C . SER A 1 845 ? 9.395 30.281 -29.460 1.00 89.50 845 SER A C 1
ATOM 6343 O O . SER A 1 845 ? 9.679 31.473 -29.507 1.00 89.50 845 SER A O 1
ATOM 6345 N N . ILE A 1 846 ? 8.944 29.687 -28.349 1.00 90.25 846 ILE A N 1
ATOM 6346 C CA . ILE A 1 846 ? 8.632 30.411 -27.107 1.00 90.25 846 ILE A CA 1
ATOM 6347 C C . ILE A 1 846 ? 9.134 29.634 -25.891 1.00 90.25 846 ILE A C 1
ATOM 6349 O O . ILE A 1 846 ? 8.902 28.430 -25.804 1.00 90.25 846 ILE A O 1
ATOM 6353 N N . ASP A 1 847 ? 9.740 30.346 -24.938 1.00 92.31 847 ASP A N 1
ATOM 6354 C CA . ASP A 1 847 ? 9.914 29.895 -23.554 1.00 92.31 847 ASP A CA 1
ATOM 6355 C C . ASP A 1 847 ? 8.718 30.368 -22.710 1.00 92.31 847 ASP A C 1
ATOM 6357 O O . ASP A 1 847 ? 8.410 31.571 -22.664 1.00 92.31 847 ASP A O 1
ATOM 6361 N N . PHE A 1 848 ? 8.049 29.422 -22.050 1.00 92.00 848 PHE A N 1
ATOM 6362 C CA . PHE A 1 848 ? 7.109 29.723 -20.972 1.00 92.00 848 PHE A CA 1
ATOM 6363 C C . PHE A 1 848 ? 7.889 30.168 -19.726 1.00 92.00 848 PHE A C 1
ATOM 6365 O O . PHE A 1 848 ? 9.053 29.804 -19.560 1.00 92.00 848 PHE A O 1
ATOM 6372 N N . ASP A 1 849 ? 7.273 30.984 -18.869 1.00 88.44 849 ASP A N 1
ATOM 6373 C CA . ASP A 1 849 ? 7.950 31.620 -17.724 1.00 88.44 849 ASP A CA 1
ATOM 6374 C C . ASP A 1 849 ? 7.220 31.443 -16.384 1.00 88.44 849 ASP A C 1
ATOM 6376 O O . ASP A 1 849 ? 7.690 31.930 -15.360 1.00 88.44 849 ASP A O 1
ATOM 6380 N N . GLY A 1 850 ? 6.065 30.771 -16.379 1.00 83.19 850 GLY A N 1
ATOM 6381 C CA . GLY A 1 850 ? 5.260 30.527 -15.181 1.00 83.19 850 GLY A CA 1
ATOM 6382 C C . GLY A 1 850 ? 4.559 31.741 -14.583 1.00 83.19 850 GLY A C 1
ATOM 6383 O O . GLY A 1 850 ? 3.791 31.558 -13.647 1.00 83.19 850 GLY A O 1
ATOM 6384 N N . ILE A 1 851 ? 4.770 32.950 -15.112 1.00 80.75 851 ILE A N 1
ATOM 6385 C CA . ILE A 1 851 ? 4.210 34.184 -14.542 1.00 80.75 851 ILE A CA 1
ATOM 6386 C C . ILE A 1 851 ? 3.369 34.923 -15.584 1.00 80.75 851 ILE A C 1
ATOM 6388 O O . ILE A 1 851 ? 2.176 35.165 -15.385 1.00 80.75 851 ILE A O 1
ATOM 6392 N N . SER A 1 852 ? 3.978 35.297 -16.710 1.00 82.62 852 SER A N 1
ATOM 6393 C CA . SER A 1 852 ? 3.323 36.110 -17.738 1.00 82.62 852 SER A CA 1
ATOM 6394 C C . SER A 1 852 ? 2.716 35.268 -18.863 1.00 82.62 852 SER A C 1
ATOM 6396 O O . SER A 1 852 ? 1.778 35.716 -19.527 1.00 82.62 852 SER A O 1
ATOM 6398 N N . LYS A 1 853 ? 3.201 34.032 -19.047 1.00 86.06 853 LYS A N 1
ATOM 6399 C CA . LYS A 1 853 ? 2.792 33.116 -20.131 1.00 86.06 853 LYS A CA 1
ATOM 6400 C C . LYS A 1 853 ? 2.205 31.788 -19.636 1.00 86.06 853 LYS A C 1
ATOM 6402 O O . LYS A 1 853 ? 1.744 30.999 -20.456 1.00 86.06 853 LYS A O 1
ATOM 6407 N N . GLY A 1 854 ? 2.205 31.545 -18.323 1.00 88.19 854 GLY A N 1
ATOM 6408 C CA . GLY A 1 854 ? 1.870 30.250 -17.718 1.00 88.19 854 GLY A CA 1
ATOM 6409 C C . GLY A 1 854 ? 3.047 29.265 -17.725 1.00 88.19 854 GLY A C 1
ATOM 6410 O O . GLY A 1 854 ? 4.131 29.593 -18.208 1.00 88.19 854 GLY A O 1
ATOM 6411 N N . SER A 1 855 ? 2.851 28.073 -17.156 1.00 88.94 855 SER A N 1
ATOM 6412 C CA . SER A 1 855 ? 3.858 27.003 -17.041 1.00 88.94 855 SER A CA 1
ATOM 6413 C C . SER A 1 855 ? 3.239 25.614 -17.242 1.00 88.94 855 SER A C 1
ATOM 6415 O O . SER A 1 855 ? 2.053 25.397 -16.972 1.00 88.94 855 SER A O 1
ATOM 6417 N N . MET A 1 856 ? 4.045 24.669 -17.733 1.00 87.81 856 MET A N 1
ATOM 6418 C CA . MET A 1 856 ? 3.638 23.312 -18.107 1.00 87.81 856 MET A CA 1
ATOM 6419 C C . MET A 1 856 ? 2.494 23.326 -19.140 1.00 87.81 856 MET A C 1
ATOM 6421 O O . MET A 1 856 ? 1.356 22.962 -18.814 1.00 87.81 856 MET A O 1
ATOM 6425 N N . PRO A 1 857 ? 2.742 23.784 -20.384 1.00 87.69 857 PRO A N 1
ATOM 6426 C CA . PRO A 1 857 ? 1.752 23.711 -21.458 1.00 87.69 857 PRO A CA 1
ATOM 6427 C C . PRO A 1 857 ? 1.299 22.259 -21.676 1.00 87.69 857 PRO A C 1
ATOM 6429 O O . PRO A 1 857 ? 2.119 21.341 -21.694 1.00 87.69 857 PRO A O 1
ATOM 6432 N N . ASN A 1 858 ? -0.014 22.048 -21.798 1.00 72.50 858 ASN A N 1
ATOM 6433 C CA . ASN A 1 858 ? -0.598 20.701 -21.790 1.00 72.50 858 ASN A CA 1
ATOM 6434 C C . ASN A 1 858 ? -0.770 20.120 -23.207 1.00 72.50 858 ASN A C 1
ATOM 6436 O O . ASN A 1 858 ? -0.568 18.935 -23.411 1.00 72.50 858 ASN A O 1
ATOM 6440 N N . ASN A 1 859 ? -1.108 20.952 -24.201 1.00 76.12 859 ASN A N 1
ATOM 6441 C CA . ASN A 1 859 ? -1.460 20.499 -25.551 1.00 76.12 859 ASN A CA 1
ATOM 6442 C C . ASN A 1 859 ? -0.884 21.393 -26.656 1.00 76.12 859 ASN A C 1
ATOM 6444 O O . ASN A 1 859 ? -0.684 22.593 -26.444 1.00 76.12 859 ASN A O 1
ATOM 6448 N N . ALA A 1 860 ? -0.716 20.834 -27.866 1.00 83.75 860 ALA A N 1
ATOM 6449 C CA . ALA A 1 860 ? -0.405 21.643 -29.041 1.00 83.75 860 ALA A CA 1
ATOM 6450 C C . ALA A 1 860 ? -1.491 22.700 -29.283 1.00 83.75 860 ALA A C 1
ATOM 6452 O O . ALA A 1 860 ? -2.689 22.386 -29.241 1.00 83.75 860 ALA A O 1
ATOM 6453 N N . PRO A 1 861 ? -1.088 23.944 -29.582 1.00 87.62 861 PRO A N 1
ATOM 6454 C CA . PRO A 1 861 ? -2.028 25.034 -29.722 1.00 87.62 861 PRO A CA 1
ATOM 6455 C C . PRO A 1 861 ? -2.860 24.897 -31.002 1.00 87.62 861 PRO A C 1
ATOM 6457 O O . PRO A 1 861 ? -2.413 24.362 -32.020 1.00 87.62 861 PRO A O 1
ATOM 6460 N N . VAL A 1 862 ? -4.085 25.410 -30.961 1.00 87.44 862 VAL A N 1
ATOM 6461 C CA . VAL A 1 862 ? -5.051 25.329 -32.058 1.00 87.44 862 VAL A CA 1
ATOM 6462 C C . VAL A 1 862 ? -5.076 26.605 -32.871 1.00 87.44 862 VAL A C 1
ATOM 6464 O O . VAL A 1 862 ? -5.090 27.700 -32.317 1.00 87.44 862 VAL A O 1
ATOM 6467 N N . TYR A 1 863 ? -5.084 26.458 -34.191 1.00 88.44 863 TYR A N 1
ATOM 6468 C CA . TYR A 1 863 ? -5.115 27.587 -35.107 1.00 88.44 863 TYR A CA 1
ATOM 6469 C C . TYR A 1 863 ? -6.538 28.138 -35.260 1.00 88.44 863 TYR A C 1
ATOM 6471 O O . TYR A 1 863 ? -7.472 27.385 -35.541 1.00 88.44 863 TYR A O 1
ATOM 6479 N N . LEU A 1 864 ? -6.694 29.452 -35.110 1.00 88.69 864 LEU A N 1
ATOM 6480 C CA . LEU A 1 864 ? -7.936 30.183 -35.342 1.00 88.69 864 LEU A CA 1
ATOM 6481 C C . LEU A 1 864 ? -7.612 31.616 -35.791 1.00 88.69 864 LEU A C 1
ATOM 6483 O O . LEU A 1 864 ? -6.959 32.367 -35.070 1.00 88.69 864 LEU A O 1
ATOM 6487 N N . ASN A 1 865 ? -8.082 31.999 -36.982 1.00 87.06 865 ASN A N 1
ATOM 6488 C CA . ASN A 1 865 ? -7.988 33.361 -37.532 1.00 87.06 865 ASN A CA 1
ATOM 6489 C C . ASN A 1 865 ? -6.571 33.972 -37.504 1.00 87.06 865 ASN A C 1
ATOM 6491 O O . ASN A 1 865 ? -6.381 35.097 -37.050 1.00 87.06 865 ASN A O 1
ATOM 6495 N N . GLY A 1 866 ? -5.560 33.236 -37.975 1.00 85.88 866 GLY A N 1
ATOM 6496 C CA . GLY A 1 866 ? -4.178 33.737 -38.039 1.00 85.88 866 GLY A CA 1
ATOM 6497 C C . GLY A 1 866 ? -3.363 33.544 -36.761 1.00 85.88 866 GLY A C 1
ATOM 6498 O O . GLY A 1 866 ? -2.144 33.692 -36.804 1.00 85.88 866 GLY A O 1
ATOM 6499 N N . LYS A 1 867 ? -4.003 33.157 -35.656 1.00 90.38 867 LYS A N 1
ATOM 6500 C CA . LYS A 1 867 ? -3.367 32.987 -34.348 1.00 90.38 867 LYS A CA 1
ATOM 6501 C C . LYS A 1 867 ? -3.521 31.569 -33.824 1.00 90.38 867 LYS A C 1
ATOM 6503 O O . LYS A 1 867 ? -4.314 30.778 -34.332 1.00 90.38 867 LYS A O 1
ATOM 6508 N N . PHE A 1 868 ? -2.743 31.254 -32.802 1.00 90.75 868 PHE A N 1
ATOM 6509 C CA . PHE A 1 868 ? -2.732 29.968 -32.126 1.00 90.75 868 PHE A CA 1
ATOM 6510 C C . PHE A 1 868 ? -3.182 30.130 -30.678 1.00 90.75 868 PHE A C 1
ATOM 6512 O O . PHE A 1 868 ? -2.788 31.079 -30.012 1.00 90.75 868 PHE A O 1
ATOM 6519 N N . TYR A 1 869 ? -3.978 29.196 -30.173 1.00 90.94 869 TYR A N 1
ATOM 6520 C CA . TYR A 1 869 ? -4.505 29.242 -28.812 1.00 90.94 869 TYR A CA 1
ATOM 6521 C C . TYR A 1 869 ? -4.193 27.952 -28.074 1.00 90.94 869 TYR A C 1
ATOM 6523 O O . TYR A 1 869 ? -4.359 26.868 -28.629 1.00 90.94 869 TYR A O 1
ATOM 6531 N N . GLY A 1 870 ? -3.772 28.048 -26.821 1.00 88.75 870 GLY A N 1
ATOM 6532 C CA . GLY A 1 870 ? -3.467 26.875 -26.009 1.00 88.75 870 GLY A CA 1
ATOM 6533 C C . GLY A 1 870 ? -3.735 27.107 -24.534 1.00 88.75 870 GLY A C 1
ATOM 6534 O O . GLY A 1 870 ? -4.146 28.193 -24.121 1.00 88.75 870 GLY A O 1
ATOM 6535 N N . THR A 1 871 ? -3.508 26.063 -23.743 1.00 86.94 871 THR A N 1
ATOM 6536 C CA . THR A 1 871 ? -3.677 26.095 -22.290 1.00 86.94 871 THR A CA 1
ATOM 6537 C C . THR A 1 871 ? -2.436 25.586 -21.561 1.00 86.94 871 THR A C 1
ATOM 6539 O O . THR A 1 871 ? -1.692 24.741 -22.073 1.00 86.94 871 THR A O 1
ATOM 6542 N N . THR A 1 872 ? -2.206 26.103 -20.355 1.00 86.19 872 THR A N 1
ATOM 6543 C CA . THR A 1 872 ? -1.167 25.624 -19.429 1.00 86.19 872 THR A CA 1
ATOM 6544 C C . THR A 1 872 ? -1.789 24.944 -18.214 1.00 86.19 872 THR A C 1
ATOM 6546 O O . THR A 1 872 ? -2.967 25.156 -17.932 1.00 86.19 872 THR A O 1
ATOM 6549 N N . ARG A 1 873 ? -1.029 24.101 -17.503 1.00 79.75 873 ARG A N 1
ATOM 6550 C CA . ARG A 1 873 ? -1.518 23.435 -16.279 1.00 79.75 873 ARG A CA 1
ATOM 6551 C C . ARG A 1 873 ? -1.432 24.336 -15.055 1.00 79.75 873 ARG A C 1
ATOM 6553 O O . ARG A 1 873 ? -2.286 24.232 -14.187 1.00 79.75 873 ARG A O 1
ATOM 6560 N N . ILE A 1 874 ? -0.409 25.183 -15.001 1.00 81.19 874 ILE A N 1
ATOM 6561 C CA . ILE A 1 874 ? -0.100 26.049 -13.860 1.00 81.19 874 ILE A CA 1
ATOM 6562 C C . ILE A 1 874 ? 0.432 27.410 -14.349 1.00 81.19 874 ILE A C 1
ATOM 6564 O O . ILE A 1 874 ? 0.501 27.657 -15.565 1.00 81.19 874 ILE A O 1
ATOM 6568 N N . GLY A 1 875 ? 0.804 28.302 -13.429 1.00 79.50 875 GLY A N 1
ATOM 6569 C CA . GLY A 1 875 ? 1.386 29.614 -13.745 1.00 79.50 875 GLY A CA 1
ATOM 6570 C C . GLY A 1 875 ? 0.388 30.744 -14.047 1.00 79.50 875 GLY A C 1
ATOM 6571 O O . GLY A 1 875 ? 0.761 31.756 -14.641 1.00 79.50 875 GLY A O 1
ATOM 6572 N N . GLY A 1 876 ? -0.883 30.570 -13.685 1.00 78.50 876 GLY A N 1
ATOM 6573 C CA . GLY A 1 876 ? -1.900 31.625 -13.619 1.00 78.50 876 GLY A CA 1
ATOM 6574 C C . GLY A 1 876 ? -2.242 32.022 -12.179 1.00 78.50 876 GLY A C 1
ATOM 6575 O O . GLY A 1 876 ? -1.508 31.726 -11.235 1.00 78.50 876 GLY A O 1
ATOM 6576 N N . SER A 1 877 ? -3.366 32.715 -11.982 1.00 79.88 877 SER A N 1
ATOM 6577 C CA . SER A 1 877 ? -3.816 33.137 -10.640 1.00 79.88 877 SER A CA 1
ATOM 6578 C C . SER A 1 877 ? -4.000 31.945 -9.686 1.00 79.88 877 SER A C 1
ATOM 6580 O O . SER A 1 877 ? -4.688 30.985 -10.022 1.00 79.88 877 SER A O 1
ATOM 6582 N N . ASN A 1 878 ? -3.421 32.014 -8.479 1.00 73.31 878 ASN A N 1
ATOM 6583 C CA . ASN A 1 878 ? -3.360 30.905 -7.505 1.00 73.31 878 ASN A CA 1
ATOM 6584 C C . ASN A 1 878 ? -2.706 29.618 -8.050 1.00 73.31 878 ASN A C 1
ATOM 6586 O O . ASN A 1 878 ? -3.054 28.523 -7.618 1.00 73.31 878 ASN A O 1
ATOM 6590 N N . ASP A 1 879 ? -1.785 29.764 -9.006 1.00 75.69 879 ASP A N 1
ATOM 6591 C CA . ASP A 1 879 ? -1.076 28.676 -9.689 1.00 75.69 879 ASP A CA 1
ATOM 6592 C C . ASP A 1 879 ? -1.976 27.724 -10.498 1.00 75.69 879 ASP A C 1
ATOM 6594 O O . ASP A 1 879 ? -1.634 26.582 -10.794 1.00 75.69 879 ASP A O 1
ATOM 6598 N N . VAL A 1 880 ? -3.147 28.214 -10.904 1.00 76.06 880 VAL A N 1
ATOM 6599 C CA . VAL A 1 880 ? -4.066 27.516 -11.811 1.00 76.06 880 VAL A CA 1
ATOM 6600 C C . VAL A 1 880 ? -3.676 27.822 -13.260 1.00 76.06 880 VAL A C 1
ATOM 6602 O O . VAL A 1 880 ? -3.128 28.885 -13.537 1.00 76.06 880 VAL A O 1
ATOM 6605 N N . GLY A 1 881 ? -3.932 26.908 -14.198 1.00 81.12 881 GLY A N 1
ATOM 6606 C CA . GLY A 1 881 ? -3.617 27.090 -15.618 1.00 81.12 881 GLY A CA 1
ATOM 6607 C C . GLY A 1 881 ? -4.158 28.373 -16.271 1.00 81.12 881 GLY A C 1
ATOM 6608 O O . GLY A 1 881 ? -5.058 29.040 -15.754 1.00 81.12 881 GLY A O 1
ATOM 6609 N N . VAL A 1 882 ? -3.647 28.699 -17.463 1.00 85.62 882 VAL A N 1
ATOM 6610 C CA . VAL A 1 882 ? -4.091 29.863 -18.258 1.00 85.62 882 VAL A CA 1
ATOM 6611 C C . VAL A 1 882 ? -4.512 29.459 -19.669 1.00 85.62 882 VAL A C 1
ATOM 6613 O O . VAL A 1 882 ? -4.013 28.468 -20.198 1.00 85.62 882 VAL A O 1
ATOM 6616 N N . LEU A 1 883 ? -5.388 30.247 -20.303 1.00 89.19 883 LEU A N 1
ATOM 6617 C CA . LEU A 1 883 ? -5.590 30.243 -21.758 1.00 89.19 883 LEU A CA 1
ATOM 6618 C C . LEU A 1 883 ? -4.702 31.330 -22.370 1.00 89.19 883 LEU A C 1
ATOM 6620 O O . LEU A 1 883 ? -4.818 32.507 -22.010 1.00 89.19 883 LEU A O 1
ATOM 6624 N N . TYR A 1 884 ? -3.825 30.946 -23.296 1.00 90.31 884 TYR A N 1
ATOM 6625 C CA . TYR A 1 884 ? -2.909 31.854 -23.984 1.00 90.31 884 TYR A CA 1
ATOM 6626 C C . TYR A 1 884 ? -3.215 31.944 -25.480 1.00 90.31 884 TYR A C 1
ATOM 6628 O O . TYR A 1 884 ? -3.711 30.999 -26.096 1.00 90.31 884 TYR A O 1
ATOM 6636 N N . GLU A 1 885 ? -2.890 33.094 -26.058 1.00 92.50 885 GLU A N 1
ATOM 6637 C CA . GLU A 1 885 ? -2.876 33.357 -27.494 1.00 92.50 885 GLU A CA 1
ATOM 6638 C C . GLU A 1 885 ? -1.425 33.559 -27.933 1.00 92.50 885 GLU A C 1
ATOM 6640 O O . GLU A 1 885 ? -0.667 34.285 -27.292 1.00 92.50 885 GLU A O 1
ATOM 6645 N N . TRP A 1 886 ? -1.038 32.928 -29.030 1.00 91.44 886 TRP A N 1
ATOM 6646 C CA . TRP A 1 886 ? 0.256 33.075 -29.666 1.00 91.44 886 TRP A CA 1
ATOM 6647 C C . TRP A 1 886 ? 0.072 33.565 -31.096 1.00 91.44 886 TRP A C 1
ATOM 6649 O O . TRP A 1 886 ? -0.648 32.961 -31.896 1.00 91.44 886 TRP A O 1
ATOM 6659 N N . ASP A 1 887 ? 0.752 34.657 -31.415 1.00 89.25 887 ASP A N 1
ATOM 6660 C CA . ASP A 1 887 ? 0.851 35.167 -32.772 1.00 89.25 887 ASP A CA 1
ATOM 6661 C C . ASP A 1 887 ? 2.152 34.642 -33.408 1.00 89.25 887 ASP A C 1
ATOM 6663 O O . ASP A 1 887 ? 3.249 34.991 -32.957 1.00 89.25 887 ASP A O 1
ATOM 6667 N N . PRO A 1 888 ? 2.066 33.786 -34.441 1.00 83.44 888 PRO A N 1
ATOM 6668 C CA . PRO A 1 888 ? 3.241 33.194 -35.064 1.00 83.44 888 PRO A CA 1
ATOM 6669 C C . PRO A 1 888 ? 4.036 34.178 -35.938 1.00 83.44 888 PRO A C 1
ATOM 6671 O O . PRO A 1 888 ? 5.162 33.828 -36.305 1.00 83.44 888 PRO A O 1
ATOM 6674 N N . VAL A 1 889 ? 3.475 35.350 -36.280 1.00 82.94 889 VAL A N 1
ATOM 6675 C CA . VAL A 1 889 ? 4.110 36.397 -37.104 1.00 82.94 889 VAL A CA 1
ATOM 6676 C C . VAL A 1 889 ? 5.013 37.276 -36.246 1.00 82.94 889 VAL A C 1
ATOM 6678 O O . VAL A 1 889 ? 6.192 37.425 -36.553 1.00 82.94 889 VAL A O 1
ATOM 6681 N N . SER A 1 890 ? 4.488 37.818 -35.145 1.00 85.25 890 SER A N 1
ATOM 6682 C CA . SER A 1 890 ? 5.277 38.606 -34.183 1.00 85.25 890 SER A CA 1
ATOM 6683 C C . SER A 1 890 ? 6.071 37.737 -33.202 1.00 85.25 890 SER A C 1
ATOM 6685 O O . SER A 1 890 ? 6.925 38.242 -32.476 1.00 85.25 890 SER A O 1
ATOM 6687 N N . ASN A 1 891 ? 5.770 36.435 -33.154 1.00 83.56 891 ASN A N 1
ATOM 6688 C CA . ASN A 1 891 ? 6.266 35.481 -32.166 1.00 83.56 891 ASN A CA 1
ATOM 6689 C C . ASN A 1 891 ? 5.997 35.920 -30.710 1.00 83.56 891 ASN A C 1
ATOM 6691 O O . ASN A 1 891 ? 6.798 35.656 -29.813 1.00 83.56 891 ASN A O 1
ATOM 6695 N N . SER A 1 892 ? 4.868 36.592 -30.463 1.00 84.69 892 SER A N 1
ATOM 6696 C CA . SER A 1 892 ? 4.458 37.045 -29.128 1.00 84.69 892 SER A CA 1
ATOM 6697 C C . SER A 1 892 ? 3.380 36.144 -28.530 1.00 84.69 892 SER A C 1
ATOM 6699 O O . SER A 1 892 ? 2.426 35.785 -29.222 1.00 84.69 892 SER A O 1
ATOM 6701 N N . VAL A 1 893 ? 3.492 35.835 -27.236 1.00 88.75 893 VAL A N 1
ATOM 6702 C CA . VAL A 1 893 ? 2.448 35.146 -26.460 1.00 88.75 893 VAL A CA 1
ATOM 6703 C C . VAL A 1 893 ? 1.801 36.120 -25.491 1.00 88.75 893 VAL A C 1
ATOM 6705 O O . VAL A 1 893 ? 2.499 36.845 -24.785 1.00 88.75 893 VAL A O 1
ATOM 6708 N N . ILE A 1 894 ? 0.473 36.110 -25.452 1.00 88.25 894 ILE A N 1
ATOM 6709 C CA . ILE A 1 894 ? -0.340 36.926 -24.557 1.00 88.25 894 ILE A CA 1
ATOM 6710 C C . ILE A 1 894 ? -1.239 35.993 -23.749 1.00 88.25 894 ILE A C 1
ATOM 6712 O O . ILE A 1 894 ? -1.999 35.197 -24.308 1.00 88.25 894 ILE A O 1
ATOM 6716 N N . LYS A 1 895 ? -1.190 36.117 -22.422 1.00 89.25 895 LYS A N 1
ATOM 6717 C CA . LYS A 1 895 ? -2.165 35.483 -21.535 1.00 89.25 895 LYS A CA 1
ATOM 6718 C C . LYS A 1 895 ? -3.536 36.135 -21.735 1.00 89.25 895 LYS A C 1
ATOM 6720 O O . LYS A 1 895 ? -3.669 37.350 -21.599 1.00 89.25 895 LYS A O 1
ATOM 6725 N N . LYS A 1 896 ? -4.551 35.337 -22.072 1.00 89.31 896 LYS A N 1
ATOM 6726 C CA . LYS A 1 896 ? -5.913 35.818 -22.351 1.00 89.31 896 LYS A CA 1
ATOM 6727 C C . LYS A 1 896 ? -6.848 35.641 -21.164 1.00 89.31 896 LYS A C 1
ATOM 6729 O O . LYS A 1 896 ? -7.670 36.519 -20.931 1.00 89.31 896 LYS A O 1
ATOM 6734 N N . VAL A 1 897 ? -6.742 34.518 -20.454 1.00 86.19 897 VAL A N 1
ATOM 6735 C CA . VAL A 1 897 ? -7.601 34.202 -19.305 1.00 86.19 897 VAL A CA 1
ATOM 6736 C C . VAL A 1 897 ? -6.808 33.434 -18.251 1.00 86.19 897 VAL A C 1
ATOM 6738 O O . VAL A 1 897 ? -6.117 32.474 -18.588 1.00 86.19 897 VAL A O 1
ATOM 6741 N N . ASP A 1 898 ? -6.940 33.831 -16.987 1.00 83.25 898 ASP A N 1
ATOM 6742 C CA . ASP A 1 898 ? -6.573 33.014 -15.827 1.00 83.25 898 ASP A CA 1
ATOM 6743 C C . ASP A 1 898 ? -7.778 32.143 -15.436 1.00 83.25 898 ASP A C 1
ATOM 6745 O O . ASP A 1 898 ? -8.870 32.668 -15.191 1.00 83.25 898 ASP A O 1
ATOM 6749 N N . PHE A 1 899 ? -7.615 30.819 -15.378 1.00 78.12 899 PHE A N 1
ATOM 6750 C CA . PHE A 1 899 ? -8.686 29.951 -14.881 1.00 78.12 899 PHE A CA 1
ATOM 6751 C C . PHE A 1 899 ? -8.818 30.116 -13.352 1.00 78.12 899 PHE A C 1
ATOM 6753 O O . PHE A 1 899 ? -7.823 30.092 -12.635 1.00 78.12 899 PHE A O 1
ATOM 6760 N N . SER A 1 900 ? -10.036 30.310 -12.828 1.00 68.19 900 SER A N 1
ATOM 6761 C CA . SER A 1 900 ? -10.305 30.402 -11.379 1.00 68.19 900 SER A CA 1
ATOM 6762 C C . SER A 1 900 ? -11.783 30.135 -11.036 1.00 68.19 900 SER A C 1
ATOM 6764 O O . SER A 1 900 ? -12.674 30.381 -11.852 1.00 68.19 900 SER A O 1
ATOM 6766 N N . GLY A 1 901 ? -12.062 29.659 -9.811 1.00 62.97 901 GLY A N 1
ATOM 6767 C CA . GLY A 1 901 ? -13.413 29.619 -9.226 1.00 62.97 901 GLY A CA 1
ATOM 6768 C C . GLY A 1 901 ? -14.501 28.953 -10.094 1.00 62.97 901 GLY A C 1
ATOM 6769 O O . GLY A 1 901 ? -14.363 27.806 -10.521 1.00 62.97 901 GLY A O 1
ATOM 6770 N N . SER A 1 902 ? -15.610 29.671 -10.335 1.00 44.72 902 SER A N 1
ATOM 6771 C CA . SER A 1 902 ? -16.828 29.214 -11.042 1.00 44.72 902 SER A CA 1
ATOM 6772 C C . SER A 1 902 ? -16.651 28.919 -12.541 1.00 44.72 902 SER A C 1
ATOM 6774 O O . SER A 1 902 ? -17.544 28.333 -13.159 1.00 44.72 902 SER A O 1
ATOM 6776 N N . ALA A 1 903 ? -15.507 29.283 -13.128 1.00 45.19 903 ALA A N 1
ATOM 6777 C CA . ALA A 1 903 ? -15.136 28.925 -14.499 1.00 45.19 903 ALA A CA 1
ATOM 6778 C C . ALA A 1 903 ? -14.515 27.518 -14.610 1.00 45.19 903 ALA A C 1
ATOM 6780 O O . ALA A 1 903 ? -14.286 27.035 -15.718 1.00 45.19 903 ALA A O 1
ATOM 6781 N N . GLY A 1 904 ? -14.271 26.853 -13.475 1.00 52.16 904 GLY A N 1
ATOM 6782 C CA . GLY A 1 904 ? -13.480 25.630 -13.416 1.00 52.16 904 GLY A CA 1
ATOM 6783 C C . GLY A 1 904 ? -12.033 25.922 -13.010 1.00 52.16 904 GLY A C 1
ATOM 6784 O O . GLY A 1 904 ? -11.449 26.923 -13.423 1.00 52.16 904 GLY A O 1
ATOM 6785 N N . TYR A 1 905 ? -11.447 25.043 -12.202 1.00 50.25 905 TYR A N 1
ATOM 6786 C CA . TYR A 1 905 ? -10.010 24.981 -11.970 1.00 50.25 905 TYR A CA 1
ATOM 6787 C C . TYR A 1 905 ? -9.380 24.137 -13.086 1.00 50.25 905 TYR A C 1
ATOM 6789 O O . TYR A 1 905 ? -9.767 22.994 -13.329 1.00 50.25 905 TYR A O 1
ATOM 6797 N N . TYR A 1 906 ? -8.378 24.679 -13.775 1.00 49.34 906 TYR A N 1
ATOM 6798 C CA . TYR A 1 906 ? -7.539 23.881 -14.669 1.00 49.34 906 TYR A CA 1
ATOM 6799 C C . TYR A 1 906 ? -6.388 23.290 -13.847 1.00 49.34 906 TYR A C 1
ATOM 6801 O O . TYR A 1 906 ? -5.253 23.743 -13.929 1.00 49.34 906 TYR A O 1
ATOM 6809 N N . GLY A 1 907 ? -6.724 22.351 -12.958 1.00 38.44 907 GLY A N 1
ATOM 6810 C CA . GLY A 1 907 ? -5.800 21.696 -12.034 1.00 38.44 907 GLY A CA 1
ATOM 6811 C C . GLY A 1 907 ? -5.627 20.212 -12.355 1.00 38.44 907 GLY A C 1
ATOM 6812 O O . GLY A 1 907 ? -6.558 19.423 -12.211 1.00 38.44 907 GLY A O 1
ATOM 6813 N N . GLY A 1 908 ? -4.423 19.840 -12.790 1.00 44.44 908 GLY A N 1
ATOM 6814 C CA . GLY A 1 908 ? -3.773 18.591 -12.390 1.00 44.44 908 GLY A CA 1
ATOM 6815 C C . GLY A 1 908 ? -4.427 17.238 -12.706 1.00 44.44 908 GLY A C 1
ATOM 6816 O O . GLY A 1 908 ? -4.679 16.495 -11.773 1.00 44.44 908 GLY A O 1
ATOM 6817 N N . VAL A 1 909 ? -4.561 16.858 -13.980 1.00 38.38 909 VAL A N 1
ATOM 6818 C CA . VAL A 1 909 ? -4.276 15.492 -14.494 1.00 38.38 909 VAL A CA 1
ATOM 6819 C C . VAL A 1 909 ? -3.817 15.626 -15.956 1.00 38.38 909 VAL A C 1
ATOM 6821 O O . VAL A 1 909 ? -4.013 16.679 -16.568 1.00 38.38 909 VAL A O 1
ATOM 6824 N N . THR A 1 910 ? -3.053 14.668 -16.464 1.00 42.41 910 THR A N 1
ATOM 6825 C CA . THR A 1 910 ? -2.511 14.643 -17.835 1.00 42.41 910 THR A CA 1
ATOM 6826 C C . THR A 1 910 ? -3.643 14.685 -18.894 1.00 42.41 910 THR A C 1
ATOM 6828 O O . THR A 1 910 ? -4.733 14.170 -18.654 1.00 42.41 910 THR A O 1
ATOM 6831 N N . GLY A 1 911 ? -3.427 15.521 -19.928 1.00 48.97 911 GLY A N 1
ATOM 6832 C CA . GLY A 1 911 ? -4.147 15.718 -21.212 1.00 48.97 911 GLY A CA 1
ATOM 6833 C C . GLY A 1 911 ? -5.671 15.822 -21.343 1.00 48.97 911 GLY A C 1
ATOM 6834 O O . GLY A 1 911 ? -6.192 15.788 -22.459 1.00 48.97 911 GLY A O 1
ATOM 6835 N N . LEU A 1 912 ? -6.405 16.170 -20.289 1.00 48.53 912 LEU A N 1
ATOM 6836 C CA . LEU A 1 912 ? -7.871 16.305 -20.359 1.00 48.53 912 LEU A CA 1
ATOM 6837 C C . LEU A 1 912 ? -8.494 17.468 -21.174 1.00 48.53 912 LEU A C 1
ATOM 6839 O O . LEU A 1 912 ? -9.688 17.710 -21.013 1.00 48.53 912 LEU A O 1
ATOM 6843 N N . SER A 1 913 ? -7.794 18.178 -22.072 1.00 55.44 913 SER A N 1
ATOM 6844 C CA . SER A 1 913 ? -8.494 19.009 -23.078 1.00 55.44 913 SER A CA 1
ATOM 6845 C C . SER A 1 913 ? -7.622 19.601 -24.169 1.00 55.44 913 SER A C 1
ATOM 6847 O O . SER A 1 913 ? -6.917 20.597 -23.984 1.00 55.44 913 SER A O 1
ATOM 6849 N N . ILE A 1 914 ? -7.775 19.055 -25.367 1.00 66.62 914 ILE A N 1
ATOM 6850 C CA . ILE A 1 914 ? -7.450 19.763 -26.593 1.00 66.62 914 ILE A CA 1
ATOM 6851 C C . ILE A 1 914 ? -8.569 20.790 -26.850 1.00 66.62 914 ILE A C 1
ATOM 6853 O O . ILE A 1 914 ? -9.743 20.426 -26.930 1.00 66.62 914 ILE A O 1
ATOM 6857 N N . LEU A 1 915 ? -8.220 22.075 -26.999 1.00 81.38 915 LEU A N 1
ATOM 6858 C CA . LEU A 1 915 ? -9.189 23.090 -27.431 1.00 81.38 915 LEU A CA 1
ATOM 6859 C C . LEU A 1 915 ? -9.774 22.697 -28.796 1.00 81.38 915 LEU A C 1
ATOM 6861 O O . LEU A 1 915 ? -9.042 22.323 -29.711 1.00 81.38 915 LEU A O 1
ATOM 6865 N N . THR A 1 916 ? -11.087 22.811 -28.961 1.00 81.88 916 THR A N 1
ATOM 6866 C CA . THR A 1 916 ? -11.756 22.545 -30.240 1.00 81.88 916 THR A CA 1
ATOM 6867 C C . THR A 1 916 ? -12.361 23.824 -30.796 1.00 81.88 916 THR A C 1
ATOM 6869 O O . THR A 1 916 ? -13.026 24.570 -30.082 1.00 81.88 916 THR A O 1
ATOM 6872 N N . VAL A 1 917 ? -12.117 24.089 -32.080 1.00 86.06 917 VAL A N 1
ATOM 6873 C CA . VAL A 1 917 ? -12.663 25.252 -32.786 1.00 86.06 917 VAL A CA 1
ATOM 6874 C C . VAL A 1 917 ? -14.016 24.886 -33.388 1.00 86.06 917 VAL A C 1
ATOM 6876 O O . VAL A 1 917 ? -14.113 23.930 -34.155 1.00 86.06 917 VAL A O 1
ATOM 6879 N N . PHE A 1 918 ? -15.051 25.671 -33.088 1.00 86.12 918 PHE A N 1
ATOM 6880 C CA . PHE A 1 918 ? -16.359 25.560 -33.736 1.00 86.12 918 PHE A CA 1
ATOM 6881 C C . PHE A 1 918 ? -17.015 26.941 -33.860 1.00 86.12 918 PHE A C 1
ATOM 6883 O O . PHE A 1 918 ? -17.067 27.697 -32.891 1.00 86.12 918 PHE A O 1
ATOM 6890 N N . ASN A 1 919 ? -17.493 27.295 -35.058 1.00 88.00 919 ASN A N 1
ATOM 6891 C CA . ASN A 1 919 ? -18.128 28.589 -35.357 1.00 88.00 919 ASN A CA 1
ATOM 6892 C C . ASN A 1 919 ? -17.343 29.817 -34.844 1.00 88.00 919 ASN A C 1
ATOM 6894 O O . ASN A 1 919 ? -17.910 30.724 -34.239 1.00 88.00 919 ASN A O 1
ATOM 6898 N N . GLY A 1 920 ? -16.022 29.830 -35.053 1.00 87.12 920 GLY A N 1
ATOM 6899 C CA . GLY A 1 920 ? -15.155 30.950 -34.667 1.00 87.12 920 GLY A CA 1
ATOM 6900 C C . GLY A 1 920 ? -14.883 31.082 -33.163 1.00 87.12 920 GLY A C 1
ATOM 6901 O O . GLY A 1 920 ? -14.263 32.058 -32.747 1.00 87.12 920 GLY A O 1
ATOM 6902 N N . LYS A 1 921 ? -15.320 30.114 -32.350 1.00 89.88 921 LYS A N 1
ATOM 6903 C CA . LYS A 1 921 ? -15.088 30.060 -30.902 1.00 89.88 921 LYS A CA 1
ATOM 6904 C C . LYS A 1 921 ? -14.264 28.835 -30.516 1.00 89.88 921 LYS A C 1
ATOM 6906 O O . LYS A 1 921 ? -14.178 27.868 -31.274 1.00 89.88 921 LYS A O 1
ATOM 6911 N N . LEU A 1 922 ? -13.684 28.890 -29.323 1.00 89.12 922 LEU A N 1
ATOM 6912 C CA . LEU A 1 922 ? -12.872 27.833 -28.729 1.00 89.12 922 LEU A CA 1
ATOM 6913 C C . LEU A 1 922 ? -13.652 27.144 -27.614 1.00 89.12 922 LEU A C 1
ATOM 6915 O O . LEU A 1 922 ? -14.209 27.817 -26.755 1.00 89.12 922 LEU A O 1
ATOM 6919 N N . TYR A 1 923 ? -13.666 25.818 -27.607 1.00 87.62 923 TYR A N 1
ATOM 6920 C CA . TYR A 1 923 ? -14.324 25.013 -26.582 1.00 87.62 923 TYR A CA 1
ATOM 6921 C C . TYR A 1 923 ? -13.315 24.090 -25.914 1.00 87.62 923 TYR A C 1
ATOM 6923 O O . TYR A 1 923 ? -12.423 23.563 -26.580 1.00 87.62 923 TYR A O 1
ATOM 6931 N N . GLY A 1 924 ? -13.465 23.876 -24.613 1.00 83.44 924 GLY A N 1
ATOM 6932 C CA . GLY A 1 924 ? -12.628 22.956 -23.850 1.00 83.44 924 GLY A CA 1
ATOM 6933 C C . GLY A 1 924 ? -13.316 22.482 -22.578 1.00 83.44 924 GLY A C 1
ATOM 6934 O O . GLY A 1 924 ? -14.420 22.918 -22.253 1.00 83.44 924 GLY A O 1
ATOM 6935 N N . VAL A 1 925 ? -12.655 21.573 -21.874 1.00 79.56 925 VAL A N 1
ATOM 6936 C CA . VAL A 1 925 ? -13.104 20.978 -20.617 1.00 79.56 925 VAL A CA 1
ATOM 6937 C C . VAL A 1 925 ? -12.088 21.285 -19.518 1.00 79.56 925 VAL A C 1
ATOM 6939 O O . VAL A 1 925 ? -10.880 21.213 -19.731 1.00 79.56 925 VAL A O 1
ATOM 6942 N N . THR A 1 926 ? -12.570 21.654 -18.337 1.00 77.06 926 THR A N 1
ATOM 6943 C CA . THR A 1 926 ? -11.756 21.777 -17.123 1.00 77.06 926 THR A CA 1
ATOM 6944 C C . THR A 1 926 ? -11.827 20.476 -16.320 1.00 77.06 926 THR A C 1
ATOM 6946 O O . THR A 1 926 ? -12.873 19.831 -16.265 1.00 77.06 926 THR A O 1
ATOM 6949 N N . SER A 1 927 ? -10.711 20.066 -15.709 1.00 68.94 927 SER A N 1
ATOM 6950 C CA . SER A 1 927 ? -10.614 18.836 -14.902 1.00 68.94 927 SER A CA 1
ATOM 6951 C C . SER A 1 927 ? -11.120 19.006 -13.466 1.00 68.94 927 SER A C 1
ATOM 6953 O O . SER A 1 927 ? -11.391 18.021 -12.785 1.00 68.94 927 SER A O 1
ATOM 6955 N N . SER A 1 928 ? -11.214 20.247 -12.988 1.00 64.62 928 SER A N 1
ATOM 6956 C CA . SER A 1 928 ? -11.663 20.600 -11.641 1.00 64.62 928 SER A CA 1
ATOM 6957 C C . SER A 1 928 ? -12.432 21.929 -11.654 1.00 64.62 928 SER A C 1
ATOM 6959 O O . SER A 1 928 ? -12.593 22.572 -12.689 1.00 64.62 928 SER A O 1
ATOM 6961 N N . GLY A 1 929 ? -12.985 22.342 -10.516 1.00 65.88 929 GLY A N 1
ATOM 6962 C CA . GLY A 1 929 ? -13.993 23.404 -10.389 1.00 65.88 929 GLY A CA 1
ATOM 6963 C C . GLY A 1 929 ? -15.377 22.985 -10.905 1.00 65.88 929 GLY A C 1
ATOM 6964 O O . GLY A 1 929 ? -15.655 21.795 -11.001 1.00 65.88 929 GLY A O 1
ATOM 6965 N N . GLY A 1 930 ? -16.293 23.928 -11.149 1.00 64.00 930 GLY A N 1
ATOM 6966 C CA . GLY A 1 930 ? -17.707 23.588 -11.391 1.00 64.00 930 GLY A CA 1
ATOM 6967 C C . GLY A 1 930 ? -18.396 22.969 -10.157 1.00 64.00 930 GLY A C 1
ATOM 6968 O O . GLY A 1 930 ? -17.930 23.123 -9.025 1.00 64.00 930 GLY A O 1
ATOM 6969 N N . THR A 1 931 ? -19.521 22.272 -10.348 1.00 64.62 931 THR A N 1
ATOM 6970 C CA . THR A 1 931 ? -20.262 21.621 -9.250 1.00 64.62 931 THR A CA 1
ATOM 6971 C C . THR A 1 931 ? -19.409 20.514 -8.617 1.00 64.62 931 THR A C 1
ATOM 6973 O O . THR A 1 931 ? -18.885 19.657 -9.321 1.00 64.62 931 THR A O 1
ATOM 6976 N N . ASN A 1 932 ? -19.253 20.515 -7.287 1.00 63.38 932 ASN A N 1
ATOM 6977 C CA . ASN A 1 932 ? -18.471 19.511 -6.540 1.00 63.38 932 ASN A CA 1
ATOM 6978 C C . ASN A 1 932 ? -17.036 19.295 -7.058 1.00 63.38 932 ASN A C 1
ATOM 6980 O O . ASN A 1 932 ? -16.508 18.188 -6.961 1.00 63.38 932 ASN A O 1
ATOM 6984 N N . ASN A 1 933 ? -16.409 20.329 -7.629 1.00 70.12 933 ASN A N 1
ATOM 6985 C CA . ASN A 1 933 ? -15.052 20.252 -8.174 1.00 70.12 933 ASN A CA 1
ATOM 6986 C C . ASN A 1 933 ? -14.884 19.222 -9.315 1.00 70.12 933 ASN A C 1
ATOM 6988 O O . ASN A 1 933 ? -13.791 18.704 -9.524 1.00 70.12 933 ASN A O 1
ATOM 6992 N N . SER A 1 934 ? -15.969 18.904 -10.028 1.00 68.62 934 SER A N 1
ATOM 6993 C CA . SER A 1 934 ? -16.011 17.855 -11.053 1.00 68.62 934 SER A CA 1
ATOM 6994 C C . SER A 1 934 ? -15.706 18.339 -12.472 1.00 68.62 934 SER A C 1
ATOM 6996 O O . SER A 1 934 ? -15.853 17.559 -13.399 1.00 68.62 934 SER A O 1
ATOM 6998 N N . GLY A 1 935 ? -15.277 19.586 -12.666 1.00 76.62 935 GLY A N 1
ATOM 6999 C CA . GLY A 1 935 ? -14.959 20.148 -13.978 1.00 76.62 935 GLY A CA 1
ATOM 7000 C C . GLY A 1 935 ? -16.166 20.722 -14.727 1.00 76.62 935 GLY A C 1
ATOM 7001 O O . GLY A 1 935 ? -17.326 20.572 -14.330 1.00 76.62 935 GLY A O 1
ATOM 7002 N N . SER A 1 936 ? -15.900 21.395 -15.843 1.00 78.12 936 SER A N 1
ATOM 7003 C CA . SER A 1 936 ? -16.904 22.080 -16.664 1.00 78.12 936 SER A CA 1
ATOM 7004 C C . SER A 1 936 ? -16.522 22.124 -18.146 1.00 78.12 936 SER A C 1
ATOM 7006 O O . SER A 1 936 ? -15.346 22.065 -18.493 1.00 78.12 936 SER A O 1
ATOM 7008 N N . ILE A 1 937 ? -17.508 22.262 -19.034 1.00 84.19 937 ILE A N 1
ATOM 7009 C CA . ILE A 1 937 ? -17.300 22.667 -20.430 1.00 84.19 937 ILE A CA 1
ATOM 7010 C C . ILE A 1 937 ? -17.275 24.194 -20.481 1.00 84.19 937 ILE A C 1
ATOM 7012 O O . ILE A 1 937 ? -18.218 24.839 -20.011 1.00 84.19 937 ILE A O 1
ATOM 7016 N N . PHE A 1 938 ? -16.252 24.771 -21.106 1.00 85.38 938 PHE A N 1
ATOM 7017 C CA . PHE A 1 938 ? -16.154 26.207 -21.355 1.00 85.38 938 PHE A CA 1
ATOM 7018 C C . PHE A 1 938 ? -16.175 26.539 -22.850 1.00 85.38 938 PHE A C 1
ATOM 7020 O O . PHE A 1 938 ? -15.731 25.763 -23.694 1.00 85.38 938 PHE A O 1
ATOM 7027 N N . GLU A 1 939 ? -16.667 27.735 -23.161 1.00 89.50 939 GLU A N 1
ATOM 7028 C CA . GLU A 1 939 ? -16.574 28.402 -24.459 1.00 89.50 939 GLU A CA 1
ATOM 7029 C C . GLU A 1 939 ? -15.798 29.708 -24.275 1.00 89.50 939 GLU A C 1
ATOM 7031 O O . GLU A 1 939 ? -16.152 30.531 -23.430 1.00 89.50 939 GLU A O 1
ATOM 7036 N N . TYR A 1 940 ? -14.784 29.928 -25.100 1.00 89.56 940 TYR A N 1
ATOM 7037 C CA . TYR A 1 940 ? -14.069 31.187 -25.219 1.00 89.56 940 TYR A CA 1
ATOM 7038 C C . TYR A 1 940 ? -14.328 31.810 -26.592 1.00 89.56 940 TYR A C 1
ATOM 7040 O O . TYR A 1 940 ? -14.108 31.177 -27.628 1.00 89.56 940 TYR A O 1
ATOM 7048 N N . ASN A 1 941 ? -14.781 33.064 -26.602 1.00 90.25 941 ASN A N 1
ATOM 7049 C CA . ASN A 1 941 ? -14.946 33.847 -27.823 1.00 90.25 941 ASN A CA 1
ATOM 7050 C C . ASN A 1 941 ? -13.775 34.839 -27.994 1.00 90.25 941 ASN A C 1
ATOM 7052 O O . ASN A 1 941 ? -13.736 35.841 -27.270 1.00 90.25 941 ASN A O 1
ATOM 7056 N N . PRO A 1 942 ? -12.871 34.633 -28.973 1.00 87.62 942 PRO A N 1
ATOM 7057 C CA . PRO A 1 942 ? -11.738 35.530 -29.201 1.00 87.62 942 PRO A CA 1
ATOM 7058 C C . PRO A 1 942 ? -12.134 36.966 -29.563 1.00 87.62 942 PRO A C 1
ATOM 7060 O O . PRO A 1 942 ? -11.420 37.895 -29.190 1.00 87.62 942 PRO A O 1
ATOM 7063 N N . SER A 1 943 ? -13.272 37.178 -30.240 1.00 83.31 943 SER A N 1
ATOM 7064 C CA . SER A 1 943 ? -13.681 38.517 -30.694 1.00 83.31 943 SER A CA 1
ATOM 7065 C C . SER A 1 943 ? -14.151 39.426 -29.554 1.00 83.31 943 SER A C 1
ATOM 7067 O O . SER A 1 943 ? -14.070 40.643 -29.673 1.00 83.31 943 SER A O 1
ATOM 7069 N N . GLY A 1 944 ? -14.630 38.842 -28.450 1.00 79.38 944 GLY A N 1
ATOM 7070 C CA . GLY A 1 944 ? -15.085 39.561 -27.253 1.00 79.38 944 GLY A CA 1
ATOM 7071 C C . GLY A 1 944 ? -14.227 39.318 -26.010 1.00 79.38 944 GLY A C 1
ATOM 7072 O O . GLY A 1 944 ? -14.545 39.844 -24.951 1.00 79.38 944 GLY A O 1
ATOM 7073 N N . SER A 1 945 ? -13.172 38.498 -26.115 1.00 82.75 945 SER A N 1
ATOM 7074 C CA . SER A 1 945 ? -12.346 38.025 -24.989 1.00 82.75 945 SER A CA 1
ATOM 7075 C C . SER A 1 945 ? -13.153 37.474 -23.799 1.00 82.75 945 SER A C 1
ATOM 7077 O O . SER A 1 945 ? -12.729 37.586 -22.653 1.00 82.75 945 SER A O 1
ATOM 7079 N N . LEU A 1 946 ? -14.306 36.856 -24.070 1.00 81.81 946 LEU A N 1
ATOM 7080 C CA . LEU A 1 946 ? -15.224 36.353 -23.047 1.00 81.81 946 LEU A CA 1
ATOM 7081 C C . LEU A 1 946 ? -15.085 34.834 -22.895 1.00 81.81 946 LEU A C 1
ATOM 7083 O O . LEU A 1 946 ? -15.260 34.103 -23.873 1.00 81.81 946 LEU A O 1
ATOM 7087 N N . LEU A 1 947 ? -14.816 34.373 -21.669 1.00 84.31 947 LEU A N 1
ATOM 7088 C CA . LEU A 1 947 ? -14.898 32.966 -21.267 1.00 84.31 947 LEU A CA 1
ATOM 7089 C C . LEU A 1 947 ? -16.251 32.711 -20.590 1.00 84.31 947 LEU A C 1
ATOM 7091 O O . LEU A 1 947 ? -16.623 33.424 -19.661 1.00 84.31 947 LEU A O 1
ATOM 7095 N N . THR A 1 948 ? -16.980 31.690 -21.034 1.00 85.44 948 THR A N 1
ATOM 7096 C CA . THR A 1 948 ? -18.275 31.297 -20.461 1.00 85.44 948 THR A CA 1
ATOM 7097 C C . THR A 1 948 ? -18.311 29.811 -20.143 1.00 85.44 948 THR A C 1
ATOM 7099 O O . THR A 1 948 ? -17.960 28.981 -20.980 1.00 85.44 948 THR A O 1
ATOM 7102 N N . THR A 1 949 ? -18.787 29.466 -18.950 1.00 84.31 949 THR A N 1
ATOM 7103 C CA . THR A 1 949 ? -19.105 28.082 -18.589 1.00 84.31 949 THR A CA 1
ATOM 7104 C C . THR A 1 949 ? -20.416 27.675 -19.258 1.00 84.31 949 THR A C 1
ATOM 7106 O O . THR A 1 949 ? -21.432 28.350 -19.091 1.00 84.31 949 THR A O 1
ATOM 7109 N N . LYS A 1 950 ? -20.406 26.582 -20.024 1.00 84.19 950 LYS A N 1
ATOM 7110 C CA . LYS A 1 950 ? -21.581 26.069 -20.752 1.00 84.19 950 LYS A CA 1
ATOM 7111 C C . LYS A 1 950 ? -22.280 24.935 -20.029 1.00 84.19 950 LYS A C 1
ATOM 7113 O O . LYS A 1 950 ? -23.500 24.828 -20.096 1.00 84.19 950 LYS A O 1
ATOM 7118 N N . TYR A 1 951 ? -21.510 24.109 -19.333 1.00 80.81 951 TYR A N 1
ATOM 7119 C CA . TYR A 1 951 ? -22.032 22.970 -18.597 1.00 80.81 951 TYR A CA 1
ATOM 7120 C C . TYR A 1 951 ? -21.105 22.635 -17.431 1.00 80.81 951 TYR A C 1
ATOM 7122 O O . TYR A 1 951 ? -19.892 22.608 -17.614 1.00 80.81 951 TYR A O 1
ATOM 7130 N N . ASN A 1 952 ? -21.660 22.368 -16.250 1.00 79.75 952 ASN A N 1
ATOM 7131 C CA . ASN A 1 952 ? -20.904 21.862 -15.105 1.00 79.75 952 ASN A CA 1
ATOM 7132 C C . ASN A 1 952 ? -21.125 20.360 -15.000 1.00 79.75 952 ASN A C 1
ATOM 7134 O O . ASN A 1 952 ? -22.273 19.914 -14.958 1.00 79.75 952 ASN A O 1
ATOM 7138 N N . PHE A 1 953 ? -20.044 19.589 -14.941 1.00 72.62 953 PHE A N 1
ATOM 7139 C CA . PHE A 1 953 ? -20.167 18.152 -14.761 1.00 72.62 953 PHE A CA 1
ATOM 7140 C C . PHE A 1 953 ? -20.586 17.810 -13.326 1.00 72.62 953 PHE A C 1
ATOM 7142 O O . PHE A 1 953 ? -20.284 18.524 -12.371 1.00 72.62 953 PHE A O 1
ATOM 7149 N N . ASP A 1 954 ? -21.296 16.694 -13.186 1.00 66.12 954 ASP A N 1
ATOM 7150 C CA . ASP A 1 954 ? -21.693 16.064 -11.923 1.00 66.12 954 ASP A CA 1
ATOM 7151 C C . ASP A 1 954 ? -20.723 14.936 -11.498 1.00 66.12 954 ASP A C 1
ATOM 7153 O O . ASP A 1 954 ? -20.917 14.297 -10.465 1.00 66.12 954 ASP A O 1
ATOM 7157 N N . GLY A 1 955 ? -19.666 14.710 -12.289 1.00 62.56 955 GLY A N 1
ATOM 7158 C CA . GLY A 1 955 ? -18.542 13.809 -12.034 1.00 62.56 955 GLY A CA 1
ATOM 7159 C C . GLY A 1 955 ? -17.379 14.101 -12.993 1.00 62.56 955 GLY A C 1
ATOM 7160 O O . GLY A 1 955 ? -17.600 14.670 -14.057 1.00 62.56 955 GLY A O 1
ATOM 7161 N N . ILE A 1 956 ? -16.150 13.728 -12.618 1.00 63.59 956 ILE A N 1
ATOM 7162 C CA . ILE A 1 956 ? -14.921 14.121 -13.338 1.00 63.59 956 ILE A CA 1
ATOM 7163 C C . ILE A 1 956 ? -15.005 13.720 -14.833 1.00 63.59 956 ILE A C 1
ATOM 7165 O O . ILE A 1 956 ? -15.266 12.543 -15.119 1.00 63.59 956 ILE A O 1
ATOM 7169 N N . PRO A 1 957 ? -14.821 14.656 -15.789 1.00 64.88 957 PRO A N 1
ATOM 7170 C CA . PRO A 1 957 ? -14.745 14.357 -17.212 1.00 64.88 957 PRO A CA 1
ATOM 7171 C C . PRO A 1 957 ? -13.489 13.548 -17.526 1.00 64.88 957 PRO A C 1
ATOM 7173 O O . PRO A 1 957 ? -12.433 13.763 -16.937 1.00 64.88 957 PRO A O 1
ATOM 7176 N N . THR A 1 958 ? -13.602 12.611 -18.460 1.00 58.50 958 THR A N 1
ATOM 7177 C CA . THR A 1 958 ? -12.532 11.670 -18.808 1.00 58.50 958 THR A CA 1
ATOM 7178 C C . THR A 1 958 ? -12.270 11.765 -20.312 1.00 58.50 958 THR A C 1
ATOM 7180 O O . THR A 1 958 ? -12.681 10.914 -21.077 1.00 58.50 958 THR A O 1
ATOM 7183 N N . GLY A 1 959 ? -11.678 12.863 -20.774 1.00 61.25 959 GLY A N 1
ATOM 7184 C CA . GLY A 1 959 ? -11.287 13.067 -22.175 1.00 61.25 959 GLY A CA 1
ATOM 7185 C C . GLY A 1 959 ? -11.577 14.469 -22.707 1.00 61.25 959 GLY A C 1
ATOM 7186 O O . GLY A 1 959 ? -12.109 15.323 -21.995 1.00 61.25 959 GLY A O 1
ATOM 7187 N N . GLY A 1 960 ? -11.229 14.693 -23.978 1.00 67.06 960 GLY A N 1
ATOM 7188 C CA . GLY A 1 960 ? -11.520 15.930 -24.710 1.00 67.06 960 GLY A CA 1
ATOM 7189 C C . GLY A 1 960 ? -12.918 15.961 -25.346 1.00 67.06 960 GLY A C 1
ATOM 7190 O O . GLY A 1 960 ? -13.719 15.036 -25.211 1.00 67.06 960 GLY A O 1
ATOM 7191 N N . LEU A 1 961 ? -13.217 17.043 -26.076 1.00 74.88 961 LEU A N 1
ATOM 7192 C CA . LEU A 1 961 ? -14.446 17.178 -26.869 1.00 74.88 961 LEU A CA 1
ATOM 7193 C C . LEU A 1 961 ? -14.207 16.749 -28.317 1.00 74.88 961 LEU A C 1
ATOM 7195 O O . LEU A 1 961 ? -13.302 17.252 -28.976 1.00 74.88 961 LEU A O 1
ATOM 7199 N N . SER A 1 962 ? -15.076 15.889 -28.838 1.00 74.88 962 SER A N 1
ATOM 7200 C CA . SER A 1 962 ? -15.046 15.439 -30.232 1.00 74.88 962 SER A CA 1
ATOM 7201 C C . SER A 1 962 ? -16.238 15.999 -30.999 1.00 74.88 962 SER A C 1
ATOM 7203 O O . SER A 1 962 ? -17.388 15.737 -30.656 1.00 74.88 962 SER A O 1
ATOM 7205 N N . LEU A 1 963 ? -15.980 16.807 -32.028 1.00 75.38 963 LEU A N 1
ATOM 7206 C CA . LEU A 1 963 ? -17.024 17.450 -32.830 1.00 75.38 963 LEU A CA 1
ATOM 7207 C C . LEU A 1 963 ? -17.436 16.556 -34.008 1.00 75.38 963 LEU A C 1
ATOM 7209 O O . LEU A 1 963 ? -16.638 16.326 -34.916 1.00 75.38 963 LEU A O 1
ATOM 7213 N N . VAL A 1 964 ? -18.695 16.108 -34.036 1.00 72.75 964 VAL A N 1
ATOM 7214 C CA . VAL A 1 964 ? -19.260 15.304 -35.134 1.00 72.75 964 VAL A CA 1
ATOM 7215 C C . VAL A 1 964 ? -20.665 15.800 -35.475 1.00 72.75 964 VAL A C 1
ATOM 7217 O O . VAL A 1 964 ? -21.522 15.935 -34.606 1.00 72.75 964 VAL A O 1
ATOM 7220 N N . GLY A 1 965 ? -20.917 16.113 -36.750 1.00 74.31 965 GLY A N 1
ATOM 7221 C CA . GLY A 1 965 ? -22.243 16.552 -37.210 1.00 74.31 965 GLY A CA 1
ATOM 7222 C C . GLY A 1 965 ? -22.784 17.805 -36.502 1.00 74.31 965 GLY A C 1
ATOM 7223 O O . GLY A 1 965 ? -23.987 17.911 -36.288 1.00 74.31 965 GLY A O 1
ATOM 7224 N N . GLY A 1 966 ? -21.905 18.727 -36.085 1.00 78.12 966 GLY A N 1
ATOM 7225 C CA . GLY A 1 966 ? -22.281 19.958 -35.373 1.00 78.12 966 GLY A CA 1
ATOM 7226 C C . GLY A 1 966 ? -22.586 19.783 -33.880 1.00 78.12 966 GLY A C 1
ATOM 7227 O O . GLY A 1 966 ? -23.019 20.738 -33.240 1.00 78.12 966 GLY A O 1
ATOM 7228 N N . LYS A 1 967 ? -22.356 18.592 -33.316 1.00 81.94 967 LYS A N 1
ATOM 7229 C CA . LYS A 1 967 ? -22.500 18.300 -31.885 1.00 81.94 967 LYS A CA 1
ATOM 7230 C C . LYS A 1 967 ? -21.166 17.863 -31.293 1.00 81.94 967 LYS A C 1
ATOM 7232 O O . LYS A 1 967 ? -20.368 17.207 -31.961 1.00 81.94 967 LYS A O 1
ATOM 7237 N N . PHE A 1 968 ? -20.938 18.222 -30.040 1.00 81.62 968 PHE A N 1
ATOM 7238 C CA . PHE A 1 968 ? -19.816 17.750 -29.251 1.00 81.62 968 PHE A CA 1
ATOM 7239 C C . PHE A 1 968 ? -20.180 16.457 -28.537 1.00 81.62 968 PHE A C 1
ATOM 7241 O O . PHE A 1 968 ? -21.219 16.362 -27.892 1.00 81.62 968 PHE A O 1
ATOM 7248 N N . TYR A 1 969 ? -19.290 15.485 -28.618 1.00 77.38 969 TYR A N 1
ATOM 7249 C CA . TYR A 1 969 ? -19.355 14.246 -27.868 1.00 77.38 969 TYR A CA 1
ATOM 7250 C C . TYR A 1 969 ? -18.175 14.208 -26.913 1.00 77.38 969 TYR A C 1
ATOM 7252 O O . TYR A 1 969 ? -17.069 14.627 -27.262 1.00 77.38 969 TYR A O 1
ATOM 7260 N N . GLY A 1 970 ? -18.413 13.725 -25.707 1.00 72.00 970 GLY A N 1
ATOM 7261 C CA . GLY A 1 970 ? -17.378 13.613 -24.697 1.00 72.00 970 GLY A CA 1
ATOM 7262 C C . GLY A 1 970 ? -17.793 12.656 -23.600 1.00 72.00 970 GLY A C 1
ATOM 7263 O O . GLY A 1 970 ? -18.821 11.980 -23.682 1.00 72.00 970 GLY A O 1
ATOM 7264 N N . LEU A 1 971 ? -16.954 12.569 -22.581 1.00 67.94 971 LEU A N 1
ATOM 7265 C CA . LEU A 1 971 ? -17.002 11.503 -21.597 1.00 67.94 971 LEU A CA 1
ATOM 7266 C C . LEU A 1 971 ? -16.974 12.101 -20.198 1.00 67.94 971 LEU A C 1
ATOM 7268 O O . LEU A 1 971 ? -16.198 13.014 -19.914 1.00 67.94 971 LEU A O 1
ATOM 7272 N N . CYS A 1 972 ? -17.829 11.593 -19.321 1.00 62.19 972 CYS A N 1
ATOM 7273 C CA . CYS A 1 972 ? -17.820 11.935 -17.905 1.00 62.19 972 CYS A CA 1
ATOM 7274 C C . CYS A 1 972 ? -18.100 10.690 -17.080 1.00 62.19 972 CYS A C 1
ATOM 7276 O O . CYS A 1 972 ? -18.885 9.851 -17.516 1.00 62.19 972 CYS A O 1
ATOM 7278 N N . LYS A 1 973 ? -17.436 10.558 -15.921 1.00 56.41 973 LYS A N 1
ATOM 7279 C CA . LYS A 1 973 ? -17.435 9.367 -15.052 1.00 56.41 973 LYS A CA 1
ATOM 7280 C C . LYS A 1 973 ? -18.659 8.457 -15.265 1.00 56.41 973 LYS A C 1
ATOM 7282 O O . LYS A 1 973 ? -19.763 8.775 -14.824 1.00 56.41 973 LYS A O 1
ATOM 7287 N N . ASN A 1 974 ? -18.429 7.323 -15.933 1.00 51.03 974 ASN A N 1
ATOM 7288 C CA . ASN A 1 974 ? -19.396 6.244 -16.185 1.00 51.03 974 ASN A CA 1
ATOM 7289 C C . ASN A 1 974 ? -20.511 6.558 -17.207 1.00 51.03 974 ASN A C 1
ATOM 7291 O O . ASN A 1 974 ? -21.550 5.895 -17.217 1.00 51.03 974 ASN A O 1
ATOM 7295 N N . SER A 1 975 ? -20.314 7.546 -18.081 1.00 56.28 975 SER A N 1
ATOM 7296 C CA . SER A 1 975 ? -21.270 7.932 -19.124 1.00 56.28 975 SER A CA 1
ATOM 7297 C C . SER A 1 975 ? -20.610 8.642 -20.311 1.00 56.28 975 SER A C 1
ATOM 7299 O O . SER A 1 975 ? -19.535 9.231 -20.202 1.00 56.28 975 SER A O 1
ATOM 7301 N N . ILE A 1 976 ? -21.286 8.607 -21.454 1.00 68.12 976 ILE A N 1
ATOM 7302 C CA . ILE A 1 976 ? -21.004 9.480 -22.596 1.00 68.12 976 ILE A CA 1
ATOM 7303 C C . ILE A 1 976 ? -22.008 10.626 -22.568 1.00 68.12 976 ILE A C 1
ATOM 7305 O O . ILE A 1 976 ? -23.157 10.448 -22.157 1.00 68.12 976 ILE A O 1
ATOM 7309 N N . PHE A 1 977 ? -21.603 11.796 -23.041 1.00 74.12 977 PHE A N 1
ATOM 7310 C CA . PHE A 1 977 ? -22.532 12.872 -23.330 1.00 74.12 977 PHE A CA 1
ATOM 7311 C C . PHE A 1 977 ? -22.486 13.293 -24.793 1.00 74.12 977 PHE A C 1
ATOM 7313 O O . PHE A 1 977 ? -21.467 13.201 -25.477 1.00 74.12 977 PHE A O 1
ATOM 7320 N N . GLU A 1 978 ? -23.627 13.791 -25.241 1.00 82.12 978 GLU A N 1
ATOM 7321 C CA . GLU A 1 978 ? -23.825 14.493 -26.495 1.00 82.12 978 GLU A CA 1
ATOM 7322 C C . GLU A 1 978 ? -24.306 15.904 -26.153 1.00 82.12 978 GLU A C 1
ATOM 7324 O O . GLU A 1 978 ? -25.283 16.082 -25.426 1.00 82.12 978 GLU A O 1
ATOM 7329 N N . TRP A 1 979 ? -23.621 16.917 -26.665 1.00 83.38 979 TRP A N 1
ATOM 7330 C CA . TRP A 1 979 ? -23.934 18.317 -26.433 1.00 83.38 979 TRP A CA 1
ATOM 7331 C C . TRP A 1 979 ? -24.035 19.061 -27.758 1.00 83.38 979 TRP A C 1
ATOM 7333 O O . TRP A 1 979 ? -23.093 19.093 -28.548 1.00 83.38 979 TRP A O 1
ATOM 7343 N N . ASN A 1 980 ? -25.181 19.685 -28.011 1.00 84.62 980 ASN A N 1
ATOM 7344 C CA . ASN A 1 980 ? -25.340 20.593 -29.136 1.00 84.62 980 ASN A CA 1
ATOM 7345 C C . ASN A 1 980 ? -24.982 22.021 -28.679 1.00 84.62 980 ASN A C 1
ATOM 7347 O O . ASN A 1 980 ? -25.769 22.627 -27.949 1.00 84.62 980 ASN A O 1
ATOM 7351 N N . PRO A 1 981 ? -23.844 22.590 -29.115 1.00 81.44 981 PRO A N 1
ATOM 7352 C CA . PRO A 1 981 ? -23.406 23.918 -28.686 1.00 81.44 981 PRO A CA 1
ATOM 7353 C C . PRO A 1 981 ? -24.294 25.056 -29.215 1.00 81.44 981 PRO A C 1
ATOM 7355 O O . PRO A 1 981 ? -24.277 26.150 -28.657 1.00 81.44 981 PRO A O 1
ATOM 7358 N N . THR A 1 982 ? -25.076 24.825 -30.276 1.00 81.31 982 THR A N 1
ATOM 7359 C CA . THR A 1 982 ? -25.972 25.831 -30.870 1.00 81.31 982 THR A CA 1
ATOM 7360 C C . THR A 1 982 ? -27.298 25.933 -30.120 1.00 81.31 982 THR A C 1
ATOM 7362 O O . THR A 1 982 ? -27.784 27.038 -29.901 1.00 81.31 982 THR A O 1
ATOM 7365 N N . THR A 1 983 ? -27.879 24.805 -29.702 1.00 82.62 983 THR A N 1
ATOM 7366 C CA . THR A 1 983 ? -29.138 24.783 -28.927 1.00 82.62 983 THR A CA 1
ATOM 7367 C C . THR A 1 983 ? -28.916 24.708 -27.416 1.00 82.62 983 THR A C 1
ATOM 7369 O O . THR A 1 983 ? -29.870 24.797 -26.649 1.00 82.62 983 THR A O 1
ATOM 7372 N N . ASN A 1 984 ? -27.667 24.512 -26.989 1.00 79.06 984 ASN A N 1
ATOM 7373 C CA . ASN A 1 984 ? -27.253 24.204 -25.621 1.00 79.06 984 ASN A CA 1
ATOM 7374 C C . ASN A 1 984 ? -27.950 22.974 -25.003 1.00 79.06 984 ASN A C 1
ATOM 7376 O O . ASN A 1 984 ? -28.074 22.863 -23.785 1.00 79.06 984 ASN A O 1
ATOM 7380 N N . VAL A 1 985 ? -28.409 22.038 -25.838 1.00 78.50 985 VAL A N 1
ATOM 7381 C CA . VAL A 1 985 ? -29.034 20.791 -25.378 1.00 78.50 985 VAL A CA 1
ATOM 7382 C C . VAL A 1 985 ? -27.941 19.788 -25.024 1.00 78.50 985 VAL A C 1
ATOM 7384 O O . VAL A 1 985 ? -27.119 19.446 -25.874 1.00 78.50 985 VAL A O 1
ATOM 7387 N N . PHE A 1 986 ? -27.949 19.315 -23.777 1.00 79.06 986 PHE A N 1
ATOM 7388 C CA . PHE A 1 986 ? -27.029 18.308 -23.253 1.00 79.06 986 PHE A CA 1
ATOM 7389 C C . PHE A 1 986 ? -27.781 17.007 -22.960 1.00 79.06 986 PHE A C 1
ATOM 7391 O O . PHE A 1 986 ? -28.795 17.017 -22.262 1.00 79.06 986 PHE A O 1
ATOM 7398 N N . ILE A 1 987 ? -27.286 15.888 -23.483 1.00 73.88 987 ILE A N 1
ATOM 7399 C CA . ILE A 1 987 ? -27.872 14.557 -23.317 1.00 73.88 987 ILE A CA 1
ATOM 7400 C C . ILE A 1 987 ? -26.797 13.632 -22.748 1.00 73.88 987 ILE A C 1
ATOM 7402 O O . ILE A 1 987 ? -25.800 13.350 -23.411 1.00 73.88 987 ILE A O 1
ATOM 7406 N N . LYS A 1 988 ? -27.012 13.136 -21.526 1.00 66.62 988 LYS A N 1
ATOM 7407 C CA . LYS A 1 988 ? -26.158 12.134 -20.873 1.00 66.62 988 LYS A CA 1
ATOM 7408 C C . LYS A 1 988 ? -26.691 10.732 -21.176 1.00 66.62 988 LYS A C 1
ATOM 7410 O O . LYS A 1 988 ? -27.888 10.486 -21.042 1.00 66.62 988 LYS A O 1
ATOM 7415 N N . LYS A 1 989 ? -25.814 9.816 -21.582 1.00 59.94 989 LYS A N 1
ATOM 7416 C CA . LYS A 1 989 ? -26.125 8.424 -21.936 1.00 59.94 989 LYS A CA 1
ATOM 7417 C C . LYS A 1 989 ? -25.242 7.497 -21.093 1.00 59.94 989 LYS A C 1
ATOM 7419 O O . LYS A 1 989 ? -24.016 7.570 -21.164 1.00 59.94 989 LYS A O 1
ATOM 7424 N N . GLN A 1 990 ? -25.858 6.671 -20.249 1.00 50.16 990 GLN A N 1
ATOM 7425 C CA . GLN A 1 990 ? -25.165 5.780 -19.309 1.00 50.16 990 GLN A CA 1
ATOM 7426 C C . GLN A 1 990 ? -25.008 4.366 -19.888 1.00 50.16 990 GLN A C 1
ATOM 7428 O O . GLN A 1 990 ? -25.855 3.916 -20.657 1.00 50.16 990 GLN A O 1
ATOM 7433 N N . PHE A 1 991 ? -23.928 3.666 -19.527 1.00 46.88 991 PHE A N 1
ATOM 7434 C CA . PHE A 1 991 ? -23.667 2.299 -19.989 1.00 46.88 991 PHE A CA 1
ATOM 7435 C C . PHE A 1 991 ? -24.615 1.273 -19.370 1.00 46.88 991 PHE A C 1
ATOM 7437 O O . PHE A 1 991 ? -24.896 1.323 -18.175 1.00 46.88 991 PHE A O 1
ATOM 7444 N N . ILE A 1 992 ? -25.009 0.280 -20.171 1.00 40.28 992 ILE A N 1
ATOM 7445 C CA . ILE A 1 992 ? -25.493 -1.014 -19.682 1.00 40.28 992 ILE A CA 1
ATOM 7446 C C . ILE A 1 992 ? -24.347 -2.008 -19.898 1.00 40.28 992 ILE A C 1
ATOM 7448 O O . ILE A 1 992 ? -24.106 -2.427 -21.029 1.00 40.28 992 ILE A O 1
ATOM 7452 N N . THR A 1 993 ? -23.608 -2.371 -18.849 1.00 36.28 993 THR A N 1
ATOM 7453 C CA . THR A 1 993 ? -22.571 -3.415 -18.922 1.00 36.28 993 THR A CA 1
ATOM 7454 C C . THR A 1 993 ? -22.979 -4.634 -18.099 1.00 36.28 993 THR A C 1
ATOM 7456 O O . THR A 1 993 ? -23.259 -4.540 -16.909 1.00 36.28 993 THR A O 1
ATOM 7459 N N . GLY A 1 994 ? -23.019 -5.795 -18.756 1.00 38.56 994 GLY A N 1
ATOM 7460 C CA . GLY A 1 994 ? -23.308 -7.080 -18.126 1.00 38.56 994 GLY A CA 1
ATOM 7461 C C . GLY A 1 994 ? -23.615 -8.160 -19.156 1.00 38.56 994 GLY A C 1
ATOM 7462 O O . GLY A 1 994 ? -24.774 -8.483 -19.375 1.00 38.56 994 GLY A O 1
ATOM 7463 N N . ALA A 1 995 ? -22.602 -8.718 -19.816 1.00 31.83 995 ALA A N 1
ATOM 7464 C CA . ALA A 1 995 ? -22.762 -10.029 -20.440 1.00 31.83 995 ALA A CA 1
ATOM 7465 C C . ALA A 1 995 ? -22.363 -11.058 -19.378 1.00 31.83 995 ALA A C 1
ATOM 7467 O O . ALA A 1 995 ? -21.175 -11.239 -19.124 1.00 31.83 995 ALA A O 1
ATOM 7468 N N . GLY A 1 996 ? -23.337 -11.656 -18.692 1.00 41.47 996 GLY A N 1
ATOM 7469 C CA . GLY A 1 996 ? -23.061 -12.875 -17.938 1.00 41.47 996 GLY A CA 1
ATOM 7470 C C . GLY A 1 996 ? -23.092 -14.104 -18.845 1.00 41.47 996 GLY A C 1
ATOM 7471 O O . GLY A 1 996 ? -23.363 -14.012 -20.044 1.00 41.47 996 GLY A O 1
ATOM 7472 N N . SER A 1 997 ? -22.742 -15.251 -18.269 1.00 42.94 997 SER A N 1
ATOM 7473 C CA . SER A 1 997 ? -22.579 -16.514 -18.989 1.00 42.94 997 SER A CA 1
ATOM 7474 C C . SER A 1 997 ? -23.933 -17.181 -19.255 1.00 42.94 997 SER A C 1
ATOM 7476 O O . SER A 1 997 ? -24.787 -17.229 -18.368 1.00 42.94 997 SER A O 1
ATOM 7478 N N . LEU A 1 998 ? -24.117 -17.725 -20.461 1.00 44.22 998 LEU A N 1
ATOM 7479 C CA . LEU A 1 998 ? -25.191 -18.677 -20.761 1.00 44.22 998 LEU A CA 1
ATOM 7480 C C . LEU A 1 998 ? -24.775 -20.050 -20.224 1.00 44.22 998 LEU A C 1
ATOM 7482 O O . LEU A 1 998 ? -23.698 -20.540 -20.561 1.00 44.22 998 LEU A O 1
ATOM 7486 N N . VAL A 1 999 ? -25.614 -20.665 -19.391 1.00 48.31 999 VAL A N 1
ATOM 7487 C CA . VAL A 1 999 ? -25.359 -21.993 -18.814 1.00 48.31 999 VAL A CA 1
ATOM 7488 C C . VAL A 1 999 ? -26.480 -22.947 -19.222 1.00 48.31 999 VAL A C 1
ATOM 7490 O O . VAL A 1 999 ? -27.664 -22.657 -19.012 1.00 48.31 999 VAL A O 1
ATOM 7493 N N . GLU A 1 1000 ? -26.098 -24.086 -19.802 1.00 45.44 1000 GLU A N 1
ATOM 7494 C CA . GLU A 1 1000 ? -26.975 -25.238 -20.021 1.00 45.44 1000 GLU A CA 1
ATOM 7495 C C . GLU A 1 1000 ? -26.977 -26.116 -18.763 1.00 45.44 1000 GLU A C 1
ATOM 7497 O O . GLU A 1 1000 ? -25.937 -26.385 -18.165 1.00 45.44 1000 GLU A O 1
ATOM 7502 N N . SER A 1 1001 ? -28.160 -26.544 -18.333 1.00 42.47 1001 SER A N 1
ATOM 7503 C CA . SER A 1 1001 ? -28.341 -27.263 -17.061 1.00 42.47 1001 SER A CA 1
ATOM 7504 C C . SER A 1 1001 ? -27.998 -28.762 -17.101 1.00 42.47 1001 SER A C 1
ATOM 7506 O O . SER A 1 1001 ? -28.060 -29.418 -16.063 1.00 42.47 1001 SER A O 1
ATOM 7508 N N . LEU A 1 1002 ? -27.619 -29.317 -18.259 1.00 45.91 1002 LEU A N 1
ATOM 7509 C CA . LEU A 1 1002 ? -27.257 -30.729 -18.433 1.00 45.91 1002 LEU A CA 1
ATOM 7510 C C . LEU A 1 1002 ? -25.973 -30.830 -19.275 1.00 45.91 1002 LEU A C 1
ATOM 7512 O O . LEU A 1 1002 ? -25.931 -30.332 -20.392 1.00 45.91 1002 LEU A O 1
ATOM 7516 N N . SER A 1 1003 ? -24.922 -31.453 -18.737 1.00 38.28 1003 SER A N 1
ATOM 7517 C CA . SER A 1 1003 ? -23.563 -31.468 -19.302 1.00 38.28 1003 SER A CA 1
ATOM 7518 C C . SER A 1 1003 ? -23.274 -32.646 -20.243 1.00 38.28 1003 SER A C 1
ATOM 7520 O O . SER A 1 1003 ? -22.176 -33.200 -20.195 1.00 38.28 1003 SER A O 1
ATOM 7522 N N . ASP A 1 1004 ? -24.227 -33.047 -21.083 1.00 45.44 1004 ASP A N 1
ATOM 7523 C CA . ASP A 1 1004 ? -23.980 -34.096 -22.079 1.00 45.44 1004 ASP A CA 1
ATOM 7524 C C . ASP A 1 1004 ? -23.685 -33.467 -23.441 1.00 45.44 1004 ASP A C 1
ATOM 7526 O O . ASP A 1 1004 ? -24.462 -32.675 -23.965 1.00 45.44 1004 ASP A O 1
ATOM 7530 N N . SER A 1 1005 ? -22.546 -33.827 -24.029 1.00 42.03 1005 SER A N 1
ATOM 7531 C CA . SER A 1 1005 ? -21.961 -33.192 -25.220 1.00 42.03 1005 SER A CA 1
ATOM 7532 C C . SER A 1 1005 ? -22.685 -33.496 -26.546 1.00 42.03 1005 SER A C 1
ATOM 7534 O O . SER A 1 1005 ? -22.117 -33.249 -27.609 1.00 42.03 1005 SER A O 1
ATOM 7536 N N . TYR A 1 1006 ? -23.904 -34.053 -26.513 1.00 53.38 1006 TYR A N 1
ATOM 7537 C CA . TYR A 1 1006 ? -24.598 -34.584 -27.691 1.00 53.38 1006 TYR A CA 1
ATOM 7538 C C . TYR A 1 1006 ? -26.110 -34.296 -27.655 1.00 53.38 1006 TYR A C 1
ATOM 7540 O O . TYR A 1 1006 ? -26.808 -34.688 -26.718 1.00 53.38 1006 TYR A O 1
ATOM 7548 N N . ILE A 1 1007 ? -26.635 -33.647 -28.702 1.00 56.38 1007 ILE A N 1
ATOM 7549 C CA . ILE A 1 1007 ? -28.080 -33.491 -28.937 1.00 56.38 1007 ILE A CA 1
ATOM 7550 C C . ILE A 1 1007 ? -28.495 -34.484 -30.027 1.00 56.38 1007 ILE A C 1
ATOM 7552 O O . ILE A 1 1007 ? -28.194 -34.276 -31.202 1.00 56.38 1007 ILE A O 1
ATOM 7556 N N . CYS A 1 1008 ? -29.173 -35.562 -29.622 1.00 55.22 1008 CYS A N 1
ATOM 7557 C CA . CYS A 1 1008 ? -29.969 -36.413 -30.508 1.00 55.22 1008 CYS A CA 1
ATOM 7558 C C . CYS A 1 1008 ? -31.414 -35.902 -30.533 1.00 55.22 1008 CYS A C 1
ATOM 7560 O O . CYS A 1 1008 ? -31.870 -35.299 -29.562 1.00 55.22 1008 CYS A O 1
ATOM 7562 N N . TYR A 1 1009 ? -32.116 -36.081 -31.656 1.00 54.25 1009 TYR A N 1
ATOM 7563 C CA . TYR A 1 1009 ? -33.492 -35.607 -31.817 1.00 54.25 1009 TYR A CA 1
ATOM 7564 C C . TYR A 1 1009 ? -34.411 -36.307 -30.803 1.00 54.25 1009 TYR A C 1
ATOM 7566 O O . TYR A 1 1009 ? -34.782 -37.454 -30.985 1.00 54.25 1009 TYR A O 1
ATOM 7574 N N . ASP A 1 1010 ? -34.799 -35.615 -29.737 1.00 50.28 1010 ASP A N 1
ATOM 7575 C CA . ASP A 1 1010 ? -35.702 -36.151 -28.720 1.00 50.28 1010 ASP A CA 1
ATOM 7576 C C . ASP A 1 1010 ? -36.672 -35.058 -28.258 1.00 50.28 1010 ASP A C 1
ATOM 7578 O O . ASP A 1 1010 ? -36.315 -33.886 -28.133 1.00 50.28 1010 ASP A O 1
ATOM 7582 N N . LEU A 1 1011 ? -37.916 -35.445 -27.959 1.00 50.78 1011 LEU A N 1
ATOM 7583 C CA . LEU A 1 1011 ? -38.994 -34.563 -27.474 1.00 50.78 1011 LEU A CA 1
ATOM 7584 C C . LEU A 1 1011 ? -38.747 -34.014 -26.047 1.00 50.78 1011 LEU A C 1
ATOM 7586 O O . LEU A 1 1011 ? -39.677 -33.515 -25.411 1.00 50.78 1011 LEU A O 1
ATOM 7590 N N . ILE A 1 1012 ? -37.519 -34.116 -25.523 1.00 54.88 1012 ILE A N 1
ATOM 7591 C CA . ILE A 1 1012 ? -37.129 -33.692 -24.175 1.00 54.88 1012 ILE A CA 1
ATOM 7592 C C . ILE A 1 1012 ? -36.603 -32.246 -24.238 1.00 54.88 1012 ILE A C 1
ATOM 7594 O O . ILE A 1 1012 ? -35.567 -32.001 -24.858 1.00 54.88 1012 ILE A O 1
ATOM 7598 N N . PRO A 1 1013 ? -37.276 -31.273 -23.596 1.00 63.94 1013 PRO A N 1
ATOM 7599 C CA . PRO A 1 1013 ? -36.840 -29.881 -23.618 1.00 63.94 1013 PRO A CA 1
ATOM 7600 C C . PRO A 1 1013 ? -35.513 -29.663 -22.869 1.00 63.94 1013 PRO A C 1
ATOM 7602 O O . PRO A 1 1013 ? -35.365 -30.079 -21.718 1.00 63.94 1013 PRO A O 1
ATOM 7605 N N . ARG A 1 1014 ? -34.559 -28.967 -23.496 1.00 69.44 1014 ARG A N 1
ATOM 7606 C CA . ARG A 1 1014 ? -33.297 -28.516 -22.882 1.00 69.44 1014 ARG A CA 1
ATOM 7607 C C . ARG A 1 1014 ? -33.475 -27.125 -22.285 1.00 69.44 1014 ARG A C 1
ATOM 7609 O O . ARG A 1 1014 ? -34.058 -26.252 -22.922 1.00 69.44 1014 ARG A O 1
ATOM 7616 N N . ASN A 1 1015 ? -32.968 -26.898 -21.075 1.00 75.12 1015 ASN A N 1
ATOM 7617 C CA . ASN A 1 1015 ? -33.109 -25.606 -20.401 1.00 75.12 1015 ASN A CA 1
ATOM 7618 C C . ASN A 1 1015 ? -31.816 -24.794 -20.479 1.00 75.12 1015 ASN A C 1
ATOM 7620 O O . ASN A 1 1015 ? -30.771 -25.232 -19.983 1.00 75.12 1015 ASN A O 1
ATOM 7624 N N . TYR A 1 1016 ? -31.943 -23.586 -21.022 1.00 72.06 1016 TYR A N 1
ATOM 7625 C CA . TYR A 1 1016 ? -30.898 -22.573 -21.093 1.00 72.06 1016 TYR A CA 1
ATOM 7626 C C . TYR A 1 1016 ? -31.251 -21.427 -20.155 1.00 72.06 1016 TYR A C 1
ATOM 7628 O O . TYR A 1 1016 ? -32.393 -20.967 -20.110 1.00 72.06 1016 TYR A O 1
ATOM 7636 N N . SER A 1 1017 ? -30.271 -20.943 -19.403 1.00 65.38 1017 SER A N 1
ATOM 7637 C CA . SER A 1 1017 ? -30.457 -19.790 -18.526 1.00 65.38 1017 SER A CA 1
ATOM 7638 C C . SER A 1 1017 ? -29.276 -18.842 -18.625 1.00 65.38 1017 SER A C 1
ATOM 7640 O O . SER A 1 1017 ? -28.139 -19.267 -18.833 1.00 65.38 1017 SER A O 1
ATOM 7642 N N . ALA A 1 1018 ? -29.561 -17.552 -18.494 1.00 59.00 1018 ALA A N 1
ATOM 7643 C CA . ALA A 1 1018 ? -28.558 -16.508 -18.430 1.00 59.00 1018 ALA A CA 1
ATOM 7644 C C . ALA A 1 1018 ? -28.679 -15.760 -17.105 1.00 59.00 1018 ALA A C 1
ATOM 7646 O O . ALA A 1 1018 ? -29.769 -15.373 -16.678 1.00 59.00 1018 ALA A O 1
ATOM 7647 N N . THR A 1 1019 ? -27.541 -15.497 -16.477 1.00 53.47 1019 THR A N 1
ATOM 7648 C CA . THR A 1 1019 ? -27.427 -14.467 -15.447 1.00 53.47 1019 THR A CA 1
ATOM 7649 C C . THR A 1 1019 ? -26.973 -13.178 -16.126 1.00 53.47 1019 THR A C 1
ATOM 7651 O O . THR A 1 1019 ? -25.949 -13.159 -16.792 1.00 53.47 1019 THR A O 1
ATOM 7654 N N . ILE A 1 1020 ? -27.732 -12.086 -16.002 1.00 50.69 1020 ILE A N 1
ATOM 7655 C CA . ILE A 1 1020 ? -27.302 -10.752 -16.455 1.00 50.69 1020 ILE A CA 1
ATOM 7656 C C . ILE A 1 1020 ? -27.193 -9.849 -15.232 1.00 50.69 1020 ILE A C 1
ATOM 7658 O O . ILE A 1 1020 ? -28.102 -9.797 -14.406 1.00 50.69 1020 ILE A O 1
ATOM 7662 N N . THR A 1 1021 ? -26.086 -9.121 -15.114 1.00 44.16 1021 THR A N 1
ATOM 7663 C CA . THR A 1 1021 ? -25.913 -8.080 -14.098 1.00 44.16 1021 THR A CA 1
ATOM 7664 C C . THR A 1 1021 ? -26.568 -6.785 -14.590 1.00 44.16 1021 THR A C 1
ATOM 7666 O O . THR A 1 1021 ? -25.946 -6.014 -15.314 1.00 44.16 1021 THR A O 1
ATOM 7669 N N . GLY A 1 1022 ? -27.841 -6.557 -14.247 1.00 45.78 1022 GLY A N 1
ATOM 7670 C CA . GLY A 1 1022 ? -28.565 -5.312 -14.557 1.00 45.78 1022 GLY A CA 1
ATOM 7671 C C . GLY A 1 1022 ? -30.092 -5.464 -14.619 1.00 45.78 1022 GLY A C 1
ATOM 7672 O O . GLY A 1 1022 ? -30.610 -6.569 -14.755 1.00 45.78 1022 GLY A O 1
ATOM 7673 N N . SER A 1 1023 ? -30.826 -4.348 -14.537 1.00 48.56 1023 SER A N 1
ATOM 7674 C CA . SER A 1 1023 ? -32.299 -4.312 -14.594 1.00 48.56 1023 SER A CA 1
ATOM 7675 C C . SER A 1 1023 ? -32.820 -4.395 -16.036 1.00 48.56 1023 SER A C 1
ATOM 7677 O O . SER A 1 1023 ? -33.242 -3.389 -16.612 1.00 48.56 1023 SER A O 1
ATOM 7679 N N . ALA A 1 1024 ? -32.759 -5.575 -16.653 1.00 44.28 1024 ALA A N 1
ATOM 7680 C CA . ALA A 1 1024 ? -33.433 -5.836 -17.925 1.00 44.28 1024 ALA A CA 1
ATOM 7681 C C . ALA A 1 1024 ? -34.959 -5.908 -17.726 1.00 44.28 1024 ALA A C 1
ATOM 7683 O O . ALA A 1 1024 ? -35.423 -6.550 -16.786 1.00 44.28 1024 ALA A O 1
ATOM 7684 N N . VAL A 1 1025 ? -35.741 -5.282 -18.613 1.00 49.41 1025 VAL A N 1
ATOM 7685 C CA . VAL A 1 1025 ? -37.217 -5.391 -18.620 1.00 49.41 1025 VAL A CA 1
ATOM 7686 C C . VAL A 1 1025 ? -37.751 -6.198 -19.805 1.00 49.41 1025 VAL A C 1
ATOM 7688 O O . VAL A 1 1025 ? -38.931 -6.534 -19.814 1.00 49.41 1025 VAL A O 1
ATOM 7691 N N . SER A 1 1026 ? -36.912 -6.550 -20.786 1.00 54.53 1026 SER A N 1
ATOM 7692 C CA . SER A 1 1026 ? -37.277 -7.504 -21.840 1.00 54.53 1026 SER A CA 1
ATOM 7693 C C . SER A 1 1026 ? -36.087 -8.352 -22.300 1.00 54.53 1026 SER A C 1
ATOM 7695 O O . SER A 1 1026 ? -34.941 -7.904 -22.230 1.00 54.53 1026 SER A O 1
ATOM 7697 N N . TRP A 1 1027 ? -36.365 -9.577 -22.754 1.00 70.50 1027 TRP A N 1
ATOM 7698 C CA . TRP A 1 1027 ? -35.372 -10.574 -23.161 1.00 70.50 1027 TRP A CA 1
ATOM 7699 C C . TRP A 1 1027 ? -35.719 -11.108 -24.545 1.00 70.50 1027 TRP A C 1
ATOM 7701 O O . TRP A 1 1027 ? -36.851 -11.524 -24.784 1.00 70.50 1027 TRP A O 1
ATOM 7711 N N . ASN A 1 1028 ? -34.755 -11.114 -25.455 1.00 75.81 1028 ASN A N 1
ATOM 7712 C CA . ASN A 1 1028 ? -34.951 -11.554 -26.824 1.00 75.81 1028 ASN A CA 1
ATOM 7713 C C . ASN A 1 1028 ? -33.998 -12.703 -27.155 1.00 75.81 1028 ASN A C 1
ATOM 7715 O O . ASN A 1 1028 ? -32.779 -12.538 -27.129 1.00 75.81 1028 ASN A O 1
ATOM 7719 N N . TRP A 1 1029 ? -34.574 -13.859 -27.473 1.00 79.25 1029 TRP A N 1
ATOM 7720 C CA . TRP A 1 1029 ? -33.854 -15.089 -27.784 1.00 79.25 1029 TRP A CA 1
ATOM 7721 C C . TRP A 1 1029 ? -33.955 -15.399 -29.276 1.00 79.25 1029 TRP A C 1
ATOM 7723 O O . TRP A 1 1029 ? -35.024 -15.279 -29.871 1.00 79.25 1029 TRP A O 1
ATOM 7733 N N . THR A 1 1030 ? -32.860 -15.855 -29.874 1.00 81.12 1030 THR A N 1
ATOM 7734 C CA . THR A 1 1030 ? -32.826 -16.363 -31.254 1.00 81.12 1030 THR A CA 1
ATOM 7735 C C . THR A 1 1030 ? -32.259 -17.778 -31.271 1.00 81.12 1030 THR A C 1
ATOM 7737 O O . THR A 1 1030 ? -31.329 -18.087 -30.523 1.00 81.12 1030 THR A O 1
ATOM 7740 N N . MET A 1 1031 ? -32.862 -18.640 -32.093 1.00 80.75 1031 MET A N 1
ATOM 7741 C CA . MET A 1 1031 ? -32.587 -20.078 -32.155 1.00 80.75 1031 MET A CA 1
ATOM 7742 C C . MET A 1 1031 ? -31.992 -20.471 -33.515 1.00 80.75 1031 MET A C 1
ATOM 7744 O O . MET A 1 1031 ? -32.341 -19.850 -34.524 1.00 80.75 1031 MET A O 1
ATOM 7748 N N . PRO A 1 1032 ? -31.142 -21.514 -33.578 1.00 79.00 1032 PRO A N 1
ATOM 7749 C CA . PRO A 1 1032 ? -30.741 -22.119 -34.844 1.00 79.00 1032 PRO A CA 1
ATOM 7750 C C . PRO A 1 1032 ? -31.927 -22.818 -35.533 1.00 79.00 1032 PRO A C 1
ATOM 7752 O O . PRO A 1 1032 ? -32.946 -23.121 -34.908 1.00 79.00 1032 PRO A O 1
ATOM 7755 N N . ALA A 1 1033 ? -31.803 -23.077 -36.838 1.00 76.31 1033 ALA A N 1
ATOM 7756 C CA . ALA A 1 1033 ? -32.863 -23.706 -37.626 1.00 76.31 1033 ALA A CA 1
ATOM 7757 C C . ALA A 1 1033 ? -33.275 -25.059 -37.020 1.00 76.31 1033 ALA A C 1
ATOM 7759 O O . ALA A 1 1033 ? -32.417 -25.867 -36.679 1.00 76.31 1033 ALA A O 1
ATOM 7760 N N . GLY A 1 1034 ? -34.585 -25.285 -36.876 1.00 71.50 1034 GLY A N 1
ATOM 7761 C CA . GLY A 1 1034 ? -35.159 -26.510 -36.310 1.00 71.50 1034 GLY A CA 1
ATOM 7762 C C . GLY A 1 1034 ? -35.155 -26.608 -34.775 1.00 71.50 1034 GLY A C 1
ATOM 7763 O O . GLY A 1 1034 ? -35.653 -27.614 -34.264 1.00 71.50 1034 GLY A O 1
ATOM 7764 N N . ALA A 1 1035 ? -34.674 -25.588 -34.050 1.00 79.38 1035 ALA A N 1
ATOM 7765 C CA . ALA A 1 1035 ? -34.820 -25.440 -32.599 1.00 79.38 1035 ALA A CA 1
ATOM 7766 C C . ALA A 1 1035 ? -35.936 -24.435 -32.256 1.00 79.38 1035 ALA A C 1
ATOM 7768 O O . ALA A 1 1035 ? -35.976 -23.331 -32.798 1.00 79.38 1035 ALA A O 1
ATOM 7769 N N . ASN A 1 1036 ? -36.842 -24.806 -31.349 1.00 78.81 1036 ASN A N 1
ATOM 7770 C CA . ASN A 1 1036 ? -37.998 -23.986 -30.976 1.00 78.81 1036 ASN A CA 1
ATOM 7771 C C . ASN A 1 1036 ? -38.073 -23.790 -29.461 1.00 78.81 1036 ASN A C 1
ATOM 7773 O O . ASN A 1 1036 ? -37.882 -24.733 -28.695 1.00 78.81 1036 ASN A O 1
ATOM 7777 N N . ILE A 1 1037 ? -38.403 -22.573 -29.023 1.00 81.62 1037 ILE A N 1
ATOM 7778 C CA . ILE A 1 1037 ? -38.646 -22.281 -27.607 1.00 81.62 1037 ILE A CA 1
ATOM 7779 C C . ILE A 1 1037 ? -39.973 -22.929 -27.203 1.00 81.62 1037 ILE A C 1
ATOM 7781 O O . ILE A 1 1037 ? -41.034 -22.538 -27.680 1.00 81.62 1037 ILE A O 1
ATOM 7785 N N . ASN A 1 1038 ? -39.900 -23.911 -26.312 1.00 79.19 1038 ASN A N 1
ATOM 7786 C CA . ASN A 1 1038 ? -41.041 -24.597 -25.718 1.00 79.19 1038 ASN A CA 1
ATOM 7787 C C . ASN A 1 1038 ? -41.698 -23.753 -24.607 1.00 79.19 1038 ASN A C 1
ATOM 7789 O O . ASN A 1 1038 ? -42.920 -23.721 -24.492 1.00 79.19 1038 ASN A O 1
ATOM 7793 N N . SER A 1 1039 ? -40.902 -23.048 -23.789 1.00 65.12 1039 SER A N 1
ATOM 7794 C CA . SER A 1 1039 ? -41.391 -22.143 -22.734 1.00 65.12 1039 SER A CA 1
ATOM 7795 C C . SER A 1 1039 ? -40.326 -21.124 -22.291 1.00 65.12 1039 SER A C 1
ATOM 7797 O O . SER A 1 1039 ? -39.141 -21.289 -22.577 1.00 65.12 1039 SER A O 1
ATOM 7799 N N . GLY A 1 1040 ? -40.742 -20.045 -21.611 1.00 66.31 1040 GLY A N 1
ATOM 7800 C CA . GLY A 1 1040 ? -39.834 -19.020 -21.059 1.00 66.31 1040 GLY A CA 1
ATOM 7801 C C . GLY A 1 1040 ? -39.420 -17.898 -22.024 1.00 66.31 1040 GLY A C 1
ATOM 7802 O O . GLY A 1 1040 ? -38.617 -17.039 -21.657 1.00 66.31 1040 GLY A O 1
ATOM 7803 N N . GLY A 1 1041 ? -39.966 -17.867 -23.247 1.00 61.16 1041 GLY A N 1
ATOM 7804 C CA . GLY A 1 1041 ? -39.700 -16.805 -24.224 1.00 61.16 1041 GLY A CA 1
ATOM 7805 C C . GLY A 1 1041 ? -40.030 -15.420 -23.657 1.00 61.16 1041 GLY A C 1
ATOM 7806 O O . GLY A 1 1041 ? -41.147 -15.189 -23.201 1.00 61.16 1041 GLY A O 1
ATOM 7807 N N . GLY A 1 1042 ? -39.049 -14.514 -23.648 1.00 64.12 1042 GLY A N 1
ATOM 7808 C CA . GLY A 1 1042 ? -39.178 -13.197 -23.014 1.00 64.12 1042 GLY A CA 1
ATOM 7809 C C . GLY A 1 1042 ? -38.632 -13.100 -21.586 1.00 64.12 1042 GLY A C 1
ATOM 7810 O O . GLY A 1 1042 ? -38.706 -12.025 -20.997 1.00 64.12 1042 GLY A O 1
ATOM 7811 N N . THR A 1 1043 ? -38.063 -14.177 -21.034 1.00 68.88 1043 THR A N 1
ATOM 7812 C CA . THR A 1 1043 ? -37.465 -14.204 -19.686 1.00 68.88 1043 THR A CA 1
ATOM 7813 C C . THR A 1 1043 ? -35.967 -14.546 -19.719 1.00 68.88 1043 THR A C 1
ATOM 7815 O O . THR A 1 1043 ? -35.408 -14.822 -20.783 1.00 68.88 1043 THR A O 1
ATOM 7818 N N . SER A 1 1044 ? -35.297 -14.521 -18.560 1.00 64.69 1044 SER A N 1
ATOM 7819 C CA . SER A 1 1044 ? -33.864 -14.839 -18.422 1.00 64.69 1044 SER A CA 1
ATOM 7820 C C . SER A 1 1044 ? -33.528 -16.329 -18.563 1.00 64.69 1044 SER A C 1
ATOM 7822 O O . SER A 1 1044 ? -32.353 -16.703 -18.550 1.00 64.69 1044 SER A O 1
ATOM 7824 N N . SER A 1 1045 ? -34.535 -17.190 -18.713 1.00 73.19 1045 SER A N 1
ATOM 7825 C CA . SER A 1 1045 ? -34.373 -18.618 -18.963 1.00 73.19 1045 SER A CA 1
ATOM 7826 C C . SER A 1 1045 ? -35.408 -19.128 -19.960 1.00 73.19 1045 SER A C 1
ATOM 7828 O O . SER A 1 1045 ? -36.544 -18.664 -20.012 1.00 73.19 1045 SER A O 1
ATOM 7830 N N . ILE A 1 1046 ? -35.010 -20.095 -20.776 1.00 72.69 1046 ILE A N 1
ATOM 7831 C CA . ILE A 1 1046 ? -35.871 -20.720 -21.777 1.00 72.69 1046 ILE A CA 1
ATOM 7832 C C . ILE A 1 1046 ? -35.723 -22.234 -21.741 1.00 72.69 1046 ILE A C 1
ATOM 7834 O O . ILE A 1 1046 ? -34.671 -22.771 -21.395 1.00 72.69 1046 ILE A O 1
ATOM 7838 N N . SER A 1 1047 ? -36.782 -22.912 -22.159 1.00 77.81 1047 SER A N 1
ATOM 7839 C CA . SER A 1 1047 ? -36.781 -24.334 -22.471 1.00 77.81 1047 SER A CA 1
ATOM 7840 C C . SER A 1 1047 ? -36.899 -24.498 -23.985 1.00 77.81 1047 SER A C 1
ATOM 7842 O O . SER A 1 1047 ? -37.782 -23.887 -24.586 1.00 77.81 1047 SER A O 1
ATOM 7844 N N . VAL A 1 1048 ? -36.024 -25.279 -24.617 1.00 76.62 1048 VAL A N 1
ATOM 7845 C CA . VAL A 1 1048 ? -35.910 -25.423 -26.078 1.00 76.62 1048 VAL A CA 1
ATOM 7846 C C . VAL A 1 1048 ? -36.075 -26.883 -26.478 1.00 76.62 1048 VAL A C 1
ATOM 7848 O O . VAL A 1 1048 ? -35.476 -27.770 -25.875 1.00 76.62 1048 VAL A O 1
ATOM 7851 N N . VAL A 1 1049 ? -36.871 -27.130 -27.514 1.00 78.00 1049 VAL A N 1
ATOM 7852 C CA . VAL A 1 1049 ? -37.036 -28.442 -28.153 1.00 78.00 1049 VAL A CA 1
ATOM 7853 C C . VAL A 1 1049 ? -36.411 -28.433 -29.544 1.00 78.00 1049 VAL A C 1
ATOM 7855 O O . VAL A 1 1049 ? -36.549 -27.462 -30.293 1.00 78.00 1049 VAL A O 1
ATOM 7858 N N . TYR A 1 1050 ? -35.738 -29.525 -29.897 1.00 77.38 1050 TYR A N 1
ATOM 7859 C CA . TYR A 1 1050 ? -35.039 -29.685 -31.171 1.00 77.38 1050 TYR A CA 1
ATOM 7860 C C . TYR A 1 1050 ? -35.789 -30.685 -32.049 1.00 77.38 1050 TYR A C 1
ATOM 7862 O O . TYR A 1 1050 ? -36.057 -31.812 -31.643 1.00 77.38 1050 TYR A O 1
ATOM 7870 N N . SER A 1 1051 ? -36.163 -30.257 -33.253 1.00 72.62 1051 SER A N 1
ATOM 7871 C CA . SER A 1 1051 ? -36.802 -31.128 -34.246 1.00 72.62 1051 SER A CA 1
ATOM 7872 C C . SER A 1 1051 ? -35.770 -31.971 -35.002 1.00 72.62 1051 SER A C 1
ATOM 7874 O O . SER A 1 1051 ? -34.583 -31.659 -35.000 1.00 72.62 1051 SER A O 1
ATOM 7876 N N . ALA A 1 1052 ? -36.225 -32.990 -35.736 1.00 65.50 1052 ALA A N 1
ATOM 7877 C CA . ALA A 1 1052 ? -35.365 -33.790 -36.617 1.00 65.50 1052 ALA A CA 1
ATOM 7878 C C . ALA A 1 1052 ? -34.692 -32.976 -37.748 1.00 65.50 1052 ALA A C 1
ATOM 7880 O O . ALA A 1 1052 ? -33.770 -33.464 -38.388 1.00 65.50 1052 ALA A O 1
ATOM 7881 N N . ALA A 1 1053 ? -35.139 -31.737 -37.991 1.00 63.69 1053 ALA A N 1
ATOM 7882 C CA . ALA A 1 1053 ? -34.528 -30.797 -38.930 1.00 63.69 1053 ALA A CA 1
ATOM 7883 C C . ALA A 1 1053 ? -33.564 -29.800 -38.249 1.00 63.69 1053 ALA A C 1
ATOM 7885 O O . ALA A 1 1053 ? -33.169 -28.814 -38.875 1.00 63.69 1053 ALA A O 1
ATOM 7886 N N . ALA A 1 1054 ? -33.233 -29.997 -36.966 1.00 71.31 1054 ALA A N 1
ATOM 7887 C CA . ALA A 1 1054 ? -32.343 -29.109 -36.229 1.00 71.31 1054 ALA A CA 1
ATOM 7888 C C . ALA A 1 1054 ? -30.926 -29.117 -36.820 1.00 71.31 1054 ALA A C 1
ATOM 7890 O O . ALA A 1 1054 ? -30.314 -30.170 -36.973 1.00 71.31 1054 ALA A O 1
ATOM 7891 N N . ALA A 1 1055 ? -30.399 -27.935 -37.132 1.00 73.69 1055 ALA A N 1
ATOM 7892 C CA . ALA A 1 1055 ? -29.030 -27.758 -37.602 1.00 73.69 1055 ALA A CA 1
ATOM 7893 C C . ALA A 1 1055 ? -28.134 -27.211 -36.483 1.00 73.69 1055 ALA A C 1
ATOM 7895 O O . ALA A 1 1055 ? -28.581 -26.425 -35.643 1.00 73.69 1055 ALA A O 1
ATOM 7896 N N . SER A 1 1056 ? -26.850 -27.581 -36.507 1.00 77.06 1056 SER A N 1
ATOM 7897 C CA . SER A 1 1056 ? -25.826 -26.958 -35.661 1.00 77.06 1056 SER A CA 1
ATOM 7898 C C . SER A 1 1056 ? -25.798 -25.439 -35.872 1.00 77.06 1056 SER A C 1
ATOM 7900 O O . SER A 1 1056 ? -25.865 -24.955 -37.004 1.00 77.06 1056 SER A O 1
ATOM 7902 N N . GLY A 1 1057 ? -25.689 -24.674 -34.789 1.00 75.06 1057 GLY A N 1
ATOM 7903 C CA . GLY A 1 1057 ? -25.727 -23.211 -34.810 1.00 75.06 1057 GLY A CA 1
ATOM 7904 C C . GLY A 1 1057 ? -25.752 -22.624 -33.401 1.00 75.06 1057 GLY A C 1
ATOM 7905 O O . GLY A 1 1057 ? -25.607 -23.349 -32.427 1.00 75.06 1057 GLY A O 1
ATOM 7906 N N . ASN A 1 1058 ? -25.929 -21.310 -33.263 1.00 77.12 1058 ASN A N 1
ATOM 7907 C CA . ASN A 1 1058 ? -25.880 -20.654 -31.952 1.00 77.12 1058 ASN A CA 1
ATOM 7908 C C . ASN A 1 1058 ? -27.281 -20.312 -31.443 1.00 77.12 1058 ASN A C 1
ATOM 7910 O O . ASN A 1 1058 ? -28.082 -19.735 -32.178 1.00 77.12 1058 ASN A O 1
ATOM 7914 N N . ILE A 1 1059 ? -27.531 -20.574 -30.161 1.00 77.25 1059 ILE A N 1
ATOM 7915 C CA . ILE A 1 1059 ? -28.584 -19.879 -29.418 1.00 77.25 1059 ILE A CA 1
ATOM 7916 C C . ILE A 1 1059 ? -28.018 -18.531 -28.986 1.00 77.25 1059 ILE A C 1
ATOM 7918 O O . ILE A 1 1059 ? -26.946 -18.496 -28.381 1.00 77.25 1059 ILE A O 1
ATOM 7922 N N . THR A 1 1060 ? -28.713 -17.427 -29.273 1.00 73.25 1060 THR A N 1
ATOM 7923 C CA . THR A 1 1060 ? -28.266 -16.098 -28.825 1.00 73.25 1060 THR A CA 1
ATOM 7924 C C . THR A 1 1060 ? -29.340 -15.342 -28.051 1.00 73.25 1060 THR A C 1
ATOM 7926 O O . THR A 1 1060 ? -30.530 -15.480 -28.336 1.00 73.25 1060 THR A O 1
ATOM 7929 N N . LEU A 1 1061 ? -28.914 -14.550 -27.067 1.00 74.94 1061 LEU A N 1
ATOM 7930 C CA . LEU A 1 1061 ? -29.765 -13.772 -26.169 1.00 74.94 1061 LEU A CA 1
ATOM 7931 C C . LEU A 1 1061 ? -29.320 -12.309 -26.122 1.00 74.94 1061 LEU A C 1
ATOM 7933 O O . LEU A 1 1061 ? -28.141 -12.036 -25.900 1.00 74.94 1061 LEU A O 1
ATOM 7937 N N . THR A 1 1062 ? -30.268 -11.379 -26.234 1.00 62.28 1062 THR A N 1
ATOM 7938 C CA . THR A 1 1062 ? -30.095 -9.961 -25.879 1.00 62.28 1062 THR A CA 1
ATOM 7939 C C . THR A 1 1062 ? -31.137 -9.531 -24.848 1.00 62.28 1062 THR A C 1
ATOM 7941 O O . THR A 1 1062 ? -32.265 -10.018 -24.847 1.00 62.28 1062 THR A O 1
ATOM 7944 N N . ALA A 1 1063 ? -30.781 -8.610 -23.959 1.00 56.97 1063 ALA A N 1
ATOM 7945 C CA . ALA A 1 1063 ? -31.684 -8.057 -22.953 1.00 56.97 1063 ALA A CA 1
ATOM 7946 C C . ALA A 1 1063 ? -31.815 -6.543 -23.129 1.00 56.97 1063 ALA A C 1
ATOM 7948 O O . ALA A 1 1063 ? -30.850 -5.885 -23.510 1.00 56.97 1063 ALA A O 1
ATOM 7949 N N . SER A 1 1064 ? -32.985 -5.963 -22.873 1.00 51.31 1064 SER A N 1
ATOM 7950 C CA . SER A 1 1064 ? -33.200 -4.524 -23.056 1.00 51.31 1064 SER A CA 1
ATOM 7951 C C . SER A 1 1064 ? -33.993 -3.870 -21.932 1.00 51.31 1064 SER A C 1
ATOM 7953 O O . SER A 1 1064 ? -34.762 -4.513 -21.210 1.00 51.31 1064 SER A O 1
ATOM 7955 N N . ASN A 1 1065 ? -33.785 -2.564 -21.781 1.00 50.94 1065 ASN A N 1
ATOM 7956 C CA . ASN A 1 1065 ? -34.609 -1.683 -20.967 1.00 50.94 1065 ASN A CA 1
ATOM 7957 C C . ASN A 1 1065 ? -34.716 -0.277 -21.578 1.00 50.94 1065 ASN A C 1
ATOM 7959 O O . ASN A 1 1065 ? -34.231 -0.034 -22.681 1.00 50.94 1065 ASN A O 1
ATOM 7963 N N . ALA A 1 1066 ? -35.351 0.657 -20.862 1.00 37.62 1066 ALA A N 1
ATOM 7964 C CA . ALA A 1 1066 ? -35.528 2.042 -21.310 1.00 37.62 1066 ALA A CA 1
ATOM 7965 C C . ALA A 1 1066 ? -34.204 2.788 -21.595 1.00 37.62 1066 ALA A C 1
ATOM 7967 O O . ALA A 1 1066 ? -34.220 3.834 -22.240 1.00 37.62 1066 ALA A O 1
ATOM 7968 N N . CYS A 1 1067 ? -33.067 2.254 -21.141 1.00 36.94 1067 CYS A N 1
ATOM 7969 C CA . CYS A 1 1067 ? -31.736 2.823 -21.321 1.00 36.94 1067 CYS A CA 1
ATOM 7970 C C . CYS A 1 1067 ? -30.951 2.199 -22.497 1.00 36.94 1067 CYS A C 1
ATOM 7972 O O . CYS A 1 1067 ? -29.919 2.755 -22.872 1.00 36.94 1067 CYS A O 1
ATOM 7974 N N . GLY A 1 1068 ? -31.398 1.079 -23.093 1.00 42.97 1068 GLY A N 1
ATOM 7975 C CA . GLY A 1 1068 ? -30.718 0.431 -24.228 1.00 42.97 1068 GLY A CA 1
ATOM 7976 C C . GLY A 1 1068 ? -30.837 -1.100 -24.285 1.00 42.97 1068 GLY A C 1
ATOM 7977 O O . GLY A 1 1068 ? -31.591 -1.711 -23.530 1.00 42.97 1068 GLY A O 1
ATOM 7978 N N . ILE A 1 1069 ? -30.082 -1.720 -25.202 1.00 48.19 1069 ILE A N 1
ATOM 7979 C CA . ILE A 1 1069 ? -30.015 -3.177 -25.436 1.00 48.19 1069 ILE A CA 1
ATOM 7980 C C . ILE A 1 1069 ? -28.600 -3.673 -25.089 1.00 48.19 1069 ILE A C 1
ATOM 7982 O O . ILE A 1 1069 ? -27.619 -3.016 -25.437 1.00 48.19 1069 ILE A O 1
ATOM 7986 N N . SER A 1 1070 ? -28.487 -4.810 -24.401 1.00 51.97 1070 SER A N 1
ATOM 7987 C CA . SER A 1 1070 ? -27.225 -5.452 -24.018 1.00 51.97 1070 SER A CA 1
ATOM 7988 C C . SER A 1 1070 ? -26.466 -6.021 -25.223 1.00 51.97 1070 SER A C 1
ATOM 7990 O O . SER A 1 1070 ? -27.037 -6.241 -26.292 1.00 51.97 1070 SER A O 1
ATOM 7992 N N . ASN A 1 1071 ? -25.189 -6.369 -25.019 1.00 50.03 1071 ASN A N 1
ATOM 7993 C CA . ASN A 1 1071 ? -24.474 -7.257 -25.944 1.00 50.03 1071 ASN A CA 1
ATOM 7994 C C . ASN A 1 1071 ? -25.216 -8.599 -26.078 1.00 50.03 1071 ASN A C 1
ATOM 7996 O O . ASN A 1 1071 ? -25.859 -9.046 -25.121 1.00 50.03 1071 ASN A O 1
ATOM 8000 N N . SER A 1 1072 ? -25.107 -9.243 -27.243 1.00 57.81 1072 SER A N 1
ATOM 8001 C CA . SER A 1 1072 ? -25.623 -10.598 -27.428 1.00 57.81 1072 SER A CA 1
ATOM 8002 C C . SER A 1 1072 ? -24.699 -11.623 -26.770 1.00 57.81 1072 SER A C 1
ATOM 8004 O O . SER A 1 1072 ? -23.488 -11.619 -26.991 1.00 57.81 1072 SER A O 1
ATOM 8006 N N . VAL A 1 1073 ? -25.268 -12.520 -25.969 1.00 59.59 1073 VAL A N 1
ATOM 8007 C CA . VAL A 1 1073 ? -24.563 -13.699 -25.444 1.00 59.59 1073 VAL A CA 1
ATOM 8008 C C . VAL A 1 1073 ? -24.939 -14.874 -26.335 1.00 59.59 1073 VAL A C 1
ATOM 8010 O O . VAL A 1 1073 ? -26.111 -15.025 -26.671 1.00 59.59 1073 VAL A O 1
ATOM 8013 N N . SER A 1 1074 ? -23.959 -15.669 -26.764 1.00 67.56 1074 SER A N 1
ATOM 8014 C CA . SER A 1 1074 ? -24.176 -16.809 -27.664 1.00 67.56 1074 SER A CA 1
ATOM 8015 C C . SER A 1 1074 ? -23.707 -18.108 -27.020 1.00 67.56 1074 SER A C 1
ATOM 8017 O O . SER A 1 1074 ? -22.643 -18.133 -26.405 1.00 67.56 1074 SER A O 1
ATOM 8019 N N . TYR A 1 1075 ? -24.474 -19.180 -27.199 1.00 70.38 1075 TYR A N 1
ATOM 8020 C CA . TYR A 1 1075 ? -24.118 -20.538 -26.802 1.00 70.38 1075 TYR A CA 1
ATOM 8021 C C . TYR A 1 1075 ? -24.159 -21.454 -28.039 1.00 70.38 1075 TYR A C 1
ATOM 8023 O O . TYR A 1 1075 ? -25.217 -21.550 -28.673 1.00 70.38 1075 TYR A O 1
ATOM 8031 N N . PRO A 1 1076 ? -23.030 -22.070 -28.438 1.00 68.50 1076 PRO A N 1
ATOM 8032 C CA . PRO A 1 1076 ? -22.981 -22.926 -29.616 1.00 68.50 1076 PRO A CA 1
ATOM 8033 C C . PRO A 1 1076 ? -23.649 -24.278 -29.359 1.00 68.50 1076 PRO A C 1
ATOM 8035 O O . PRO A 1 1076 ? -23.416 -24.918 -28.338 1.00 68.50 1076 PRO A O 1
ATOM 8038 N N . ILE A 1 1077 ? -24.442 -24.728 -30.327 1.00 72.56 1077 ILE A N 1
ATOM 8039 C CA . ILE A 1 1077 ? -25.137 -26.013 -30.343 1.00 72.56 1077 ILE A CA 1
ATOM 8040 C C . ILE A 1 1077 ? -24.611 -26.850 -31.510 1.00 72.56 1077 ILE A C 1
ATOM 8042 O O . ILE A 1 1077 ? -24.598 -26.391 -32.654 1.00 72.56 1077 ILE A O 1
ATOM 8046 N N . THR A 1 1078 ? -24.212 -28.092 -31.224 1.00 66.25 1078 THR A N 1
ATOM 8047 C CA . THR A 1 1078 ? -23.810 -29.077 -32.241 1.00 66.25 1078 THR A CA 1
ATOM 8048 C C . THR A 1 1078 ? -24.851 -30.192 -32.312 1.00 66.25 1078 THR A C 1
ATOM 8050 O O . THR A 1 1078 ? -25.115 -30.852 -31.309 1.00 66.25 1078 THR A O 1
ATOM 8053 N N . VAL A 1 1079 ? -25.438 -30.399 -33.491 1.00 65.31 1079 VAL A N 1
ATOM 8054 C CA . VAL A 1 1079 ? -26.383 -31.482 -33.795 1.00 65.31 1079 VAL A CA 1
ATOM 8055 C C . VAL A 1 1079 ? -25.664 -32.530 -34.650 1.00 65.31 1079 VAL A C 1
ATOM 8057 O O . VAL A 1 1079 ? -25.123 -32.191 -35.702 1.00 65.31 1079 VAL A O 1
ATOM 8060 N N . ASN A 1 1080 ? -25.655 -33.790 -34.201 1.00 57.78 1080 ASN A N 1
ATOM 8061 C CA . ASN A 1 1080 ? -25.059 -34.925 -34.920 1.00 57.78 1080 ASN A CA 1
ATOM 8062 C C . ASN A 1 1080 ? -26.148 -35.897 -35.408 1.00 57.78 1080 ASN A C 1
ATOM 8064 O O . ASN A 1 1080 ? -27.205 -36.012 -34.790 1.00 57.78 1080 ASN A O 1
ATOM 8068 N N . ASP A 1 1081 ? -25.874 -36.628 -36.493 1.00 55.84 1081 ASP A N 1
ATOM 8069 C CA . ASP A 1 1081 ? -26.757 -37.685 -37.002 1.00 55.84 1081 ASP A CA 1
ATOM 8070 C C . ASP A 1 1081 ? -26.658 -38.929 -36.101 1.00 55.84 1081 ASP A C 1
ATOM 8072 O O . ASP A 1 1081 ? -25.613 -39.577 -36.029 1.00 55.84 1081 ASP A O 1
ATOM 8076 N N . CYS A 1 1082 ? -27.724 -39.250 -35.364 1.00 52.97 1082 CYS A N 1
ATOM 8077 C CA . CYS A 1 1082 ? -27.716 -40.337 -34.375 1.00 52.97 1082 CYS A CA 1
ATOM 8078 C C . CYS A 1 1082 ? -27.958 -41.733 -34.980 1.00 52.97 1082 CYS A C 1
ATOM 8080 O O . CYS A 1 1082 ? -28.158 -42.699 -34.244 1.00 52.97 1082 CYS A O 1
ATOM 8082 N N . ASN A 1 1083 ? -27.887 -41.869 -36.307 1.00 45.62 1083 ASN A N 1
ATOM 8083 C CA . ASN A 1 1083 ? -27.931 -43.152 -37.005 1.00 45.62 1083 ASN A CA 1
ATOM 8084 C C . ASN A 1 1083 ? -26.533 -43.595 -37.470 1.00 45.62 1083 ASN A C 1
ATOM 8086 O O . ASN A 1 1083 ? -26.221 -43.585 -38.658 1.00 45.62 1083 ASN A O 1
ATOM 8090 N N . ALA A 1 1084 ? -25.696 -44.058 -36.540 1.00 34.94 1084 ALA A N 1
ATOM 8091 C CA . ALA A 1 1084 ? -24.520 -44.864 -36.875 1.00 34.94 1084 ALA A CA 1
ATOM 8092 C C . ALA A 1 1084 ? -24.374 -46.024 -35.882 1.00 34.94 1084 ALA A C 1
ATOM 8094 O O . ALA A 1 1084 ? -23.814 -45.906 -34.795 1.00 34.94 1084 ALA A O 1
ATOM 8095 N N . SER A 1 1085 ? -24.926 -47.170 -36.270 1.00 35.41 1085 SER A N 1
ATOM 8096 C CA . SER A 1 1085 ? -24.793 -48.450 -35.585 1.00 35.41 1085 SER A CA 1
ATOM 8097 C C . SER A 1 1085 ? -23.394 -49.053 -35.778 1.00 35.41 1085 SER A C 1
ATOM 8099 O O . SER A 1 1085 ? -23.065 -49.446 -36.897 1.00 35.41 1085 SER A O 1
ATOM 8101 N N . SER A 1 1086 ? -22.627 -49.249 -34.698 1.00 31.91 1086 SER A N 1
ATOM 8102 C CA . SER A 1 1086 ? -21.627 -50.332 -34.614 1.00 31.91 1086 SER A CA 1
ATOM 8103 C C . SER A 1 1086 ? -21.155 -50.621 -33.174 1.00 31.91 1086 SER A C 1
ATOM 8105 O O . SER A 1 1086 ? -20.344 -49.876 -32.631 1.00 31.91 1086 SER A O 1
ATOM 8107 N N . GLY A 1 1087 ? -21.578 -51.762 -32.609 1.00 27.48 1087 GLY A N 1
ATOM 8108 C CA . GLY A 1 1087 ? -20.851 -52.499 -31.551 1.00 27.48 1087 GLY A CA 1
ATOM 8109 C C . GLY A 1 1087 ? -21.493 -52.523 -30.152 1.00 27.48 1087 GLY A C 1
ATOM 8110 O O . GLY A 1 1087 ? -22.154 -51.565 -29.779 1.00 27.48 1087 GLY A O 1
ATOM 8111 N N . PRO A 1 1088 ? -21.380 -53.637 -29.395 1.00 35.28 1088 PRO A N 1
ATOM 8112 C CA . PRO A 1 1088 ? -22.539 -54.298 -28.799 1.00 35.28 1088 PRO A CA 1
ATOM 8113 C C . PRO A 1 1088 ? -22.788 -53.944 -27.331 1.00 35.28 1088 PRO A C 1
ATOM 8115 O O . PRO A 1 1088 ? -21.879 -53.870 -26.510 1.00 35.28 1088 PRO A O 1
ATOM 8118 N N . ASN A 1 1089 ? -24.070 -53.834 -27.005 1.00 33.28 1089 ASN A N 1
ATOM 8119 C CA . ASN A 1 1089 ? -24.599 -53.681 -25.658 1.00 33.28 1089 ASN A CA 1
ATOM 8120 C C . ASN A 1 1089 ? -25.262 -55.010 -25.239 1.00 33.28 1089 ASN A C 1
ATOM 8122 O O . ASN A 1 1089 ? -26.034 -55.547 -26.042 1.00 33.28 1089 ASN A O 1
ATOM 8126 N N . PRO A 1 1090 ? -25.073 -55.550 -24.021 1.00 31.08 1090 PRO A N 1
ATOM 8127 C CA . PRO A 1 1090 ? -26.027 -56.491 -23.463 1.00 31.08 1090 PRO A CA 1
ATOM 8128 C C . PRO A 1 1090 ? -27.185 -55.700 -22.841 1.00 31.08 1090 PRO A C 1
ATOM 8130 O O . PRO A 1 1090 ? -27.100 -55.166 -21.738 1.00 31.08 1090 PRO A O 1
ATOM 8133 N N . ARG A 1 1091 ? -28.275 -55.636 -23.612 1.00 31.05 1091 ARG A N 1
ATOM 8134 C CA . ARG A 1 1091 ? -29.639 -55.281 -23.196 1.00 31.05 1091 ARG A CA 1
ATOM 8135 C C . ARG A 1 1091 ? -30.034 -55.965 -21.880 1.00 31.05 1091 ARG A C 1
ATOM 8137 O O . ARG A 1 1091 ? -29.851 -57.172 -21.741 1.00 31.05 1091 ARG A O 1
ATOM 8144 N N . MET A 1 1092 ? -30.783 -55.247 -21.045 1.00 24.98 1092 MET A N 1
ATOM 8145 C CA . MET A 1 1092 ? -31.974 -55.833 -20.430 1.00 24.98 1092 MET A CA 1
ATOM 8146 C C . MET A 1 1092 ? -33.189 -55.063 -20.958 1.00 24.98 1092 MET A C 1
ATOM 8148 O O . MET A 1 1092 ? -33.372 -53.879 -20.690 1.00 24.98 1092 MET A O 1
ATOM 8152 N N . ASP A 1 1093 ? -33.911 -55.751 -21.837 1.00 27.64 1093 ASP A N 1
ATOM 8153 C CA . ASP A 1 1093 ? -35.192 -55.395 -22.442 1.00 27.64 1093 ASP A CA 1
ATOM 8154 C C . ASP A 1 1093 ? -36.329 -55.694 -21.454 1.00 27.64 1093 ASP A C 1
ATOM 8156 O O . ASP A 1 1093 ? -36.179 -56.621 -20.666 1.00 27.64 1093 ASP A O 1
ATOM 8160 N N . MET A 1 1094 ? -37.417 -54.925 -21.525 1.00 27.00 1094 MET A N 1
ATOM 8161 C CA . MET A 1 1094 ? -38.834 -55.280 -21.305 1.00 27.00 1094 MET A CA 1
ATOM 8162 C C . MET A 1 1094 ? -39.613 -53.948 -21.354 1.00 27.00 1094 MET A C 1
ATOM 8164 O O . MET A 1 1094 ? -39.570 -53.154 -20.420 1.00 27.00 1094 MET A O 1
ATOM 8168 N N . SER A 1 1095 ? -40.066 -53.513 -22.530 1.00 25.06 1095 SER A N 1
ATOM 8169 C CA . SER A 1 1095 ? -41.310 -53.902 -23.219 1.00 25.06 1095 SER A CA 1
ATOM 8170 C C . SER A 1 1095 ? -42.521 -53.059 -22.801 1.00 25.06 1095 SER A C 1
ATOM 8172 O O . SER A 1 1095 ? -43.037 -53.151 -21.693 1.00 25.06 1095 SER A O 1
ATOM 8174 N N . SER A 1 1096 ? -42.942 -52.259 -23.777 1.00 31.62 1096 SER A N 1
ATOM 8175 C CA . SER A 1 1096 ? -44.210 -51.562 -23.983 1.00 31.62 1096 SER A CA 1
ATOM 8176 C C . SER A 1 1096 ? -45.459 -52.124 -23.297 1.00 31.62 1096 SER A C 1
ATOM 8178 O O . SER A 1 1096 ? -45.799 -53.280 -23.519 1.00 31.62 1096 SER A O 1
ATOM 8180 N N . GLU A 1 1097 ? -46.245 -51.223 -22.703 1.00 26.55 1097 GLU A N 1
ATOM 8181 C CA . GLU A 1 1097 ? -47.695 -51.157 -22.919 1.00 26.55 1097 GLU A CA 1
ATOM 8182 C C . GLU A 1 1097 ? -48.147 -49.690 -23.004 1.00 26.55 1097 GLU A C 1
ATOM 8184 O O . GLU A 1 1097 ? -47.572 -48.783 -22.402 1.00 26.55 1097 GLU A O 1
ATOM 8189 N N . SER A 1 1098 ? -49.135 -49.463 -23.859 1.00 28.12 1098 SER A N 1
ATOM 8190 C CA . SER A 1 1098 ? -49.541 -48.189 -24.442 1.00 28.12 1098 SER A CA 1
ATOM 8191 C C . SER A 1 1098 ? -50.877 -47.667 -23.888 1.00 28.12 1098 SER A C 1
ATOM 8193 O O . SER A 1 1098 ? -51.771 -48.466 -23.636 1.00 28.12 1098 SER A O 1
ATOM 8195 N N . ILE A 1 1099 ? -51.047 -46.330 -23.940 1.00 28.84 1099 ILE A N 1
ATOM 8196 C CA . ILE A 1 1099 ? -52.297 -45.516 -23.882 1.00 28.84 1099 ILE A CA 1
ATOM 8197 C C . ILE A 1 1099 ? -52.911 -45.424 -22.451 1.00 28.84 1099 ILE A C 1
ATOM 8199 O O . ILE A 1 1099 ? -53.112 -46.433 -21.800 1.00 28.84 1099 ILE A O 1
ATOM 8203 N N . ILE A 1 1100 ? -53.202 -44.266 -21.825 1.00 25.25 1100 ILE A N 1
ATOM 8204 C CA . ILE A 1 1100 ? -54.199 -43.223 -22.154 1.00 25.25 1100 ILE A CA 1
ATOM 8205 C C . ILE A 1 1100 ? -53.911 -41.926 -21.357 1.00 25.25 1100 ILE A C 1
ATOM 8207 O O . ILE A 1 1100 ? -53.456 -41.958 -20.217 1.00 25.25 1100 ILE A O 1
ATOM 8211 N N . GLN A 1 1101 ? -54.222 -40.785 -21.985 1.00 39.31 1101 GLN A N 1
ATOM 8212 C CA . GLN A 1 1101 ? -54.316 -39.433 -21.421 1.00 39.31 1101 GLN A CA 1
ATOM 8213 C C . GLN A 1 1101 ? -54.934 -39.375 -20.007 1.00 39.31 1101 GLN A C 1
ATOM 8215 O O . GLN A 1 1101 ? -56.006 -39.923 -19.768 1.00 39.31 1101 GLN A O 1
ATOM 8220 N N . GLY A 1 1102 ? -54.332 -38.601 -19.099 1.00 27.77 1102 GLY A N 1
ATOM 8221 C CA . GLY A 1 1102 ? -54.997 -38.222 -17.849 1.00 27.77 1102 GLY A CA 1
ATOM 8222 C C . GLY A 1 1102 ? -54.082 -37.537 -16.837 1.00 27.77 1102 GLY A C 1
ATOM 8223 O O . GLY A 1 1102 ? -53.337 -38.207 -16.136 1.00 27.77 1102 GLY A O 1
ATOM 8224 N N . SER A 1 1103 ? -54.194 -36.205 -16.748 1.00 33.84 1103 SER A N 1
ATOM 8225 C CA . SER A 1 1103 ? -53.797 -35.346 -15.615 1.00 33.84 1103 SER A CA 1
ATOM 8226 C C . SER A 1 1103 ? -52.405 -35.584 -14.997 1.00 33.84 1103 SER A C 1
ATOM 8228 O O . SER A 1 1103 ? -52.251 -36.412 -14.100 1.00 33.84 1103 SER A O 1
ATOM 8230 N N . ASN A 1 1104 ? -51.420 -34.757 -15.372 1.00 37.28 1104 ASN A N 1
ATOM 8231 C CA . ASN A 1 1104 ? -50.212 -34.541 -14.565 1.00 37.28 1104 ASN A CA 1
ATOM 8232 C C . ASN A 1 1104 ? -50.612 -33.910 -13.221 1.00 37.28 1104 ASN A C 1
ATOM 8234 O O . ASN A 1 1104 ? -50.636 -32.688 -13.074 1.00 37.28 1104 ASN A O 1
ATOM 8238 N N . LEU A 1 1105 ? -50.948 -34.744 -12.238 1.00 41.34 1105 LEU A N 1
ATOM 8239 C CA . LEU A 1 1105 ? -51.048 -34.336 -10.845 1.00 41.34 1105 LEU A CA 1
ATOM 8240 C C . LEU A 1 1105 ? -49.611 -34.126 -10.344 1.00 41.34 1105 LEU A C 1
ATOM 8242 O O . LEU A 1 1105 ? -48.944 -35.065 -9.913 1.00 41.34 1105 LEU A O 1
ATOM 8246 N N . ILE A 1 1106 ? -49.092 -32.903 -10.459 1.00 44.34 1106 ILE A N 1
ATOM 8247 C CA . ILE A 1 1106 ? -47.846 -32.533 -9.784 1.00 44.34 1106 ILE A CA 1
ATOM 8248 C C . ILE A 1 1106 ? -48.186 -32.460 -8.294 1.00 44.34 1106 ILE A C 1
ATOM 8250 O O . ILE A 1 1106 ? -48.800 -31.500 -7.839 1.00 44.34 1106 ILE A O 1
ATOM 8254 N N . VAL A 1 1107 ? -47.852 -33.504 -7.535 1.00 52.34 1107 VAL A N 1
ATOM 8255 C CA . VAL A 1 1107 ? -47.940 -33.462 -6.072 1.00 52.34 1107 VAL A CA 1
ATOM 8256 C C . VAL A 1 1107 ? -46.714 -32.698 -5.580 1.00 52.34 1107 VAL A C 1
ATOM 8258 O O . VAL A 1 1107 ? -45.597 -33.221 -5.623 1.00 52.34 1107 VAL A O 1
ATOM 8261 N N . GLY A 1 1108 ? -46.901 -31.442 -5.172 1.00 57.75 1108 GLY A N 1
ATOM 8262 C CA . GLY A 1 1108 ? -45.874 -30.706 -4.446 1.00 57.75 1108 GLY A CA 1
ATOM 8263 C C . GLY A 1 1108 ? -45.619 -31.364 -3.092 1.00 57.75 1108 GLY A C 1
ATOM 8264 O O . GLY A 1 1108 ? -46.522 -31.931 -2.470 1.00 57.75 1108 GLY A O 1
ATOM 8265 N N . PHE A 1 1109 ? -44.367 -31.350 -2.653 1.00 67.69 1109 PHE A N 1
ATOM 8266 C CA . PHE A 1 1109 ? -43.991 -31.846 -1.337 1.00 67.69 1109 PHE A CA 1
ATOM 8267 C C . PHE A 1 1109 ? -42.864 -30.992 -0.768 1.00 67.69 1109 PHE A C 1
ATOM 8269 O O . PHE A 1 1109 ? -41.993 -30.523 -1.501 1.00 67.69 1109 PHE A O 1
ATOM 8276 N N . ASN A 1 1110 ? -42.876 -30.828 0.551 1.00 72.69 1110 ASN A N 1
ATOM 8277 C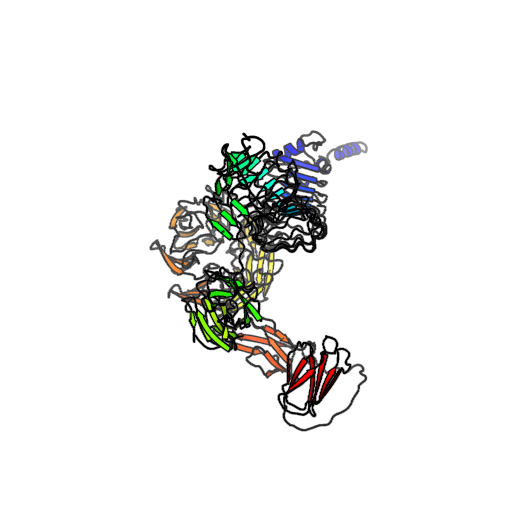 CA . ASN A 1 1110 ? -41.916 -30.012 1.285 1.00 72.69 1110 ASN A CA 1
ATOM 8278 C C . ASN A 1 1110 ? -41.289 -30.825 2.417 1.00 72.69 1110 ASN A C 1
ATOM 8280 O O . ASN A 1 1110 ? -41.991 -31.538 3.135 1.00 72.69 1110 ASN A O 1
ATOM 8284 N N . ILE A 1 1111 ? -39.972 -30.687 2.587 1.00 75.81 1111 ILE A N 1
ATOM 8285 C CA . ILE A 1 1111 ? -39.214 -31.283 3.691 1.00 75.81 1111 ILE A CA 1
ATOM 8286 C C . ILE A 1 1111 ? -38.652 -30.153 4.542 1.00 75.81 1111 ILE A C 1
ATOM 8288 O O . ILE A 1 1111 ? -37.904 -29.320 4.029 1.00 75.81 1111 ILE A O 1
ATOM 8292 N N . TYR A 1 1112 ? -39.007 -30.109 5.825 1.00 73.75 1112 TYR A N 1
ATOM 8293 C CA . TYR A 1 1112 ? -38.525 -29.052 6.712 1.00 73.75 1112 TYR A CA 1
ATOM 8294 C C . TYR A 1 1112 ? -38.464 -29.473 8.191 1.00 73.75 1112 TYR A C 1
ATOM 8296 O O . TYR A 1 1112 ? -39.373 -30.151 8.681 1.00 73.75 1112 TYR A O 1
ATOM 8304 N N . PRO A 1 1113 ? -37.437 -29.024 8.937 1.00 71.81 1113 PRO A N 1
ATOM 8305 C CA . PRO A 1 1113 ? -36.229 -28.347 8.443 1.00 71.81 1113 PRO A CA 1
ATOM 8306 C C . PRO A 1 1113 ? -35.282 -29.313 7.692 1.00 71.81 1113 PRO A C 1
ATOM 8308 O O . PRO A 1 1113 ? -35.225 -30.493 8.023 1.00 71.81 1113 PRO A O 1
ATOM 8311 N N . ASN A 1 1114 ? -34.557 -28.816 6.682 1.00 73.81 1114 ASN A N 1
ATOM 8312 C CA . ASN A 1 1114 ? -33.447 -29.505 6.003 1.00 73.81 1114 ASN A CA 1
ATOM 8313 C C . ASN A 1 1114 ? -32.332 -28.467 5.731 1.00 73.81 1114 ASN A C 1
ATOM 8315 O O . ASN A 1 1114 ? -32.566 -27.577 4.908 1.00 73.81 1114 ASN A O 1
ATOM 8319 N N . PRO A 1 1115 ? -31.174 -28.505 6.423 1.00 78.75 1115 PRO A N 1
ATOM 8320 C CA . PRO A 1 1115 ? -30.695 -29.583 7.297 1.00 78.75 1115 PRO A CA 1
ATOM 8321 C C . PRO A 1 1115 ? -31.513 -29.767 8.585 1.00 78.75 1115 PRO A C 1
ATOM 8323 O O . PRO A 1 1115 ? -32.086 -28.800 9.097 1.00 78.75 1115 PRO A O 1
ATOM 8326 N N . SER A 1 1116 ? -31.576 -30.992 9.118 1.00 80.88 1116 SER A N 1
ATOM 8327 C CA . SER A 1 1116 ? -32.357 -31.312 10.332 1.00 80.88 1116 SER A CA 1
ATOM 8328 C C . SER A 1 1116 ? -31.484 -31.783 11.505 1.00 80.88 1116 SER A C 1
ATOM 8330 O O . SER A 1 1116 ? -30.454 -32.420 11.313 1.00 80.88 1116 SER A O 1
ATOM 8332 N N . ASN A 1 1117 ? -31.930 -31.567 12.750 1.00 80.62 1117 ASN A N 1
ATOM 8333 C CA . ASN A 1 1117 ? -31.298 -32.144 13.953 1.00 80.62 1117 ASN A CA 1
ATOM 8334 C C . ASN A 1 1117 ? -31.844 -33.551 14.281 1.00 80.62 1117 ASN A C 1
ATOM 8336 O O . ASN A 1 1117 ? -32.050 -33.896 15.446 1.00 80.62 1117 ASN A O 1
ATOM 8340 N N . GLY A 1 1118 ? -32.137 -34.343 13.248 1.00 75.75 1118 GLY A N 1
ATOM 8341 C CA . GLY A 1 1118 ? -32.685 -35.694 13.370 1.00 75.75 1118 GLY A CA 1
ATOM 8342 C C . GLY A 1 1118 ? -34.212 -35.769 13.452 1.00 75.75 1118 GLY A C 1
ATOM 8343 O O . GLY A 1 1118 ? -34.739 -36.869 13.494 1.00 75.75 1118 GLY A O 1
ATOM 8344 N N . VAL A 1 1119 ? -34.947 -34.652 13.433 1.00 82.62 1119 VAL A N 1
ATOM 8345 C CA . VAL A 1 1119 ? -36.414 -34.652 13.267 1.00 82.62 1119 VAL A CA 1
ATOM 8346 C C . VAL A 1 1119 ? -36.792 -33.673 12.168 1.00 82.62 1119 VAL A C 1
ATOM 8348 O O . VAL A 1 1119 ? -36.379 -32.512 12.201 1.00 82.62 1119 VAL A O 1
ATOM 8351 N N . PHE A 1 1120 ? -37.595 -34.130 11.215 1.00 85.00 1120 PHE A N 1
ATOM 8352 C CA . PHE A 1 1120 ? -38.085 -33.324 10.102 1.00 85.00 1120 PHE A CA 1
ATOM 8353 C C . PHE A 1 1120 ? -39.504 -33.736 9.722 1.00 85.00 1120 PHE A C 1
ATOM 8355 O O . PHE A 1 1120 ? -39.956 -34.836 10.029 1.00 85.00 1120 PHE A O 1
ATOM 8362 N N . ASN A 1 1121 ? -40.218 -32.844 9.046 1.00 82.06 1121 ASN A N 1
ATOM 8363 C CA . ASN A 1 1121 ? -41.552 -33.109 8.530 1.00 82.06 1121 ASN A CA 1
ATOM 8364 C C . ASN A 1 1121 ? -41.505 -33.261 7.017 1.00 82.06 1121 ASN A C 1
ATOM 8366 O O . ASN A 1 1121 ? -40.836 -32.480 6.339 1.00 82.06 1121 ASN A O 1
ATOM 8370 N N . ILE A 1 1122 ? -42.259 -34.228 6.501 1.00 80.00 1122 ILE A N 1
ATOM 8371 C CA . ILE A 1 1122 ? -42.589 -34.325 5.079 1.00 80.00 1122 ILE A CA 1
ATOM 8372 C C . ILE A 1 1122 ? -44.053 -33.933 4.932 1.00 80.00 1122 ILE A C 1
ATOM 8374 O O . ILE A 1 1122 ? -44.926 -34.602 5.487 1.00 80.00 1122 ILE A O 1
ATOM 8378 N N . SER A 1 1123 ? -44.319 -32.860 4.194 1.00 74.69 1123 SER A N 1
ATOM 8379 C CA . SER A 1 1123 ? -45.674 -32.455 3.823 1.00 74.69 1123 SER A CA 1
ATOM 8380 C C . SER A 1 1123 ? -45.941 -32.775 2.357 1.00 74.69 1123 SER A C 1
ATOM 8382 O O . SER A 1 1123 ? -45.104 -32.469 1.509 1.00 74.69 1123 SER A O 1
ATOM 8384 N N . LEU A 1 1124 ? -47.087 -33.393 2.072 1.00 71.38 1124 LEU A N 1
ATOM 8385 C CA . LEU A 1 1124 ? -47.601 -33.653 0.728 1.00 71.38 1124 LEU A CA 1
ATOM 8386 C C . LEU A 1 1124 ? -48.794 -32.726 0.473 1.00 71.38 1124 LEU A C 1
ATOM 8388 O O . LEU A 1 1124 ? -49.734 -32.689 1.268 1.00 71.38 1124 LEU A O 1
ATOM 8392 N N . GLU A 1 1125 ? -48.776 -31.996 -0.641 1.00 61.91 1125 GLU A N 1
ATOM 8393 C CA . GLU A 1 1125 ? -49.803 -30.990 -0.954 1.00 61.91 1125 GLU A CA 1
ATOM 8394 C C . GLU A 1 1125 ? -51.166 -31.599 -1.322 1.00 61.91 1125 GLU A C 1
ATOM 8396 O O . GLU A 1 1125 ? -52.180 -30.919 -1.213 1.00 61.91 1125 GLU A O 1
ATOM 8401 N N . ASN A 1 1126 ? -51.223 -32.887 -1.682 1.00 59.25 1126 ASN A N 1
ATOM 8402 C CA . ASN A 1 1126 ? -52.465 -33.616 -1.946 1.00 59.25 1126 ASN A CA 1
ATOM 8403 C C . ASN A 1 1126 ? -52.439 -34.969 -1.221 1.00 59.25 1126 ASN A C 1
ATOM 8405 O O . ASN A 1 1126 ? -51.484 -35.728 -1.376 1.00 59.25 1126 ASN A O 1
ATOM 8409 N N . SER A 1 1127 ? -53.494 -35.263 -0.456 1.00 54.47 1127 SER A N 1
ATOM 8410 C CA . SER A 1 1127 ? -53.672 -36.357 0.523 1.00 54.47 1127 SER A CA 1
ATOM 8411 C C . SER A 1 1127 ? -53.664 -37.791 -0.042 1.00 54.47 1127 SER A C 1
ATOM 8413 O O . SER A 1 1127 ? -54.429 -38.645 0.407 1.00 54.47 1127 SER A O 1
ATOM 8415 N N . ALA A 1 1128 ? -52.863 -38.076 -1.068 1.00 58.88 1128 ALA A N 1
ATOM 8416 C CA . ALA A 1 1128 ? -52.755 -39.408 -1.645 1.00 58.88 1128 ALA A CA 1
ATOM 8417 C C . ALA A 1 1128 ? -51.935 -40.333 -0.720 1.00 58.88 1128 ALA A C 1
ATOM 8419 O O . ALA A 1 1128 ? -50.883 -39.913 -0.231 1.00 58.88 1128 ALA A O 1
ATOM 8420 N N . PRO A 1 1129 ? -52.359 -41.595 -0.506 1.00 65.88 1129 PRO A N 1
ATOM 8421 C CA . PRO A 1 1129 ? -51.570 -42.566 0.245 1.00 65.88 1129 PRO A CA 1
ATOM 8422 C C . PRO A 1 1129 ? -50.207 -42.765 -0.424 1.00 65.88 1129 PRO A C 1
ATOM 8424 O O . PRO A 1 1129 ? -50.136 -43.096 -1.611 1.00 65.88 1129 PRO A O 1
ATOM 8427 N N . ALA A 1 1130 ? -49.135 -42.568 0.336 1.00 74.56 1130 ALA A N 1
ATOM 8428 C CA . ALA A 1 1130 ? -47.768 -42.757 -0.127 1.00 74.56 1130 ALA A CA 1
ATOM 8429 C C . ALA A 1 1130 ? -46.934 -43.463 0.944 1.00 74.56 1130 ALA A C 1
ATOM 8431 O O . ALA A 1 1130 ? -47.153 -43.281 2.142 1.00 74.56 1130 ALA A O 1
ATOM 8432 N N . THR A 1 1131 ? -45.961 -44.254 0.520 1.00 82.88 1131 THR A N 1
ATOM 8433 C CA . THR A 1 1131 ? -44.963 -44.876 1.385 1.00 82.88 1131 THR A CA 1
ATOM 8434 C C . THR A 1 1131 ? -43.683 -44.052 1.328 1.00 82.88 1131 THR A C 1
ATOM 8436 O O . THR A 1 1131 ? -43.174 -43.750 0.253 1.00 82.88 1131 THR A O 1
ATOM 8439 N N . ILE A 1 1132 ? -43.156 -43.683 2.490 1.00 85.25 1132 ILE A N 1
ATOM 8440 C CA . ILE A 1 1132 ? -41.861 -43.024 2.645 1.00 85.25 1132 ILE A CA 1
ATOM 8441 C C . ILE A 1 1132 ? -40.840 -44.083 3.045 1.00 85.25 1132 ILE A C 1
ATOM 8443 O O . ILE A 1 1132 ? -41.049 -44.821 4.008 1.00 85.25 1132 ILE A O 1
ATOM 8447 N N . VAL A 1 1133 ? -39.721 -44.121 2.333 1.00 86.12 1133 VAL A N 1
ATOM 8448 C CA . VAL A 1 1133 ? -38.571 -44.985 2.591 1.00 86.12 1133 VAL A CA 1
ATOM 8449 C C . VAL A 1 1133 ? -37.336 -44.107 2.737 1.00 86.12 1133 VAL A C 1
ATOM 8451 O O . VAL A 1 1133 ? -37.006 -43.343 1.835 1.00 86.12 1133 VAL A O 1
ATOM 8454 N N . VAL A 1 1134 ? -36.636 -44.209 3.860 1.00 86.81 1134 VAL A N 1
ATOM 8455 C CA . VAL A 1 1134 ? -35.367 -43.519 4.100 1.00 86.81 1134 VAL A CA 1
ATOM 8456 C C . VAL A 1 1134 ? -34.240 -44.537 4.018 1.00 86.81 1134 VAL A C 1
ATOM 8458 O O . VAL A 1 1134 ? -34.247 -45.528 4.747 1.00 86.81 1134 VAL A O 1
ATOM 8461 N N . THR A 1 1135 ? -33.259 -44.287 3.158 1.00 84.44 1135 THR A N 1
ATOM 8462 C CA . THR A 1 1135 ? -32.041 -45.094 3.016 1.00 84.44 1135 THR A CA 1
ATOM 8463 C C . THR A 1 1135 ? -30.810 -44.256 3.342 1.00 84.44 1135 THR A C 1
ATOM 8465 O O . THR A 1 1135 ? -30.777 -43.059 3.061 1.00 84.44 1135 THR A O 1
ATOM 8468 N N . ASN A 1 1136 ? -29.767 -44.867 3.897 1.00 82.06 1136 ASN A N 1
ATOM 8469 C CA . ASN A 1 1136 ? -28.470 -44.201 4.042 1.00 82.06 1136 ASN A CA 1
ATOM 8470 C C . ASN A 1 1136 ? -27.720 -44.121 2.688 1.00 82.06 1136 ASN A C 1
ATOM 8472 O O . ASN A 1 1136 ? -28.178 -44.666 1.683 1.00 82.06 1136 ASN A O 1
ATOM 8476 N N . LEU A 1 1137 ? -26.549 -43.473 2.659 1.00 77.81 1137 LEU A N 1
ATOM 8477 C CA . LEU A 1 1137 ? -25.725 -43.281 1.448 1.00 77.81 1137 LEU A CA 1
ATOM 8478 C C . LEU A 1 1137 ? -25.336 -44.572 0.705 1.00 77.81 1137 LEU A C 1
ATOM 8480 O O . LEU A 1 1137 ? -25.066 -44.522 -0.490 1.00 77.81 1137 LEU A O 1
ATOM 8484 N N . ILE A 1 1138 ? -25.315 -45.722 1.386 1.00 75.56 1138 ILE A N 1
ATOM 8485 C CA . ILE A 1 1138 ? -25.018 -47.027 0.768 1.00 75.56 1138 ILE A CA 1
ATOM 8486 C C . ILE A 1 1138 ? -26.287 -47.772 0.314 1.00 75.56 1138 ILE A C 1
ATOM 8488 O O . ILE A 1 1138 ? -26.213 -48.940 -0.057 1.00 75.56 1138 ILE A O 1
ATOM 8492 N N . GLY A 1 1139 ? -27.455 -47.122 0.365 1.00 74.75 1139 GLY A N 1
ATOM 8493 C CA . GLY A 1 1139 ? -28.737 -47.673 -0.083 1.00 74.75 1139 GLY A CA 1
ATOM 8494 C C . GLY A 1 1139 ? -29.425 -48.612 0.914 1.00 74.75 1139 GLY A C 1
ATOM 8495 O O . GLY A 1 1139 ? -30.446 -49.207 0.575 1.00 74.75 1139 GLY A O 1
ATOM 8496 N N . LYS A 1 1140 ? -28.913 -48.750 2.146 1.00 80.38 1140 LYS A N 1
ATOM 8497 C CA . LYS A 1 1140 ? -29.553 -49.572 3.185 1.00 80.38 1140 LYS A CA 1
ATOM 8498 C C . LYS A 1 1140 ? -30.745 -48.822 3.776 1.00 80.38 1140 LYS A C 1
ATOM 8500 O O . LYS A 1 1140 ? -30.587 -47.698 4.250 1.00 80.38 1140 LYS A O 1
ATOM 8505 N N . GLU A 1 1141 ? -31.915 -49.457 3.774 1.00 88.25 1141 GLU A N 1
ATOM 8506 C CA . GLU A 1 1141 ? -33.139 -48.932 4.386 1.00 88.25 1141 GLU A CA 1
ATOM 8507 C C . GLU A 1 1141 ? -32.975 -48.772 5.901 1.00 88.25 1141 GLU A C 1
ATOM 8509 O O . GLU A 1 1141 ? -32.483 -49.663 6.596 1.00 88.25 1141 GLU A O 1
ATOM 8514 N N . VAL A 1 1142 ? -33.362 -47.597 6.386 1.00 85.25 1142 VAL A N 1
ATOM 8515 C CA . VAL A 1 1142 ? -33.216 -47.152 7.775 1.00 85.25 1142 VAL A CA 1
ATOM 8516 C C . VAL A 1 1142 ? -34.584 -46.927 8.411 1.00 85.25 1142 VAL A C 1
ATOM 8518 O O . VAL A 1 1142 ? -34.751 -47.155 9.604 1.00 85.25 1142 VAL A O 1
ATOM 8521 N N . LEU A 1 1143 ? -35.569 -46.510 7.610 1.00 83.50 1143 LEU A N 1
ATOM 8522 C CA . LEU A 1 1143 ? -36.945 -46.301 8.039 1.00 83.50 1143 LEU A CA 1
ATOM 8523 C C . LEU A 1 1143 ? -37.900 -46.478 6.853 1.00 83.50 1143 LEU A C 1
ATOM 8525 O O . LEU A 1 1143 ? -37.624 -45.987 5.760 1.00 83.50 1143 LEU A O 1
ATOM 8529 N N . ARG A 1 1144 ? -39.053 -47.108 7.087 1.00 88.56 1144 ARG A N 1
ATOM 8530 C CA . ARG A 1 1144 ? -40.182 -47.149 6.153 1.00 88.56 1144 ARG A CA 1
ATOM 8531 C C . ARG A 1 1144 ? -41.475 -46.868 6.896 1.00 88.56 1144 ARG A C 1
ATOM 8533 O O . ARG A 1 1144 ? -41.750 -47.490 7.918 1.00 88.56 1144 ARG A O 1
ATOM 8540 N N . THR A 1 1145 ? -42.271 -45.939 6.382 1.00 80.81 1145 THR A N 1
ATOM 8541 C CA . THR A 1 1145 ? -43.559 -45.572 6.979 1.00 80.81 1145 THR A CA 1
ATOM 8542 C C . THR A 1 1145 ? -44.577 -45.185 5.914 1.00 80.81 1145 THR A C 1
ATOM 8544 O O . THR A 1 1145 ? -44.211 -44.756 4.823 1.00 80.81 1145 THR A O 1
ATOM 8547 N N . ASN A 1 1146 ? -45.861 -45.336 6.221 1.00 78.31 1146 ASN A N 1
ATOM 8548 C CA . ASN A 1 1146 ? -46.949 -44.934 5.335 1.00 78.31 1146 ASN A CA 1
ATOM 8549 C C . ASN A 1 1146 ? -47.515 -43.584 5.775 1.00 78.31 1146 ASN A C 1
ATOM 8551 O O . ASN A 1 1146 ? -47.724 -43.338 6.963 1.00 78.31 1146 ASN A O 1
ATOM 8555 N N . VAL A 1 1147 ? -47.798 -42.723 4.805 1.00 68.69 1147 VAL A N 1
ATOM 8556 C CA . VAL A 1 1147 ? -48.403 -41.412 5.024 1.00 68.69 1147 VAL A CA 1
ATOM 8557 C C . VAL A 1 1147 ? -49.900 -41.590 5.248 1.00 68.69 1147 VAL A C 1
ATOM 8559 O O . VAL A 1 1147 ? -50.620 -42.032 4.356 1.00 68.69 1147 VAL A O 1
ATOM 8562 N N . GLN A 1 1148 ? -50.357 -41.249 6.452 1.00 55.72 1148 GLN A N 1
ATOM 8563 C CA . GLN A 1 1148 ? -51.777 -41.264 6.824 1.00 55.72 1148 GLN A CA 1
ATOM 8564 C C . GLN A 1 1148 ? -52.393 -39.847 6.830 1.00 55.72 1148 GLN A C 1
ATOM 8566 O O . GLN A 1 1148 ? -53.607 -39.727 6.733 1.00 55.72 1148 GLN A O 1
ATOM 8571 N N . ASN A 1 1149 ? -51.572 -38.781 6.889 1.00 58.03 1149 ASN A N 1
ATOM 8572 C CA . ASN A 1 1149 ? -51.983 -37.366 6.962 1.00 58.03 1149 ASN A CA 1
ATOM 8573 C C . ASN A 1 1149 ? -51.110 -36.470 6.052 1.00 58.03 1149 ASN A C 1
ATOM 8575 O O . ASN A 1 1149 ? -49.969 -36.825 5.767 1.00 58.03 1149 ASN A O 1
ATOM 8579 N N . ASN A 1 1150 ? -51.590 -35.274 5.669 1.00 65.62 1150 ASN A N 1
ATOM 8580 C CA . ASN A 1 1150 ? -50.881 -34.327 4.773 1.00 65.62 1150 ASN A CA 1
ATOM 8581 C C . ASN A 1 1150 ? -49.476 -33.911 5.242 1.00 65.62 1150 ASN A C 1
ATOM 8583 O O . ASN A 1 1150 ? -48.683 -33.453 4.427 1.00 65.62 1150 ASN A O 1
ATOM 8587 N N . THR A 1 1151 ? -49.150 -34.075 6.524 1.00 74.25 1151 THR A N 1
ATOM 8588 C CA . THR A 1 1151 ? -47.799 -33.862 7.050 1.00 74.25 1151 THR A CA 1
ATOM 8589 C C . THR A 1 1151 ? -47.440 -35.000 7.992 1.00 74.25 1151 THR A C 1
ATOM 8591 O O . THR A 1 1151 ? -48.172 -35.275 8.942 1.00 74.25 1151 THR A O 1
ATOM 8594 N N . THR A 1 1152 ? -46.315 -35.663 7.727 1.00 75.38 1152 THR A N 1
ATOM 8595 C CA . THR A 1 1152 ? -45.815 -36.789 8.523 1.00 75.38 1152 THR A CA 1
ATOM 8596 C C . THR A 1 1152 ? -44.469 -36.418 9.152 1.00 75.38 1152 THR A C 1
ATOM 8598 O O . THR A 1 1152 ? -43.524 -36.123 8.411 1.00 75.38 1152 THR A O 1
ATOM 8601 N N . PRO A 1 1153 ? -44.355 -36.416 10.493 1.00 82.06 1153 PRO A N 1
ATOM 8602 C CA . PRO A 1 1153 ? -43.077 -36.241 11.167 1.00 82.06 1153 PRO A CA 1
ATOM 8603 C C . PRO A 1 1153 ? -42.236 -37.514 11.053 1.00 82.06 1153 PRO A C 1
ATOM 8605 O O . PRO A 1 1153 ? -42.733 -38.624 11.250 1.00 82.06 1153 PRO A O 1
ATOM 8608 N N . ILE A 1 1154 ? -40.949 -37.344 10.772 1.00 83.50 1154 ILE A N 1
ATOM 8609 C CA . ILE A 1 1154 ? -39.956 -38.412 10.698 1.00 83.50 1154 ILE A CA 1
ATOM 8610 C C . ILE A 1 1154 ? -38.860 -38.128 11.722 1.00 83.50 1154 ILE A C 1
ATOM 8612 O O . ILE A 1 1154 ? -38.301 -37.031 11.759 1.00 83.50 1154 ILE A O 1
ATOM 8616 N N . ASN A 1 1155 ? -38.560 -39.127 12.551 1.00 84.50 1155 ASN A N 1
ATOM 8617 C CA . ASN A 1 1155 ? -37.519 -39.064 13.567 1.00 84.50 1155 ASN A CA 1
ATOM 8618 C C . ASN A 1 1155 ? -36.398 -40.058 13.227 1.00 84.50 1155 ASN A C 1
ATOM 8620 O O . ASN A 1 1155 ? -36.642 -41.255 13.114 1.00 84.50 1155 ASN A O 1
ATOM 8624 N N . LEU A 1 1156 ? -35.190 -39.529 13.060 1.00 85.94 1156 LEU A N 1
ATOM 8625 C CA . LEU A 1 1156 ? -33.926 -40.223 12.828 1.00 85.94 1156 LEU A CA 1
ATOM 8626 C C . LEU A 1 1156 ? -32.876 -39.838 13.891 1.00 85.94 1156 LEU A C 1
ATOM 8628 O O . LEU A 1 1156 ? -31.679 -39.961 13.639 1.00 85.94 1156 LEU A O 1
ATOM 8632 N N . GLN A 1 1157 ? -33.280 -39.322 15.061 1.00 81.75 1157 GLN A N 1
ATOM 8633 C CA . GLN A 1 1157 ? -32.342 -38.872 16.105 1.00 81.75 1157 GLN A CA 1
ATOM 8634 C C . GLN A 1 1157 ? -31.415 -39.983 16.611 1.00 81.75 1157 GLN A C 1
ATOM 8636 O O . GLN A 1 1157 ? -30.282 -39.694 16.991 1.00 81.75 1157 GLN A O 1
ATOM 8641 N N . ASP A 1 1158 ? -31.867 -41.237 16.554 1.00 77.94 1158 ASP A N 1
ATOM 8642 C CA . ASP A 1 1158 ? -31.085 -42.409 16.958 1.00 77.94 1158 ASP A CA 1
ATOM 8643 C C . ASP A 1 1158 ? -30.183 -42.950 15.828 1.00 77.94 1158 ASP A C 1
ATOM 8645 O O . ASP A 1 1158 ? -29.443 -43.919 16.016 1.00 77.94 1158 ASP A O 1
ATOM 8649 N N . ASN A 1 1159 ? -30.222 -42.340 14.636 1.00 83.56 1159 ASN A N 1
ATOM 8650 C CA . ASN A 1 1159 ? -29.397 -42.718 13.492 1.00 83.56 1159 ASN A CA 1
ATOM 8651 C C . ASN A 1 1159 ? -28.135 -41.845 13.383 1.00 83.56 1159 ASN A C 1
ATOM 8653 O O . ASN A 1 1159 ? -28.070 -40.714 13.861 1.00 83.56 1159 ASN A O 1
ATOM 8657 N N . ALA A 1 1160 ? -27.093 -42.375 12.735 1.00 77.88 1160 ALA A N 1
ATOM 8658 C CA . ALA A 1 1160 ? -25.829 -41.661 12.569 1.00 77.88 1160 ALA A CA 1
ATOM 8659 C C . ALA A 1 1160 ? -26.021 -40.355 11.777 1.00 77.88 1160 ALA A C 1
ATOM 8661 O O . ALA A 1 1160 ? -26.734 -40.323 10.777 1.00 77.88 1160 ALA A O 1
ATOM 8662 N N . LYS A 1 1161 ? -25.358 -39.270 12.184 1.00 82.56 1161 LYS A N 1
ATOM 8663 C CA . LYS A 1 1161 ? -25.425 -37.996 11.451 1.00 82.56 1161 LYS A CA 1
ATOM 8664 C C . LYS A 1 1161 ? -24.812 -38.157 10.054 1.00 82.56 1161 LYS A C 1
ATOM 8666 O O . LYS A 1 1161 ? -23.723 -38.713 9.929 1.00 82.56 1161 LYS A O 1
ATOM 8671 N N . GLY A 1 1162 ? -25.489 -37.664 9.020 1.00 81.94 1162 GLY A N 1
ATOM 8672 C CA . GLY A 1 1162 ? -25.034 -37.768 7.634 1.00 81.94 1162 GLY A CA 1
ATOM 8673 C C . GLY A 1 1162 ? -26.163 -37.546 6.630 1.00 81.94 1162 GLY A C 1
ATOM 8674 O O . GLY A 1 1162 ? -27.289 -37.261 7.020 1.00 81.94 1162 GLY A O 1
ATOM 8675 N N . ILE A 1 1163 ? -25.852 -37.698 5.341 1.00 82.50 1163 ILE A N 1
ATOM 8676 C CA . ILE A 1 1163 ? -26.834 -37.549 4.260 1.00 82.50 1163 ILE A CA 1
ATOM 8677 C C . ILE A 1 1163 ? -27.664 -38.831 4.139 1.00 82.50 1163 ILE A C 1
ATOM 8679 O O . ILE A 1 1163 ? -27.120 -39.940 4.115 1.00 82.50 1163 ILE A O 1
ATOM 8683 N N . TYR A 1 1164 ? -28.977 -38.672 4.016 1.00 83.06 1164 TYR A N 1
ATOM 8684 C CA . TYR A 1 1164 ? -29.924 -39.755 3.759 1.00 83.06 1164 TYR A CA 1
ATOM 8685 C C . TYR A 1 1164 ? -30.672 -39.502 2.451 1.00 83.06 1164 TYR A C 1
ATOM 8687 O O . TYR A 1 1164 ? -30.941 -38.359 2.083 1.00 83.06 1164 TYR A O 1
ATOM 8695 N N . HIS A 1 1165 ? -31.045 -40.570 1.751 1.00 84.31 1165 HIS A N 1
ATOM 8696 C CA . HIS A 1 1165 ? -31.977 -40.489 0.633 1.00 84.31 1165 HIS A CA 1
ATOM 8697 C C . HIS A 1 1165 ? -33.377 -40.823 1.130 1.00 84.31 1165 HIS A C 1
ATOM 8699 O O . HIS A 1 1165 ? -33.601 -41.874 1.729 1.00 84.31 1165 HIS A O 1
ATOM 8705 N N . VAL A 1 1166 ? -34.323 -39.935 0.862 1.00 83.62 1166 VAL A N 1
ATOM 8706 C CA . VAL A 1 1166 ? -35.738 -40.137 1.152 1.00 83.62 1166 VAL A CA 1
ATOM 8707 C C . VAL A 1 1166 ? -36.447 -40.409 -0.164 1.00 83.62 1166 VAL A C 1
ATOM 8709 O O . VAL A 1 1166 ? -36.496 -39.547 -1.041 1.00 83.62 1166 VAL A O 1
ATOM 8712 N N . LYS A 1 1167 ? -36.996 -41.610 -0.304 1.00 82.38 1167 LYS A N 1
ATOM 8713 C CA . LYS A 1 1167 ? -37.847 -42.020 -1.416 1.00 82.38 1167 LYS A CA 1
ATOM 8714 C C . LYS A 1 1167 ? -39.309 -41.984 -0.979 1.00 82.38 1167 LYS A C 1
ATOM 8716 O O . LYS A 1 1167 ? -39.650 -42.529 0.064 1.00 82.38 1167 LYS A O 1
ATOM 8721 N N . ILE A 1 1168 ? -40.168 -41.355 -1.771 1.00 80.06 1168 ILE A N 1
ATOM 8722 C CA . ILE A 1 1168 ? -41.618 -41.308 -1.546 1.00 80.06 1168 ILE A CA 1
ATOM 8723 C C . ILE A 1 1168 ? -42.297 -41.988 -2.733 1.00 80.06 1168 ILE A C 1
ATOM 8725 O O . ILE A 1 1168 ? -42.076 -41.585 -3.876 1.00 80.06 1168 ILE A O 1
ATOM 8729 N N . GLU A 1 1169 ? -43.107 -43.008 -2.463 1.00 79.06 1169 GLU A N 1
ATOM 8730 C CA . GLU A 1 1169 ? -43.773 -43.849 -3.461 1.00 79.06 1169 GLU A CA 1
ATOM 8731 C C . GLU A 1 1169 ? -45.290 -43.809 -3.260 1.00 79.06 1169 GLU A C 1
ATOM 8733 O O . GLU A 1 1169 ? -45.804 -44.277 -2.248 1.00 79.06 1169 GLU A O 1
ATOM 8738 N N . GLY A 1 1170 ? -46.016 -43.250 -4.224 1.00 71.44 1170 GLY A N 1
ATOM 8739 C CA . GLY A 1 1170 ? -47.469 -43.367 -4.330 1.00 71.44 1170 GLY A CA 1
ATOM 8740 C C . GLY A 1 1170 ? -47.864 -44.318 -5.459 1.00 71.44 1170 GLY A C 1
ATOM 8741 O O . GLY A 1 1170 ? -47.045 -44.694 -6.294 1.00 71.44 1170 GLY A O 1
ATOM 8742 N N . THR A 1 1171 ? -49.149 -44.662 -5.554 1.00 63.50 1171 THR A N 1
ATOM 8743 C CA . THR A 1 1171 ? -49.673 -45.590 -6.582 1.00 63.50 1171 THR A CA 1
ATOM 8744 C C . THR A 1 1171 ? -49.418 -45.155 -8.031 1.00 63.50 1171 THR A C 1
ATOM 8746 O O . THR A 1 1171 ? -49.497 -45.985 -8.932 1.00 63.50 1171 THR A O 1
ATOM 8749 N N . LYS A 1 1172 ? -49.121 -43.869 -8.271 1.00 58.97 1172 LYS A N 1
ATOM 8750 C CA . LYS A 1 1172 ? -48.851 -43.298 -9.603 1.00 58.97 1172 LYS A CA 1
ATOM 8751 C C . LYS A 1 1172 ? -47.605 -42.399 -9.668 1.00 58.97 1172 LYS A C 1
ATOM 8753 O O . LYS A 1 1172 ? -47.423 -41.704 -10.662 1.00 58.97 1172 LYS A O 1
ATOM 8758 N N . PHE A 1 1173 ? -46.767 -42.364 -8.628 1.00 67.00 1173 PHE A N 1
ATOM 8759 C CA . PHE A 1 1173 ? -45.563 -41.521 -8.608 1.00 67.00 1173 PHE A CA 1
ATOM 8760 C C . PHE A 1 1173 ? -44.461 -42.097 -7.710 1.00 67.00 1173 PHE A C 1
ATOM 8762 O O . PHE A 1 1173 ? -44.742 -42.740 -6.706 1.00 67.00 1173 PHE A O 1
ATOM 8769 N N . SER A 1 1174 ? -43.197 -41.818 -8.036 1.00 66.44 1174 SER A N 1
ATOM 8770 C CA . SER A 1 1174 ? -42.039 -42.113 -7.183 1.00 66.44 1174 SER A CA 1
ATOM 8771 C C . SER A 1 1174 ? -41.020 -40.984 -7.301 1.00 66.44 1174 SER A C 1
ATOM 8773 O O . SER A 1 1174 ? -40.735 -40.530 -8.410 1.00 66.44 1174 SER A O 1
ATOM 8775 N N . LYS A 1 1175 ? -40.449 -40.531 -6.180 1.00 70.69 1175 LYS A N 1
ATOM 8776 C CA . LYS A 1 1175 ? -39.392 -39.506 -6.178 1.00 70.69 1175 LYS A CA 1
ATOM 8777 C C . LYS A 1 1175 ? -38.389 -39.716 -5.050 1.00 70.69 1175 LYS A C 1
ATOM 8779 O O . LYS A 1 1175 ? -38.771 -40.146 -3.968 1.00 70.69 1175 LYS A O 1
ATOM 8784 N N . VAL A 1 1176 ? -37.122 -39.392 -5.313 1.00 73.94 1176 VAL A N 1
ATOM 8785 C CA . VAL A 1 1176 ? -36.001 -39.494 -4.364 1.00 73.94 1176 VAL A CA 1
ATOM 8786 C C . VAL A 1 1176 ? -35.411 -38.108 -4.118 1.00 73.94 1176 VAL A C 1
ATOM 8788 O O . VAL A 1 1176 ? -35.222 -37.347 -5.068 1.00 73.94 1176 VAL A O 1
ATOM 8791 N N . ILE A 1 1177 ? -35.151 -37.770 -2.854 1.00 73.56 1177 ILE A N 1
ATOM 8792 C CA . ILE A 1 1177 ? -34.609 -36.474 -2.420 1.00 73.56 1177 ILE A CA 1
ATOM 8793 C C . ILE A 1 1177 ? -33.492 -36.700 -1.397 1.00 73.56 1177 ILE A C 1
ATOM 8795 O O . ILE A 1 1177 ? -33.564 -37.630 -0.594 1.00 73.56 1177 ILE A O 1
ATOM 8799 N N . ASN A 1 1178 ? -32.494 -35.816 -1.394 1.00 75.50 1178 ASN A N 1
ATOM 8800 C CA . ASN A 1 1178 ? -31.412 -35.829 -0.413 1.00 75.50 1178 ASN A CA 1
ATOM 8801 C C . ASN A 1 1178 ? -31.795 -35.009 0.829 1.00 75.50 1178 ASN A C 1
ATOM 8803 O O . ASN A 1 1178 ? -32.182 -33.842 0.724 1.00 75.50 1178 ASN A O 1
ATOM 8807 N N . LEU A 1 1179 ? -31.664 -35.625 1.999 1.00 76.62 1179 LEU A N 1
ATOM 8808 C CA . LEU A 1 1179 ? -31.828 -35.013 3.314 1.00 76.62 1179 LEU A CA 1
ATOM 8809 C C . LEU A 1 1179 ? -30.451 -34.858 3.965 1.00 76.62 1179 LEU A C 1
ATOM 8811 O O . LEU A 1 1179 ? -29.686 -35.826 3.985 1.00 76.62 1179 LEU A O 1
ATOM 8815 N N . GLN A 1 1180 ? -30.159 -33.662 4.482 1.00 71.81 1180 GLN A N 1
ATOM 8816 C CA . GLN A 1 1180 ? -28.886 -33.317 5.114 1.00 71.81 1180 GLN A CA 1
ATOM 8817 C C . GLN A 1 1180 ? -28.987 -33.195 6.638 1.00 71.81 1180 GLN A C 1
ATOM 8819 O O . GLN A 1 1180 ? -30.018 -32.697 7.157 1.00 71.81 1180 GLN A O 1
#

Radius of gyration: 43.42 Å; chains: 1; bounding box: 121×96×130 Å

Foldseek 3Di:
DVVVVVVVVVVVVVPPDPFAFFDDPFPLLLVCQCPDPVHQCPPNPSTHGLVSLCVDQEDAAADEDRQEDRRNLSNQNHQEYHHEHHQDAHPDPDCLSNLNHQEYAAYHEYQDDDCLSVLNHQEYHYAQHQHQADDCPSNLNHQYDAHEHHAHQAYDCQSVQNHAYDHHHNYAHAADACQNNQNHAYDAHDNYAHAAYACLNHCNHQEEHHHQYAHQDYDCPSNQNHQEYHQHNYAHQDDDCQSNCNHAYDANAQYAHQDDDCQSNLNHQEDHHAHYAHQDDDCQSNLNHQYDHHHQYAHQADDCQSNLNHQYDHHAQYAHQDYDCLSVLNHQEEHHAHNYNHQEEECQSNVNHPAYHAAHPNHQEYEYCDDDDHPHHHYHPRYDYDPPDQDPDQDDDDDDDDDDDDDDDADFRDFRWDDDPPQEIETQEGEDADPHDDDGPVPYKYWYNAWYHYHRDTDGTDIDDDDDDDDDDADDDDDDDFAWDWAQEDEAQDWFTKIFGDDDPQKWKAKDFDPQKDWDPDRTGRMTTMTRHDPDFAWTWIWMWIAGPNGTDPDIRIRTHGHHHAFPKDKDWPQAQDFQAWIWIFIDRAPWKAKDWPDPFWDWPDRTDGTITIGGNDQAKTKMKMWGAHPVRHIDMDIDIRGNDDDQDWLWFDWDDEPDLQKIKGKTAQDADPRFIFIWMAGNVQRDIGTLGGDDDQGHDDDAAWDWDYDDQKTKIKALAGDDPRQIFIKIAHRVVSDIDTLDGDDAAFQEGRWAHYWDDDPQKTWTKHQAGHPVRQIFIWIAHPVVSDIHTLDDDDAAFAEGRFREYWDDDPQKTWGKHQAGHPQRQIFIWIARPVVSDIHTLDDDHLAFQRGRWQYGFDDADQKTWGKHCASAVVRFMFIWIAHPVVSDIGTLDGDDAQLATQHDDHDAEDWDDDPQKTWWWHQAHFPPGQIFIWIAHPVVSDIDTLGGDPHGWRYYWDDRPQWTWGGGVQWIWIARPVVSDIDTAGDQDWFFAKDWPDPDQADDQDQAWTKIFGDTDHDFPWKQKDFAPQKDFPDDHGHRMTTIHGHPGGAWDWIWMWTDDPRGIYDIHIDTDHHDDPPDDDDDDPDDDDDDDDDDDDDPPPFDWDWPDFQDLQKIKIFTPDQAKKKKWKAAPVRHTDDIDIDPDRMDMGGRNVPDDDKIWIWIGGPPDIDIDIGD